Protein AF-A0A3M1N3S5-F1 (afdb_monomer_lite)

Sequence (779 aa):
MLTKTRNRTWIFLIVTFLISVGLMLGHSQGALTQMAYVEKENLFFLAAGRHGVVVARGPTPEQPQFQMVTVFDTPGSAHDVAAVARPEGGYWVYVADGRAGLRVLEFTGGSILREVGVVDRPYWAGRKGAERVAIMDGKAFLAYGDAGIQVVDITNPPQARDLGVQVDLKGGYAYNLYAESNRLFIAAGEPGLLVYNVVNPSDPALLGTHDPPQPVYDLAIVSGESAYLAEGTGGFALVSMSNISSPVEVAARRDIKTVKRVAVASSLQGVWIFAGAQGRGTEVLRFFPGRVRKFEVQSTVPSRYPVDLALSTDSSRLFVLDSSGGLLAYNISKPAHPLSIASYQFTPQGGSLSVWLLALGTSVALALFWVAFFAQFALPVRTVGDRFRAFTYLLSYIFGMHGPAIFIEDGIVRESRAESLRRGPGVILLDTASAAVLKTPGRFTRAVGPGVTFTRANERLAGVVDLHRQTQFIGPSGNASVLWERQPSESEDEYQERQAQRRETSGLTRDGIEVVPNIIAVFKLRTTPEDEARWHTRFGYNPESVWRAVVGEGVNLDEKVDALPEKRRMAWNWLPAYLAVDVWRDCLRRFALSELFERKFPSADDPEKMLTGMEVITTEVAARFRSEEVNVLDEFGFYKRDAEGKPVKRKSEEFRIVQNRGLQVYTIVITNIRLPKLVEEQLFTDWQKTWETQLTNLGGAVERERIQVADEARMNALTEYALWTCDTLFRQLQEGRQPDDPQTLDAMLMDLRAKISEELNLRRRMTNEWRDLEDLLDW

Foldseek 3Di:
DPPPPVVVVVVVVVVVLVVVLVVVVVPDPQFFQEWDADFVQQKIWTFRFQQGIWIWHAADPVRLEIGTQETDGDPATFQEWDWDADPVGFTWIWTQRWQQGIWTWTGPDGHDIGTQAGEGDDVQLPRFGFREWEDDDQWIWTFRFQSFIWIWGRVPVSHIYTPVDGHHLVRFTFLYWYDDDQWIWGQGFQQGIWIWRCPPVRDIHTQAGDGDRAGFNEWDDDPVFWIWTQRAQQGIFIWGCVPVHDIHTPDGDNPQHGFNEWDWDQDPVAIWIFTFHAQFATFIWGFDNPPDTDIDGLDGDDANGFSYWDADPNRQKIWTRHSQQKIWIWGCVPVSDIHTSYMDHDDDPDDDVVNVVVSVVVSVVVVLVVLLVCLCVVFVDDDPVVSVVSSVQSVCVVVVQHAAEWEADQQDTPDDPVRQPHFAKYKYAYALFKKFWKDAVPGTDFIGHHGIDIGGRRIHTLGMDGLDWDKDKAAADDPPQLQVDDDPPDDPVRNVVSVVSQVLQWAAALVGFIKTWIKMWTKGQDADPVQCVVDVGPSGDDGQLNCLQRVVFAFQPVDDPPDDRVVRTRRSSCLLVSVLSVLLNVLRHQEDPVQQPDQDEADQVGRVRGDGSVVLSQVQSFCLQADQKGFDADSNSYFDADPVRHTDIDGRPNNVSQVSSRMHIDGMDIHDIHGHPVVVVVVVVVVVVVVVVVVVVVVVVVVVVVVVVVVVVVVVVVVVLVCQLCVVVVVCVVVVHDDDVVVNNLSSLVSVLVVCVVDPVSCVVCVVVNVVSVVVNVD

Radius of gyration: 58.12 Å; chains: 1; bounding box: 124×94×171 Å

pLDDT: mean 83.36, std 13.29, range [24.39, 97.06]

Secondary structure (DSSP, 8-state):
--STTHHHHHHHHHHHHHHHHHHHHTS------EEEEEGGGTEEEEE-BTT-EEEEEPP-SS--S-EEEEEE--SS-B-EEEEEE-TTSSEEEEEE-BTT-EEEEEEETTTEEEEEEEEPPPGGGTTPPB-EEEEETTEEEEE-TTS-EEEEE-SSGGG-EEEEEEE--TT----EEEEETTEEEEE-BTT-EEEEE-SSTTSPEEEEEE--SS-B-EEEEETTTEEEEE-BTT-EEEEE-SSTTS-EEEEEE-SSTTEEEEEEEEETTEEEEEEEETTTEEEEEEEE-SSS-EEEEEEEE--SSEEEEEE-TTS-EEEEEETTTEEEEEE-SSTTS-EEEEEEE---S---HHHHHHHHHHHHHHHHHHHHHHHHHHS---SHHHHHHHHHHHHHHHTT----EEEEETTEE---TTTTT--S--EEEE-TTEEEEEEETTEEEEEE-SEEEEPPTT-EEEEEEE-SPEEEEES--TT----SSPPTT--HHHHHHHHHHHHHH-EE-TTS-EEEEEEEEEEEE---HHHHHHS--TT---HHHHHHHHHTPEE-SSS-TTS-TTTTEE-TTTHHHHHHHHHHHHHHTTS-TGGGTS--EEPSS-TTSEE-HHHHHHHHHHHHHH-SEEEPB-TTSPBPB-TTSPBPEEE-HHHHHHHHTTEEEEEEEEEEEE--HHHHHHHHHHHHHHHHHHHHHHHHHHHHHHHHHHHHHHHHHHHHHHHHHHHHHHHHHHTTPPPPHHHHHHHHHHHHHHHHHH-HHHHHH-HHHHHHHHHHHH-

Structure (mmCIF, N/CA/C/O backbone):
data_AF-A0A3M1N3S5-F1
#
_entry.id   AF-A0A3M1N3S5-F1
#
loop_
_atom_site.group_PDB
_atom_site.id
_atom_site.type_symbol
_atom_site.label_atom_id
_atom_site.label_alt_id
_atom_site.label_comp_id
_atom_site.label_asym_id
_atom_site.label_entity_id
_atom_site.label_seq_id
_atom_site.pdbx_PDB_ins_code
_atom_site.Cartn_x
_atom_site.Cartn_y
_atom_site.Cartn_z
_atom_site.occupancy
_atom_site.B_iso_or_equiv
_atom_site.auth_seq_id
_atom_site.auth_comp_id
_atom_site.auth_asym_id
_atom_site.auth_atom_id
_atom_site.pdbx_PDB_model_num
ATOM 1 N N . MET A 1 1 ? 4.739 12.326 6.458 1.00 24.39 1 MET A N 1
ATOM 2 C CA . MET A 1 1 ? 6.062 11.810 6.018 1.00 24.39 1 MET A CA 1
ATOM 3 C C . MET A 1 1 ? 6.083 11.207 4.600 1.00 24.39 1 MET A C 1
ATOM 5 O O . MET A 1 1 ? 7.166 11.038 4.061 1.00 24.39 1 MET A O 1
ATOM 9 N N . LEU A 1 2 ? 4.937 10.949 3.949 1.00 27.33 2 LEU A N 1
ATOM 10 C CA . LEU A 1 2 ? 4.850 10.267 2.640 1.00 27.33 2 LEU A CA 1
ATOM 11 C C . LEU A 1 2 ? 4.966 11.163 1.381 1.00 27.33 2 LEU A C 1
ATOM 13 O O . LEU A 1 2 ? 4.961 10.647 0.266 1.00 27.33 2 LEU A O 1
ATOM 17 N N . THR A 1 3 ? 5.082 12.488 1.516 1.00 33.22 3 THR A N 1
ATOM 18 C CA . THR A 1 3 ? 4.973 13.425 0.375 1.00 33.22 3 THR A CA 1
ATOM 19 C C . THR A 1 3 ? 6.308 13.872 -0.233 1.00 33.22 3 THR A C 1
ATOM 21 O O . THR A 1 3 ? 6.352 14.207 -1.414 1.00 33.22 3 THR A O 1
ATOM 24 N N . LYS A 1 4 ? 7.427 13.844 0.510 1.00 34.84 4 LYS A N 1
ATOM 25 C CA . LYS A 1 4 ? 8.719 14.381 0.022 1.00 34.84 4 LYS A CA 1
ATOM 26 C C . LYS A 1 4 ? 9.598 13.371 -0.723 1.00 34.84 4 LYS A C 1
ATOM 28 O O . LYS A 1 4 ? 10.289 13.751 -1.664 1.00 34.84 4 LYS A O 1
ATOM 33 N N . THR A 1 5 ? 9.573 12.096 -0.347 1.00 33.75 5 THR A N 1
ATOM 34 C CA . THR A 1 5 ? 10.432 11.059 -0.950 1.00 33.75 5 THR A CA 1
ATOM 35 C C . THR A 1 5 ? 9.914 10.571 -2.303 1.00 33.75 5 THR A C 1
ATOM 37 O O . THR A 1 5 ? 10.710 10.220 -3.171 1.00 33.75 5 THR A O 1
ATOM 40 N N . ARG A 1 6 ? 8.597 10.634 -2.545 1.00 45.69 6 ARG A N 1
ATOM 41 C CA . ARG A 1 6 ? 7.981 10.063 -3.752 1.00 45.69 6 ARG A CA 1
ATOM 42 C C . ARG A 1 6 ? 8.109 10.946 -5.003 1.00 45.69 6 ARG A C 1
ATOM 44 O O . ARG A 1 6 ? 8.186 10.398 -6.101 1.00 45.69 6 ARG A O 1
ATOM 51 N N . ASN A 1 7 ? 8.235 12.272 -4.854 1.00 44.16 7 ASN A N 1
ATOM 52 C CA . ASN A 1 7 ? 8.451 13.196 -5.983 1.00 44.16 7 ASN A CA 1
ATOM 53 C C . ASN A 1 7 ? 9.742 12.892 -6.759 1.00 44.16 7 ASN A C 1
ATOM 55 O O . ASN A 1 7 ? 9.772 13.057 -7.974 1.00 44.16 7 ASN A O 1
ATOM 59 N N . ARG A 1 8 ? 10.786 12.375 -6.093 1.00 41.88 8 ARG A N 1
ATOM 60 C CA . ARG A 1 8 ? 12.027 11.968 -6.767 1.00 41.88 8 ARG A CA 1
ATOM 61 C C . ARG A 1 8 ? 11.841 10.714 -7.614 1.00 41.88 8 ARG A C 1
ATOM 63 O O . ARG A 1 8 ? 12.302 10.710 -8.742 1.00 41.88 8 ARG A O 1
ATOM 70 N N . THR A 1 9 ? 11.106 9.710 -7.139 1.00 48.12 9 THR A N 1
ATOM 71 C CA . THR A 1 9 ? 10.772 8.501 -7.921 1.00 48.12 9 THR A CA 1
ATOM 72 C C . THR A 1 9 ? 9.905 8.795 -9.143 1.00 48.12 9 THR A C 1
ATOM 74 O O . THR A 1 9 ? 10.096 8.171 -10.178 1.00 48.12 9 THR A O 1
ATOM 77 N N . TRP A 1 10 ? 8.978 9.755 -9.055 1.00 50.94 10 TRP A N 1
ATOM 78 C CA . TRP A 1 10 ? 8.114 10.122 -10.184 1.00 50.94 10 TRP A CA 1
ATOM 79 C C . TRP A 1 10 ? 8.843 10.949 -11.239 1.00 50.94 10 TRP A C 1
ATOM 81 O O . TRP A 1 10 ? 8.700 10.671 -12.426 1.00 50.94 10 TRP A O 1
ATOM 91 N N . ILE A 1 11 ? 9.688 11.898 -10.820 1.00 51.75 11 ILE A N 1
ATOM 92 C CA . ILE A 1 11 ? 10.599 12.595 -11.735 1.00 51.75 11 ILE A CA 1
ATOM 93 C C . ILE A 1 11 ? 11.575 11.589 -12.343 1.00 51.75 11 ILE A C 1
ATOM 95 O O . ILE A 1 11 ? 11.792 11.629 -13.542 1.00 51.75 11 ILE A O 1
ATOM 99 N N . PHE A 1 12 ? 12.090 10.633 -11.565 1.00 46.00 12 PHE A N 1
ATOM 100 C CA . PHE A 1 12 ? 12.961 9.579 -12.077 1.00 46.00 12 PHE A CA 1
ATOM 101 C C . PHE A 1 12 ? 12.237 8.712 -13.111 1.00 46.00 12 PHE A C 1
ATOM 103 O O . PHE A 1 12 ? 12.796 8.493 -14.170 1.00 46.00 12 PHE A O 1
ATOM 110 N N . LEU A 1 13 ? 10.985 8.298 -12.895 1.00 48.09 13 LEU A N 1
ATOM 111 C CA . LEU A 1 13 ? 10.202 7.519 -13.867 1.00 48.09 13 LEU A CA 1
ATOM 112 C C . LEU A 1 13 ? 9.833 8.313 -15.126 1.00 48.09 13 LEU A C 1
ATOM 114 O O . LEU A 1 13 ? 9.927 7.766 -16.218 1.00 48.09 13 LEU A O 1
ATOM 118 N N . ILE A 1 14 ? 9.480 9.597 -15.006 1.00 52.31 14 ILE A N 1
ATOM 119 C CA . ILE A 1 14 ? 9.206 10.474 -16.159 1.00 52.31 14 ILE A CA 1
ATOM 120 C C . ILE A 1 14 ? 10.496 10.782 -16.926 1.00 52.31 14 ILE A C 1
ATOM 122 O O . ILE A 1 14 ? 10.487 10.801 -18.149 1.00 52.31 14 ILE A O 1
ATOM 126 N N . VAL A 1 15 ? 11.623 10.958 -16.234 1.00 48.66 15 VAL A N 1
ATOM 127 C CA . VAL A 1 15 ? 12.947 11.123 -16.847 1.00 48.66 15 VAL A CA 1
ATOM 128 C C . VAL A 1 15 ? 13.404 9.812 -17.480 1.00 48.66 15 VAL A C 1
ATOM 130 O O . VAL A 1 15 ? 13.893 9.838 -18.597 1.00 48.66 15 VAL A O 1
ATOM 133 N N . THR A 1 16 ? 13.153 8.657 -16.861 1.00 48.56 16 THR A N 1
ATOM 134 C CA . THR A 1 16 ? 13.439 7.342 -17.458 1.00 48.56 16 THR A CA 1
ATOM 135 C C . THR A 1 16 ? 12.523 7.088 -18.657 1.00 48.56 16 THR A C 1
ATOM 137 O O . THR A 1 16 ? 12.980 6.502 -19.628 1.00 48.56 16 THR A O 1
ATOM 140 N N . PHE A 1 17 ? 11.280 7.590 -18.654 1.00 50.62 17 PHE A N 1
ATOM 141 C CA . PHE A 1 17 ? 10.337 7.564 -19.781 1.00 50.62 17 PHE A CA 1
ATOM 142 C C . PHE A 1 17 ? 10.760 8.511 -20.911 1.00 50.62 17 PHE A C 1
ATOM 144 O O . PHE A 1 17 ? 10.768 8.105 -22.062 1.00 50.62 17 PHE A O 1
ATOM 151 N N . LEU A 1 18 ? 11.208 9.733 -20.612 1.00 45.28 18 LEU A N 1
ATOM 152 C CA . LEU A 1 18 ? 11.770 10.660 -21.604 1.00 45.28 18 LEU A CA 1
ATOM 153 C C . LEU A 1 18 ? 13.108 10.159 -22.161 1.00 45.28 18 LEU A C 1
ATOM 155 O O . LEU A 1 18 ? 13.380 10.344 -23.341 1.00 45.28 18 LEU A O 1
ATOM 159 N N . ILE A 1 19 ? 13.910 9.467 -21.349 1.00 45.28 19 ILE A N 1
ATOM 160 C CA . ILE A 1 19 ? 15.143 8.796 -21.775 1.00 45.28 19 ILE A CA 1
ATOM 161 C C . ILE A 1 19 ? 14.822 7.560 -22.619 1.00 45.28 19 ILE A C 1
ATOM 163 O O . ILE A 1 19 ? 15.491 7.342 -23.617 1.00 45.28 19 ILE A O 1
ATOM 167 N N . SER A 1 20 ? 13.791 6.776 -22.292 1.00 39.50 20 SER A N 1
ATOM 168 C CA . SER A 1 20 ? 13.410 5.590 -23.078 1.00 39.50 20 SER A CA 1
ATOM 169 C C . SER A 1 20 ? 12.630 5.933 -24.353 1.00 39.50 20 SER A C 1
ATOM 171 O O . SER A 1 20 ? 12.843 5.280 -25.368 1.00 39.50 20 SER A O 1
ATOM 173 N N . VAL A 1 21 ? 11.837 7.010 -24.365 1.00 40.25 21 VAL A N 1
ATOM 174 C CA . VAL A 1 21 ? 11.257 7.613 -25.581 1.00 40.25 21 VAL A CA 1
ATOM 175 C C . VAL A 1 21 ? 12.345 8.309 -26.405 1.00 40.25 21 VAL A C 1
ATOM 177 O O . VAL A 1 21 ? 12.341 8.190 -27.623 1.00 40.25 21 VAL A O 1
ATOM 180 N N . GLY A 1 22 ? 13.336 8.942 -25.771 1.00 34.19 22 GLY A N 1
ATOM 181 C CA . GLY A 1 22 ? 14.534 9.469 -26.436 1.00 34.19 22 GLY A CA 1
ATOM 182 C C . GLY A 1 22 ? 15.450 8.377 -27.006 1.00 34.19 22 GLY A C 1
ATOM 183 O O . GLY A 1 22 ? 16.038 8.573 -28.063 1.00 34.19 22 GLY A O 1
ATOM 184 N N . LEU A 1 23 ? 15.523 7.205 -26.367 1.00 35.62 23 LEU A N 1
ATOM 185 C CA . LEU A 1 23 ? 16.231 6.015 -26.858 1.00 35.62 23 LEU A CA 1
ATOM 186 C C . LEU A 1 23 ? 15.444 5.286 -27.957 1.00 35.62 23 LEU A C 1
ATOM 188 O O . LEU A 1 23 ? 16.060 4.781 -28.889 1.00 35.62 23 LEU A O 1
ATOM 192 N N . MET A 1 24 ? 14.106 5.271 -27.904 1.00 33.19 24 MET A N 1
ATOM 193 C CA . MET A 1 24 ? 13.265 4.718 -28.977 1.00 33.19 24 MET A CA 1
ATOM 194 C C . MET A 1 24 ? 13.193 5.631 -30.206 1.00 33.19 24 MET A C 1
ATOM 196 O O . MET A 1 24 ? 13.214 5.127 -31.324 1.00 33.19 24 MET A O 1
ATOM 200 N N . LEU A 1 25 ? 13.171 6.956 -30.029 1.00 35.38 25 LEU A N 1
ATOM 201 C CA . LEU A 1 25 ? 13.287 7.933 -31.123 1.00 35.38 25 LEU A CA 1
ATOM 202 C C . LEU A 1 25 ? 14.740 8.120 -31.593 1.00 35.38 25 LEU A C 1
ATOM 204 O O . LEU A 1 25 ? 14.974 8.663 -32.668 1.00 35.38 25 LEU A O 1
ATOM 208 N N . GLY A 1 26 ? 15.712 7.656 -30.803 1.00 32.34 26 GLY A N 1
ATOM 209 C CA . GLY A 1 26 ? 17.138 7.632 -31.124 1.00 32.34 26 GLY A CA 1
ATOM 210 C C . GLY A 1 26 ? 17.621 6.325 -31.757 1.00 32.34 26 GLY A C 1
ATOM 211 O O . GLY A 1 26 ? 18.829 6.166 -31.955 1.00 32.34 26 GLY A O 1
ATOM 212 N N . HIS A 1 27 ? 16.733 5.376 -32.079 1.00 34.84 27 HIS A N 1
ATOM 213 C CA . HIS A 1 27 ? 17.152 4.146 -32.743 1.00 34.84 27 HIS A CA 1
ATOM 214 C C . HIS A 1 27 ? 17.439 4.361 -34.232 1.00 34.84 27 HIS A C 1
ATOM 216 O O . HIS A 1 27 ? 16.570 4.309 -35.096 1.00 34.84 27 HIS A O 1
ATOM 222 N N . SER A 1 28 ? 18.741 4.562 -34.443 1.00 38.72 28 SER A N 1
ATOM 223 C CA . SER A 1 28 ? 19.558 4.291 -35.620 1.00 38.72 28 SER A CA 1
ATOM 224 C C . SER A 1 28 ? 19.156 5.012 -36.900 1.00 38.72 28 SER A C 1
ATOM 226 O O . SER A 1 28 ? 18.555 4.437 -37.801 1.00 38.72 28 SER A O 1
ATOM 228 N N . GLN A 1 29 ? 19.691 6.226 -37.044 1.00 43.59 29 GLN A N 1
ATOM 229 C CA . GLN A 1 29 ? 20.446 6.529 -38.263 1.00 43.59 29 GLN A CA 1
ATOM 230 C C . GLN A 1 29 ? 21.325 5.298 -38.558 1.00 43.59 29 GLN A C 1
ATOM 232 O O . GLN A 1 29 ? 22.050 4.868 -37.655 1.00 43.59 29 GLN A O 1
ATOM 237 N N . GLY A 1 30 ? 21.225 4.667 -39.730 1.00 51.38 30 GLY A N 1
ATOM 238 C CA . GLY A 1 30 ? 22.168 3.610 -40.101 1.00 51.38 30 GLY A CA 1
ATOM 239 C C . GLY A 1 30 ? 23.564 4.210 -40.173 1.00 51.38 30 GLY A C 1
ATOM 240 O O . GLY A 1 30 ? 23.927 4.822 -41.172 1.00 51.38 30 GLY A O 1
ATOM 241 N N . ALA A 1 31 ? 24.306 4.125 -39.070 1.00 65.56 31 ALA A N 1
ATOM 242 C CA . ALA A 1 31 ? 25.660 4.635 -39.001 1.00 65.56 31 ALA A CA 1
ATOM 243 C C . ALA A 1 31 ? 26.497 3.818 -39.981 1.00 65.56 31 ALA A C 1
ATOM 245 O O . ALA A 1 31 ? 26.563 2.595 -39.866 1.00 65.56 31 ALA A O 1
ATOM 246 N N . LEU A 1 32 ? 27.096 4.497 -40.954 1.00 78.88 32 LEU A N 1
ATOM 247 C CA . LEU A 1 32 ? 28.039 3.866 -41.860 1.00 78.88 32 LEU A CA 1
ATOM 248 C C . LEU A 1 32 ? 29.236 3.375 -41.046 1.00 78.88 32 LEU A C 1
ATOM 250 O O . LEU A 1 32 ? 29.800 4.136 -40.256 1.00 78.88 32 LEU A O 1
ATOM 254 N N . THR A 1 33 ? 29.587 2.104 -41.201 1.00 82.06 33 THR A N 1
ATOM 255 C CA . THR A 1 33 ? 30.562 1.433 -40.335 1.00 82.06 33 THR A CA 1
ATOM 256 C C . THR A 1 33 ? 31.923 1.248 -40.984 1.00 82.06 33 THR A C 1
ATOM 258 O O . THR A 1 33 ? 32.901 1.189 -40.247 1.00 82.06 33 THR A O 1
ATOM 261 N N . GLN A 1 34 ? 31.984 1.150 -42.316 1.00 88.06 34 GLN A N 1
ATOM 262 C CA . GLN A 1 34 ? 33.213 0.905 -43.077 1.00 88.06 34 GLN A CA 1
ATOM 263 C C . GLN A 1 34 ? 33.009 1.233 -44.566 1.00 88.06 34 GLN A C 1
ATOM 265 O O . GLN A 1 34 ? 31.866 1.223 -45.047 1.00 88.06 34 GLN A O 1
ATOM 270 N N . MET A 1 35 ? 34.090 1.511 -45.301 1.00 90.94 35 MET A N 1
ATOM 271 C CA . MET A 1 35 ? 34.055 1.768 -46.743 1.00 90.94 35 MET A CA 1
ATOM 272 C C . MET A 1 35 ? 35.098 0.974 -47.537 1.00 90.94 35 MET A C 1
ATOM 274 O O . MET A 1 35 ? 36.238 0.813 -47.120 1.00 90.94 35 MET A O 1
ATOM 278 N N . ALA A 1 36 ? 34.730 0.587 -48.757 1.00 90.19 36 ALA A N 1
ATOM 279 C CA . ALA A 1 36 ? 35.656 0.150 -49.794 1.00 90.19 36 ALA A CA 1
ATOM 280 C C . ALA A 1 36 ? 35.599 1.123 -50.978 1.00 90.19 36 ALA A C 1
ATOM 282 O O . ALA A 1 36 ? 34.546 1.321 -51.589 1.00 90.19 36 ALA A O 1
ATOM 283 N N . TYR A 1 37 ? 36.742 1.728 -51.303 1.00 90.00 37 TYR A N 1
ATOM 284 C CA . TYR A 1 37 ? 36.892 2.646 -52.432 1.00 90.00 37 TYR A CA 1
ATOM 285 C C . TYR A 1 37 ? 37.505 1.936 -53.640 1.00 90.00 37 TYR A C 1
ATOM 287 O O . TYR A 1 37 ? 38.488 1.207 -53.513 1.00 90.00 37 TYR A O 1
ATOM 295 N N . VAL A 1 38 ? 36.946 2.184 -54.824 1.00 87.94 38 VAL A N 1
ATOM 296 C CA . VAL A 1 38 ? 37.442 1.656 -56.094 1.00 87.94 38 VAL A CA 1
ATOM 297 C C . VAL A 1 38 ? 37.723 2.790 -57.081 1.00 87.94 38 VAL A C 1
ATOM 299 O O . VAL A 1 38 ? 36.804 3.420 -57.608 1.00 87.94 38 VAL A O 1
ATOM 302 N N . GLU A 1 39 ? 39.008 2.994 -57.384 1.00 82.00 39 GLU A N 1
ATOM 303 C CA . GLU A 1 39 ? 39.514 4.129 -58.171 1.00 82.00 39 GLU A CA 1
ATOM 304 C C . GLU A 1 39 ? 38.984 4.175 -59.607 1.00 82.00 39 GLU A C 1
ATOM 306 O O . GLU A 1 39 ? 38.520 5.218 -60.060 1.00 82.00 39 GLU A O 1
ATOM 311 N N . LYS A 1 40 ? 39.034 3.043 -60.326 1.00 79.62 40 LYS A N 1
ATOM 312 C CA . LYS A 1 40 ? 38.788 2.983 -61.780 1.00 79.62 40 LYS A CA 1
ATOM 313 C C . LYS A 1 40 ? 37.443 3.596 -62.186 1.00 79.62 40 LYS A C 1
ATOM 315 O O . LYS A 1 40 ? 37.330 4.164 -63.264 1.00 79.62 40 LYS A O 1
ATOM 320 N N . GLU A 1 41 ? 36.445 3.479 -61.313 1.00 80.19 41 GLU A N 1
ATOM 321 C CA . GLU A 1 41 ? 35.078 3.969 -61.520 1.00 80.19 41 GLU A CA 1
ATOM 322 C C . GLU A 1 41 ? 34.680 5.073 -60.520 1.00 80.19 41 GLU A C 1
ATOM 324 O O . GLU A 1 41 ? 33.539 5.541 -60.545 1.00 80.19 41 GLU A O 1
ATOM 329 N N . ASN A 1 42 ? 35.597 5.494 -59.638 1.00 86.88 42 ASN A N 1
ATOM 330 C CA . ASN A 1 42 ? 35.335 6.401 -58.516 1.00 86.88 42 ASN A CA 1
ATOM 331 C C . ASN A 1 42 ? 34.113 5.949 -57.685 1.00 86.88 42 ASN A C 1
ATOM 333 O O . ASN A 1 42 ? 33.199 6.734 -57.429 1.00 86.88 42 ASN A O 1
ATOM 337 N N . LEU A 1 43 ? 34.052 4.659 -57.336 1.00 89.38 43 LEU A N 1
ATOM 338 C CA . LEU A 1 43 ? 32.930 4.047 -56.614 1.00 89.38 43 LEU A CA 1
ATOM 339 C C . LEU A 1 43 ? 33.281 3.781 -55.150 1.00 89.38 43 LEU A C 1
ATOM 341 O O . LEU A 1 43 ? 34.393 3.376 -54.824 1.00 89.38 43 LEU A O 1
ATOM 345 N N . PHE A 1 44 ? 32.288 3.959 -54.289 1.00 90.06 44 PHE A N 1
ATOM 346 C CA . PHE A 1 44 ? 32.324 3.695 -52.860 1.00 90.06 44 PHE A CA 1
ATOM 347 C C . PHE A 1 44 ? 31.283 2.637 -52.541 1.00 90.06 44 PHE A C 1
ATOM 349 O O . PHE A 1 44 ? 30.102 2.835 -52.818 1.00 90.06 44 PHE A O 1
ATOM 356 N N . PHE A 1 45 ? 31.717 1.543 -51.934 1.00 91.44 45 PHE A N 1
ATOM 357 C CA . PHE A 1 45 ? 30.846 0.557 -51.310 1.00 91.44 45 PHE A CA 1
ATOM 358 C C . PHE A 1 45 ? 30.884 0.814 -49.809 1.00 91.44 45 PHE A C 1
ATOM 360 O O . PHE A 1 45 ? 31.958 0.830 -49.215 1.00 91.44 45 PHE A O 1
ATOM 367 N N . LEU A 1 46 ? 29.731 1.074 -49.205 1.00 90.69 46 LEU A N 1
ATOM 368 C CA . LEU A 1 46 ? 29.617 1.507 -47.818 1.00 90.69 46 LEU A CA 1
ATOM 369 C C . LEU A 1 46 ? 28.764 0.506 -47.044 1.00 90.69 46 LEU A C 1
ATOM 371 O O . LEU A 1 46 ? 27.633 0.220 -47.440 1.00 90.69 46 LEU A O 1
ATOM 375 N N . ALA A 1 47 ? 29.290 0.003 -45.931 1.00 91.19 47 ALA A N 1
ATOM 376 C CA . ALA A 1 47 ? 28.527 -0.811 -44.994 1.00 91.19 47 ALA A CA 1
ATOM 377 C C . ALA A 1 47 ? 27.663 0.107 -44.113 1.00 91.19 47 ALA A C 1
ATOM 379 O O . ALA A 1 47 ? 28.185 0.992 -43.435 1.00 91.19 47 ALA A O 1
ATOM 380 N N . ALA A 1 48 ? 26.342 -0.075 -44.149 1.00 87.75 48 ALA A N 1
ATOM 381 C CA . ALA A 1 48 ? 25.349 0.814 -43.541 1.00 87.75 48 ALA A CA 1
ATOM 382 C C . ALA A 1 48 ? 24.548 0.150 -42.407 1.00 87.75 48 ALA A C 1
ATOM 384 O O . ALA A 1 48 ? 23.377 0.474 -42.179 1.00 87.75 48 ALA A O 1
ATOM 385 N N . GLY A 1 49 ? 25.158 -0.794 -41.683 1.00 86.50 49 GLY A N 1
ATOM 386 C CA . GLY A 1 49 ? 24.518 -1.494 -40.574 1.00 86.50 49 GLY A CA 1
ATOM 387 C C . GLY A 1 49 ? 23.224 -2.180 -41.014 1.00 86.50 49 GLY A C 1
ATOM 388 O O . GLY A 1 49 ? 23.231 -3.025 -41.902 1.00 86.50 49 GLY A O 1
ATOM 389 N N . ARG A 1 50 ? 22.095 -1.782 -40.414 1.00 83.06 50 ARG A N 1
ATOM 390 C CA . ARG A 1 50 ? 20.759 -2.346 -40.697 1.00 83.06 50 ARG A CA 1
ATOM 391 C C . ARG A 1 50 ? 20.161 -1.959 -42.055 1.00 83.06 50 ARG A C 1
ATOM 393 O O . ARG A 1 50 ? 19.038 -2.355 -42.327 1.00 83.06 50 ARG A O 1
ATOM 400 N N . HIS A 1 51 ? 20.843 -1.132 -42.843 1.00 80.50 51 HIS A N 1
ATOM 401 C CA . HIS A 1 51 ? 20.415 -0.770 -44.200 1.00 80.50 51 HIS A CA 1
ATOM 402 C C . HIS A 1 51 ? 21.257 -1.464 -45.281 1.00 80.50 51 HIS A C 1
ATOM 404 O O . HIS A 1 51 ? 21.218 -1.064 -46.443 1.00 80.50 51 HIS A O 1
ATOM 410 N N . GLY A 1 52 ? 22.053 -2.463 -44.888 1.00 88.50 52 GLY A N 1
ATOM 411 C CA . GLY A 1 52 ? 22.887 -3.254 -45.780 1.00 88.50 52 GLY A CA 1
ATOM 412 C C . GLY A 1 52 ? 24.025 -2.465 -46.416 1.00 88.50 52 GLY A C 1
ATOM 413 O O . GLY A 1 52 ? 24.825 -1.844 -45.716 1.00 88.50 52 GLY A O 1
ATOM 414 N N . VAL A 1 53 ? 24.136 -2.522 -47.741 1.00 90.38 53 VAL A N 1
ATOM 415 C CA . VAL A 1 53 ? 25.227 -1.909 -48.507 1.00 90.38 53 VAL A CA 1
ATOM 416 C C . VAL A 1 53 ? 24.711 -0.753 -49.345 1.00 90.38 53 VAL A C 1
ATOM 418 O O . VAL A 1 53 ? 23.774 -0.899 -50.129 1.00 90.38 53 VAL A O 1
ATOM 421 N N . VAL A 1 54 ? 25.387 0.386 -49.243 1.00 89.56 54 VAL A N 1
ATOM 422 C CA . VAL A 1 54 ? 25.142 1.554 -50.087 1.00 89.56 54 VAL A CA 1
ATOM 423 C C . VAL A 1 54 ? 26.294 1.715 -51.066 1.00 89.56 54 VAL A C 1
ATOM 425 O O . VAL A 1 54 ? 27.455 1.759 -50.667 1.00 89.56 54 VAL A O 1
ATOM 428 N N . VAL A 1 55 ? 25.979 1.828 -52.353 1.00 89.94 55 VAL A N 1
ATOM 429 C CA . VAL A 1 55 ? 26.958 2.147 -53.394 1.00 89.94 55 VAL A CA 1
ATOM 430 C C . VAL A 1 55 ? 26.786 3.603 -53.792 1.00 89.94 55 VAL A C 1
ATOM 432 O O . VAL A 1 55 ? 25.687 4.031 -54.148 1.00 89.94 55 VAL A O 1
ATOM 435 N N . ALA A 1 56 ? 27.873 4.363 -53.769 1.00 88.38 56 ALA A N 1
ATOM 436 C CA . ALA A 1 56 ? 27.897 5.755 -54.192 1.00 88.38 56 ALA A CA 1
ATOM 437 C C . ALA A 1 56 ? 29.032 6.005 -55.186 1.00 88.38 56 ALA A C 1
ATOM 439 O O . ALA A 1 56 ? 30.095 5.399 -55.104 1.00 88.38 56 ALA A O 1
ATOM 440 N N . ARG A 1 57 ? 28.825 6.924 -56.124 1.00 87.75 57 ARG A N 1
ATOM 441 C CA . ARG A 1 57 ? 29.872 7.464 -56.985 1.00 87.75 57 ARG A CA 1
ATOM 442 C C . ARG A 1 57 ? 30.421 8.738 -56.352 1.00 87.75 57 ARG A C 1
ATOM 444 O O . ARG A 1 57 ? 29.658 9.571 -55.857 1.00 87.75 57 ARG A O 1
ATOM 451 N N . GLY A 1 58 ? 31.742 8.858 -56.328 1.00 84.12 58 GLY A N 1
ATOM 452 C CA . GLY A 1 58 ? 32.444 10.012 -55.789 1.00 84.12 58 GLY A CA 1
ATOM 453 C C . GLY A 1 58 ? 32.260 11.276 -56.631 1.00 84.12 58 GLY A C 1
ATOM 454 O O . GLY A 1 58 ? 31.866 11.194 -57.796 1.00 84.12 58 GLY A O 1
ATOM 455 N N . PRO A 1 59 ? 32.598 12.448 -56.068 1.00 80.31 59 PRO A N 1
ATOM 456 C CA . PRO A 1 59 ? 32.519 13.719 -56.777 1.00 80.31 59 PRO A CA 1
ATOM 457 C C . PRO A 1 59 ? 33.506 13.775 -57.958 1.00 80.31 59 PRO A C 1
ATOM 459 O O . PRO A 1 59 ? 34.647 13.307 -57.856 1.00 80.31 59 PRO A O 1
ATOM 462 N N . THR A 1 60 ? 33.086 14.393 -59.062 1.00 78.50 60 THR A N 1
ATOM 463 C CA . THR A 1 60 ? 33.925 14.752 -60.221 1.00 78.50 60 THR A CA 1
ATOM 464 C C . THR A 1 60 ? 34.013 16.278 -60.361 1.00 78.50 60 THR A C 1
ATOM 466 O O . THR A 1 60 ? 33.233 16.992 -59.727 1.00 78.50 60 THR A O 1
ATOM 469 N N . PRO A 1 61 ? 34.943 16.825 -61.171 1.00 73.88 61 PRO A N 1
ATOM 470 C CA . PRO A 1 61 ? 34.995 18.264 -61.432 1.00 73.88 61 PRO A CA 1
ATOM 471 C C . PRO A 1 61 ? 33.684 18.836 -61.992 1.00 73.88 61 PRO A C 1
ATOM 473 O O . PRO A 1 61 ? 33.339 19.967 -61.661 1.00 73.88 61 PRO A O 1
ATOM 476 N N . GLU A 1 62 ? 32.935 18.067 -62.795 1.00 75.31 62 GLU A N 1
ATOM 477 C CA . GLU A 1 62 ? 31.621 18.502 -63.288 1.00 75.31 62 GLU A CA 1
ATOM 478 C C . GLU A 1 62 ? 30.498 18.323 -62.252 1.00 75.31 62 GLU A C 1
ATOM 480 O O . GLU A 1 62 ? 29.490 19.027 -62.308 1.00 75.31 62 GLU A O 1
ATOM 485 N N . GLN A 1 63 ? 30.646 17.385 -61.309 1.00 75.62 63 GLN A N 1
ATOM 486 C CA . GLN A 1 63 ? 29.637 17.037 -60.305 1.00 75.62 63 GLN A CA 1
ATOM 487 C C . GLN A 1 63 ? 30.282 16.933 -58.911 1.00 75.62 63 GLN A C 1
ATOM 489 O O . GLN A 1 63 ? 30.656 15.842 -58.478 1.00 75.62 63 GLN A O 1
ATOM 494 N N . PRO A 1 64 ? 30.393 18.048 -58.163 1.00 71.00 64 PRO A N 1
ATOM 495 C CA . PRO A 1 64 ? 31.139 18.117 -56.902 1.00 71.00 64 PRO A CA 1
ATOM 496 C C . PRO A 1 64 ? 30.384 17.512 -55.700 1.00 71.00 64 PRO A C 1
ATOM 498 O O . PRO A 1 64 ? 30.604 17.903 -54.556 1.00 71.00 64 PRO A O 1
ATOM 501 N N . GLN A 1 65 ? 29.474 16.566 -55.938 1.00 76.50 65 GLN A N 1
ATOM 502 C CA . GLN A 1 65 ? 28.682 15.891 -54.911 1.00 76.50 65 GLN A CA 1
ATOM 503 C C . GLN A 1 65 ? 28.731 14.377 -55.108 1.00 76.50 65 GLN A C 1
ATOM 505 O O . GLN A 1 65 ? 28.812 13.893 -56.236 1.00 76.50 65 GLN A O 1
ATOM 510 N N . PHE A 1 66 ? 28.650 13.634 -54.005 1.00 80.00 66 PHE A N 1
ATOM 511 C CA . PHE A 1 66 ? 28.474 12.187 -54.057 1.00 80.00 66 PHE A CA 1
ATOM 512 C C . PHE A 1 66 ? 27.096 11.840 -54.615 1.00 80.00 66 PHE A C 1
ATOM 514 O O . PHE A 1 66 ? 26.094 12.463 -54.260 1.00 80.00 66 PHE A O 1
ATOM 521 N N . GLN A 1 67 ? 27.046 10.816 -55.459 1.00 82.81 67 GLN A N 1
ATOM 522 C CA . GLN A 1 67 ? 25.807 10.330 -56.051 1.00 82.81 67 GLN A CA 1
ATOM 523 C C . GLN A 1 67 ? 25.531 8.925 -55.573 1.00 82.81 67 GLN A C 1
ATOM 525 O O . GLN A 1 67 ? 26.318 8.016 -55.818 1.00 82.81 67 GLN A O 1
ATOM 530 N N . MET A 1 68 ? 24.400 8.735 -54.907 1.00 83.62 68 MET A N 1
ATOM 531 C CA . MET A 1 68 ? 23.949 7.396 -54.569 1.00 83.62 68 MET A CA 1
ATOM 532 C C . MET A 1 68 ? 23.611 6.646 -55.860 1.00 83.62 68 MET A C 1
ATOM 534 O O . MET A 1 68 ? 22.794 7.102 -56.656 1.00 83.62 68 MET A O 1
ATOM 538 N N . VAL A 1 69 ? 24.273 5.512 -56.061 1.00 85.88 69 VAL A N 1
ATOM 539 C CA . VAL A 1 69 ? 24.115 4.654 -57.235 1.00 85.88 69 VAL A CA 1
ATOM 540 C C . VAL A 1 69 ? 23.032 3.617 -56.975 1.00 85.88 69 VAL A C 1
ATOM 542 O O . VAL A 1 69 ? 22.119 3.460 -57.779 1.00 85.88 69 VAL A O 1
ATOM 545 N N . THR A 1 70 ? 23.137 2.903 -55.853 1.00 86.94 70 THR A N 1
ATOM 546 C CA . THR A 1 70 ? 22.176 1.870 -55.460 1.00 86.94 70 THR A CA 1
ATOM 547 C C . THR A 1 70 ? 22.305 1.540 -53.977 1.00 86.94 70 THR A C 1
ATOM 549 O O . THR A 1 70 ? 23.328 1.834 -53.354 1.00 86.94 70 THR A O 1
ATOM 552 N N . VAL A 1 71 ? 21.267 0.932 -53.414 1.00 87.38 71 VAL A N 1
ATOM 553 C CA . VAL A 1 71 ? 21.236 0.424 -52.040 1.00 87.38 71 VAL A CA 1
ATOM 554 C C . VAL A 1 71 ? 20.731 -1.008 -52.091 1.00 87.38 71 VAL A C 1
ATOM 556 O O . VAL A 1 71 ? 19.765 -1.298 -52.795 1.00 87.38 71 VAL A O 1
ATOM 559 N N . PHE A 1 72 ? 21.379 -1.891 -51.344 1.00 88.12 72 PHE A N 1
ATOM 560 C CA . PHE A 1 72 ? 20.960 -3.274 -51.187 1.00 88.12 72 PHE A CA 1
ATOM 561 C C . PHE A 1 72 ? 20.808 -3.588 -49.705 1.00 88.12 72 PHE A C 1
ATOM 563 O O . PHE A 1 72 ? 21.784 -3.540 -48.958 1.00 88.12 72 PHE A O 1
ATOM 570 N N . ASP A 1 73 ? 19.583 -3.905 -49.299 1.00 90.50 73 ASP A N 1
ATOM 571 C CA . ASP A 1 73 ? 19.280 -4.295 -47.927 1.00 90.50 73 ASP A CA 1
ATOM 572 C C . ASP A 1 73 ? 19.718 -5.745 -47.696 1.00 90.50 73 ASP A C 1
ATOM 574 O O . ASP A 1 73 ? 19.254 -6.661 -48.380 1.00 90.50 73 ASP A O 1
ATOM 578 N N . THR A 1 74 ? 20.651 -5.946 -46.768 1.00 90.00 74 THR A N 1
ATOM 579 C CA . THR A 1 74 ? 21.163 -7.273 -46.416 1.00 90.00 74 THR A CA 1
ATOM 580 C C . THR A 1 74 ? 20.369 -7.834 -45.231 1.00 90.00 74 THR A C 1
ATOM 582 O O . THR A 1 74 ? 19.873 -7.075 -44.401 1.00 90.00 74 THR A O 1
ATOM 585 N N . PRO A 1 75 ? 20.211 -9.165 -45.110 1.00 89.56 75 PRO A N 1
ATOM 586 C CA . PRO A 1 75 ? 19.376 -9.761 -44.060 1.00 89.56 75 PRO A CA 1
ATOM 587 C C . PRO A 1 75 ? 19.906 -9.547 -42.629 1.00 89.56 75 PRO A C 1
ATOM 589 O O . PRO A 1 75 ? 19.167 -9.751 -41.662 1.00 89.56 75 PRO A O 1
ATOM 592 N N . GLY A 1 76 ? 21.187 -9.211 -42.472 1.00 88.56 76 GLY A N 1
ATOM 593 C CA . GLY A 1 76 ? 21.840 -8.952 -41.198 1.00 88.56 76 GLY A CA 1
ATOM 594 C C . GLY A 1 76 ? 22.130 -7.477 -40.927 1.00 88.56 76 GLY A C 1
ATOM 595 O O . GLY A 1 76 ? 21.280 -6.603 -41.054 1.00 88.56 76 GLY A O 1
ATOM 596 N N . SER A 1 77 ? 23.330 -7.225 -40.407 1.00 90.75 77 SER A N 1
ATOM 597 C CA . SER A 1 77 ? 23.846 -5.876 -40.186 1.00 90.75 77 SER A CA 1
ATOM 598 C C . SER A 1 77 ? 25.216 -5.787 -40.839 1.00 90.75 77 SER A C 1
ATOM 600 O O . SER A 1 77 ? 26.169 -6.370 -40.321 1.00 90.75 77 SER A O 1
ATOM 602 N N . ALA A 1 78 ? 25.318 -5.045 -41.937 1.00 92.69 78 ALA A N 1
ATOM 603 C CA . ALA A 1 78 ? 26.563 -4.860 -42.666 1.00 92.69 78 ALA A CA 1
ATOM 604 C C . ALA A 1 78 ? 27.557 -4.064 -41.811 1.00 92.69 78 ALA A C 1
ATOM 606 O O . ALA A 1 78 ? 27.313 -2.900 -41.482 1.00 92.69 78 ALA A O 1
ATOM 607 N N . HIS A 1 79 ? 28.666 -4.700 -41.436 1.00 92.62 79 HIS A N 1
ATOM 608 C CA . HIS A 1 79 ? 29.716 -4.112 -40.605 1.00 92.62 79 HIS A CA 1
ATOM 609 C C . HIS A 1 79 ? 30.975 -3.756 -41.394 1.00 92.62 79 HIS A C 1
ATOM 611 O O . HIS A 1 79 ? 31.611 -2.752 -41.076 1.00 92.62 79 HIS A O 1
ATOM 617 N N . ASP A 1 80 ? 31.301 -4.539 -42.420 1.00 94.06 80 ASP A N 1
ATOM 618 C CA . ASP A 1 80 ? 32.464 -4.340 -43.283 1.00 94.06 80 ASP A CA 1
ATOM 619 C C . ASP A 1 80 ? 32.153 -4.809 -44.709 1.00 94.06 80 ASP A C 1
ATOM 621 O O . ASP A 1 80 ? 31.275 -5.655 -44.921 1.00 94.06 80 ASP A O 1
ATOM 625 N N . VAL A 1 81 ? 32.849 -4.235 -45.684 1.00 94.81 81 VAL A N 1
ATOM 626 C CA . VAL A 1 81 ? 32.671 -4.487 -47.106 1.00 94.81 81 VAL A CA 1
ATOM 627 C C . VAL A 1 81 ? 34.014 -4.480 -47.832 1.00 94.81 81 VAL A C 1
ATOM 629 O O . VAL A 1 81 ? 34.834 -3.590 -47.643 1.00 94.81 81 VAL A O 1
ATOM 632 N N . ALA A 1 82 ? 34.210 -5.444 -48.728 1.00 94.44 82 ALA A N 1
ATOM 633 C CA . ALA A 1 82 ? 35.351 -5.503 -49.635 1.00 94.44 82 ALA A CA 1
ATOM 634 C C . ALA A 1 82 ? 34.873 -5.671 -51.081 1.00 94.44 82 ALA A C 1
ATOM 636 O O . ALA A 1 82 ? 33.933 -6.419 -51.346 1.00 94.44 82 ALA A O 1
ATOM 637 N N . ALA A 1 83 ? 35.527 -4.999 -52.030 1.00 92.94 83 ALA A N 1
ATOM 638 C CA . ALA A 1 83 ? 35.170 -5.051 -53.447 1.00 92.94 83 ALA A CA 1
ATOM 639 C C . ALA A 1 83 ? 36.337 -5.577 -54.297 1.00 92.94 83 ALA A C 1
ATOM 641 O O . ALA A 1 83 ? 37.460 -5.090 -54.190 1.00 92.94 83 ALA A O 1
ATOM 642 N N . VAL A 1 84 ? 36.065 -6.550 -55.170 1.00 91.69 84 VAL A N 1
ATOM 643 C CA . VAL A 1 84 ? 37.050 -7.161 -56.078 1.00 91.69 84 VAL A CA 1
ATOM 644 C C . VAL A 1 84 ? 36.556 -7.076 -57.516 1.00 91.69 84 VAL A C 1
ATOM 646 O O . VAL A 1 84 ? 35.407 -7.402 -57.806 1.00 91.69 84 VAL A O 1
ATOM 649 N N . ALA A 1 85 ? 37.417 -6.636 -58.434 1.00 90.00 85 ALA A N 1
ATOM 650 C CA . ALA A 1 85 ? 37.069 -6.507 -59.847 1.00 90.00 85 ALA A CA 1
ATOM 651 C C . ALA A 1 85 ? 36.744 -7.863 -60.488 1.00 90.00 85 ALA A C 1
ATOM 653 O O . ALA A 1 85 ? 37.404 -8.872 -60.234 1.00 90.00 85 ALA A O 1
ATOM 654 N N . ARG A 1 86 ? 35.736 -7.874 -61.360 1.00 89.31 86 ARG A N 1
ATOM 655 C CA . ARG A 1 86 ? 35.339 -9.056 -62.127 1.00 89.31 86 ARG A CA 1
ATOM 656 C C . ARG A 1 86 ? 36.045 -9.102 -63.484 1.00 89.31 86 ARG A C 1
ATOM 658 O O . ARG A 1 86 ? 36.156 -8.052 -64.119 1.00 89.31 86 ARG A O 1
ATOM 665 N N . PRO A 1 87 ? 36.425 -10.294 -63.988 1.00 82.50 87 PRO A N 1
ATOM 666 C CA . PRO A 1 87 ? 36.989 -10.439 -65.334 1.00 82.50 87 PRO A CA 1
ATOM 667 C C . PRO A 1 87 ? 36.052 -9.933 -66.441 1.00 82.50 87 PRO A C 1
ATOM 669 O O . PRO A 1 87 ? 36.501 -9.341 -67.415 1.00 82.50 87 PRO A O 1
ATOM 672 N N . GLU A 1 88 ? 34.744 -10.128 -66.260 1.00 79.75 88 GLU A N 1
ATOM 673 C CA . GLU A 1 88 ? 33.690 -9.765 -67.220 1.00 79.75 88 GLU A CA 1
ATOM 674 C C . GLU A 1 88 ? 33.203 -8.307 -67.076 1.00 79.75 88 GLU A C 1
ATOM 676 O O . GLU A 1 88 ? 32.316 -7.870 -67.806 1.00 79.75 88 GLU A O 1
ATOM 681 N N . GLY A 1 89 ? 33.780 -7.537 -66.144 1.00 82.19 89 GLY A N 1
ATOM 682 C CA . GLY A 1 89 ? 33.343 -6.184 -65.795 1.00 82.19 89 GLY A CA 1
ATOM 683 C C . GLY A 1 89 ? 32.408 -6.134 -64.578 1.00 82.19 89 GLY A C 1
ATOM 684 O O . GLY A 1 89 ? 31.644 -7.057 -64.302 1.00 82.19 89 GLY A O 1
ATOM 685 N N . GLY A 1 90 ? 32.487 -5.038 -63.816 1.00 88.19 90 GLY A N 1
ATOM 686 C CA . GLY A 1 90 ? 31.814 -4.898 -62.518 1.00 88.19 90 GLY A CA 1
ATOM 687 C C . GLY A 1 90 ? 32.645 -5.423 -61.341 1.00 88.19 90 GLY A C 1
ATOM 688 O O . GLY A 1 90 ? 33.853 -5.637 -61.470 1.00 88.19 90 GLY A O 1
ATOM 689 N N . TYR A 1 91 ? 31.999 -5.617 -60.188 1.00 92.25 91 TYR A N 1
ATOM 690 C CA . TYR A 1 91 ? 32.666 -5.972 -58.928 1.00 92.25 91 TYR A CA 1
ATOM 691 C C . TYR A 1 91 ? 31.928 -7.089 -58.182 1.00 92.25 91 TYR A C 1
ATOM 693 O O . TYR A 1 91 ? 30.698 -7.118 -58.152 1.00 92.25 91 TYR A O 1
ATOM 701 N N . TRP A 1 92 ? 32.685 -7.996 -57.569 1.00 93.81 92 TRP A N 1
ATOM 702 C CA . TRP A 1 92 ? 32.214 -8.834 -56.471 1.00 93.81 92 TRP A CA 1
ATOM 703 C C . TRP A 1 92 ? 32.325 -8.033 -55.179 1.00 93.81 92 TRP A C 1
ATOM 705 O O . TRP A 1 92 ? 33.394 -7.499 -54.886 1.00 93.81 92 TRP A O 1
ATOM 715 N N . VAL A 1 93 ? 31.234 -7.937 -54.428 1.00 94.81 93 VAL A N 1
ATOM 716 C CA . VAL A 1 93 ? 31.156 -7.191 -53.171 1.00 94.81 93 VAL A CA 1
ATOM 717 C C . VAL A 1 93 ? 30.910 -8.185 -52.044 1.00 94.81 93 VAL A C 1
ATOM 719 O O . VAL A 1 93 ? 29.863 -8.823 -51.981 1.00 94.81 93 VAL A O 1
ATOM 722 N N . TYR A 1 94 ? 31.892 -8.331 -51.168 1.00 96.81 94 TYR A N 1
ATOM 723 C CA . TYR A 1 94 ? 31.867 -9.230 -50.022 1.00 96.81 94 TYR A CA 1
ATOM 724 C C . TYR A 1 94 ? 31.499 -8.434 -48.780 1.00 96.81 94 TYR A C 1
ATOM 726 O O . TYR A 1 94 ? 32.158 -7.445 -48.475 1.00 96.81 94 TYR A O 1
ATOM 734 N N . VAL A 1 95 ? 30.459 -8.856 -48.069 1.00 96.94 95 VAL A N 1
ATOM 735 C CA . VAL A 1 95 ? 29.899 -8.122 -46.931 1.00 96.94 95 VAL A CA 1
ATOM 736 C C . VAL A 1 95 ? 29.964 -8.988 -45.683 1.00 96.94 95 VAL A C 1
ATOM 738 O O . VAL A 1 95 ? 29.413 -10.091 -45.659 1.00 96.94 95 VAL A O 1
ATOM 741 N N . ALA A 1 96 ? 30.606 -8.477 -44.636 1.00 96.94 96 ALA A N 1
ATOM 742 C CA . ALA A 1 96 ? 30.498 -9.033 -43.294 1.00 96.94 96 ALA A CA 1
ATOM 743 C C . ALA A 1 96 ? 29.175 -8.552 -42.676 1.00 96.94 96 ALA A C 1
ATOM 745 O O . ALA A 1 96 ? 29.077 -7.423 -42.195 1.00 96.94 96 ALA A O 1
ATOM 746 N N . ASP A 1 97 ? 28.142 -9.392 -42.731 1.00 95.25 97 ASP A N 1
ATOM 747 C CA . ASP A 1 97 ? 26.750 -9.014 -42.453 1.00 95.25 97 ASP A CA 1
ATOM 748 C C . ASP A 1 97 ? 26.282 -9.449 -41.052 1.00 95.25 97 ASP A C 1
ATOM 750 O O . ASP A 1 97 ? 25.181 -9.971 -40.838 1.00 95.25 97 ASP A O 1
ATOM 754 N N . GLY A 1 98 ? 27.150 -9.290 -40.052 1.00 93.88 98 GLY A N 1
ATOM 755 C CA . GLY A 1 98 ? 26.824 -9.578 -38.661 1.00 93.88 98 GLY A CA 1
ATOM 756 C C . GLY A 1 98 ? 26.360 -11.023 -38.473 1.00 93.88 98 GLY A C 1
ATOM 757 O O . GLY A 1 98 ? 27.090 -11.976 -38.740 1.00 93.88 98 GLY A O 1
ATOM 758 N N . ARG A 1 99 ? 25.133 -11.221 -37.980 1.00 91.88 99 ARG A N 1
ATOM 759 C CA . ARG A 1 99 ? 24.604 -12.575 -37.719 1.00 91.88 99 ARG A CA 1
ATOM 760 C C . ARG A 1 99 ? 24.316 -13.386 -38.975 1.00 91.88 99 ARG A C 1
ATOM 762 O O . ARG A 1 99 ? 24.161 -14.598 -38.850 1.00 91.88 99 ARG A O 1
ATOM 769 N N . ALA A 1 100 ? 24.236 -12.736 -40.131 1.00 92.31 100 ALA A N 1
ATOM 770 C CA . ALA A 1 100 ? 23.998 -13.411 -41.391 1.00 92.31 100 ALA A CA 1
ATOM 771 C C . ALA A 1 100 ? 25.257 -14.164 -41.864 1.00 92.31 100 ALA A C 1
ATOM 773 O O . ALA A 1 100 ? 25.128 -15.220 -42.473 1.00 92.31 100 ALA A O 1
ATOM 774 N N . GLY A 1 101 ? 26.464 -13.708 -41.509 1.00 94.25 101 GLY A N 1
ATOM 775 C CA . GLY A 1 101 ? 27.728 -14.275 -41.999 1.00 94.25 101 GLY A CA 1
ATOM 776 C C . GLY A 1 101 ? 28.257 -13.494 -43.203 1.00 94.25 101 GLY A C 1
ATOM 777 O O . GLY A 1 101 ? 28.129 -12.270 -43.235 1.00 94.25 101 GLY A O 1
ATOM 778 N N . LEU A 1 102 ? 28.842 -14.180 -44.187 1.00 97.06 102 LEU A N 1
ATOM 779 C CA . LEU A 1 102 ? 29.286 -13.565 -45.442 1.00 97.06 102 LEU A CA 1
ATOM 780 C C . LEU A 1 102 ? 28.115 -13.441 -46.414 1.00 97.06 102 LEU A C 1
ATOM 782 O O . LEU A 1 102 ? 27.412 -14.424 -46.674 1.00 97.06 102 LEU A O 1
ATOM 786 N N . ARG A 1 103 ? 27.950 -12.265 -47.016 1.00 96.69 103 ARG A N 1
ATOM 787 C CA . ARG A 1 103 ? 27.125 -12.081 -48.216 1.00 96.69 103 ARG A CA 1
ATOM 788 C C . ARG A 1 103 ? 28.009 -11.719 -49.396 1.00 96.69 103 ARG A C 1
ATOM 790 O O . ARG A 1 103 ? 28.888 -10.869 -49.277 1.00 96.69 103 ARG A O 1
ATOM 797 N N . VAL A 1 104 ? 27.793 -12.393 -50.518 1.00 96.69 104 VAL A N 1
ATOM 798 C CA . VAL A 1 104 ? 28.506 -12.164 -51.772 1.00 96.69 104 VAL A CA 1
ATOM 799 C C . VAL A 1 104 ? 27.522 -11.546 -52.744 1.00 96.69 104 VAL A C 1
ATOM 801 O O . VAL A 1 104 ? 26.561 -12.188 -53.172 1.00 96.69 104 VAL A O 1
ATOM 804 N N . LEU A 1 105 ? 27.760 -10.287 -53.082 1.00 95.19 105 LEU A N 1
ATOM 805 C CA . LEU A 1 105 ? 26.933 -9.527 -54.000 1.00 95.19 105 LEU A CA 1
ATOM 806 C C . LEU A 1 105 ? 27.667 -9.324 -55.325 1.00 95.19 105 LEU A C 1
ATOM 808 O O . LEU A 1 105 ? 28.885 -9.160 -55.391 1.00 95.19 105 LEU A O 1
ATOM 812 N N . GLU A 1 106 ? 26.899 -9.304 -56.398 1.00 94.00 106 GLU A N 1
ATOM 813 C CA . GLU A 1 106 ? 27.339 -8.964 -57.735 1.00 94.00 106 GLU A CA 1
ATOM 814 C C . GLU A 1 106 ? 26.913 -7.540 -58.064 1.00 94.00 106 GLU A C 1
ATOM 816 O O . GLU A 1 106 ? 25.719 -7.231 -58.090 1.00 94.00 106 GLU A O 1
ATOM 821 N N . PHE A 1 107 ? 27.889 -6.691 -58.374 1.00 92.31 107 PHE A N 1
ATOM 822 C CA . PHE A 1 107 ? 27.660 -5.360 -58.911 1.00 92.31 107 PHE A CA 1
ATOM 823 C C . PHE A 1 107 ? 27.951 -5.336 -60.416 1.00 92.31 107 PHE A C 1
ATOM 825 O O . PHE A 1 107 ? 29.089 -5.566 -60.837 1.00 92.31 107 PHE A O 1
ATOM 832 N N . THR A 1 108 ? 26.935 -5.040 -61.231 1.00 87.69 108 THR A N 1
ATOM 833 C CA . THR A 1 108 ? 27.037 -4.953 -62.702 1.00 87.69 108 THR A CA 1
ATOM 834 C C . THR A 1 108 ? 26.621 -3.579 -63.217 1.00 87.69 108 THR A C 1
ATOM 836 O O . THR A 1 108 ? 25.622 -3.008 -62.780 1.00 87.69 108 THR A O 1
ATOM 839 N N . GLY A 1 109 ? 27.389 -3.043 -64.174 1.00 65.50 109 GLY A N 1
ATOM 840 C CA . GLY A 1 109 ? 26.922 -1.994 -65.090 1.00 65.50 109 GLY A CA 1
ATOM 841 C C . GLY A 1 109 ? 26.380 -0.701 -64.465 1.00 65.50 109 GLY A C 1
ATOM 842 O O . GLY A 1 109 ? 25.583 -0.023 -65.101 1.00 65.50 109 GLY A O 1
ATOM 843 N N . GLY A 1 110 ? 26.791 -0.344 -63.244 1.00 68.38 110 GLY A N 1
ATOM 844 C CA . GLY A 1 110 ? 26.588 0.998 -62.692 1.00 68.38 110 GLY A CA 1
ATOM 845 C C . GLY A 1 110 ? 25.291 1.256 -61.921 1.00 68.38 110 GLY A C 1
ATOM 846 O O . GLY A 1 110 ? 25.047 2.418 -61.626 1.00 68.38 110 GLY A O 1
ATOM 847 N N . SER A 1 111 ? 24.479 0.247 -61.579 1.00 71.38 111 SER A N 1
ATOM 848 C CA . SER A 1 111 ? 23.346 0.418 -60.630 1.00 71.38 111 SER A CA 1
ATOM 849 C C . SER A 1 111 ? 22.753 -0.875 -60.056 1.00 71.38 111 SER A C 1
ATOM 851 O O . SER A 1 111 ? 22.009 -0.823 -59.076 1.00 71.38 111 SER A O 1
ATOM 853 N N . ILE A 1 112 ? 23.073 -2.043 -60.619 1.00 80.94 112 ILE A N 1
ATOM 854 C CA . ILE A 1 112 ? 22.487 -3.308 -60.169 1.00 80.94 112 ILE A CA 1
ATOM 855 C C . ILE A 1 112 ? 23.418 -3.956 -59.151 1.00 80.94 112 ILE A C 1
ATOM 857 O O . ILE A 1 112 ? 24.557 -4.291 -59.481 1.00 80.94 112 ILE A O 1
ATOM 861 N N . LEU A 1 113 ? 22.902 -4.154 -57.939 1.00 89.19 113 LEU A N 1
ATOM 862 C CA . LEU A 1 113 ? 23.526 -4.929 -56.874 1.00 89.19 113 LEU A CA 1
ATOM 863 C C . LEU A 1 113 ? 22.588 -6.089 -56.518 1.00 89.19 113 LEU A C 1
ATOM 865 O O . LEU A 1 113 ? 21.425 -5.856 -56.190 1.00 89.19 113 LEU A O 1
ATOM 869 N N . ARG A 1 114 ? 23.063 -7.334 -56.631 1.00 91.56 114 ARG A N 1
ATOM 870 C CA . ARG A 1 114 ? 22.275 -8.540 -56.314 1.00 91.56 114 ARG A CA 1
ATOM 871 C C . ARG A 1 114 ? 23.081 -9.534 -55.498 1.00 91.56 114 ARG A C 1
ATOM 873 O O . ARG A 1 114 ? 24.271 -9.681 -55.737 1.00 91.56 114 ARG A O 1
ATOM 880 N N . GLU A 1 115 ? 22.442 -10.255 -54.591 1.00 94.81 115 GLU A N 1
ATOM 881 C CA . GLU A 1 115 ? 23.090 -11.352 -53.873 1.00 94.81 115 GLU A CA 1
ATOM 882 C C . GLU A 1 115 ? 23.227 -12.584 -54.771 1.00 94.81 115 GLU A C 1
ATOM 884 O O . GLU A 1 115 ? 22.273 -12.989 -55.437 1.00 94.81 115 GLU A O 1
ATOM 889 N N . VAL A 1 116 ? 24.430 -13.157 -54.815 1.00 94.69 116 VAL A N 1
ATOM 890 C CA . VAL A 1 116 ? 24.754 -14.340 -55.629 1.00 94.69 116 VAL A CA 1
ATOM 891 C C . VAL A 1 116 ? 25.311 -15.502 -54.818 1.00 94.69 116 VAL A C 1
ATOM 893 O O . VAL A 1 116 ? 25.340 -16.618 -55.323 1.00 94.69 116 VAL A O 1
ATOM 896 N N . GLY A 1 117 ? 25.770 -15.249 -53.592 1.00 93.56 117 GLY A N 1
ATOM 897 C CA . GLY A 1 117 ? 26.406 -16.249 -52.748 1.00 93.56 117 GLY A CA 1
ATOM 898 C C . GLY A 1 117 ? 26.274 -15.897 -51.273 1.00 93.56 117 GLY A C 1
ATOM 899 O O . GLY A 1 117 ? 26.241 -14.727 -50.885 1.00 93.56 117 GLY A O 1
ATOM 900 N N . VAL A 1 118 ? 26.194 -16.935 -50.449 1.00 95.38 118 VAL A N 1
ATOM 901 C CA . VAL A 1 118 ? 25.964 -16.839 -49.009 1.00 95.38 118 VAL A CA 1
ATOM 902 C C . VAL A 1 118 ? 26.853 -17.859 -48.322 1.00 95.38 118 VAL A C 1
ATOM 904 O O . VAL A 1 118 ? 26.847 -19.030 -48.693 1.00 95.38 118 VAL A O 1
ATOM 907 N N . VAL A 1 119 ? 27.584 -17.421 -47.298 1.00 96.06 119 VAL A N 1
ATOM 908 C CA . VAL A 1 119 ? 28.245 -18.334 -46.364 1.00 96.06 119 VAL A CA 1
ATOM 909 C C . VAL A 1 119 ? 27.757 -18.000 -44.972 1.00 96.06 119 VAL A C 1
ATOM 911 O O . VAL A 1 119 ? 28.009 -16.912 -44.448 1.00 96.06 119 VAL A O 1
ATOM 914 N N . ASP A 1 120 ? 27.008 -18.935 -44.399 1.00 92.88 120 ASP A N 1
ATOM 915 C CA . ASP A 1 120 ? 26.474 -18.781 -43.060 1.00 92.88 120 ASP A CA 1
ATOM 916 C C . ASP A 1 120 ? 27.588 -18.742 -42.019 1.00 92.88 120 ASP A C 1
ATOM 918 O O . ASP A 1 120 ? 28.699 -19.260 -42.184 1.00 92.88 120 ASP A O 1
ATOM 922 N N . ARG A 1 121 ? 27.250 -18.116 -40.898 1.00 93.19 121 ARG A N 1
ATOM 923 C CA . ARG A 1 121 ? 28.128 -18.035 -39.745 1.00 93.19 121 ARG A CA 1
ATOM 924 C C . ARG A 1 121 ? 28.484 -19.441 -39.227 1.00 93.19 121 ARG A C 1
ATOM 926 O O . ARG A 1 121 ? 27.579 -20.257 -39.025 1.00 93.19 121 ARG A O 1
ATOM 933 N N . PRO A 1 122 ? 29.755 -19.704 -38.879 1.00 91.31 122 PRO A N 1
ATOM 934 C CA . PRO A 1 122 ? 30.151 -20.996 -38.348 1.00 91.31 122 PRO A CA 1
ATOM 935 C C . PRO A 1 122 ? 29.610 -21.206 -36.927 1.00 91.31 122 PRO A C 1
ATOM 937 O O . PRO A 1 122 ? 29.434 -20.260 -36.149 1.00 91.31 122 PRO A O 1
ATOM 940 N N . TYR A 1 123 ? 29.373 -22.467 -36.553 1.00 89.56 123 TYR A N 1
ATOM 941 C CA . TYR A 1 123 ? 28.796 -22.814 -35.248 1.00 89.56 123 TYR A CA 1
ATOM 942 C C . TYR A 1 123 ? 29.658 -22.314 -34.073 1.00 89.56 123 TYR A C 1
ATOM 944 O O . TYR A 1 123 ? 29.118 -21.842 -33.069 1.00 89.56 123 TYR A O 1
ATOM 952 N N . TRP A 1 124 ? 30.989 -22.353 -34.219 1.00 91.50 124 TRP A N 1
ATOM 953 C CA . TRP A 1 124 ? 31.948 -21.947 -33.188 1.00 91.50 124 TRP A CA 1
ATOM 954 C C . TRP A 1 124 ? 31.915 -20.442 -32.889 1.00 91.50 124 TRP A C 1
ATOM 956 O O . TRP A 1 124 ? 32.288 -20.034 -31.794 1.00 91.50 124 TRP A O 1
ATOM 966 N N . ALA A 1 125 ? 31.372 -19.613 -33.789 1.00 89.31 125 ALA A N 1
ATOM 967 C CA . ALA A 1 125 ? 31.213 -18.175 -33.554 1.00 89.31 125 ALA A CA 1
ATOM 968 C C . ALA A 1 125 ? 30.111 -17.833 -32.522 1.00 89.31 125 ALA A C 1
ATOM 970 O O . ALA A 1 125 ? 29.922 -16.671 -32.156 1.00 89.31 125 ALA A O 1
ATOM 971 N N . GLY A 1 126 ? 29.354 -18.824 -32.028 1.00 89.06 126 GLY A N 1
ATOM 972 C CA . GLY A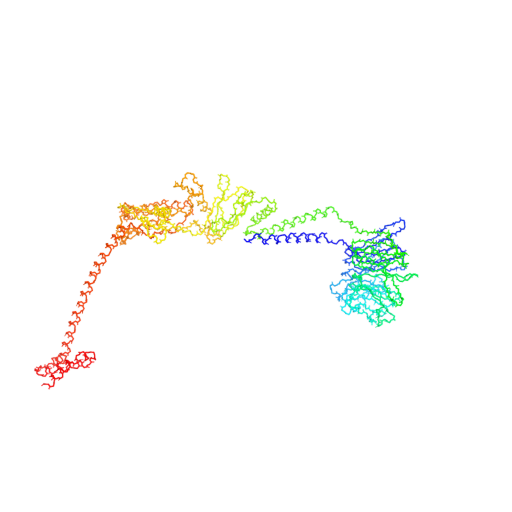 1 126 ? 28.423 -18.655 -30.908 1.00 89.06 126 GLY A CA 1
ATOM 973 C C . GLY A 1 126 ? 27.337 -17.599 -31.153 1.00 89.06 126 GLY A C 1
ATOM 974 O O . GLY A 1 126 ? 26.399 -17.832 -31.911 1.00 89.06 126 GLY A O 1
ATOM 975 N N . ARG A 1 127 ? 27.422 -16.452 -30.464 1.00 88.38 127 ARG A N 1
ATOM 976 C CA . ARG A 1 127 ? 26.496 -15.308 -30.620 1.00 88.38 127 ARG A CA 1
ATOM 977 C C . ARG A 1 127 ? 27.110 -14.114 -31.370 1.00 88.38 127 ARG A C 1
ATOM 979 O O . ARG A 1 127 ? 26.422 -13.101 -31.516 1.00 88.38 127 ARG A O 1
ATOM 986 N N . LYS A 1 128 ? 28.375 -14.207 -31.791 1.00 91.88 128 LYS A N 1
ATOM 987 C CA . LYS A 1 128 ? 29.135 -13.124 -32.434 1.00 91.88 128 LYS A CA 1
ATOM 988 C C . LYS A 1 128 ? 28.794 -13.041 -33.921 1.00 91.88 128 LYS A C 1
ATOM 990 O O . LYS A 1 128 ? 28.523 -14.061 -34.543 1.00 91.88 128 LYS A O 1
ATOM 995 N N . GLY A 1 129 ? 28.727 -11.830 -34.465 1.00 91.81 129 GLY A N 1
ATOM 996 C CA . GLY A 1 129 ? 28.488 -11.604 -35.893 1.00 91.81 129 GLY A CA 1
ATOM 997 C C . GLY A 1 129 ? 29.798 -11.475 -36.667 1.00 91.81 129 GLY A C 1
ATOM 998 O O . GLY A 1 129 ? 30.839 -11.266 -36.055 1.00 91.81 129 GLY A O 1
ATOM 999 N N . ALA A 1 130 ? 29.745 -11.603 -37.991 1.00 94.81 130 ALA A N 1
ATOM 1000 C CA . ALA A 1 130 ? 30.840 -11.228 -38.873 1.00 94.81 130 ALA A CA 1
ATOM 1001 C C . ALA A 1 130 ? 31.029 -9.705 -38.815 1.00 94.81 130 ALA A C 1
ATOM 1003 O O . ALA A 1 130 ? 30.079 -8.958 -39.056 1.00 94.81 130 ALA A O 1
ATOM 1004 N N . GLU A 1 131 ? 32.236 -9.251 -38.484 1.00 94.38 131 GLU A N 1
ATOM 1005 C CA . GLU A 1 131 ? 32.534 -7.830 -38.254 1.00 94.38 131 GLU A CA 1
ATOM 1006 C C . GLU A 1 131 ? 33.568 -7.248 -39.210 1.00 94.38 131 GLU A C 1
ATOM 1008 O O . GLU A 1 131 ? 33.523 -6.045 -39.467 1.00 94.38 131 GLU A O 1
ATOM 1013 N N . ARG A 1 132 ? 34.497 -8.070 -39.713 1.00 95.19 132 ARG A N 1
ATOM 1014 C CA . ARG A 1 132 ? 35.506 -7.671 -40.702 1.00 95.19 132 ARG A CA 1
ATOM 1015 C C . ARG A 1 132 ? 35.653 -8.710 -41.792 1.00 95.19 132 ARG A C 1
ATOM 1017 O O . ARG A 1 132 ? 35.494 -9.903 -41.520 1.00 95.19 132 ARG A O 1
ATOM 1024 N N . VAL A 1 133 ? 35.999 -8.257 -42.991 1.00 96.38 133 VAL A N 1
ATOM 1025 C CA . VAL A 1 133 ? 36.305 -9.108 -44.138 1.00 96.38 133 VAL A CA 1
ATOM 1026 C C . VAL A 1 133 ? 37.569 -8.621 -44.845 1.00 96.38 133 VAL A C 1
ATOM 1028 O O . VAL A 1 133 ? 37.664 -7.474 -45.260 1.00 96.38 133 VAL A O 1
ATOM 1031 N N . ALA A 1 134 ? 38.537 -9.518 -45.028 1.00 95.12 134 ALA A N 1
ATOM 1032 C CA . ALA A 1 134 ? 39.697 -9.284 -45.889 1.00 95.12 134 ALA A CA 1
ATOM 1033 C C . ALA A 1 134 ? 39.726 -10.308 -47.022 1.00 95.12 134 ALA A C 1
ATOM 1035 O O . ALA A 1 134 ? 39.392 -11.475 -46.816 1.00 95.12 134 ALA A O 1
ATOM 1036 N N . ILE A 1 135 ? 40.134 -9.878 -48.215 1.00 94.62 135 ILE A N 1
ATOM 1037 C CA . ILE A 1 135 ? 40.131 -10.705 -49.425 1.00 94.62 135 ILE A CA 1
ATOM 1038 C C . ILE A 1 135 ? 41.550 -10.835 -49.972 1.00 94.62 135 ILE A C 1
ATOM 1040 O O . ILE A 1 135 ? 42.248 -9.835 -50.109 1.00 94.62 135 ILE A O 1
ATOM 1044 N N . MET A 1 136 ? 41.963 -12.053 -50.318 1.00 92.44 136 MET A N 1
ATOM 1045 C CA . MET A 1 136 ? 43.252 -12.317 -50.964 1.00 92.44 136 MET A CA 1
ATOM 1046 C C . MET A 1 136 ? 43.182 -13.616 -51.770 1.00 92.44 136 MET A C 1
ATOM 1048 O O . MET A 1 136 ? 42.762 -14.642 -51.242 1.00 92.44 136 MET A O 1
ATOM 1052 N N . ASP A 1 137 ? 43.609 -13.576 -53.034 1.00 87.69 137 ASP A N 1
ATOM 1053 C CA . ASP A 1 137 ? 43.835 -14.740 -53.909 1.00 87.69 137 ASP A CA 1
ATOM 1054 C C . ASP A 1 137 ? 42.734 -15.819 -53.863 1.00 87.69 137 ASP A C 1
ATOM 1056 O O . ASP A 1 137 ? 42.996 -16.998 -53.625 1.00 87.69 137 ASP A O 1
ATOM 1060 N N . GLY A 1 138 ? 41.474 -15.412 -54.059 1.00 90.38 138 GLY A N 1
ATOM 1061 C CA . GLY A 1 138 ? 40.334 -16.338 -54.061 1.00 90.38 138 GLY A CA 1
ATOM 1062 C C . GLY A 1 138 ? 39.898 -16.817 -52.672 1.00 90.38 138 GLY A C 1
ATOM 1063 O O . GLY A 1 138 ? 39.103 -17.749 -52.576 1.00 90.38 138 GLY A O 1
ATOM 1064 N N . LYS A 1 139 ? 40.364 -16.178 -51.594 1.00 92.25 139 LYS A N 1
ATOM 1065 C CA . LYS A 1 139 ? 39.952 -16.450 -50.210 1.00 92.25 139 LYS A CA 1
ATOM 1066 C C . LYS A 1 139 ? 39.369 -15.201 -49.553 1.00 92.25 139 LYS A C 1
ATOM 1068 O O . LYS A 1 139 ? 39.872 -14.095 -49.759 1.00 92.25 139 LYS A O 1
ATOM 1073 N N . ALA A 1 140 ? 38.347 -15.397 -48.727 1.00 95.06 140 ALA A N 1
ATOM 1074 C CA . ALA A 1 140 ? 37.825 -14.391 -47.813 1.00 95.06 140 ALA A CA 1
ATOM 1075 C C . ALA A 1 140 ? 38.097 -14.804 -46.362 1.00 95.06 140 ALA A C 1
ATOM 1077 O O . ALA A 1 140 ? 37.839 -15.940 -45.967 1.00 95.06 140 ALA A O 1
ATOM 1078 N N . PHE A 1 141 ? 38.610 -13.871 -45.568 1.00 96.12 141 PHE A N 1
ATOM 1079 C CA . PHE A 1 141 ? 38.884 -14.031 -44.145 1.00 96.12 141 PHE A CA 1
ATOM 1080 C C . PHE A 1 141 ? 37.859 -13.222 -43.363 1.00 96.12 141 PHE A C 1
ATOM 1082 O O . PHE A 1 141 ? 37.849 -11.996 -43.464 1.00 96.12 141 PHE A O 1
ATOM 1089 N N . LEU A 1 142 ? 36.987 -13.895 -42.614 1.00 96.56 142 LEU A N 1
ATOM 1090 C CA . LEU A 1 142 ? 35.899 -13.258 -41.874 1.00 96.56 142 LEU A CA 1
ATOM 1091 C C . LEU A 1 142 ? 36.149 -13.305 -40.374 1.00 96.56 142 LEU A C 1
ATOM 1093 O O . LEU A 1 142 ? 36.170 -14.384 -39.786 1.00 96.56 142 LEU A O 1
ATOM 1097 N N . ALA A 1 143 ? 36.279 -12.141 -39.745 1.00 96.44 143 ALA A N 1
ATOM 1098 C CA . ALA A 1 143 ? 36.410 -12.042 -38.296 1.00 96.44 143 ALA A CA 1
ATOM 1099 C C . ALA A 1 143 ? 35.048 -12.084 -37.600 1.00 96.44 143 ALA A C 1
ATOM 1101 O O . ALA A 1 143 ? 34.148 -11.312 -37.938 1.00 96.44 143 ALA A O 1
ATOM 1102 N N . TYR A 1 144 ? 34.942 -12.909 -36.557 1.00 94.94 144 TYR A N 1
ATOM 1103 C CA . TYR A 1 144 ? 33.783 -12.988 -35.664 1.00 94.94 144 TYR A CA 1
ATOM 1104 C C . TYR A 1 144 ? 34.127 -12.467 -34.260 1.00 94.94 144 TYR A C 1
ATOM 1106 O O . TYR A 1 144 ? 33.932 -13.153 -33.254 1.00 94.94 144 TYR A O 1
ATOM 1114 N N . GLY A 1 145 ? 34.684 -11.255 -34.195 1.00 91.06 145 GLY A N 1
ATOM 1115 C CA . GLY A 1 145 ? 35.128 -10.618 -32.954 1.00 91.06 145 GLY A CA 1
ATOM 1116 C C . GLY A 1 145 ? 36.247 -11.394 -32.252 1.00 91.06 145 GLY A C 1
ATOM 1117 O O . GLY A 1 145 ? 37.332 -11.559 -32.803 1.00 91.06 145 GLY A O 1
ATOM 1118 N N . ASP A 1 146 ? 35.972 -11.871 -31.038 1.00 92.25 146 ASP A N 1
ATOM 1119 C CA . ASP A 1 146 ? 36.849 -12.708 -30.201 1.00 92.25 146 ASP A CA 1
ATOM 1120 C C . ASP A 1 146 ? 36.744 -14.212 -30.501 1.00 92.25 146 ASP A C 1
ATOM 1122 O O . ASP A 1 146 ? 37.519 -15.004 -29.972 1.00 92.25 146 ASP A O 1
ATOM 1126 N N . ALA A 1 147 ? 35.795 -14.638 -31.340 1.00 92.25 147 ALA A N 1
ATOM 1127 C CA . ALA A 1 147 ? 35.602 -16.059 -31.614 1.00 92.25 147 ALA A CA 1
ATOM 1128 C C . ALA A 1 147 ? 36.654 -16.642 -32.573 1.00 92.25 147 ALA A C 1
ATOM 1130 O O . ALA A 1 147 ? 36.850 -17.854 -32.593 1.00 92.25 147 ALA A O 1
ATOM 1131 N N . GLY A 1 148 ? 37.311 -15.810 -33.383 1.00 93.75 148 GLY A N 1
ATOM 1132 C CA . GLY A 1 148 ? 38.276 -16.245 -34.395 1.00 93.75 148 GLY A CA 1
ATOM 1133 C C . GLY A 1 148 ? 37.945 -15.751 -35.800 1.00 93.75 148 GLY A C 1
ATOM 1134 O O . GLY A 1 148 ? 37.002 -14.979 -36.005 1.00 93.75 148 GLY A O 1
ATOM 1135 N N . ILE A 1 149 ? 38.732 -16.213 -36.773 1.00 95.69 149 ILE A N 1
ATOM 1136 C CA . ILE A 1 149 ? 38.562 -15.876 -38.194 1.00 95.69 149 ILE A CA 1
ATOM 1137 C C . ILE A 1 149 ? 38.207 -17.133 -38.985 1.00 95.69 149 ILE A C 1
ATOM 1139 O O . ILE A 1 149 ? 38.912 -18.136 -38.906 1.00 95.69 149 ILE A O 1
ATOM 1143 N N . GLN A 1 150 ? 37.130 -17.061 -39.761 1.00 95.31 150 GLN A N 1
ATOM 1144 C CA . GLN A 1 150 ? 36.716 -18.092 -40.710 1.00 95.31 150 GLN A CA 1
ATOM 1145 C C . GLN A 1 150 ? 37.427 -17.881 -42.048 1.00 95.31 150 GLN A C 1
ATOM 1147 O O . GLN A 1 150 ? 37.474 -16.754 -42.548 1.00 95.31 150 GLN A O 1
ATOM 1152 N N . VAL A 1 151 ? 37.944 -18.959 -42.641 1.00 94.88 151 VAL A N 1
ATOM 1153 C CA . VAL A 1 151 ? 38.519 -18.935 -43.995 1.00 94.88 151 VAL A CA 1
ATOM 1154 C C . VAL A 1 151 ? 37.505 -19.494 -44.988 1.00 94.88 151 VAL A C 1
ATOM 1156 O O . VAL A 1 151 ? 37.077 -20.641 -44.883 1.00 94.88 151 VAL A O 1
ATOM 1159 N N . VAL A 1 152 ? 37.136 -18.681 -45.971 1.00 95.00 152 VAL A N 1
ATOM 1160 C CA . VAL A 1 152 ? 36.133 -19.003 -46.986 1.00 95.00 152 VAL A CA 1
ATOM 1161 C C . VAL A 1 152 ? 36.793 -19.045 -48.360 1.00 95.00 152 VAL A C 1
ATOM 1163 O O . VAL A 1 152 ? 37.520 -18.126 -48.736 1.00 95.00 152 VAL A O 1
ATOM 1166 N N . ASP A 1 153 ? 36.520 -20.099 -49.121 1.00 93.69 153 ASP A N 1
ATOM 1167 C CA . ASP A 1 153 ? 36.885 -20.204 -50.533 1.00 93.69 153 ASP A CA 1
ATOM 1168 C C . ASP A 1 153 ? 35.885 -19.403 -51.368 1.00 93.69 153 ASP A C 1
ATOM 1170 O O . ASP A 1 153 ? 34.685 -19.681 -51.353 1.00 93.69 153 ASP A O 1
ATOM 1174 N N . ILE A 1 154 ? 36.390 -18.394 -52.073 1.00 95.06 154 ILE A N 1
ATOM 1175 C CA . ILE A 1 154 ? 35.637 -17.506 -52.966 1.00 95.06 154 ILE A CA 1
ATOM 1176 C C . ILE A 1 154 ? 36.192 -17.560 -54.395 1.00 95.06 154 ILE A C 1
ATOM 1178 O O . ILE A 1 154 ? 35.972 -16.642 -55.183 1.00 95.06 154 ILE A O 1
ATOM 1182 N N . THR A 1 155 ? 36.902 -18.634 -54.758 1.00 93.62 155 THR A N 1
ATOM 1183 C CA . THR A 1 155 ? 37.404 -18.846 -56.128 1.00 93.62 155 THR A CA 1
ATOM 1184 C C . THR A 1 155 ? 36.256 -18.819 -57.143 1.00 93.62 155 THR A C 1
ATOM 1186 O O . THR A 1 155 ? 36.409 -18.307 -58.251 1.00 93.62 155 THR A O 1
ATOM 1189 N N . ASN A 1 156 ? 35.083 -19.316 -56.737 1.00 92.94 156 ASN A N 1
ATOM 1190 C CA . ASN A 1 156 ? 33.816 -19.158 -57.443 1.00 92.94 156 ASN A CA 1
ATOM 1191 C C . ASN A 1 156 ? 32.812 -18.421 -56.531 1.00 92.94 156 ASN A C 1
ATOM 1193 O O . ASN A 1 156 ? 32.162 -19.077 -55.719 1.00 92.94 156 ASN A O 1
ATOM 1197 N N . PRO A 1 157 ? 32.673 -17.084 -56.620 1.00 94.38 157 PRO A N 1
ATOM 1198 C CA . PRO A 1 157 ? 31.929 -16.299 -55.626 1.00 94.38 157 PRO A CA 1
ATOM 1199 C C . PRO A 1 157 ? 30.447 -16.691 -55.440 1.00 94.38 157 PRO A C 1
ATOM 1201 O O . PRO A 1 157 ? 30.006 -16.759 -54.292 1.00 94.38 157 PRO A O 1
ATOM 1204 N N . PRO A 1 158 ? 29.674 -17.037 -56.494 1.00 93.69 158 PRO A N 1
ATOM 1205 C CA . PRO A 1 158 ? 28.326 -17.597 -56.327 1.00 93.69 158 PRO A CA 1
ATOM 1206 C C . PRO A 1 158 ? 28.267 -18.952 -55.598 1.00 93.69 158 PRO A C 1
ATOM 1208 O O . PRO A 1 158 ? 27.218 -19.345 -55.098 1.00 93.69 158 PRO A O 1
ATOM 1211 N N . GLN A 1 159 ? 29.382 -19.683 -55.545 1.00 93.75 159 GLN A N 1
ATOM 1212 C CA . GLN A 1 159 ? 29.534 -20.954 -54.829 1.00 93.75 159 GLN A CA 1
ATOM 1213 C C . GLN A 1 159 ? 30.552 -20.833 -53.688 1.00 93.75 159 GLN A C 1
ATOM 1215 O O . GLN A 1 159 ? 31.267 -21.791 -53.384 1.00 93.75 159 GLN A O 1
ATOM 1220 N N . ALA A 1 160 ? 30.638 -19.648 -53.075 1.00 95.44 160 ALA A N 1
ATOM 1221 C CA . ALA A 1 160 ? 31.495 -19.432 -51.922 1.00 95.44 160 ALA A CA 1
ATOM 1222 C C . ALA A 1 160 ? 31.171 -20.452 -50.822 1.00 95.44 160 ALA A C 1
ATOM 1224 O O . ALA A 1 160 ? 30.003 -20.746 -50.557 1.00 95.44 160 ALA A O 1
ATOM 1225 N N . ARG A 1 161 ? 32.203 -21.006 -50.184 1.00 94.12 161 ARG A N 1
ATOM 1226 C CA . ARG A 1 161 ? 32.037 -22.058 -49.172 1.00 94.12 161 ARG A CA 1
ATOM 1227 C C . ARG A 1 161 ? 33.050 -21.937 -48.050 1.00 94.12 161 ARG A C 1
ATOM 1229 O O . ARG A 1 161 ? 34.207 -21.585 -48.272 1.00 94.12 161 ARG A O 1
ATOM 1236 N N . ASP A 1 162 ? 32.608 -22.271 -46.847 1.00 93.75 162 ASP A N 1
ATOM 1237 C CA . ASP A 1 162 ? 33.488 -22.391 -45.690 1.00 93.75 162 ASP A CA 1
ATOM 1238 C C . ASP A 1 162 ? 34.492 -23.534 -45.905 1.00 93.75 162 ASP A C 1
ATOM 1240 O O . ASP A 1 162 ? 34.107 -24.640 -46.295 1.00 93.75 162 ASP A O 1
ATOM 1244 N N . LEU A 1 163 ? 35.776 -23.276 -45.648 1.00 91.56 163 LEU A N 1
ATOM 1245 C CA . LEU A 1 163 ? 36.813 -24.309 -45.654 1.00 91.56 163 LEU A CA 1
ATOM 1246 C C . LEU A 1 163 ? 36.863 -25.098 -44.338 1.00 91.56 163 LEU A C 1
ATOM 1248 O O . LEU A 1 163 ? 37.602 -26.075 -44.243 1.00 91.56 163 LEU A O 1
ATOM 1252 N N . GLY A 1 164 ? 36.077 -24.701 -43.332 1.00 87.12 164 GLY A N 1
ATOM 1253 C CA . GLY A 1 164 ? 36.023 -25.344 -42.019 1.00 87.12 164 GLY A CA 1
ATOM 1254 C C . GLY A 1 164 ? 37.228 -25.009 -41.143 1.00 87.12 164 GLY A C 1
ATOM 1255 O O . GLY A 1 164 ? 37.530 -25.741 -40.203 1.00 87.12 164 GLY A O 1
ATOM 1256 N N . VAL A 1 165 ? 37.929 -23.917 -41.458 1.00 89.06 165 VAL A N 1
ATOM 1257 C CA . VAL A 1 165 ? 39.189 -23.534 -40.819 1.00 89.06 165 VAL A CA 1
ATOM 1258 C C . VAL A 1 165 ? 38.975 -22.292 -39.973 1.00 89.06 165 VAL A C 1
ATOM 1260 O O . VAL A 1 165 ? 38.443 -21.284 -40.442 1.00 89.06 165 VAL A O 1
ATOM 1263 N N . GLN A 1 166 ? 39.430 -22.375 -38.726 1.00 91.94 166 GLN A N 1
ATOM 1264 C CA . GLN A 1 166 ? 39.383 -21.296 -37.750 1.00 91.94 166 GLN A CA 1
ATOM 1265 C C . GLN A 1 166 ? 40.807 -20.831 -37.434 1.00 91.94 166 GLN A C 1
ATOM 1267 O O . GLN A 1 166 ? 41.627 -21.616 -36.959 1.00 91.94 166 GLN A O 1
ATOM 1272 N N . VAL A 1 167 ? 41.099 -19.550 -37.662 1.00 93.19 167 VAL A N 1
ATOM 1273 C CA . VAL A 1 167 ? 42.347 -18.925 -37.197 1.00 93.19 167 VAL A CA 1
ATOM 1274 C C . VAL A 1 167 ? 42.157 -18.454 -35.755 1.00 93.19 167 VAL A C 1
ATOM 1276 O O . VAL A 1 167 ? 41.243 -17.675 -35.468 1.00 93.19 167 VAL A O 1
ATOM 1279 N N . ASP A 1 168 ? 43.024 -18.929 -34.860 1.00 88.25 168 ASP A N 1
ATOM 1280 C CA . ASP A 1 168 ? 43.076 -18.537 -33.447 1.00 88.25 168 ASP A CA 1
ATOM 1281 C C . ASP A 1 168 ? 43.603 -17.099 -33.282 1.00 88.25 168 ASP A C 1
ATOM 1283 O O . ASP A 1 168 ? 44.567 -16.684 -33.925 1.00 88.25 168 ASP A O 1
ATOM 1287 N N . LEU A 1 169 ? 42.993 -16.337 -32.376 1.00 93.06 169 LEU A N 1
ATOM 1288 C CA . LEU A 1 169 ? 43.361 -14.953 -32.066 1.00 93.06 169 LEU A CA 1
ATOM 1289 C C . LEU A 1 169 ? 44.180 -14.820 -30.778 1.00 93.06 169 LEU A C 1
ATOM 1291 O O . LEU A 1 169 ? 44.358 -13.708 -30.289 1.00 93.06 169 LEU A O 1
ATOM 1295 N N . LYS A 1 170 ? 44.657 -15.930 -30.195 1.00 91.94 170 LYS A N 1
ATOM 1296 C CA . LYS A 1 170 ? 45.412 -15.943 -28.927 1.00 91.94 170 LYS A CA 1
ATOM 1297 C C . LYS A 1 170 ? 44.650 -15.265 -27.783 1.00 91.94 170 LYS A C 1
ATOM 1299 O O . LYS A 1 170 ? 45.234 -14.579 -26.954 1.00 91.94 170 LYS A O 1
ATOM 1304 N N . GLY A 1 171 ? 43.330 -15.464 -27.756 1.00 88.44 171 GLY A N 1
ATOM 1305 C CA . GLY A 1 171 ? 42.423 -14.837 -26.788 1.00 88.44 171 GLY A CA 1
ATOM 1306 C C . GLY A 1 171 ? 42.075 -13.371 -27.082 1.00 88.44 171 GLY A C 1
ATOM 1307 O O . GLY A 1 171 ? 41.396 -12.750 -26.270 1.00 88.44 171 GLY A O 1
ATOM 1308 N N . GLY A 1 172 ? 42.525 -12.820 -28.215 1.00 92.25 172 GLY A N 1
ATOM 1309 C CA . GLY A 1 172 ? 42.255 -11.448 -28.646 1.00 92.25 172 GLY A CA 1
ATOM 1310 C C . GLY A 1 172 ? 40.966 -11.262 -29.450 1.00 92.25 172 GLY A C 1
ATOM 1311 O O . GLY A 1 172 ? 40.218 -12.201 -29.710 1.00 92.25 172 GLY A O 1
ATOM 1312 N N . TYR A 1 173 ? 40.740 -10.020 -29.881 1.00 94.38 173 TYR A N 1
ATOM 1313 C CA . TYR A 1 173 ? 39.588 -9.577 -30.668 1.00 94.38 173 TYR A CA 1
ATOM 1314 C C . TYR A 1 173 ? 40.050 -9.012 -32.012 1.00 94.38 173 TYR A C 1
ATOM 1316 O O . TYR A 1 173 ? 40.824 -8.059 -32.043 1.00 94.38 173 TYR A O 1
ATOM 1324 N N . ALA A 1 174 ? 39.560 -9.544 -33.130 1.00 95.06 174 ALA A N 1
ATOM 1325 C CA . ALA A 1 174 ? 39.958 -9.076 -34.458 1.00 95.06 174 ALA A CA 1
ATOM 1326 C C . ALA A 1 174 ? 39.255 -7.754 -34.828 1.00 95.06 174 ALA A C 1
ATOM 1328 O O . ALA A 1 174 ? 38.142 -7.749 -35.353 1.00 95.06 174 ALA A O 1
ATOM 1329 N N . TYR A 1 175 ? 39.910 -6.622 -34.559 1.00 93.44 175 TYR A N 1
ATOM 1330 C CA . TYR A 1 175 ? 39.393 -5.279 -34.843 1.00 93.44 175 TYR A CA 1
ATOM 1331 C C . TYR A 1 175 ? 39.591 -4.827 -36.293 1.00 93.44 175 TYR A C 1
ATOM 1333 O O . TYR A 1 175 ? 38.768 -4.052 -36.794 1.00 93.44 175 TYR A O 1
ATOM 1341 N N . ASN A 1 176 ? 40.659 -5.287 -36.950 1.00 93.88 176 ASN A N 1
ATOM 1342 C CA . ASN A 1 176 ? 40.862 -5.130 -38.389 1.00 93.88 176 ASN A CA 1
ATOM 1343 C C . ASN A 1 176 ? 41.729 -6.260 -38.971 1.00 93.88 176 ASN A C 1
ATOM 1345 O O . ASN A 1 176 ? 42.505 -6.892 -38.247 1.00 93.88 176 ASN A O 1
ATOM 1349 N N . LEU A 1 177 ? 41.581 -6.500 -40.274 1.00 95.50 177 LEU A N 1
ATOM 1350 C CA . LEU A 1 177 ? 42.259 -7.528 -41.054 1.00 95.50 177 LEU A CA 1
ATOM 1351 C C . LEU A 1 177 ? 42.916 -6.903 -42.288 1.00 95.50 177 LEU A C 1
ATOM 1353 O O . LEU A 1 177 ? 42.288 -6.130 -43.005 1.00 95.50 177 LEU A O 1
ATOM 1357 N N . TYR A 1 178 ? 44.146 -7.306 -42.589 1.00 93.38 178 TYR A N 1
ATOM 1358 C CA . TYR A 1 178 ? 44.802 -7.004 -43.860 1.00 93.38 178 TYR A CA 1
ATOM 1359 C C . TYR A 1 178 ? 45.440 -8.274 -44.412 1.00 93.38 178 TYR A C 1
ATOM 1361 O O . TYR A 1 178 ? 46.144 -8.978 -43.688 1.00 93.38 178 TYR A O 1
ATOM 1369 N N . ALA A 1 179 ? 45.190 -8.586 -45.681 1.00 92.94 179 ALA A N 1
ATOM 1370 C CA . ALA A 1 179 ? 45.690 -9.796 -46.320 1.00 92.94 179 ALA A CA 1
ATOM 1371 C C . ALA A 1 179 ? 46.516 -9.437 -47.560 1.00 92.94 179 ALA A C 1
ATOM 1373 O O . ALA A 1 179 ? 46.027 -8.761 -48.460 1.00 92.94 179 ALA A O 1
ATOM 1374 N N . GLU A 1 180 ? 47.770 -9.882 -47.601 1.00 89.81 180 GLU A N 1
ATOM 1375 C CA . GLU A 1 180 ? 48.700 -9.612 -48.701 1.00 89.81 180 GLU A CA 1
ATOM 1376 C C . GLU A 1 180 ? 49.754 -10.720 -48.792 1.00 89.81 180 GLU A C 1
ATOM 1378 O O . GLU A 1 180 ? 50.284 -11.169 -47.776 1.00 89.81 180 GLU A O 1
ATOM 1383 N N . SER A 1 181 ? 50.113 -11.136 -50.012 1.00 87.12 181 SER A N 1
ATOM 1384 C CA . SER A 1 181 ? 51.257 -12.028 -50.279 1.00 87.12 181 SER A CA 1
ATOM 1385 C C . SER A 1 181 ? 51.288 -13.297 -49.411 1.00 87.12 181 SER A C 1
ATOM 1387 O O . SER A 1 181 ? 52.315 -13.646 -48.823 1.00 87.12 181 SER A O 1
ATOM 1389 N N . ASN A 1 182 ? 50.155 -13.999 -49.322 1.00 89.75 182 ASN A N 1
ATOM 1390 C CA . ASN A 1 182 ? 49.945 -15.184 -48.480 1.00 89.75 182 ASN A CA 1
ATOM 1391 C C . ASN A 1 182 ? 50.058 -14.960 -46.960 1.00 89.75 182 ASN A C 1
ATOM 1393 O O . ASN A 1 182 ? 50.234 -15.923 -46.206 1.00 89.75 182 ASN A O 1
ATOM 1397 N N . ARG A 1 183 ? 49.955 -13.716 -46.490 1.00 92.50 183 ARG A N 1
ATOM 1398 C CA . ARG A 1 183 ? 49.984 -13.367 -45.068 1.00 92.50 183 ARG A CA 1
ATOM 1399 C C . ARG A 1 183 ? 48.688 -12.683 -44.664 1.00 92.50 183 ARG A C 1
ATOM 1401 O O . ARG A 1 183 ? 48.179 -11.835 -45.390 1.00 92.50 183 ARG A O 1
ATOM 1408 N N . LEU A 1 184 ? 48.189 -13.038 -43.485 1.00 94.81 184 LEU A N 1
ATOM 1409 C CA . LEU A 1 184 ? 47.065 -12.379 -42.832 1.00 94.81 184 LEU A CA 1
ATOM 1410 C C . LEU A 1 184 ? 47.580 -11.635 -41.599 1.00 94.81 184 LEU A C 1
ATOM 1412 O O . LEU A 1 184 ? 48.061 -12.254 -40.649 1.00 94.81 184 LEU A O 1
ATOM 1416 N N . PHE A 1 185 ? 47.481 -10.313 -41.634 1.00 95.62 185 PHE A N 1
ATOM 1417 C CA . PHE A 1 185 ? 47.814 -9.409 -40.542 1.00 95.62 185 PHE A CA 1
ATOM 1418 C C . PHE A 1 185 ? 46.532 -9.044 -39.799 1.00 95.62 185 PHE A C 1
ATOM 1420 O O . PHE A 1 185 ? 45.527 -8.683 -40.415 1.00 95.62 185 PHE A O 1
ATOM 1427 N N . ILE A 1 186 ? 46.564 -9.145 -38.475 1.00 96.69 186 ILE A N 1
ATOM 1428 C CA . ILE A 1 186 ? 45.382 -8.989 -37.632 1.00 96.69 186 ILE A CA 1
ATOM 1429 C C . ILE A 1 186 ? 45.692 -7.982 -36.532 1.00 96.69 186 ILE A C 1
ATOM 1431 O O . ILE A 1 186 ? 46.620 -8.184 -35.748 1.00 96.69 186 ILE A O 1
ATOM 1435 N N . ALA A 1 187 ? 44.880 -6.929 -36.449 1.00 96.31 187 ALA A N 1
ATOM 1436 C CA . ALA A 1 187 ? 44.815 -6.058 -35.284 1.00 96.31 187 ALA A CA 1
ATOM 1437 C C . ALA A 1 187 ? 43.953 -6.769 -34.236 1.00 96.31 187 ALA A C 1
ATOM 1439 O O . ALA A 1 187 ? 42.724 -6.733 -34.310 1.00 96.31 187 ALA A O 1
ATOM 1440 N N . ALA A 1 188 ? 44.594 -7.485 -33.315 1.00 96.06 188 ALA A N 1
ATOM 1441 C CA . ALA A 1 188 ? 43.950 -8.430 -32.408 1.00 96.06 188 ALA A CA 1
ATOM 1442 C C . ALA A 1 188 ? 43.547 -7.818 -31.054 1.00 96.06 188 ALA A C 1
ATOM 1444 O O . ALA A 1 188 ? 43.166 -8.546 -30.138 1.00 96.06 188 ALA A O 1
ATOM 1445 N N . GLY A 1 189 ? 43.601 -6.494 -30.892 1.00 94.31 189 GLY A N 1
ATOM 1446 C CA . GLY A 1 189 ? 43.329 -5.862 -29.606 1.00 94.31 189 GLY A CA 1
ATOM 1447 C C . GLY A 1 189 ? 44.484 -6.094 -28.638 1.00 94.31 189 GLY A C 1
ATOM 1448 O O . GLY A 1 189 ? 45.593 -5.650 -28.918 1.00 94.31 189 GLY A O 1
ATOM 1449 N N . GLU A 1 190 ? 44.216 -6.743 -27.502 1.00 93.25 190 GLU A N 1
ATOM 1450 C CA . GLU A 1 190 ? 45.202 -6.950 -26.428 1.00 93.25 190 GLU A CA 1
ATOM 1451 C C . GLU A 1 190 ? 46.449 -7.732 -26.876 1.00 93.25 190 GLU A C 1
ATOM 1453 O O . GLU A 1 190 ? 47.531 -7.232 -26.610 1.00 93.25 190 GLU A O 1
ATOM 1458 N N . PRO A 1 191 ? 46.361 -8.847 -27.634 1.00 93.56 191 PRO A N 1
ATOM 1459 C CA . PRO A 1 191 ? 47.544 -9.509 -28.206 1.00 93.56 191 PRO A CA 1
ATOM 1460 C C . PRO A 1 191 ? 48.313 -8.702 -29.267 1.00 93.56 191 PRO A C 1
ATOM 1462 O O . PRO A 1 191 ? 49.281 -9.208 -29.835 1.00 93.56 191 PRO A O 1
ATOM 1465 N N . GLY A 1 192 ? 47.860 -7.490 -29.599 1.00 94.50 192 GLY A N 1
ATOM 1466 C CA . GLY A 1 192 ? 48.537 -6.596 -30.526 1.00 94.50 192 GLY A CA 1
ATOM 1467 C C . GLY A 1 192 ? 48.371 -6.972 -31.997 1.00 94.50 192 GLY A C 1
ATOM 1468 O O . GLY A 1 192 ? 47.255 -7.099 -32.501 1.00 94.50 192 GLY A O 1
ATOM 1469 N N . LEU A 1 193 ? 49.492 -7.093 -32.708 1.00 95.50 193 LEU A N 1
ATOM 1470 C CA . LEU A 1 193 ? 49.553 -7.526 -34.104 1.00 95.50 193 LEU A CA 1
ATOM 1471 C C . LEU A 1 193 ? 49.860 -9.024 -34.166 1.00 95.50 193 LEU A C 1
ATOM 1473 O O . LEU A 1 193 ? 50.923 -9.458 -33.718 1.00 95.50 193 LEU A O 1
ATOM 1477 N N . LEU A 1 194 ? 48.980 -9.793 -34.807 1.00 96.12 194 LEU A N 1
ATOM 1478 C CA . LEU A 1 194 ? 49.220 -11.198 -35.144 1.00 96.12 194 LEU A CA 1
ATOM 1479 C C . LEU A 1 194 ? 49.434 -11.345 -36.647 1.00 96.12 194 LEU A C 1
ATOM 1481 O O . LEU A 1 194 ? 48.742 -10.706 -37.443 1.00 96.12 194 LEU A O 1
ATOM 1485 N N . VAL A 1 195 ? 50.372 -12.205 -37.038 1.00 95.56 195 VAL A N 1
ATOM 1486 C CA . VAL A 1 195 ? 50.725 -12.407 -38.445 1.00 95.56 195 VAL A CA 1
ATOM 1487 C C . VAL A 1 195 ? 50.723 -13.886 -38.761 1.00 95.56 195 VAL A C 1
ATOM 1489 O O . VAL A 1 195 ? 51.549 -14.636 -38.246 1.00 95.56 195 VAL A O 1
ATOM 1492 N N . TYR A 1 196 ? 49.807 -14.305 -39.623 1.00 95.06 196 TYR A N 1
ATOM 1493 C CA . TYR A 1 196 ? 49.634 -15.699 -40.011 1.00 95.06 196 TYR A CA 1
ATOM 1494 C C . TYR A 1 196 ? 50.073 -15.935 -41.452 1.00 95.06 196 TYR A C 1
ATOM 1496 O O . TYR A 1 196 ? 49.773 -15.148 -42.346 1.00 95.06 196 TYR A O 1
ATOM 1504 N N . ASN A 1 197 ? 50.746 -17.056 -41.681 1.00 93.25 197 ASN A N 1
ATOM 1505 C CA . ASN A 1 197 ? 50.906 -17.662 -42.990 1.00 93.25 197 ASN A CA 1
ATOM 1506 C C . ASN A 1 197 ? 49.600 -18.360 -43.367 1.00 93.25 197 ASN A C 1
ATOM 1508 O O . ASN A 1 197 ? 49.125 -19.221 -42.631 1.00 93.25 197 ASN A O 1
ATOM 1512 N N . VAL A 1 198 ? 49.054 -18.013 -44.528 1.00 91.56 198 VAL A N 1
ATOM 1513 C CA . VAL A 1 198 ? 47.796 -18.556 -45.057 1.00 91.56 198 VAL A CA 1
ATOM 1514 C C . VAL A 1 198 ? 47.974 -19.168 -46.457 1.00 91.56 198 VAL A C 1
ATOM 1516 O O . VAL A 1 198 ? 47.010 -19.280 -47.226 1.00 91.56 198 VAL A O 1
ATOM 1519 N N . VAL A 1 199 ? 49.207 -19.591 -46.794 1.00 89.81 199 VAL A N 1
ATOM 1520 C CA . VAL A 1 199 ? 49.514 -20.370 -48.012 1.00 89.81 199 VAL A CA 1
ATOM 1521 C C . VAL A 1 199 ? 48.643 -21.624 -48.053 1.00 89.81 199 VAL A C 1
ATOM 1523 O O . VAL A 1 199 ? 47.865 -21.792 -48.993 1.00 89.81 199 VAL A O 1
ATOM 1526 N N . ASN A 1 200 ? 48.732 -22.470 -47.018 1.00 84.44 200 ASN A N 1
ATOM 1527 C CA . ASN A 1 200 ? 47.830 -23.602 -46.842 1.00 84.44 200 ASN A CA 1
ATOM 1528 C C . ASN A 1 200 ? 46.581 -23.122 -46.090 1.00 84.44 200 ASN A C 1
ATOM 1530 O O . ASN A 1 200 ? 46.659 -22.883 -44.886 1.00 84.44 200 ASN A O 1
ATOM 1534 N N . PRO A 1 201 ? 45.423 -22.979 -46.758 1.00 79.19 201 PRO A N 1
ATOM 1535 C CA . PRO A 1 201 ? 44.233 -22.469 -46.097 1.00 79.19 201 PRO A CA 1
ATOM 1536 C C . PRO A 1 201 ? 43.683 -23.436 -45.050 1.00 79.19 201 PRO A C 1
ATOM 1538 O O . PRO A 1 201 ? 42.921 -22.987 -44.211 1.00 79.19 201 PRO A O 1
ATOM 1541 N N . SER A 1 202 ? 44.063 -24.721 -45.092 1.00 83.31 202 SER A N 1
ATOM 1542 C CA . SER A 1 202 ? 43.640 -25.732 -44.112 1.00 83.31 202 SER A CA 1
ATOM 1543 C C . SER A 1 202 ? 44.474 -25.718 -42.830 1.00 83.31 202 SER A C 1
ATOM 1545 O O . SER A 1 202 ? 44.069 -26.326 -41.846 1.00 83.31 202 SER A O 1
ATOM 1547 N N . ASP A 1 203 ? 45.630 -25.044 -42.845 1.00 86.56 203 ASP A N 1
ATOM 1548 C CA . ASP A 1 203 ? 46.558 -24.979 -41.712 1.00 86.56 203 ASP A CA 1
ATOM 1549 C C . ASP A 1 203 ? 47.262 -23.606 -41.632 1.00 86.56 203 ASP A C 1
ATOM 1551 O O . ASP A 1 203 ? 48.420 -23.461 -42.041 1.00 86.56 203 ASP A O 1
ATOM 1555 N N . PRO A 1 204 ? 46.557 -22.554 -41.173 1.00 91.81 204 PRO A N 1
ATOM 1556 C CA . PRO A 1 204 ? 47.148 -21.238 -40.964 1.00 91.81 204 PRO A CA 1
ATOM 1557 C C . PRO A 1 204 ? 48.185 -21.260 -39.832 1.00 91.81 204 PRO A C 1
ATOM 1559 O O . PRO A 1 204 ? 47.849 -21.500 -38.672 1.00 91.81 204 PRO A O 1
ATOM 1562 N N . ALA A 1 205 ? 49.442 -20.942 -40.141 1.00 93.00 205 ALA A N 1
ATOM 1563 C CA . ALA A 1 205 ? 50.538 -20.981 -39.170 1.00 93.00 205 ALA A CA 1
ATOM 1564 C C . ALA A 1 205 ? 50.917 -19.576 -38.689 1.00 93.00 205 ALA A C 1
ATOM 1566 O O . ALA A 1 205 ? 51.171 -18.687 -39.501 1.00 93.00 205 ALA A O 1
ATOM 1567 N N . LEU A 1 206 ? 51.001 -19.364 -37.374 1.00 94.56 206 LEU A N 1
ATOM 1568 C CA . LEU A 1 206 ? 51.453 -18.090 -36.810 1.00 94.56 206 LEU A CA 1
ATOM 1569 C C . LEU A 1 206 ? 52.934 -17.864 -37.155 1.00 94.56 206 LEU A C 1
ATOM 1571 O O . LEU A 1 206 ? 53.794 -18.643 -36.751 1.00 94.56 206 LEU A O 1
ATOM 1575 N N . LEU A 1 207 ? 53.228 -16.798 -37.900 1.00 93.44 207 LEU A N 1
ATOM 1576 C CA . LEU A 1 207 ? 54.586 -16.408 -38.285 1.00 93.44 207 LEU A CA 1
ATOM 1577 C C . LEU A 1 207 ? 55.261 -15.547 -37.224 1.00 93.44 207 LEU A C 1
ATOM 1579 O O . LEU A 1 207 ? 56.460 -15.694 -37.012 1.00 93.44 207 LEU A O 1
ATOM 1583 N N . GLY A 1 208 ? 54.510 -14.657 -36.575 1.00 91.75 208 GLY A N 1
ATOM 1584 C CA . GLY A 1 208 ? 55.036 -13.775 -35.543 1.00 91.75 208 GLY A CA 1
ATOM 1585 C C . GLY A 1 208 ? 53.977 -12.873 -34.926 1.00 91.75 208 GLY A C 1
ATOM 1586 O O . GLY A 1 208 ? 52.849 -12.769 -35.420 1.00 91.75 208 GLY A O 1
ATOM 1587 N N . THR A 1 209 ? 54.359 -12.235 -33.823 1.00 93.94 209 THR A N 1
ATOM 1588 C CA . THR A 1 209 ? 53.494 -11.368 -33.022 1.00 93.94 209 THR A CA 1
ATOM 1589 C C . THR A 1 209 ? 54.240 -10.119 -32.585 1.00 93.94 209 THR A C 1
ATOM 1591 O O . THR A 1 209 ? 55.433 -10.179 -32.286 1.00 93.94 209 THR A O 1
ATOM 1594 N N . HIS A 1 210 ? 53.529 -9.005 -32.481 1.00 93.75 210 HIS A N 1
ATOM 1595 C CA . HIS A 1 210 ? 53.997 -7.814 -31.786 1.00 93.75 210 HIS A CA 1
ATOM 1596 C C . HIS A 1 210 ? 52.967 -7.447 -30.726 1.00 93.75 210 HIS A C 1
ATOM 1598 O O . HIS A 1 210 ? 51.836 -7.130 -31.081 1.00 93.75 210 HIS A O 1
ATOM 1604 N N . ASP A 1 211 ? 53.370 -7.506 -29.460 1.00 92.19 211 ASP A N 1
ATOM 1605 C CA . ASP A 1 211 ? 52.516 -7.279 -28.292 1.00 92.19 211 ASP A CA 1
ATOM 1606 C C . ASP A 1 211 ? 52.883 -5.933 -27.636 1.00 92.19 211 ASP A C 1
ATOM 1608 O O . ASP A 1 211 ? 53.798 -5.871 -26.804 1.00 92.19 211 ASP A O 1
ATOM 1612 N N . PRO A 1 212 ? 52.281 -4.814 -28.082 1.00 89.62 212 PRO A N 1
ATOM 1613 C CA . PRO A 1 212 ? 52.496 -3.517 -27.469 1.00 89.62 212 PRO A CA 1
ATOM 1614 C C . PRO A 1 212 ? 51.702 -3.396 -26.155 1.00 89.62 212 PRO A C 1
ATOM 1616 O O . PRO A 1 212 ? 50.652 -4.011 -25.996 1.00 89.62 212 PRO A O 1
ATOM 1619 N N . PRO A 1 213 ? 52.100 -2.508 -25.221 1.00 88.00 213 PRO A N 1
ATOM 1620 C CA . PRO A 1 213 ? 51.412 -2.344 -23.934 1.00 88.00 213 PRO A CA 1
ATOM 1621 C C . PRO A 1 213 ? 49.946 -1.887 -24.012 1.00 88.00 213 PRO A C 1
ATOM 1623 O O . PRO A 1 213 ? 49.298 -1.742 -22.974 1.00 88.00 213 PRO A O 1
ATOM 1626 N N . GLN A 1 214 ? 49.453 -1.517 -25.194 1.00 91.62 214 GLN A N 1
ATOM 1627 C CA . GLN A 1 214 ? 48.118 -0.971 -25.418 1.00 91.62 214 GLN A CA 1
ATOM 1628 C C . GLN A 1 214 ? 47.441 -1.706 -26.583 1.00 91.62 214 GLN A C 1
ATOM 1630 O O . GLN A 1 214 ? 48.120 -2.021 -27.557 1.00 91.62 214 GLN A O 1
ATOM 1635 N N . PRO A 1 215 ? 46.112 -1.929 -26.537 1.00 92.69 215 PRO A N 1
ATOM 1636 C CA . PRO A 1 215 ? 45.427 -2.700 -27.568 1.00 92.69 215 PRO A CA 1
ATOM 1637 C C . PRO A 1 215 ? 45.519 -2.075 -28.963 1.00 92.69 215 PRO A C 1
ATOM 1639 O O . PRO A 1 215 ? 45.317 -0.867 -29.116 1.00 92.69 215 PRO A O 1
ATOM 1642 N N . VAL A 1 216 ? 45.725 -2.908 -29.983 1.00 94.56 216 VAL A N 1
ATOM 1643 C CA . VAL A 1 216 ? 45.756 -2.497 -31.395 1.00 94.56 216 VAL A CA 1
ATOM 1644 C C . VAL A 1 216 ? 44.356 -2.613 -32.006 1.00 94.56 216 VAL A C 1
ATOM 1646 O O . VAL A 1 216 ? 43.790 -3.703 -32.089 1.00 94.56 216 VAL A O 1
ATOM 1649 N N . TYR A 1 217 ? 43.796 -1.485 -32.449 1.00 92.81 217 TYR A N 1
ATOM 1650 C CA . TYR A 1 217 ? 42.439 -1.380 -33.010 1.00 92.81 217 TYR A CA 1
ATOM 1651 C C . TYR A 1 217 ? 42.401 -1.324 -34.537 1.00 92.81 217 TYR A C 1
ATOM 1653 O O . TYR A 1 217 ? 41.352 -1.560 -35.134 1.00 92.81 217 TYR A O 1
ATOM 1661 N N . ASP A 1 218 ? 43.507 -0.935 -35.159 1.00 93.38 218 ASP A N 1
ATOM 1662 C CA . ASP A 1 218 ? 43.620 -0.809 -36.605 1.00 93.38 218 ASP A CA 1
ATOM 1663 C C . ASP A 1 218 ? 45.083 -0.943 -37.034 1.00 93.38 218 ASP A C 1
ATOM 1665 O O . ASP A 1 218 ? 45.993 -0.715 -36.227 1.00 93.38 218 ASP A O 1
ATOM 1669 N N . LEU A 1 219 ? 45.306 -1.317 -38.290 1.00 94.12 219 LEU A N 1
ATOM 1670 C CA . LEU A 1 219 ? 46.626 -1.448 -38.884 1.00 94.12 219 LEU A CA 1
ATOM 1671 C C . LEU A 1 219 ? 46.633 -1.020 -40.353 1.00 94.12 219 LEU A C 1
ATOM 1673 O O . LEU A 1 219 ? 45.652 -1.183 -41.070 1.00 94.12 219 LEU A O 1
ATOM 1677 N N . ALA A 1 220 ? 47.780 -0.529 -40.809 1.00 91.62 220 ALA A N 1
ATOM 1678 C CA . ALA A 1 220 ? 48.077 -0.321 -42.219 1.00 91.62 220 ALA A CA 1
ATOM 1679 C C . ALA A 1 220 ? 49.455 -0.912 -42.533 1.00 91.62 220 ALA A C 1
ATOM 1681 O O . ALA A 1 220 ? 50.439 -0.599 -41.857 1.00 91.62 220 ALA A O 1
ATOM 1682 N N . ILE A 1 221 ? 49.527 -1.770 -43.549 1.00 90.31 221 ILE A N 1
ATOM 1683 C CA . ILE A 1 221 ? 50.766 -2.431 -43.970 1.00 90.31 221 ILE A CA 1
ATOM 1684 C C . ILE A 1 221 ? 51.295 -1.747 -45.229 1.00 90.31 221 ILE A C 1
ATOM 1686 O O . ILE A 1 221 ? 50.549 -1.506 -46.174 1.00 90.31 221 ILE A O 1
ATOM 1690 N N . VAL A 1 222 ? 52.591 -1.439 -45.246 1.00 85.31 222 VAL A N 1
ATOM 1691 C CA . VAL A 1 222 ? 53.281 -0.857 -46.403 1.00 85.31 222 VAL A CA 1
ATOM 1692 C C . VAL A 1 222 ? 54.363 -1.819 -46.874 1.00 85.31 222 VAL A C 1
ATOM 1694 O O . VAL A 1 222 ? 55.281 -2.158 -46.119 1.00 85.31 222 VAL A O 1
ATOM 1697 N N . SER A 1 223 ? 54.245 -2.249 -48.133 1.00 80.81 223 SER A N 1
ATOM 1698 C CA . SER A 1 223 ? 55.190 -3.139 -48.823 1.00 80.81 223 SER A CA 1
ATOM 1699 C C . SER A 1 223 ? 55.480 -4.457 -48.087 1.00 80.81 223 SER A C 1
ATOM 1701 O O . SER A 1 223 ? 56.565 -5.009 -48.231 1.00 80.81 223 SER A O 1
ATOM 1703 N N . GLY A 1 224 ? 54.567 -4.936 -47.235 1.00 79.06 224 GLY A N 1
ATOM 1704 C CA . GLY A 1 224 ? 54.765 -6.130 -46.401 1.00 79.06 224 GLY A CA 1
ATOM 1705 C C . GLY A 1 224 ? 55.877 -6.045 -45.337 1.00 79.06 224 GLY A C 1
ATOM 1706 O O . GLY A 1 224 ? 56.093 -7.021 -44.617 1.00 79.06 224 GLY A O 1
ATOM 1707 N N . GLU A 1 225 ? 56.573 -4.909 -45.215 1.00 85.56 225 GLU A N 1
ATOM 1708 C CA . GLU A 1 225 ? 57.775 -4.737 -44.380 1.00 85.56 225 GLU A CA 1
ATOM 1709 C C . GLU A 1 225 ? 57.606 -3.709 -43.254 1.00 85.56 225 GLU A C 1
ATOM 1711 O O . GLU A 1 225 ? 58.420 -3.660 -42.330 1.00 85.56 225 GLU A O 1
ATOM 1716 N N . SER A 1 226 ? 56.569 -2.876 -43.306 1.00 89.56 226 SER A N 1
ATOM 1717 C CA . SER A 1 226 ? 56.275 -1.871 -42.282 1.00 89.56 226 SER A CA 1
ATOM 1718 C C . SER A 1 226 ? 54.805 -1.928 -41.893 1.00 89.56 226 SER A C 1
ATOM 1720 O O . SER A 1 226 ? 53.938 -1.852 -42.760 1.00 89.56 226 SER A O 1
ATOM 1722 N N . ALA A 1 227 ? 54.529 -2.034 -40.596 1.00 92.19 227 ALA A N 1
ATOM 1723 C CA . ALA A 1 227 ? 53.183 -2.011 -40.041 1.00 92.19 227 ALA A CA 1
ATOM 1724 C C . ALA A 1 227 ? 52.979 -0.739 -39.212 1.00 92.19 227 ALA A C 1
ATOM 1726 O O . ALA A 1 227 ? 53.752 -0.449 -38.301 1.00 92.19 227 ALA A O 1
ATOM 1727 N N . TYR A 1 228 ? 51.933 0.016 -39.523 1.00 92.25 228 TYR A N 1
ATOM 1728 C CA . TYR A 1 228 ? 51.497 1.174 -38.752 1.00 92.25 228 TYR A CA 1
ATOM 1729 C C . TYR A 1 228 ? 50.286 0.763 -37.927 1.00 92.25 228 TYR A C 1
ATOM 1731 O O . TYR A 1 228 ? 49.289 0.339 -38.499 1.00 92.25 228 TYR A O 1
ATOM 1739 N N . LEU A 1 229 ? 50.378 0.855 -36.604 1.00 94.12 229 LEU A N 1
ATOM 1740 C CA . LEU A 1 229 ? 49.396 0.314 -35.666 1.00 94.12 229 LEU A CA 1
ATOM 1741 C C . LEU A 1 229 ? 48.698 1.440 -34.908 1.00 94.12 229 LEU A C 1
ATOM 1743 O O . LEU A 1 229 ? 49.366 2.303 -34.340 1.00 94.12 229 LEU A O 1
ATOM 1747 N N . ALA A 1 230 ? 47.368 1.420 -34.862 1.00 93.25 230 ALA A N 1
ATOM 1748 C CA . ALA A 1 230 ? 46.569 2.311 -34.026 1.00 93.25 230 ALA A CA 1
ATOM 1749 C C . ALA A 1 230 ? 46.341 1.674 -32.647 1.00 93.25 230 ALA A C 1
ATOM 1751 O O . ALA A 1 230 ? 45.542 0.750 -32.505 1.00 93.25 230 ALA A O 1
ATOM 1752 N N . GLU A 1 231 ? 47.011 2.189 -31.619 1.00 92.12 231 GLU A N 1
ATOM 1753 C CA . GLU A 1 231 ? 47.048 1.626 -30.261 1.00 92.12 231 GLU A CA 1
ATOM 1754 C C . GLU A 1 231 ? 46.074 2.319 -29.286 1.00 92.12 231 GLU A C 1
ATOM 1756 O O . GLU A 1 231 ? 46.274 2.343 -28.068 1.00 92.12 231 GLU A O 1
ATOM 1761 N N . GLY A 1 232 ? 45.026 2.973 -29.798 1.00 86.69 232 GLY A N 1
ATOM 1762 C CA . GLY A 1 232 ? 44.003 3.618 -28.979 1.00 86.69 232 GLY A CA 1
ATOM 1763 C C . GLY A 1 232 ? 44.580 4.697 -28.062 1.00 86.69 232 GLY A C 1
ATOM 1764 O O . GLY A 1 232 ? 45.008 5.763 -28.508 1.00 86.69 232 GLY A O 1
ATOM 1765 N N . THR A 1 233 ? 44.560 4.451 -26.751 1.00 86.56 233 THR A N 1
ATOM 1766 C CA . THR A 1 233 ? 45.143 5.335 -25.725 1.00 86.56 233 THR A CA 1
ATOM 1767 C C . THR A 1 233 ? 46.665 5.425 -25.793 1.00 86.56 233 THR A C 1
ATOM 1769 O O . THR A 1 233 ? 47.215 6.424 -25.331 1.00 86.56 233 THR A O 1
ATOM 1772 N N . GLY A 1 234 ? 47.324 4.437 -26.402 1.00 84.25 234 GLY A N 1
ATOM 1773 C CA . GLY A 1 234 ? 48.758 4.428 -26.681 1.00 84.25 234 GLY A CA 1
ATOM 1774 C C . GLY A 1 234 ? 49.178 5.303 -27.859 1.00 84.25 234 GLY A C 1
ATOM 1775 O O . GLY A 1 234 ? 50.373 5.507 -28.035 1.00 84.25 234 GLY A O 1
ATOM 1776 N N . GLY A 1 235 ? 48.232 5.841 -28.634 1.00 88.88 235 GLY A N 1
ATOM 1777 C CA . GLY A 1 235 ? 48.506 6.593 -29.855 1.00 88.88 235 GLY A CA 1
ATOM 1778 C C . GLY A 1 235 ? 48.709 5.679 -31.048 1.00 88.88 235 GLY A C 1
ATOM 1779 O O . GLY A 1 235 ? 47.849 4.845 -31.311 1.00 88.88 235 GLY A O 1
ATOM 1780 N N . PHE A 1 236 ? 49.794 5.848 -31.798 1.00 89.94 236 PHE A N 1
ATOM 1781 C CA . PHE A 1 236 ? 50.112 4.938 -32.899 1.00 89.94 236 PHE A CA 1
ATOM 1782 C C . PHE A 1 236 ? 51.611 4.635 -32.966 1.00 89.94 236 PHE A C 1
ATOM 1784 O O . PHE A 1 236 ? 52.445 5.449 -32.546 1.00 89.94 236 PHE A O 1
ATOM 1791 N N . ALA A 1 237 ? 51.941 3.469 -33.511 1.00 91.19 237 ALA A N 1
ATOM 1792 C CA . ALA A 1 237 ? 53.299 2.955 -33.621 1.00 91.19 237 ALA A CA 1
ATOM 1793 C C . ALA A 1 237 ? 53.627 2.538 -35.059 1.00 91.19 237 ALA A C 1
ATOM 1795 O O . ALA A 1 237 ? 52.753 2.137 -35.822 1.00 91.19 237 ALA A O 1
ATOM 1796 N N . LEU A 1 238 ? 54.901 2.645 -35.429 1.00 92.44 238 LEU A N 1
ATOM 1797 C CA . LEU A 1 238 ? 55.488 2.048 -36.622 1.00 92.44 238 LEU A CA 1
ATOM 1798 C C . LEU A 1 238 ? 56.334 0.861 -36.179 1.00 92.44 238 LEU A C 1
ATOM 1800 O O . LEU A 1 238 ? 57.260 1.017 -35.384 1.00 92.44 238 LEU A O 1
ATOM 1804 N N . VAL A 1 239 ? 56.046 -0.302 -36.739 1.00 92.69 239 VAL A N 1
ATOM 1805 C CA . VAL A 1 239 ? 56.708 -1.572 -36.465 1.00 92.69 239 VAL A CA 1
ATOM 1806 C C . VAL A 1 239 ? 57.374 -2.057 -37.749 1.00 92.69 239 VAL A C 1
ATOM 1808 O O . VAL A 1 239 ? 56.738 -2.152 -38.798 1.00 92.69 239 VAL A O 1
ATOM 1811 N N . SER A 1 240 ? 58.671 -2.353 -37.681 1.00 91.62 240 SER A N 1
ATOM 1812 C CA . SER A 1 240 ? 59.382 -3.026 -38.766 1.00 91.62 240 SER A CA 1
ATOM 1813 C C . SER A 1 240 ? 59.050 -4.511 -38.741 1.00 91.62 240 SER A C 1
ATOM 1815 O O . SER A 1 240 ? 59.198 -5.183 -37.720 1.00 91.62 240 SER A O 1
ATOM 1817 N N . MET A 1 241 ? 58.653 -5.004 -39.907 1.00 91.31 241 MET A N 1
ATOM 1818 C CA . MET A 1 241 ? 58.349 -6.397 -40.211 1.00 91.31 241 MET A CA 1
ATOM 1819 C C . MET A 1 241 ? 59.476 -7.062 -41.017 1.00 91.31 241 MET A C 1
ATOM 1821 O O . MET A 1 241 ? 59.269 -8.126 -41.596 1.00 91.31 241 MET A O 1
ATOM 1825 N N . SER A 1 242 ? 60.676 -6.459 -41.064 1.00 88.94 242 SER A N 1
ATOM 1826 C CA . SER A 1 242 ? 61.819 -6.999 -41.820 1.00 88.94 242 SER A CA 1
ATOM 1827 C C . SER A 1 242 ? 62.228 -8.396 -41.336 1.00 88.94 242 SER A C 1
ATOM 1829 O O . SER A 1 242 ? 62.645 -9.224 -42.139 1.00 88.94 242 SER A O 1
ATOM 1831 N N . ASN A 1 243 ? 62.059 -8.680 -40.038 1.00 89.69 243 ASN A N 1
ATOM 1832 C CA . ASN A 1 243 ? 62.032 -10.042 -39.515 1.00 89.69 243 ASN A CA 1
ATOM 1833 C C . ASN A 1 243 ? 60.626 -10.362 -38.995 1.00 89.69 243 ASN A C 1
ATOM 1835 O O . ASN A 1 243 ? 60.252 -9.956 -37.897 1.00 89.69 243 ASN A O 1
ATOM 1839 N N . ILE A 1 244 ? 59.851 -11.108 -39.783 1.00 89.31 244 ILE A N 1
ATOM 1840 C CA . ILE A 1 244 ? 58.441 -11.371 -39.481 1.00 89.31 244 ILE A CA 1
ATOM 1841 C C . ILE A 1 244 ? 58.223 -12.188 -38.207 1.00 89.31 244 ILE A C 1
ATOM 1843 O O . ILE A 1 244 ? 57.182 -12.039 -37.578 1.00 89.31 244 ILE A O 1
ATOM 1847 N N . SER A 1 245 ? 59.195 -13.014 -37.805 1.00 90.62 245 SER A N 1
ATOM 1848 C CA . SER A 1 245 ? 59.095 -13.806 -36.577 1.00 90.62 245 SER A CA 1
ATOM 1849 C C . SER A 1 245 ? 59.398 -13.003 -35.316 1.00 90.62 245 SER A C 1
ATOM 1851 O O . SER A 1 245 ? 59.195 -13.497 -34.212 1.00 90.62 245 SER A O 1
ATOM 1853 N N . SER A 1 246 ? 59.904 -11.777 -35.468 1.00 89.19 246 SER A N 1
ATOM 1854 C CA . SER A 1 246 ? 60.187 -10.864 -34.364 1.00 89.19 246 SER A CA 1
ATOM 1855 C C . SER A 1 246 ? 60.041 -9.409 -34.826 1.00 89.19 246 SER A C 1
ATOM 1857 O O . SER A 1 246 ? 61.056 -8.722 -34.988 1.00 89.19 246 SER A O 1
ATOM 1859 N N . PRO A 1 247 ? 58.808 -8.922 -35.050 1.00 92.62 247 PRO A N 1
ATOM 1860 C CA . PRO A 1 247 ? 58.578 -7.526 -35.401 1.00 92.62 247 PRO A CA 1
ATOM 1861 C C . PRO A 1 247 ? 59.076 -6.567 -34.313 1.00 92.62 247 PRO A C 1
ATOM 1863 O O . PRO A 1 247 ? 58.923 -6.831 -33.119 1.00 92.62 247 PRO A O 1
ATOM 1866 N N . VAL A 1 248 ? 59.640 -5.427 -34.715 1.00 90.75 248 VAL A N 1
ATOM 1867 C CA . VAL A 1 248 ? 60.266 -4.467 -33.787 1.00 90.75 248 VAL A CA 1
ATOM 1868 C C . VAL A 1 248 ? 59.647 -3.084 -33.933 1.00 90.75 248 VAL A C 1
ATOM 1870 O O . VAL A 1 248 ? 59.591 -2.550 -35.040 1.00 90.75 248 VAL A O 1
ATOM 1873 N N . GLU A 1 249 ? 59.238 -2.470 -32.819 1.00 91.19 249 GLU A N 1
ATOM 1874 C CA . GLU A 1 249 ? 58.804 -1.067 -32.804 1.00 91.19 249 GLU A CA 1
ATOM 1875 C C . GLU A 1 249 ? 59.971 -0.160 -33.244 1.00 91.19 249 GLU A C 1
ATOM 1877 O O . GLU A 1 249 ? 61.042 -0.118 -32.638 1.00 91.19 249 GLU A O 1
ATOM 1882 N N . VAL A 1 250 ? 59.772 0.551 -34.350 1.00 90.00 250 VAL A N 1
ATOM 1883 C CA . VAL A 1 250 ? 60.739 1.458 -34.985 1.00 90.00 250 VAL A CA 1
ATOM 1884 C C . VAL A 1 250 ? 60.616 2.867 -34.426 1.00 90.00 250 VAL A C 1
ATOM 1886 O O . VAL A 1 250 ? 61.632 3.557 -34.300 1.00 90.00 250 VAL A O 1
ATOM 1889 N N . ALA A 1 251 ? 59.380 3.303 -34.180 1.00 88.88 251 ALA A N 1
ATOM 1890 C CA . ALA A 1 251 ? 59.017 4.602 -33.632 1.00 88.88 251 ALA A CA 1
ATOM 1891 C C . ALA A 1 251 ? 57.558 4.569 -33.154 1.00 88.88 251 ALA A C 1
ATOM 1893 O O . ALA A 1 251 ? 56.724 3.935 -33.792 1.00 88.88 251 ALA A O 1
ATOM 1894 N N . ALA A 1 252 ? 57.222 5.336 -32.122 1.00 88.88 252 ALA A N 1
ATOM 1895 C CA . ALA A 1 252 ? 55.840 5.529 -31.693 1.00 88.88 252 ALA A CA 1
ATOM 1896 C C . ALA A 1 252 ? 55.572 6.985 -31.323 1.00 88.88 252 ALA A C 1
ATOM 1898 O O . ALA A 1 252 ? 56.471 7.726 -30.915 1.00 88.88 252 ALA A O 1
ATOM 1899 N N . ARG A 1 253 ? 54.310 7.394 -31.449 1.00 87.62 253 ARG A N 1
ATOM 1900 C CA . ARG A 1 253 ? 53.829 8.707 -31.026 1.00 87.62 253 ARG A CA 1
ATOM 1901 C C . ARG A 1 253 ? 52.717 8.535 -29.996 1.00 87.62 253 ARG A C 1
ATOM 1903 O O . ARG A 1 253 ? 51.597 8.166 -30.333 1.00 87.62 253 ARG A O 1
ATOM 1910 N N . ARG A 1 254 ? 53.045 8.822 -28.734 1.00 87.44 254 ARG A N 1
ATOM 1911 C CA . ARG A 1 254 ? 52.200 8.527 -27.563 1.00 87.44 254 ARG A CA 1
ATOM 1912 C C . ARG A 1 254 ? 51.358 9.722 -27.071 1.00 87.44 254 ARG A C 1
ATOM 1914 O O . ARG A 1 254 ? 50.493 9.555 -26.217 1.00 87.44 254 ARG A O 1
ATOM 1921 N N . ASP A 1 255 ? 51.592 10.939 -27.572 1.00 83.31 255 ASP A N 1
ATOM 1922 C CA . ASP A 1 255 ? 50.867 12.163 -27.169 1.00 83.31 255 ASP A CA 1
ATOM 1923 C C . ASP A 1 255 ? 49.468 12.288 -27.802 1.00 83.31 255 ASP A C 1
ATOM 1925 O O . ASP A 1 255 ? 48.581 12.970 -27.268 1.00 83.31 255 ASP A O 1
ATOM 1929 N N . ILE A 1 256 ? 49.246 11.612 -28.931 1.00 80.19 256 ILE A N 1
ATOM 1930 C CA . ILE A 1 256 ? 47.950 11.537 -29.603 1.00 80.19 256 ILE A CA 1
ATOM 1931 C C . ILE A 1 256 ? 47.105 10.418 -28.986 1.00 80.19 256 ILE A C 1
ATOM 1933 O O . ILE A 1 256 ? 47.102 9.282 -29.429 1.00 80.19 256 ILE A O 1
ATOM 1937 N N . LYS A 1 257 ? 46.374 10.723 -27.916 1.00 78.88 257 LYS A N 1
ATOM 1938 C CA . LYS A 1 257 ? 45.465 9.746 -27.300 1.00 78.88 257 LYS A CA 1
ATOM 1939 C C . LYS A 1 257 ? 44.263 9.495 -28.219 1.00 78.88 257 LYS A C 1
ATOM 1941 O O . LYS A 1 257 ? 43.754 10.441 -28.814 1.00 78.88 257 LYS A O 1
ATOM 1946 N N . THR A 1 258 ? 43.754 8.262 -28.244 1.00 83.38 258 THR A N 1
ATOM 1947 C CA . THR A 1 258 ? 42.519 7.812 -28.930 1.00 83.38 258 THR A CA 1
ATOM 1948 C C . THR A 1 258 ? 42.605 7.587 -30.445 1.00 83.38 258 THR A C 1
ATOM 1950 O O . THR A 1 258 ? 41.588 7.688 -31.134 1.00 83.38 258 THR A O 1
ATOM 1953 N N . VAL A 1 259 ? 43.779 7.232 -30.975 1.00 86.25 259 VAL A N 1
ATOM 1954 C CA . VAL A 1 259 ? 43.889 6.836 -32.389 1.00 86.25 259 VAL A CA 1
ATOM 1955 C C . VAL A 1 259 ? 43.235 5.473 -32.581 1.00 86.25 259 VAL A C 1
ATOM 1957 O O . VAL A 1 259 ? 43.680 4.480 -32.011 1.00 86.25 259 VAL A O 1
ATOM 1960 N N . LYS A 1 260 ? 42.159 5.424 -33.368 1.00 86.69 260 LYS A N 1
ATOM 1961 C CA . LYS A 1 260 ? 41.437 4.176 -33.674 1.00 86.69 260 LYS A CA 1
ATOM 1962 C C . LYS A 1 260 ? 41.489 3.785 -35.142 1.00 86.69 260 LYS A C 1
ATOM 1964 O O . LYS A 1 260 ? 41.078 2.673 -35.459 1.00 86.69 260 LYS A O 1
ATOM 1969 N N . ARG A 1 261 ? 41.936 4.691 -36.014 1.00 88.50 261 ARG A N 1
ATOM 1970 C CA . ARG A 1 261 ? 42.079 4.448 -37.449 1.00 88.50 261 ARG A CA 1
ATOM 1971 C C . ARG A 1 261 ? 43.399 4.972 -37.969 1.00 88.50 261 ARG A C 1
ATOM 1973 O O . ARG A 1 261 ? 43.825 6.054 -37.552 1.00 88.50 261 ARG A O 1
ATOM 1980 N N . VAL A 1 262 ? 44.016 4.229 -38.877 1.00 90.00 262 VAL A N 1
ATOM 1981 C CA . VAL A 1 262 ? 45.260 4.616 -39.533 1.00 90.00 262 VAL A CA 1
ATOM 1982 C C . VAL A 1 262 ? 45.211 4.279 -41.019 1.00 90.00 262 VAL A C 1
ATOM 1984 O O . VAL A 1 262 ? 44.868 3.174 -41.410 1.00 90.00 262 VAL A O 1
ATOM 1987 N N . ALA A 1 263 ? 45.587 5.240 -41.857 1.00 87.69 263 ALA A N 1
ATOM 1988 C CA . ALA A 1 263 ? 45.822 5.018 -43.279 1.00 87.69 263 ALA A CA 1
ATOM 1989 C C . ALA A 1 263 ? 47.185 5.594 -43.662 1.00 87.69 263 ALA A C 1
ATOM 1991 O O . ALA A 1 263 ? 47.641 6.576 -43.070 1.00 87.69 263 ALA A O 1
ATOM 1992 N N . VAL A 1 264 ? 47.858 4.982 -44.635 1.00 86.25 264 VAL A N 1
ATOM 1993 C CA . VAL A 1 264 ? 49.228 5.354 -45.004 1.00 86.25 264 VAL A CA 1
ATOM 1994 C C . VAL A 1 264 ? 49.331 5.536 -46.508 1.00 86.25 264 VAL A C 1
ATOM 1996 O O . VAL A 1 264 ? 48.905 4.682 -47.278 1.00 86.25 264 VAL A O 1
ATOM 1999 N N . ALA A 1 265 ? 49.914 6.661 -46.911 1.00 80.88 265 ALA A N 1
ATOM 2000 C CA . ALA A 1 265 ? 50.153 7.024 -48.295 1.00 80.88 265 ALA A CA 1
ATOM 2001 C C . ALA A 1 265 ? 51.655 7.189 -48.535 1.00 80.88 265 ALA A C 1
ATOM 2003 O O . ALA A 1 265 ? 52.342 7.889 -47.786 1.00 80.88 265 ALA A O 1
ATOM 2004 N N . SER A 1 266 ? 52.167 6.591 -49.605 1.00 73.06 266 SER A N 1
ATOM 2005 C CA . SER A 1 266 ? 53.560 6.768 -50.017 1.00 73.06 266 SER A CA 1
ATOM 2006 C C . SER A 1 266 ? 53.614 7.717 -51.206 1.00 73.06 266 SER A C 1
ATOM 2008 O O . SER A 1 266 ? 52.949 7.489 -52.210 1.00 73.06 266 SER A O 1
ATOM 2010 N N . SER A 1 267 ? 54.412 8.781 -51.117 1.00 69.62 267 SER A N 1
ATOM 2011 C CA . SER A 1 267 ? 54.654 9.690 -52.240 1.00 69.62 267 SER A CA 1
ATOM 2012 C C . SER A 1 267 ? 56.146 9.889 -52.487 1.00 69.62 267 SER A C 1
ATOM 2014 O O . SER A 1 267 ? 56.984 9.542 -51.654 1.00 69.62 267 SER A O 1
ATOM 2016 N N . LEU A 1 268 ? 56.495 10.522 -53.614 1.00 63.19 268 LEU A N 1
ATOM 2017 C CA . LEU A 1 268 ? 57.878 10.924 -53.923 1.00 63.19 268 LEU A CA 1
ATOM 2018 C C . LEU A 1 268 ? 58.507 11.806 -52.825 1.00 63.19 268 LEU A C 1
ATOM 2020 O O . LEU A 1 268 ? 59.725 11.943 -52.758 1.00 63.19 268 LEU A O 1
ATOM 2024 N N . GLN A 1 269 ? 57.687 12.411 -51.960 1.00 63.12 269 GLN A N 1
ATOM 2025 C CA . GLN A 1 269 ? 58.118 13.275 -50.862 1.00 63.12 269 GLN A CA 1
ATOM 2026 C C . GLN A 1 269 ? 58.243 12.533 -49.516 1.00 63.12 269 GLN A C 1
ATOM 2028 O O . GLN A 1 269 ? 58.631 13.146 -48.518 1.00 63.12 269 GLN A O 1
ATOM 2033 N N . GLY A 1 270 ? 57.945 11.233 -49.460 1.00 71.88 270 GLY A N 1
ATOM 2034 C CA . GLY A 1 270 ? 58.047 10.391 -48.266 1.00 71.88 270 GLY A CA 1
ATOM 2035 C C . GLY A 1 270 ? 56.733 9.702 -47.895 1.00 71.88 270 GLY A C 1
ATOM 2036 O O . GLY A 1 270 ? 55.759 9.735 -48.646 1.00 71.88 270 GLY A O 1
ATOM 2037 N N . VAL A 1 271 ? 56.723 9.075 -46.717 1.00 80.38 271 VAL A N 1
ATOM 2038 C CA . VAL A 1 271 ? 55.554 8.361 -46.189 1.00 80.38 271 VAL A CA 1
ATOM 2039 C C . VAL A 1 271 ? 54.709 9.298 -45.327 1.00 80.38 271 VAL A C 1
ATOM 2041 O O . VAL A 1 271 ? 55.207 9.922 -44.381 1.00 80.38 271 VAL A O 1
ATOM 2044 N N . TRP A 1 272 ? 53.429 9.382 -45.672 1.00 83.12 272 TRP A N 1
ATOM 2045 C CA . TRP A 1 272 ? 52.406 10.188 -45.020 1.00 83.12 272 TRP A CA 1
ATOM 2046 C C . TRP A 1 272 ? 51.423 9.284 -44.289 1.00 83.12 272 TRP A C 1
ATOM 2048 O O . TRP A 1 272 ? 50.992 8.267 -44.824 1.00 83.12 272 TRP A O 1
ATOM 2058 N N . ILE A 1 273 ? 51.072 9.653 -43.064 1.00 86.31 273 ILE A N 1
ATOM 2059 C CA . ILE A 1 273 ? 50.231 8.847 -42.179 1.00 86.31 273 ILE A CA 1
ATOM 2060 C C . ILE A 1 273 ? 49.031 9.686 -41.774 1.00 86.31 273 ILE A C 1
ATOM 2062 O O . ILE A 1 273 ? 49.179 10.827 -41.340 1.00 86.31 273 ILE A O 1
ATOM 2066 N N . PHE A 1 274 ? 47.852 9.102 -41.895 1.00 86.19 274 PHE A N 1
ATOM 2067 C CA . PHE A 1 274 ? 46.579 9.703 -41.540 1.00 86.19 274 PHE A CA 1
ATOM 2068 C C . PHE A 1 274 ? 46.067 8.986 -40.301 1.00 86.19 274 PHE A C 1
ATOM 2070 O O . PHE A 1 274 ? 45.686 7.820 -40.374 1.00 86.19 274 PHE A O 1
ATOM 2077 N N . ALA A 1 275 ? 46.109 9.665 -39.157 1.00 85.69 275 ALA A N 1
ATOM 2078 C CA . ALA A 1 275 ? 45.722 9.100 -37.871 1.00 85.69 275 ALA A CA 1
ATOM 2079 C C . ALA A 1 275 ? 44.393 9.708 -37.414 1.00 85.69 275 ALA A C 1
ATOM 2081 O O . ALA A 1 275 ? 44.312 10.895 -37.090 1.00 85.69 275 ALA A O 1
ATOM 2082 N N . GLY A 1 276 ? 43.343 8.888 -37.386 1.00 83.62 276 GLY A N 1
ATOM 2083 C CA . GLY A 1 276 ? 42.021 9.285 -36.918 1.00 83.62 276 GLY A CA 1
ATOM 2084 C C . GLY A 1 276 ? 41.931 9.226 -35.395 1.00 83.62 276 GLY A C 1
ATOM 2085 O O . GLY A 1 276 ? 41.890 8.132 -34.825 1.00 83.62 276 GLY A O 1
ATOM 2086 N N . ALA A 1 277 ? 41.873 10.389 -34.738 1.00 80.50 277 ALA A N 1
ATOM 2087 C CA . ALA A 1 277 ? 41.757 10.507 -33.284 1.00 80.50 277 ALA A CA 1
ATOM 2088 C C . ALA A 1 277 ? 40.406 11.112 -32.869 1.00 80.50 277 ALA A C 1
ATOM 2090 O O . ALA A 1 277 ? 39.934 12.100 -33.443 1.00 80.50 277 ALA A O 1
ATOM 2091 N N . GLN A 1 278 ? 39.771 10.536 -31.843 1.00 74.62 278 GLN A N 1
ATOM 2092 C CA . GLN A 1 278 ? 38.466 11.008 -31.373 1.00 74.62 278 GLN A CA 1
ATOM 2093 C C . GLN A 1 278 ? 38.574 12.440 -30.818 1.00 74.62 278 GLN A C 1
ATOM 2095 O O . GLN A 1 278 ? 39.382 12.724 -29.937 1.00 74.62 278 GLN A O 1
ATOM 2100 N N . GLY A 1 279 ? 37.760 13.362 -31.345 1.00 70.69 279 GLY A N 1
ATOM 2101 C CA . GLY A 1 279 ? 37.717 14.760 -30.898 1.00 70.69 279 GLY A CA 1
ATOM 2102 C C . GLY A 1 279 ? 38.857 15.663 -31.389 1.00 70.69 279 GLY A C 1
ATOM 2103 O O . GLY A 1 279 ? 38.829 16.856 -31.090 1.00 70.69 279 GLY A O 1
ATOM 2104 N N . ARG A 1 280 ? 39.832 15.140 -32.150 1.00 73.38 280 ARG A N 1
ATOM 2105 C CA . ARG A 1 280 ? 40.945 15.923 -32.729 1.00 73.38 280 ARG A CA 1
ATOM 2106 C C . ARG A 1 280 ? 40.951 15.998 -34.254 1.00 73.38 280 ARG A C 1
ATOM 2108 O O . ARG A 1 280 ? 41.693 16.809 -34.794 1.00 73.38 280 ARG A O 1
ATOM 2115 N N . GLY A 1 281 ? 40.128 15.213 -34.947 1.00 81.56 281 GLY A N 1
ATOM 2116 C CA . GLY A 1 281 ? 40.204 15.124 -36.404 1.00 81.56 281 GLY A CA 1
ATOM 2117 C C . GLY A 1 281 ? 41.087 13.988 -36.887 1.00 81.56 281 GLY A C 1
ATOM 2118 O O . GLY A 1 281 ? 41.513 13.123 -36.120 1.00 81.56 281 GLY A O 1
ATOM 2119 N N . THR A 1 282 ? 41.339 13.999 -38.190 1.00 86.38 282 THR A N 1
ATOM 2120 C CA . THR A 1 282 ? 42.324 13.121 -38.816 1.00 86.38 282 THR A CA 1
ATOM 2121 C C . THR A 1 282 ? 43.616 13.917 -38.960 1.00 86.38 282 THR A C 1
ATOM 2123 O O . THR A 1 282 ? 43.691 14.854 -39.756 1.00 86.38 282 THR A O 1
ATOM 2126 N N . GLU A 1 283 ? 44.618 13.605 -38.140 1.00 87.25 283 GLU A N 1
ATOM 2127 C CA . GLU A 1 283 ? 45.925 14.264 -38.202 1.00 87.25 283 GLU A CA 1
ATOM 2128 C C . GLU A 1 283 ? 46.731 13.715 -39.385 1.00 87.25 283 GLU A C 1
ATOM 2130 O O . GLU A 1 283 ? 46.814 12.500 -39.576 1.00 87.25 283 GLU A O 1
ATOM 2135 N N . VAL A 1 284 ? 47.334 14.612 -40.168 1.00 87.56 284 VAL A N 1
ATOM 2136 C CA . VAL A 1 284 ? 48.213 14.279 -41.293 1.00 87.56 284 VAL A CA 1
ATOM 2137 C C . VAL A 1 284 ? 49.654 14.422 -40.834 1.00 87.56 284 VAL A C 1
ATOM 2139 O O . VAL A 1 284 ? 50.128 15.516 -40.507 1.00 87.56 284 VAL A O 1
ATOM 2142 N N . LEU A 1 285 ? 50.357 13.301 -40.801 1.00 86.81 285 LEU A N 1
ATOM 2143 C CA . LEU A 1 285 ? 51.686 13.176 -40.230 1.00 86.81 285 LEU A CA 1
ATOM 2144 C C . LEU A 1 285 ? 52.692 12.808 -41.312 1.00 86.81 285 LEU A C 1
ATOM 2146 O O . LEU A 1 285 ? 52.387 12.048 -42.231 1.00 86.81 285 LEU A O 1
ATOM 2150 N N . ARG A 1 286 ? 53.922 13.294 -41.162 1.00 85.75 286 ARG A N 1
ATOM 2151 C CA . ARG A 1 286 ? 55.062 12.874 -41.981 1.00 85.75 286 ARG A CA 1
ATOM 2152 C C . ARG A 1 286 ? 56.078 12.138 -41.122 1.00 85.75 286 ARG A C 1
ATOM 2154 O O . ARG A 1 286 ? 56.437 12.613 -40.042 1.00 85.75 286 ARG A O 1
ATOM 2161 N N . PHE A 1 287 ? 56.542 10.991 -41.610 1.00 84.81 287 PHE A N 1
ATOM 2162 C CA . PHE A 1 287 ? 57.600 10.226 -40.957 1.00 84.81 287 PHE A CA 1
ATOM 2163 C C . PHE A 1 287 ? 58.981 10.627 -41.482 1.00 84.81 287 PHE A C 1
ATOM 2165 O O . PHE A 1 287 ? 59.213 10.655 -42.692 1.00 84.81 287 PHE A O 1
ATOM 2172 N N . PHE A 1 288 ? 59.914 10.899 -40.567 1.00 81.31 288 PHE A N 1
ATOM 2173 C CA . PHE A 1 288 ? 61.304 11.213 -40.891 1.00 81.31 288 PHE A CA 1
ATOM 2174 C C . PHE A 1 288 ? 62.231 10.078 -40.427 1.00 81.31 288 PHE A C 1
ATOM 2176 O O . PHE A 1 288 ? 62.448 9.935 -39.223 1.00 81.31 288 PHE A O 1
ATOM 2183 N N . PRO A 1 289 ? 62.831 9.297 -41.348 1.00 74.31 289 PRO A N 1
ATOM 2184 C CA . PRO A 1 289 ? 63.658 8.132 -41.010 1.00 74.31 289 PRO A CA 1
ATOM 2185 C C . PRO A 1 289 ? 65.106 8.470 -40.586 1.00 74.31 289 PRO A C 1
ATOM 2187 O O . PRO A 1 289 ? 65.949 7.578 -40.540 1.00 74.31 289 PRO A O 1
ATOM 2190 N N . GLY A 1 290 ? 65.424 9.744 -40.311 1.00 71.50 290 GLY A N 1
ATOM 2191 C CA . GLY A 1 290 ? 66.780 10.209 -39.977 1.00 71.50 290 GLY A CA 1
ATOM 2192 C C . GLY A 1 290 ? 67.302 9.741 -38.605 1.00 71.50 290 GLY A C 1
ATOM 2193 O O . GLY A 1 290 ? 66.692 8.907 -37.943 1.00 71.50 290 GLY A O 1
ATOM 2194 N N . ARG A 1 291 ? 68.430 10.315 -38.141 1.00 64.38 291 ARG A N 1
ATOM 2195 C CA . ARG A 1 291 ? 69.083 9.946 -36.856 1.00 64.38 291 ARG A CA 1
ATOM 2196 C C . ARG A 1 291 ? 68.142 9.967 -35.645 1.00 64.38 291 ARG A C 1
ATOM 2198 O O . ARG A 1 291 ? 68.333 9.184 -34.724 1.00 64.38 291 ARG A O 1
ATOM 2205 N N . VAL A 1 292 ? 67.143 10.849 -35.655 1.00 69.50 292 VAL A N 1
ATOM 2206 C CA . VAL A 1 292 ? 66.028 10.837 -34.704 1.00 69.50 292 VAL A CA 1
ATOM 2207 C C . VAL A 1 292 ? 64.775 10.504 -35.502 1.00 69.50 292 VAL A C 1
ATOM 2209 O O . VAL A 1 292 ? 64.270 11.352 -36.239 1.00 69.50 292 VAL A O 1
ATOM 2212 N N . ARG A 1 293 ? 64.302 9.261 -35.383 1.00 80.56 293 ARG A N 1
ATOM 2213 C CA . ARG A 1 293 ? 63.034 8.831 -35.978 1.00 80.56 293 ARG A CA 1
ATOM 2214 C C . ARG A 1 293 ? 61.903 9.578 -35.280 1.00 80.56 293 ARG A C 1
ATOM 2216 O O . ARG A 1 293 ? 61.725 9.424 -34.074 1.00 80.56 293 ARG A O 1
ATOM 2223 N N . LYS A 1 294 ? 61.167 10.410 -36.016 1.00 80.81 294 LYS A N 1
ATOM 2224 C CA . LYS A 1 294 ? 60.058 11.200 -35.462 1.00 80.81 294 LYS A CA 1
ATOM 2225 C C . LYS A 1 294 ? 58.904 11.345 -36.443 1.00 80.81 294 LYS A C 1
ATOM 2227 O O . LYS A 1 294 ? 59.095 11.304 -37.661 1.00 80.81 294 LYS A O 1
ATOM 2232 N N . PHE A 1 295 ? 57.725 11.564 -35.875 1.00 85.31 295 PHE A N 1
ATOM 2233 C CA . PHE A 1 295 ? 56.521 11.962 -36.591 1.00 85.31 295 PHE A CA 1
ATOM 2234 C C . PHE A 1 295 ? 56.292 13.455 -36.379 1.00 85.31 295 PHE A C 1
ATOM 2236 O O . PHE A 1 295 ? 56.301 13.920 -35.240 1.00 85.31 295 PHE A O 1
ATOM 2243 N N . GLU A 1 296 ? 56.075 14.201 -37.458 1.00 83.56 296 GLU A N 1
ATOM 2244 C CA . GLU A 1 296 ? 55.676 15.607 -37.374 1.00 83.56 296 GLU A CA 1
ATOM 2245 C C . GLU A 1 296 ? 54.265 15.787 -37.914 1.00 83.56 296 GLU A C 1
ATOM 2247 O O . GLU A 1 296 ? 53.950 15.302 -39.004 1.00 83.56 296 GLU A O 1
ATOM 2252 N N . VAL A 1 297 ? 53.439 16.518 -37.162 1.00 85.69 297 VAL A N 1
ATOM 2253 C CA . VAL A 1 297 ? 52.122 16.961 -37.622 1.00 85.69 297 VAL A CA 1
ATOM 2254 C C . VAL A 1 297 ? 52.318 18.042 -38.669 1.00 85.69 297 VAL A C 1
ATOM 2256 O O . VAL A 1 297 ? 52.962 19.054 -38.405 1.00 85.69 297 VAL A O 1
ATOM 2259 N N . GLN A 1 298 ? 51.769 17.817 -39.854 1.00 84.56 298 GLN A N 1
ATOM 2260 C CA . GLN A 1 298 ? 51.850 18.762 -40.964 1.00 84.56 298 GLN A CA 1
ATOM 2261 C C . GLN A 1 298 ? 50.536 19.526 -41.116 1.00 84.56 298 GLN A C 1
ATOM 2263 O O . GLN A 1 298 ? 50.543 20.724 -41.381 1.00 84.56 298 GLN A O 1
ATOM 2268 N N . SER A 1 299 ? 49.407 18.846 -40.918 1.00 83.88 299 SER A N 1
ATOM 2269 C CA . SER A 1 299 ? 48.077 19.448 -40.949 1.00 83.88 299 SER A CA 1
ATOM 2270 C C . SER A 1 299 ? 47.063 18.568 -40.212 1.00 83.88 299 SER A C 1
ATOM 2272 O O . SER A 1 299 ? 47.366 17.438 -39.820 1.00 83.88 299 SER A O 1
ATOM 2274 N N . THR A 1 300 ? 45.845 19.078 -40.035 1.00 84.81 300 THR A N 1
ATOM 2275 C CA . THR A 1 300 ? 44.721 18.311 -39.491 1.00 84.81 300 THR A CA 1
ATOM 2276 C C . THR A 1 300 ? 43.512 18.494 -40.390 1.00 84.81 300 THR A C 1
ATOM 2278 O O . THR A 1 300 ? 43.131 19.616 -40.724 1.00 84.81 300 THR A O 1
ATOM 2281 N N . VAL A 1 301 ? 42.895 17.379 -40.761 1.00 84.69 301 VAL A N 1
ATOM 2282 C CA . VAL A 1 301 ? 41.645 17.345 -41.509 1.00 84.69 301 VAL A CA 1
ATOM 2283 C C . VAL A 1 301 ? 40.475 17.339 -40.514 1.00 84.69 301 VAL A C 1
ATOM 2285 O O . VAL A 1 301 ? 40.442 16.477 -39.627 1.00 84.69 301 VAL A O 1
ATOM 2288 N N . PRO A 1 302 ? 39.512 18.278 -40.621 1.00 79.94 302 PRO A N 1
ATOM 2289 C CA . PRO A 1 302 ? 38.366 18.322 -39.720 1.00 79.94 302 PRO A CA 1
ATOM 2290 C C . PRO A 1 302 ? 37.488 17.073 -39.861 1.00 79.94 302 PRO A C 1
ATOM 2292 O O . PRO A 1 302 ? 36.812 16.889 -40.864 1.00 79.94 302 PRO A O 1
ATOM 2295 N N . SER A 1 303 ? 37.456 16.237 -38.828 1.00 76.75 303 SER A N 1
ATOM 2296 C CA . SER A 1 303 ? 36.521 15.113 -38.701 1.00 76.75 303 SER A CA 1
ATOM 2297 C C . SER A 1 303 ? 36.176 14.937 -37.226 1.00 76.75 303 SER A C 1
ATOM 2299 O O . SER A 1 303 ? 37.057 14.986 -36.370 1.00 76.75 303 SER A O 1
ATOM 2301 N N . ARG A 1 304 ? 34.907 14.768 -36.868 1.00 72.12 304 ARG A N 1
ATOM 2302 C CA . ARG A 1 304 ? 34.509 14.713 -35.455 1.00 72.12 304 ARG A CA 1
ATOM 2303 C C . ARG A 1 304 ? 34.870 13.362 -34.842 1.00 72.12 304 ARG A C 1
ATOM 2305 O O . ARG A 1 304 ? 35.452 13.308 -33.757 1.00 72.12 304 ARG A O 1
ATOM 2312 N N . TYR A 1 305 ? 34.560 12.296 -35.573 1.00 79.31 305 TYR A N 1
ATOM 2313 C CA . TYR A 1 305 ? 34.813 10.911 -35.184 1.00 79.31 305 TYR A CA 1
ATOM 2314 C C . TYR A 1 305 ? 35.046 10.063 -36.442 1.00 79.31 305 TYR A C 1
ATOM 2316 O O . TYR A 1 305 ? 34.085 9.498 -36.971 1.00 79.31 305 TYR A O 1
ATOM 2324 N N . PRO A 1 306 ? 36.291 9.991 -36.945 1.00 81.94 306 PRO A N 1
ATOM 2325 C CA . PRO A 1 306 ? 36.606 9.170 -38.107 1.00 81.94 306 PRO A CA 1
ATOM 2326 C C . PRO A 1 306 ? 36.375 7.689 -37.770 1.00 81.94 306 PRO A C 1
ATOM 2328 O O . PRO A 1 306 ? 36.998 7.139 -36.861 1.00 81.94 306 PRO A O 1
ATOM 2331 N N . VAL A 1 307 ? 35.426 7.080 -38.474 1.00 83.50 307 VAL A N 1
ATOM 2332 C CA . VAL A 1 307 ? 35.046 5.665 -38.393 1.00 83.50 307 VAL A CA 1
ATOM 2333 C C . VAL A 1 307 ? 35.889 4.829 -39.340 1.00 83.50 307 VAL A C 1
ATOM 2335 O O . VAL A 1 307 ? 36.211 3.702 -38.988 1.00 83.50 307 VAL A O 1
ATOM 2338 N N . ASP A 1 308 ? 36.272 5.375 -40.494 1.00 86.50 308 ASP A N 1
ATOM 2339 C CA . ASP A 1 308 ? 37.122 4.697 -41.471 1.00 86.50 308 ASP A CA 1
ATOM 2340 C C . ASP A 1 308 ? 37.858 5.704 -42.372 1.00 86.50 308 ASP A C 1
ATOM 2342 O O . ASP A 1 308 ? 37.412 6.850 -42.523 1.00 86.50 308 ASP A O 1
ATOM 2346 N N . LEU A 1 309 ? 38.987 5.287 -42.950 1.00 87.94 309 LEU A N 1
ATOM 2347 C CA . LEU A 1 309 ? 39.859 6.107 -43.795 1.00 87.94 309 LEU A CA 1
ATOM 2348 C C . LEU A 1 309 ? 40.230 5.347 -45.071 1.00 87.94 309 LEU A C 1
ATOM 2350 O O . LEU A 1 309 ? 40.795 4.261 -45.007 1.00 87.94 309 LEU A O 1
ATOM 2354 N N . ALA A 1 310 ? 39.992 5.958 -46.230 1.00 86.12 310 ALA A N 1
ATOM 2355 C CA . ALA A 1 310 ? 40.383 5.404 -47.521 1.00 86.12 310 ALA A CA 1
ATOM 2356 C C . ALA A 1 310 ? 41.218 6.411 -48.314 1.00 86.12 310 ALA A C 1
ATOM 2358 O O . ALA A 1 310 ? 40.993 7.622 -48.261 1.00 86.12 310 ALA A O 1
ATOM 2359 N N . LEU A 1 311 ? 42.189 5.902 -49.065 1.00 85.50 311 LEU A N 1
ATOM 2360 C CA . LEU A 1 311 ? 43.081 6.694 -49.902 1.00 85.50 311 LEU A CA 1
ATOM 2361 C C . LEU A 1 311 ? 42.895 6.312 -51.368 1.00 85.50 311 LEU A C 1
ATOM 2363 O O . LEU A 1 311 ? 42.604 5.165 -51.701 1.00 85.50 311 LEU A O 1
ATOM 2367 N N . SER A 1 312 ? 43.097 7.293 -52.238 1.00 83.38 312 SER A N 1
ATOM 2368 C CA . SER A 1 312 ? 43.301 7.039 -53.668 1.00 83.38 312 SER A CA 1
ATOM 2369 C C . SER A 1 312 ? 44.656 6.375 -53.915 1.00 83.38 312 SER A C 1
ATOM 2371 O O . SER A 1 312 ? 45.629 6.609 -53.199 1.00 83.38 312 SER A O 1
ATOM 2373 N N . THR A 1 313 ? 44.716 5.553 -54.953 1.00 77.56 313 THR A N 1
ATOM 2374 C CA . THR A 1 313 ? 45.899 4.843 -55.452 1.00 77.56 313 THR A CA 1
ATOM 2375 C C . THR A 1 313 ? 47.055 5.784 -55.784 1.00 77.56 313 THR A C 1
ATOM 2377 O O . THR A 1 313 ? 48.207 5.452 -55.517 1.00 77.56 313 THR A O 1
ATOM 2380 N N . ASP A 1 314 ? 46.765 6.982 -56.295 1.00 76.38 314 ASP A N 1
ATOM 2381 C CA . ASP A 1 314 ? 47.762 8.027 -56.550 1.00 76.38 314 ASP A CA 1
ATOM 2382 C C . ASP A 1 314 ? 48.124 8.846 -55.297 1.00 76.38 314 ASP A C 1
ATOM 2384 O O . ASP A 1 314 ? 48.962 9.748 -55.358 1.00 76.38 314 ASP A O 1
ATOM 2388 N N . SER A 1 315 ? 47.512 8.526 -54.150 1.00 78.31 315 SER A N 1
ATOM 2389 C CA . SER A 1 315 ? 47.687 9.218 -52.873 1.00 78.31 315 SER A CA 1
ATOM 2390 C C . SER A 1 315 ? 47.355 10.719 -52.923 1.00 78.31 315 SER A C 1
ATOM 2392 O O . SER A 1 315 ? 47.835 11.488 -52.088 1.00 78.31 315 SER A O 1
ATOM 2394 N N . SER A 1 316 ? 46.532 11.160 -53.881 1.00 81.69 316 SER A N 1
ATOM 2395 C CA . SER A 1 316 ? 46.156 12.568 -54.075 1.00 81.69 316 SER A CA 1
ATOM 2396 C C . SER A 1 316 ? 44.855 12.962 -53.368 1.00 81.69 316 SER A C 1
ATOM 2398 O O . SER A 1 316 ? 44.573 14.149 -53.188 1.00 81.69 316 SER A O 1
ATOM 2400 N N . ARG A 1 317 ? 44.061 11.980 -52.933 1.00 86.00 317 ARG A N 1
ATOM 2401 C CA . ARG A 1 317 ? 42.762 12.136 -52.258 1.00 86.00 317 ARG A CA 1
ATOM 2402 C C . ARG A 1 317 ? 42.645 11.245 -51.024 1.00 86.00 317 ARG A C 1
ATOM 2404 O O . ARG A 1 317 ? 43.016 10.071 -51.075 1.00 86.00 317 ARG A O 1
ATOM 2411 N N . LEU A 1 318 ? 42.078 11.817 -49.963 1.00 87.25 318 LEU A N 1
ATOM 2412 C CA . LEU A 1 318 ? 41.701 11.160 -48.713 1.00 87.25 318 LEU A CA 1
ATOM 2413 C C . LEU A 1 318 ? 40.182 11.200 -48.565 1.00 87.25 318 LEU A C 1
ATOM 2415 O O . LEU A 1 318 ? 39.569 12.265 -48.673 1.00 87.25 318 LEU A O 1
ATOM 2419 N N . PHE A 1 319 ? 39.597 10.057 -48.241 1.00 88.31 319 PHE A N 1
ATOM 2420 C CA . PHE A 1 319 ? 38.192 9.918 -47.901 1.00 88.31 319 PHE A CA 1
ATOM 2421 C C . PHE A 1 319 ? 38.071 9.541 -46.428 1.00 88.31 319 PHE A C 1
ATOM 2423 O O . PHE A 1 319 ? 38.735 8.620 -45.953 1.00 88.31 319 PHE A O 1
ATOM 2430 N N . VAL A 1 320 ? 37.237 10.280 -45.702 1.00 88.38 320 VAL A N 1
ATOM 2431 C CA . VAL A 1 320 ? 37.012 10.100 -44.268 1.00 88.38 320 VAL A CA 1
ATOM 2432 C C . VAL A 1 320 ? 35.539 9.821 -44.043 1.00 88.38 320 VAL A C 1
ATOM 2434 O O . VAL A 1 320 ? 34.686 10.639 -44.395 1.00 88.38 320 VAL A O 1
ATOM 2437 N N . LEU A 1 321 ? 35.245 8.680 -43.433 1.00 87.62 321 LEU A N 1
ATOM 2438 C CA . LEU A 1 321 ? 33.904 8.343 -42.986 1.00 87.62 321 LEU A CA 1
ATOM 2439 C C . LEU A 1 321 ? 33.734 8.802 -41.538 1.00 87.62 321 LEU A C 1
ATOM 2441 O O . LEU A 1 321 ? 34.521 8.414 -40.681 1.00 87.62 321 LEU A O 1
ATOM 2445 N N . ASP A 1 322 ? 32.735 9.630 -41.247 1.00 82.94 322 ASP A N 1
ATOM 2446 C CA . ASP A 1 322 ? 32.469 10.160 -39.905 1.00 82.94 322 ASP A CA 1
ATOM 2447 C C . ASP A 1 322 ? 31.232 9.491 -39.277 1.00 82.94 322 ASP A C 1
ATOM 2449 O O . ASP A 1 322 ? 30.211 9.294 -39.937 1.00 82.94 322 ASP A O 1
ATOM 2453 N N . SER A 1 323 ? 31.286 9.208 -37.970 1.00 74.31 323 SER A N 1
ATOM 2454 C CA . SER A 1 323 ? 30.178 8.627 -37.185 1.00 74.31 323 SER A CA 1
ATOM 2455 C C . SER A 1 323 ? 28.862 9.414 -37.243 1.00 74.31 323 SER A C 1
ATOM 2457 O O . SER A 1 323 ? 27.803 8.870 -36.943 1.00 74.31 323 SER A O 1
ATOM 2459 N N . SER A 1 324 ? 28.914 10.692 -37.630 1.00 68.00 324 SER A N 1
ATOM 2460 C CA . SER A 1 324 ? 27.734 11.524 -37.891 1.00 68.00 324 SER A CA 1
ATOM 2461 C C . SER A 1 324 ? 26.956 11.126 -39.156 1.00 68.00 324 SER A C 1
ATOM 2463 O O . SER A 1 324 ? 25.969 11.779 -39.482 1.00 68.00 324 SER A O 1
ATOM 2465 N N . GLY A 1 325 ? 27.378 10.066 -39.856 1.00 62.72 325 GLY A N 1
ATOM 2466 C CA . GLY A 1 325 ? 26.758 9.588 -41.094 1.00 62.72 325 GLY A CA 1
ATOM 2467 C C . GLY A 1 325 ? 27.227 10.361 -42.327 1.00 62.72 325 GLY A C 1
ATOM 2468 O O . GLY A 1 325 ? 26.514 10.416 -43.329 1.00 62.72 325 GLY A O 1
ATOM 2469 N N . GLY A 1 326 ? 28.398 11.002 -42.241 1.00 76.69 326 GLY A N 1
ATOM 2470 C CA . GLY A 1 326 ? 28.963 11.828 -43.303 1.00 76.69 326 GLY A CA 1
ATOM 2471 C C . GLY A 1 326 ? 30.163 11.174 -43.989 1.00 76.69 326 GLY A C 1
ATOM 2472 O O . GLY A 1 326 ? 31.067 10.701 -43.306 1.00 76.69 326 GLY A O 1
ATOM 2473 N N . LEU A 1 327 ? 30.205 11.197 -45.323 1.00 84.75 327 LEU A N 1
ATOM 2474 C CA . LEU A 1 327 ? 31.399 10.885 -46.115 1.00 84.75 327 LEU A CA 1
ATOM 2475 C C . LEU A 1 327 ? 32.060 12.196 -46.558 1.00 84.75 327 LEU A C 1
ATOM 2477 O O . LEU A 1 327 ? 31.425 13.038 -47.200 1.00 84.75 327 LEU A O 1
ATOM 2481 N N . LEU A 1 328 ? 33.323 12.386 -46.186 1.00 86.06 328 LEU A N 1
ATOM 2482 C CA . LEU A 1 328 ? 34.103 13.592 -46.456 1.00 86.06 328 LEU A CA 1
ATOM 2483 C C . LEU A 1 328 ? 35.234 13.264 -47.433 1.00 86.06 328 LEU A C 1
ATOM 2485 O O . LEU A 1 328 ? 35.976 12.310 -47.221 1.00 86.06 328 LEU A O 1
ATOM 2489 N N . ALA A 1 329 ? 35.393 14.067 -48.482 1.00 87.19 329 ALA A N 1
ATOM 2490 C CA . ALA A 1 329 ? 36.473 13.941 -49.456 1.00 87.19 329 ALA A CA 1
ATOM 2491 C C . ALA A 1 329 ? 37.425 15.136 -49.364 1.00 87.19 329 ALA A C 1
ATOM 2493 O O . ALA A 1 329 ? 36.988 16.289 -49.406 1.00 87.19 329 ALA A O 1
ATOM 2494 N N . TYR A 1 330 ? 38.727 14.865 -49.314 1.00 85.44 330 TYR A N 1
ATOM 2495 C CA . TYR A 1 330 ? 39.787 15.866 -49.251 1.00 85.44 330 TYR A CA 1
ATOM 2496 C C . TYR A 1 330 ? 40.827 15.636 -50.343 1.00 85.44 330 TYR A C 1
ATOM 2498 O O . TYR A 1 330 ? 41.266 14.513 -50.577 1.00 85.44 330 TYR A O 1
ATOM 2506 N N . ASN A 1 331 ? 41.266 16.716 -50.982 1.00 84.69 331 ASN A N 1
ATOM 2507 C CA . ASN A 1 331 ? 42.436 16.729 -51.843 1.00 84.69 331 ASN A CA 1
ATOM 2508 C C . ASN A 1 331 ? 43.676 16.849 -50.955 1.00 84.69 331 ASN A C 1
ATOM 2510 O O . ASN A 1 331 ? 43.843 17.842 -50.247 1.00 84.69 331 ASN A O 1
ATOM 2514 N N . ILE A 1 332 ? 44.536 15.840 -51.018 1.00 83.19 332 ILE A N 1
ATOM 2515 C CA . ILE A 1 332 ? 45.802 15.729 -50.295 1.00 83.19 332 ILE A CA 1
ATOM 2516 C C . ILE A 1 332 ? 47.007 15.700 -51.245 1.00 83.19 332 ILE A C 1
ATOM 2518 O O . ILE A 1 332 ? 48.097 15.344 -50.820 1.00 83.19 332 ILE A O 1
ATOM 2522 N N . SER A 1 333 ? 46.870 16.148 -52.500 1.00 82.19 333 SER A N 1
ATOM 2523 C CA . SER A 1 333 ? 48.007 16.302 -53.434 1.00 82.19 333 SER A CA 1
ATOM 2524 C C . SER A 1 333 ? 49.141 17.151 -52.837 1.00 82.19 333 SER A C 1
ATOM 2526 O O . SER A 1 333 ? 50.310 16.992 -53.180 1.00 82.19 333 SER A O 1
ATOM 2528 N N . LYS A 1 334 ? 48.787 18.064 -51.921 1.00 82.50 334 LYS A N 1
ATOM 2529 C CA . LYS A 1 334 ? 49.701 18.738 -50.995 1.00 82.50 334 LYS A CA 1
ATOM 2530 C C . LYS A 1 334 ? 49.287 18.369 -49.564 1.00 82.50 334 LYS A C 1
ATOM 2532 O O . LYS A 1 334 ? 48.468 19.082 -48.989 1.00 82.50 334 LYS A O 1
ATOM 2537 N N . PRO A 1 335 ? 49.830 17.298 -48.959 1.00 78.31 335 PRO A N 1
ATOM 2538 C CA . PRO A 1 335 ? 49.344 16.793 -47.667 1.00 78.31 335 PRO A CA 1
ATOM 2539 C C . PRO A 1 335 ? 49.480 17.785 -46.494 1.00 78.31 335 PRO A C 1
ATOM 2541 O O . PRO A 1 335 ? 48.723 17.729 -45.527 1.00 78.31 335 PRO A O 1
ATOM 2544 N N . ALA A 1 336 ? 50.410 18.742 -46.582 1.00 78.06 336 ALA A N 1
ATOM 2545 C CA . ALA A 1 336 ? 50.536 19.838 -45.615 1.00 78.06 336 ALA A CA 1
ATOM 2546 C C . ALA A 1 336 ? 49.404 20.888 -45.719 1.00 78.06 336 ALA A C 1
ATOM 2548 O O . ALA A 1 336 ? 49.207 21.680 -44.802 1.00 78.06 336 ALA A O 1
ATOM 2549 N N . HIS A 1 337 ? 48.640 20.890 -46.816 1.00 80.69 337 HIS A N 1
ATOM 2550 C CA . HIS A 1 337 ? 47.535 21.814 -47.079 1.00 80.69 337 HIS A CA 1
ATOM 2551 C C . HIS A 1 337 ? 46.334 21.067 -47.689 1.00 80.69 337 HIS A C 1
ATOM 2553 O O . HIS A 1 337 ? 46.036 21.249 -48.874 1.00 80.69 337 HIS A O 1
ATOM 2559 N N . PRO A 1 338 ? 45.656 20.205 -46.912 1.00 83.31 338 PRO A N 1
ATOM 2560 C CA . PRO A 1 338 ? 44.506 19.461 -47.400 1.00 83.31 338 PRO A CA 1
ATOM 2561 C C . PRO A 1 338 ? 43.342 20.411 -47.706 1.00 83.31 338 PRO A C 1
ATOM 2563 O O . PRO A 1 338 ? 43.044 21.317 -46.925 1.00 83.31 338 PRO A O 1
ATOM 2566 N N . LEU A 1 339 ? 42.658 20.191 -48.828 1.00 85.38 339 LEU A N 1
ATOM 2567 C CA . LEU A 1 339 ? 41.498 20.988 -49.245 1.00 85.38 339 LEU A CA 1
ATOM 2568 C C . LEU A 1 339 ? 40.246 20.117 -49.294 1.00 85.38 339 LEU A C 1
ATOM 2570 O O . LEU A 1 339 ? 40.255 19.063 -49.922 1.00 85.38 339 LEU A O 1
ATOM 2574 N N . SER A 1 340 ? 39.156 20.552 -48.661 1.00 84.44 340 SER A N 1
ATOM 2575 C CA . SER A 1 340 ? 37.867 19.856 -48.753 1.00 84.44 340 SER A CA 1
ATOM 2576 C C . SER A 1 340 ? 37.336 19.902 -50.188 1.00 84.44 340 SER A C 1
ATOM 2578 O O . SER A 1 340 ? 37.174 20.988 -50.743 1.00 84.44 340 SER A O 1
ATOM 2580 N N . ILE A 1 341 ? 37.047 18.736 -50.766 1.00 82.81 341 ILE A N 1
ATOM 2581 C CA . ILE A 1 341 ? 36.451 18.592 -52.101 1.00 82.81 341 ILE A CA 1
ATOM 2582 C C . ILE A 1 341 ? 34.928 18.563 -51.980 1.00 82.81 341 ILE A C 1
ATOM 2584 O O . ILE A 1 341 ? 34.241 19.331 -52.645 1.00 82.81 341 ILE A O 1
ATOM 2588 N N . ALA A 1 342 ? 34.407 17.670 -51.136 1.00 80.81 342 ALA A N 1
ATOM 2589 C CA . ALA A 1 342 ? 32.977 17.456 -50.965 1.00 80.81 342 ALA A CA 1
ATOM 2590 C C . ALA A 1 342 ? 32.675 16.851 -49.592 1.00 80.81 342 ALA A C 1
ATOM 2592 O O . ALA A 1 342 ? 33.501 16.145 -49.010 1.00 80.81 342 ALA A O 1
ATOM 2593 N N . SER A 1 343 ? 31.462 17.083 -49.108 1.00 78.62 343 SER A N 1
ATOM 2594 C CA . SER A 1 343 ? 30.879 16.363 -47.983 1.00 78.62 343 SER A CA 1
ATOM 2595 C C . SER A 1 343 ? 29.492 15.877 -48.374 1.00 78.62 343 SER A C 1
ATOM 2597 O O . SER A 1 343 ? 28.763 16.549 -49.105 1.00 78.62 343 SER A O 1
ATOM 2599 N N . TYR A 1 344 ? 29.128 14.694 -47.903 1.00 75.00 344 TYR A N 1
ATOM 2600 C CA . TYR A 1 344 ? 27.807 14.130 -48.125 1.00 75.00 344 TYR A CA 1
ATOM 2601 C C . TYR A 1 344 ? 27.271 13.567 -46.821 1.00 75.00 344 TYR A C 1
ATOM 2603 O O . TYR A 1 344 ? 27.962 12.791 -46.168 1.00 75.00 344 TYR A O 1
ATOM 2611 N N . GLN A 1 345 ? 26.054 13.961 -46.447 1.00 71.81 345 GLN A N 1
ATOM 2612 C CA . GLN A 1 345 ? 25.337 13.371 -45.320 1.00 71.81 345 GLN A CA 1
ATOM 2613 C C . GLN A 1 345 ? 24.251 12.436 -45.833 1.00 71.81 345 GLN A C 1
ATOM 2615 O O . GLN A 1 345 ? 23.381 12.844 -46.606 1.00 71.81 345 GLN A O 1
ATOM 2620 N N . PHE A 1 346 ? 24.277 11.195 -45.361 1.00 64.00 346 PHE A N 1
ATOM 2621 C CA . PHE A 1 346 ? 23.223 10.234 -45.641 1.00 64.00 346 PHE A CA 1
ATOM 2622 C C . PHE A 1 346 ? 21.981 10.616 -44.828 1.00 64.00 346 PHE A C 1
ATOM 2624 O O . PHE A 1 346 ? 21.910 10.376 -43.627 1.00 64.00 346 PHE A O 1
ATOM 2631 N N . THR A 1 347 ? 20.999 11.251 -45.474 1.00 54.84 347 THR A N 1
ATOM 2632 C CA . THR A 1 347 ? 19.671 11.472 -44.884 1.00 54.84 347 THR A CA 1
ATOM 2633 C C . THR A 1 347 ? 18.748 10.335 -45.316 1.00 54.84 347 THR A C 1
ATOM 2635 O O . THR A 1 347 ? 18.580 10.121 -46.519 1.00 54.84 347 THR A O 1
ATOM 2638 N N . PRO A 1 348 ? 18.124 9.585 -44.389 1.00 48.31 348 PRO A N 1
ATOM 2639 C CA . PRO A 1 348 ? 17.142 8.585 -44.778 1.00 48.31 348 PRO A CA 1
ATOM 2640 C C . PRO A 1 348 ? 15.915 9.289 -45.372 1.00 48.31 348 PRO A C 1
ATOM 2642 O O . PRO A 1 348 ? 15.176 9.976 -44.662 1.00 48.31 348 PRO A O 1
ATOM 2645 N N . GLN A 1 349 ? 15.663 9.118 -46.670 1.00 43.22 349 GLN A N 1
ATOM 2646 C CA . GLN A 1 349 ? 14.340 9.396 -47.225 1.00 43.22 349 GLN A CA 1
ATOM 2647 C C . GLN A 1 349 ? 13.386 8.301 -46.733 1.00 43.22 349 GLN A C 1
ATOM 2649 O O . GLN A 1 349 ? 13.368 7.204 -47.281 1.00 43.22 349 GLN A O 1
ATOM 2654 N N . GLY A 1 350 ? 12.627 8.563 -45.662 1.00 42.03 350 GLY A N 1
ATOM 2655 C CA . GLY A 1 350 ? 11.697 7.547 -45.150 1.00 42.03 350 GLY A CA 1
ATOM 2656 C C . GLY A 1 350 ? 10.828 7.870 -43.931 1.00 42.03 350 GLY A C 1
ATOM 2657 O O . GLY A 1 350 ? 10.201 6.960 -43.403 1.00 42.03 350 GLY A O 1
ATOM 2658 N N . GLY A 1 351 ? 10.743 9.116 -43.454 1.00 40.44 351 GLY A N 1
ATOM 2659 C CA . GLY A 1 351 ? 9.838 9.470 -42.350 1.00 40.44 351 GLY A CA 1
ATOM 2660 C C . GLY A 1 351 ? 8.591 10.206 -42.833 1.00 40.44 351 GLY A C 1
ATOM 2661 O O . GLY A 1 351 ? 8.566 11.433 -42.782 1.00 40.44 351 GLY A O 1
ATOM 2662 N N . SER A 1 352 ? 7.555 9.508 -43.311 1.00 46.84 352 SER A N 1
ATOM 2663 C CA . SER A 1 352 ? 6.281 10.167 -43.636 1.00 46.84 352 SER A CA 1
ATOM 2664 C C . SER A 1 352 ? 5.621 10.732 -42.367 1.00 46.84 352 SER A C 1
ATOM 2666 O O . SER A 1 352 ? 5.712 10.155 -41.281 1.00 46.84 352 SER A O 1
ATOM 2668 N N . LEU A 1 353 ? 4.901 11.852 -42.500 1.00 49.03 353 LEU A N 1
ATOM 2669 C CA . LEU A 1 353 ? 4.155 12.513 -41.413 1.00 49.03 353 LEU A CA 1
ATOM 2670 C C . LEU A 1 353 ? 3.208 11.553 -40.653 1.00 49.03 353 LEU A C 1
ATOM 2672 O O . LEU A 1 353 ? 2.909 11.755 -39.478 1.00 49.03 353 LEU A O 1
ATOM 2676 N N . SER A 1 354 ? 2.762 10.480 -41.315 1.00 51.16 354 SER A N 1
ATOM 2677 C CA . SER A 1 354 ? 1.923 9.431 -40.733 1.00 51.16 354 SER A CA 1
ATOM 2678 C C . SER A 1 354 ? 2.645 8.587 -39.680 1.00 51.16 354 SER A C 1
ATOM 2680 O O . SER A 1 354 ? 2.013 8.184 -38.707 1.00 51.16 354 SER A O 1
ATOM 2682 N N . VAL A 1 355 ? 3.957 8.363 -39.814 1.00 52.09 355 VAL A N 1
ATOM 2683 C CA . VAL A 1 355 ? 4.758 7.642 -38.809 1.00 52.09 355 VAL A CA 1
ATOM 2684 C C . VAL A 1 355 ? 4.907 8.488 -37.546 1.00 52.09 355 VAL A C 1
ATOM 2686 O O . VAL A 1 355 ? 4.778 7.967 -36.443 1.00 52.09 355 VAL A O 1
ATOM 2689 N N . TRP A 1 356 ? 5.066 9.806 -37.695 1.00 49.91 356 TRP A N 1
ATOM 2690 C CA . TRP A 1 356 ? 5.108 10.738 -36.566 1.00 49.91 356 TRP A CA 1
ATOM 2691 C C . TRP A 1 356 ? 3.772 10.831 -35.824 1.00 49.91 356 TRP A C 1
ATOM 2693 O O . TRP A 1 356 ? 3.756 10.817 -34.595 1.00 49.91 356 TRP A O 1
ATOM 2703 N N . LEU A 1 357 ? 2.647 10.868 -36.544 1.00 52.12 357 LEU A N 1
ATOM 2704 C CA . LEU A 1 357 ? 1.312 10.884 -35.935 1.00 52.12 357 LEU A CA 1
ATOM 2705 C C . LEU A 1 357 ? 0.974 9.559 -35.235 1.00 52.12 357 LEU A C 1
ATOM 2707 O O . LEU A 1 357 ? 0.414 9.578 -34.138 1.00 52.12 357 LEU A O 1
ATOM 2711 N N . LEU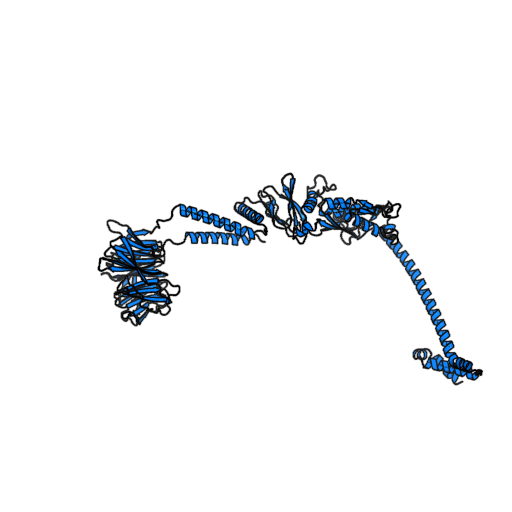 A 1 358 ? 1.361 8.421 -35.822 1.00 55.06 358 LEU A N 1
ATOM 2712 C CA . LEU A 1 358 ? 1.223 7.109 -35.186 1.00 55.06 358 LEU A CA 1
ATOM 2713 C C . LEU A 1 358 ? 2.111 6.994 -33.944 1.00 55.06 358 LEU A C 1
ATOM 2715 O O . LEU A 1 358 ? 1.609 6.590 -32.902 1.00 55.06 358 LEU A O 1
ATOM 2719 N N . ALA A 1 359 ? 3.376 7.421 -34.010 1.00 54.16 359 ALA A N 1
ATOM 2720 C CA . ALA A 1 359 ? 4.300 7.393 -32.875 1.00 54.16 359 ALA A CA 1
ATOM 2721 C C . ALA A 1 359 ? 3.856 8.317 -31.727 1.00 54.16 359 ALA A C 1
ATOM 2723 O O . ALA A 1 359 ? 3.962 7.949 -30.554 1.00 54.16 359 ALA A O 1
ATOM 2724 N N . LEU A 1 360 ? 3.314 9.499 -32.042 1.00 62.03 360 LEU A N 1
ATOM 2725 C CA . LEU A 1 360 ? 2.726 10.401 -31.050 1.00 62.03 360 LEU A CA 1
ATOM 2726 C C . LEU A 1 360 ? 1.481 9.764 -30.416 1.00 62.03 360 LEU A C 1
ATOM 2728 O O . LEU A 1 360 ? 1.356 9.738 -29.192 1.00 62.03 360 LEU A O 1
ATOM 2732 N N . GLY A 1 361 ? 0.596 9.192 -31.237 1.00 67.06 361 GLY A N 1
ATOM 2733 C CA . GLY A 1 361 ? -0.607 8.498 -30.782 1.00 67.06 361 GLY A CA 1
ATOM 2734 C C . GLY A 1 361 ? -0.296 7.310 -29.872 1.00 67.06 361 GLY A C 1
ATOM 2735 O O . GLY A 1 361 ? -0.878 7.197 -28.794 1.00 67.06 361 GLY A O 1
ATOM 2736 N N . THR A 1 362 ? 0.670 6.465 -30.239 1.00 70.12 362 THR A N 1
ATOM 2737 C CA . THR A 1 362 ? 1.101 5.325 -29.416 1.00 70.12 362 THR A CA 1
ATOM 2738 C C . THR A 1 362 ? 1.788 5.776 -28.136 1.00 70.12 362 THR A C 1
ATOM 2740 O O . THR A 1 362 ? 1.570 5.170 -27.092 1.00 70.12 362 THR A O 1
ATOM 2743 N N . SER A 1 363 ? 2.566 6.860 -28.174 1.00 68.44 363 SER A N 1
ATOM 2744 C CA . SER A 1 363 ? 3.230 7.402 -26.982 1.00 68.44 363 SER A CA 1
ATOM 2745 C C . SER A 1 363 ? 2.225 7.986 -25.988 1.00 68.44 363 SER A C 1
ATOM 2747 O O . SER A 1 363 ? 2.334 7.738 -24.789 1.00 68.44 363 SER A O 1
ATOM 2749 N N . VAL A 1 364 ? 1.206 8.704 -26.473 1.00 74.25 364 VAL A N 1
ATOM 2750 C CA . VAL A 1 364 ? 0.111 9.222 -25.637 1.00 74.25 364 VAL A CA 1
ATOM 2751 C C . VAL A 1 364 ? -0.736 8.077 -25.086 1.00 74.25 364 VAL A C 1
ATOM 2753 O O . VAL A 1 364 ? -1.034 8.064 -23.893 1.00 74.25 364 VAL A O 1
ATOM 2756 N N . ALA A 1 365 ? -1.075 7.082 -25.909 1.00 72.56 365 ALA A N 1
ATOM 2757 C CA . ALA A 1 365 ? -1.814 5.903 -25.463 1.00 72.56 365 ALA A CA 1
ATOM 2758 C C . ALA A 1 365 ? -1.042 5.116 -24.394 1.00 72.56 365 ALA A C 1
ATOM 2760 O O . ALA A 1 365 ? -1.621 4.720 -23.384 1.00 72.56 365 ALA A O 1
ATOM 2761 N N . LEU A 1 366 ? 0.272 4.950 -24.565 1.00 75.50 366 LEU A N 1
ATOM 2762 C CA . LEU A 1 366 ? 1.134 4.269 -23.603 1.00 75.50 366 LEU A CA 1
ATOM 2763 C C . LEU A 1 366 ? 1.291 5.081 -22.309 1.00 75.50 366 LEU A C 1
ATOM 2765 O O . LEU A 1 366 ? 1.254 4.509 -21.223 1.00 75.50 366 LEU A O 1
ATOM 2769 N N . ALA A 1 367 ? 1.403 6.409 -22.398 1.00 72.12 367 ALA A N 1
ATOM 2770 C CA . ALA A 1 367 ? 1.421 7.281 -21.227 1.00 72.12 367 ALA A CA 1
ATOM 2771 C C . ALA A 1 367 ? 0.101 7.196 -20.442 1.00 72.12 367 ALA A C 1
ATOM 2773 O O . ALA A 1 367 ? 0.121 6.998 -19.228 1.00 72.12 367 ALA A O 1
ATOM 2774 N N . LEU A 1 368 ? -1.048 7.264 -21.123 1.00 77.00 368 LEU A N 1
ATOM 2775 C CA . LEU A 1 368 ? -2.365 7.090 -20.502 1.00 77.00 368 LEU A CA 1
ATOM 2776 C C . LEU A 1 368 ? -2.528 5.691 -19.898 1.00 77.00 368 LEU A C 1
ATOM 2778 O O . LEU A 1 368 ? -3.058 5.569 -18.794 1.00 77.00 368 LEU A O 1
ATOM 2782 N N . PHE A 1 369 ? -2.022 4.653 -20.569 1.00 79.50 369 PHE A N 1
ATOM 2783 C CA . PHE A 1 369 ? -1.995 3.291 -20.044 1.00 79.50 369 PHE A CA 1
ATOM 2784 C C . PHE A 1 369 ? -1.178 3.201 -18.755 1.00 79.50 369 PHE A C 1
ATOM 2786 O O . PHE A 1 369 ? -1.663 2.650 -17.772 1.00 79.50 369 PHE A O 1
ATOM 2793 N N . TRP A 1 370 ? 0.022 3.784 -18.708 1.00 78.62 370 TRP A N 1
ATOM 2794 C CA . TRP A 1 370 ? 0.842 3.787 -17.496 1.00 78.62 370 TRP A CA 1
ATOM 2795 C C . TRP A 1 370 ? 0.202 4.583 -16.361 1.00 78.62 370 TRP A C 1
ATOM 2797 O O . TRP A 1 370 ? 0.216 4.127 -15.220 1.00 78.62 370 TRP A O 1
ATOM 2807 N N . VAL A 1 371 ? -0.417 5.729 -16.653 1.00 76.88 371 VAL A N 1
ATOM 2808 C CA . VAL A 1 371 ? -1.178 6.502 -15.659 1.00 76.88 371 VAL A CA 1
ATOM 2809 C C . VAL A 1 371 ? -2.345 5.666 -15.114 1.00 76.88 371 VAL A C 1
ATOM 2811 O O . VAL A 1 371 ? -2.535 5.615 -13.900 1.00 76.88 371 VAL A O 1
ATOM 2814 N N . ALA A 1 372 ? -3.078 4.945 -15.968 1.00 76.50 372 ALA A N 1
ATOM 2815 C CA . ALA A 1 372 ? -4.150 4.037 -15.551 1.00 76.50 372 ALA A CA 1
ATOM 2816 C C . ALA A 1 372 ? -3.626 2.841 -14.740 1.00 76.50 372 ALA A C 1
ATOM 2818 O O . ALA A 1 372 ? -4.193 2.497 -13.701 1.00 76.50 372 ALA A O 1
ATOM 2819 N N . PHE A 1 373 ? -2.515 2.244 -15.172 1.00 77.19 373 PHE A N 1
ATOM 2820 C CA . PHE A 1 373 ? -1.873 1.121 -14.502 1.00 77.19 373 PHE A CA 1
ATOM 2821 C C . PHE A 1 373 ? -1.353 1.514 -13.121 1.00 77.19 373 PHE A C 1
ATOM 2823 O O . PHE A 1 373 ? -1.559 0.778 -12.164 1.00 77.19 373 PHE A O 1
ATOM 2830 N N . PHE A 1 374 ? -0.712 2.672 -12.973 1.00 75.12 374 PHE A N 1
ATOM 2831 C CA . PHE A 1 374 ? -0.183 3.099 -11.680 1.00 75.12 374 PHE A CA 1
ATOM 2832 C C . PHE A 1 374 ? -1.236 3.715 -10.756 1.00 75.12 374 PHE A C 1
ATOM 2834 O O . PHE A 1 374 ? -1.078 3.636 -9.535 1.00 75.12 374 PHE A O 1
ATOM 2841 N N . ALA A 1 375 ? -2.336 4.258 -11.290 1.00 75.25 375 ALA A N 1
ATOM 2842 C CA . ALA A 1 375 ? -3.443 4.764 -10.478 1.00 75.25 375 ALA A CA 1
ATOM 2843 C C . ALA A 1 375 ? -4.020 3.692 -9.536 1.00 75.25 375 ALA A C 1
ATOM 2845 O O . ALA A 1 375 ? -4.405 4.015 -8.412 1.00 75.25 375 ALA A O 1
ATOM 2846 N N . GLN A 1 376 ? -4.000 2.415 -9.937 1.00 74.69 376 GLN A N 1
ATOM 2847 C CA . GLN A 1 376 ? -4.479 1.307 -9.099 1.00 74.69 376 GLN A CA 1
ATOM 2848 C C . GLN A 1 376 ? -3.595 1.026 -7.868 1.00 74.69 376 GLN A C 1
ATOM 2850 O O . GLN A 1 376 ? -4.065 0.411 -6.918 1.00 74.69 376 GLN A O 1
ATOM 2855 N N . PHE A 1 377 ? -2.333 1.473 -7.875 1.00 76.12 377 PHE A N 1
ATOM 2856 C CA . PHE A 1 377 ? -1.391 1.315 -6.757 1.00 76.12 377 PHE A CA 1
ATOM 2857 C C . PHE A 1 377 ? -1.254 2.588 -5.912 1.00 76.12 377 PHE A C 1
ATOM 2859 O O . PHE A 1 377 ? -0.621 2.574 -4.857 1.00 76.12 377 PHE A O 1
ATOM 2866 N N . ALA A 1 378 ? -1.794 3.716 -6.379 1.00 70.75 378 ALA A N 1
ATOM 2867 C CA . ALA A 1 378 ? -1.736 4.981 -5.652 1.00 70.75 378 ALA A CA 1
ATOM 2868 C C . ALA A 1 378 ? -2.748 5.035 -4.498 1.00 70.75 378 ALA A C 1
ATOM 2870 O O . ALA A 1 378 ? -2.460 5.635 -3.465 1.00 70.75 378 ALA A O 1
ATOM 2871 N N . LEU A 1 379 ? -3.909 4.403 -4.677 1.00 77.81 379 LEU A N 1
ATOM 2872 C CA . LEU A 1 379 ? -5.008 4.354 -3.718 1.00 77.81 379 LEU A CA 1
ATOM 2873 C C . LEU A 1 379 ? -5.452 2.895 -3.531 1.00 77.81 379 LEU A C 1
ATOM 2875 O O . LEU A 1 379 ? -5.442 2.147 -4.508 1.00 77.81 379 LEU A O 1
ATOM 2879 N N . PRO A 1 380 ? -5.872 2.468 -2.326 1.00 72.25 380 PRO A N 1
ATOM 2880 C CA . PRO A 1 380 ? -6.378 1.115 -2.097 1.00 72.25 380 PRO A CA 1
ATOM 2881 C C . PRO A 1 380 ? -7.793 0.936 -2.688 1.00 72.25 380 PRO A C 1
ATOM 2883 O O . PRO A 1 380 ? -8.787 0.866 -1.969 1.00 72.25 380 PRO A O 1
ATOM 2886 N N . VAL A 1 381 ? -7.894 0.884 -4.020 1.00 79.12 381 VAL A N 1
ATOM 2887 C CA . VAL A 1 381 ? -9.149 0.722 -4.772 1.00 79.12 381 VAL A CA 1
ATOM 2888 C C . VAL A 1 381 ? -9.423 -0.743 -5.117 1.00 79.12 381 VAL A C 1
ATOM 2890 O O . VAL A 1 381 ? -8.575 -1.442 -5.671 1.00 79.12 381 VAL A O 1
ATOM 2893 N N . ARG A 1 382 ? -10.636 -1.217 -4.809 1.00 70.81 382 ARG A N 1
ATOM 2894 C CA . ARG A 1 382 ? -11.019 -2.632 -4.975 1.00 70.81 382 ARG A CA 1
ATOM 2895 C C . ARG A 1 382 ? -11.828 -2.906 -6.244 1.00 70.81 382 ARG A C 1
ATOM 2897 O O . ARG A 1 382 ? -11.669 -3.971 -6.831 1.00 70.81 382 ARG A O 1
ATOM 2904 N N . THR A 1 383 ? -12.655 -1.961 -6.695 1.00 80.25 383 THR A N 1
ATOM 2905 C CA . THR A 1 383 ? -13.539 -2.158 -7.857 1.00 80.25 383 THR A CA 1
ATOM 2906 C C . THR A 1 383 ? -12.966 -1.553 -9.141 1.00 80.25 383 THR A C 1
ATOM 2908 O O . THR A 1 383 ? -12.199 -0.591 -9.101 1.00 80.25 383 THR A O 1
ATOM 2911 N N . VAL A 1 384 ? -13.362 -2.085 -10.305 1.00 79.06 384 VAL A N 1
ATOM 2912 C CA . VAL A 1 384 ? -12.966 -1.541 -11.622 1.00 79.06 384 VAL A CA 1
ATOM 2913 C C . VAL A 1 384 ? -13.427 -0.086 -11.781 1.00 79.06 384 VAL A C 1
ATOM 2915 O O . VAL A 1 384 ? -12.673 0.753 -12.274 1.00 79.06 384 VAL A O 1
ATOM 2918 N N . GLY A 1 385 ? -14.627 0.241 -11.289 1.00 81.38 385 GLY A N 1
ATOM 2919 C CA . GLY A 1 385 ? -15.142 1.611 -11.289 1.00 81.38 385 GLY A CA 1
ATOM 2920 C C . GLY A 1 385 ? -14.295 2.566 -10.442 1.00 81.38 385 GLY A C 1
ATOM 2921 O O . GLY A 1 385 ? -14.027 3.688 -10.869 1.00 81.38 385 GLY A O 1
ATOM 2922 N N . ASP A 1 386 ? -13.815 2.121 -9.280 1.00 78.38 386 ASP A N 1
ATOM 2923 C CA . ASP A 1 386 ? -12.948 2.935 -8.422 1.00 78.38 386 ASP A CA 1
ATOM 2924 C C . ASP A 1 386 ? -11.543 3.098 -9.007 1.00 78.38 386 ASP A C 1
ATOM 2926 O O . ASP A 1 386 ? -10.955 4.169 -8.872 1.00 78.38 386 ASP A O 1
ATOM 2930 N N . ARG A 1 387 ? -11.023 2.091 -9.724 1.00 82.19 387 ARG A N 1
ATOM 2931 C CA . ARG A 1 387 ? -9.764 2.212 -10.483 1.00 82.19 387 ARG A CA 1
ATOM 2932 C C . ARG A 1 387 ? -9.869 3.279 -11.569 1.00 82.19 387 ARG A C 1
ATOM 2934 O O . ARG A 1 387 ? -8.963 4.099 -11.701 1.00 82.19 387 ARG A O 1
ATOM 2941 N N . PHE A 1 388 ? -10.988 3.326 -12.293 1.00 83.75 388 PHE A N 1
ATOM 2942 C CA . PHE A 1 388 ? -11.227 4.379 -13.281 1.00 83.75 388 PHE A CA 1
ATOM 2943 C C . PHE A 1 388 ? -11.339 5.763 -12.624 1.00 83.75 388 PHE A C 1
ATOM 2945 O O . PHE A 1 388 ? -10.752 6.726 -13.112 1.00 83.75 388 PHE A O 1
ATOM 2952 N N . ARG A 1 389 ? -12.009 5.874 -11.469 1.00 83.06 389 ARG A N 1
ATOM 2953 C CA . ARG A 1 389 ? -12.061 7.140 -10.715 1.00 83.06 389 ARG A CA 1
ATOM 2954 C C . ARG A 1 389 ? -10.685 7.571 -10.210 1.00 83.06 389 ARG A C 1
ATOM 2956 O O . ARG A 1 389 ? -10.344 8.740 -10.362 1.00 83.06 389 ARG A O 1
ATOM 2963 N N . ALA A 1 390 ? -9.871 6.643 -9.706 1.00 83.44 390 ALA A N 1
ATOM 2964 C CA . ALA A 1 390 ? -8.486 6.905 -9.316 1.00 83.44 390 ALA A CA 1
ATOM 2965 C C . ALA A 1 390 ? -7.655 7.423 -10.499 1.00 83.44 390 ALA A C 1
ATOM 2967 O O . ALA A 1 390 ? -6.928 8.401 -10.349 1.00 83.44 390 ALA A O 1
ATOM 2968 N N . PHE A 1 391 ? -7.817 6.825 -11.684 1.00 83.38 391 PHE A N 1
ATOM 2969 C CA . PHE A 1 391 ? -7.195 7.294 -12.923 1.00 83.38 391 PHE A CA 1
ATOM 2970 C C . PHE A 1 391 ? -7.627 8.721 -13.281 1.00 83.38 391 PHE A C 1
ATOM 2972 O O . PHE A 1 391 ? -6.774 9.585 -13.478 1.00 83.38 391 PHE A O 1
ATOM 2979 N N . THR A 1 392 ? -8.934 9.006 -13.293 1.00 82.44 392 THR A N 1
ATOM 2980 C CA . THR A 1 392 ? -9.439 10.359 -13.589 1.00 82.44 392 THR A CA 1
ATOM 2981 C C . THR A 1 392 ? -8.993 11.392 -12.555 1.00 82.44 392 THR A C 1
ATOM 2983 O O . THR A 1 392 ? -8.663 12.519 -12.919 1.00 82.44 392 THR A O 1
ATOM 2986 N N . TYR A 1 393 ? -8.914 11.007 -11.277 1.00 82.75 393 TYR A N 1
ATOM 2987 C CA . TYR A 1 393 ? -8.406 11.865 -10.214 1.00 82.75 393 TYR A CA 1
ATOM 2988 C C . TYR A 1 393 ? -6.917 12.163 -10.417 1.00 82.75 393 TYR A C 1
ATOM 2990 O O . TYR A 1 393 ? -6.513 13.321 -10.366 1.00 82.75 393 TYR A O 1
ATOM 2998 N N . LEU A 1 394 ? -6.104 11.151 -10.727 1.00 80.94 394 LEU A N 1
ATOM 2999 C CA . LEU A 1 394 ? -4.667 11.316 -10.948 1.00 80.94 394 LEU A CA 1
ATOM 3000 C C . LEU A 1 394 ? -4.371 12.150 -12.205 1.00 80.94 394 LEU A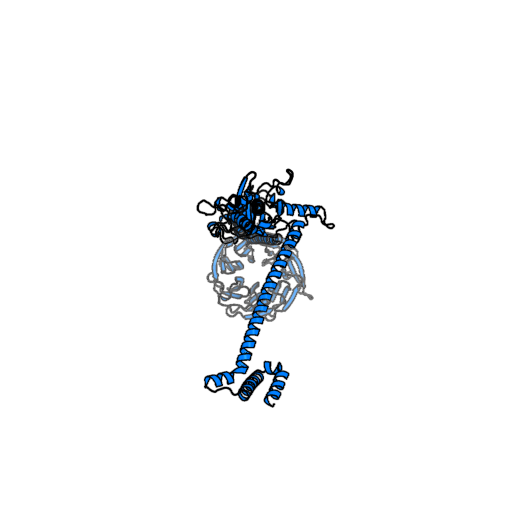 C 1
ATOM 3002 O O . LEU A 1 394 ? -3.484 12.998 -12.177 1.00 80.94 394 LEU A O 1
ATOM 3006 N N . LEU A 1 395 ? -5.175 12.003 -13.263 1.00 81.31 395 LEU A N 1
ATOM 3007 C CA . LEU A 1 395 ? -5.156 12.921 -14.404 1.00 81.31 395 LEU A CA 1
ATOM 3008 C C . LEU A 1 395 ? -5.503 14.353 -13.982 1.00 81.31 395 LEU A C 1
ATOM 3010 O O . LEU A 1 395 ? -4.755 15.277 -14.291 1.00 81.31 395 LEU A O 1
ATOM 3014 N N . SER A 1 396 ? -6.590 14.553 -13.230 1.00 80.44 396 SER A N 1
ATOM 3015 C CA . SER A 1 396 ? -6.963 15.888 -12.742 1.00 80.44 396 SER A CA 1
ATOM 3016 C C . SER A 1 396 ? -5.884 16.507 -11.847 1.00 80.44 396 SER A C 1
ATOM 3018 O O . SER A 1 396 ? -5.686 17.719 -11.878 1.00 80.44 396 SER A O 1
ATOM 3020 N N . TYR A 1 397 ? -5.136 15.680 -11.110 1.00 79.75 397 TYR A N 1
ATOM 3021 C CA . TYR A 1 397 ? -4.006 16.101 -10.288 1.00 79.75 397 TYR A CA 1
ATOM 3022 C C . TYR A 1 397 ? -2.839 16.610 -11.141 1.00 79.75 397 TYR A C 1
ATOM 3024 O O . TYR A 1 397 ? -2.315 17.686 -10.864 1.00 79.75 397 TYR A O 1
ATOM 3032 N N . ILE A 1 398 ? -2.486 15.897 -12.217 1.00 77.62 398 ILE A N 1
ATOM 3033 C CA . ILE A 1 398 ? -1.434 16.305 -13.168 1.00 77.62 398 ILE A CA 1
ATOM 3034 C C . ILE A 1 398 ? -1.761 17.659 -13.817 1.00 77.62 398 ILE A C 1
ATOM 3036 O O . ILE A 1 398 ? -0.870 18.487 -13.988 1.00 77.62 398 ILE A O 1
ATOM 3040 N N . PHE A 1 399 ? -3.035 17.910 -14.131 1.00 78.75 399 PHE A N 1
ATOM 3041 C CA . PHE A 1 399 ? -3.489 19.166 -14.739 1.00 78.75 399 PHE A CA 1
ATOM 3042 C C . PHE A 1 399 ? -3.895 20.253 -13.725 1.00 78.75 399 PHE A C 1
ATOM 3044 O O . PHE A 1 399 ? -4.410 21.294 -14.124 1.00 78.75 399 PHE A O 1
ATOM 3051 N N . GLY A 1 400 ? -3.699 20.033 -12.419 1.00 78.50 400 GLY A N 1
ATOM 3052 C CA . GLY A 1 400 ? -4.015 21.021 -11.378 1.00 78.50 400 GLY A CA 1
ATOM 3053 C C . GLY A 1 400 ? -5.513 21.293 -11.158 1.00 78.50 400 GLY A C 1
ATOM 3054 O O . GLY A 1 400 ? -5.863 22.265 -10.496 1.00 78.50 400 GLY A O 1
ATOM 3055 N N . MET A 1 401 ? -6.401 20.441 -11.675 1.00 81.56 401 MET A N 1
ATOM 3056 C CA . MET A 1 401 ? -7.867 20.554 -11.573 1.00 81.56 401 MET A CA 1
ATOM 3057 C C . MET A 1 401 ? -8.470 19.675 -10.460 1.00 81.56 401 MET A C 1
ATOM 3059 O O . MET A 1 401 ? -9.670 19.391 -10.459 1.00 81.56 401 MET A O 1
ATOM 3063 N N . HIS A 1 402 ? -7.643 19.183 -9.539 1.00 80.50 402 HIS A N 1
ATOM 3064 C CA . HIS A 1 402 ? -8.064 18.241 -8.507 1.00 80.50 402 HIS A CA 1
ATOM 3065 C C . HIS A 1 402 ? -8.683 18.929 -7.280 1.00 80.50 402 HIS A C 1
ATOM 3067 O O . HIS A 1 402 ? -8.337 20.054 -6.912 1.00 80.50 402 HIS A O 1
ATOM 3073 N N . GLY A 1 403 ? -9.593 18.216 -6.620 1.00 80.44 403 GLY A N 1
ATOM 3074 C CA . GLY A 1 403 ? -10.178 18.600 -5.339 1.00 80.44 403 GLY A CA 1
ATOM 3075 C C . GLY A 1 403 ? -9.299 18.260 -4.124 1.00 80.44 403 GLY A C 1
ATOM 3076 O O . GLY A 1 403 ? -8.131 17.893 -4.286 1.00 80.44 403 GLY A O 1
ATOM 3077 N N . PRO A 1 404 ? -9.850 18.388 -2.903 1.00 82.50 404 PRO A N 1
ATOM 3078 C CA . PRO A 1 404 ? -9.147 18.094 -1.648 1.00 82.50 404 PRO A CA 1
ATOM 3079 C C . PRO A 1 404 ? -8.759 16.614 -1.512 1.00 82.50 404 PRO A C 1
ATOM 3081 O O . PRO A 1 404 ? -9.411 15.745 -2.099 1.00 82.50 404 PRO A O 1
ATOM 3084 N N . ALA A 1 405 ? -7.724 16.335 -0.713 1.00 85.25 405 ALA A N 1
ATOM 3085 C CA . ALA A 1 405 ? -7.214 14.994 -0.434 1.00 85.25 405 ALA A CA 1
ATOM 3086 C C . ALA A 1 405 ? -7.257 14.733 1.080 1.00 85.25 405 ALA A C 1
ATOM 3088 O O . ALA A 1 405 ? -6.259 14.843 1.787 1.00 85.25 405 ALA A O 1
ATOM 3089 N N . ILE A 1 406 ? -8.440 14.372 1.573 1.00 86.00 406 ILE A N 1
ATOM 3090 C CA . ILE A 1 406 ? -8.730 14.330 3.006 1.00 86.00 406 ILE A CA 1
ATOM 3091 C C . ILE A 1 406 ? -8.372 12.962 3.574 1.00 86.00 406 ILE A C 1
ATOM 3093 O O . ILE A 1 406 ? -8.794 11.936 3.042 1.00 86.00 406 ILE A O 1
ATOM 3097 N N . PHE A 1 407 ? -7.651 12.942 4.690 1.00 87.56 407 PHE A N 1
ATOM 3098 C CA . PHE A 1 407 ? -7.368 11.719 5.431 1.00 87.56 407 PHE A CA 1
ATOM 3099 C C . PHE A 1 407 ? -8.039 11.755 6.802 1.00 87.56 407 PHE A C 1
ATOM 3101 O O . PHE A 1 407 ? -7.947 12.759 7.515 1.00 87.56 407 PHE A O 1
ATOM 3108 N N . ILE A 1 408 ? -8.752 10.678 7.129 1.00 88.56 408 ILE A N 1
ATOM 3109 C CA . ILE A 1 408 ? -9.532 10.539 8.358 1.00 88.56 408 ILE A CA 1
ATOM 3110 C C . ILE A 1 408 ? -9.063 9.275 9.077 1.00 88.56 408 ILE A C 1
ATOM 3112 O O . ILE A 1 408 ? -9.158 8.175 8.525 1.00 88.56 408 ILE A O 1
ATOM 3116 N N . GLU A 1 409 ? -8.571 9.468 10.296 1.00 86.62 409 GLU A N 1
ATOM 3117 C CA . GLU A 1 409 ? -8.106 8.413 11.199 1.00 86.62 409 GLU A CA 1
ATOM 3118 C C . GLU A 1 409 ? -8.883 8.502 12.507 1.00 86.62 409 GLU A C 1
ATOM 3120 O O . GLU A 1 409 ? -8.977 9.591 13.075 1.00 86.62 409 GLU A O 1
ATOM 3125 N N . ASP A 1 410 ? -9.432 7.384 12.974 1.00 85.50 410 ASP A N 1
ATOM 3126 C CA . ASP A 1 410 ? -10.201 7.278 14.220 1.00 85.50 410 ASP A CA 1
ATOM 3127 C C . ASP A 1 410 ? -11.306 8.349 14.346 1.00 85.50 410 ASP A C 1
ATOM 3129 O O . ASP A 1 410 ? -11.517 8.956 15.394 1.00 85.50 410 ASP A O 1
ATOM 3133 N N . GLY A 1 411 ? -11.988 8.654 13.237 1.00 82.56 411 GLY A N 1
ATOM 3134 C CA . GLY A 1 411 ? -13.014 9.698 13.180 1.00 82.56 411 GLY A CA 1
ATOM 3135 C C . GLY A 1 411 ? -12.480 11.136 13.257 1.00 82.56 411 GLY A C 1
ATOM 3136 O O . GLY A 1 411 ? -13.276 12.067 13.353 1.00 82.56 411 GLY A O 1
ATOM 3137 N N . ILE A 1 412 ? -11.164 11.353 13.176 1.00 85.19 412 ILE A N 1
ATOM 3138 C CA . ILE A 1 412 ? -10.514 12.668 13.234 1.00 85.19 412 ILE A CA 1
ATOM 3139 C C . ILE A 1 412 ? -9.935 13.031 11.864 1.00 85.19 412 ILE A C 1
ATOM 3141 O O . ILE A 1 412 ? -9.209 12.265 11.231 1.00 85.19 412 ILE A O 1
ATOM 3145 N N . VAL A 1 413 ? -10.222 14.248 11.404 1.00 86.06 413 VAL A N 1
ATOM 3146 C CA . VAL A 1 413 ? -9.677 14.788 10.150 1.00 86.06 413 VAL A CA 1
ATOM 3147 C C . VAL A 1 413 ? -8.229 15.246 10.369 1.00 86.06 413 VAL A C 1
ATOM 3149 O O . VAL A 1 413 ? -7.977 16.125 11.190 1.00 86.06 413 VAL A O 1
ATOM 3152 N N . ARG A 1 414 ? -7.269 14.689 9.620 1.00 81.88 414 ARG A N 1
ATOM 3153 C CA . ARG A 1 414 ? -5.820 14.971 9.757 1.00 81.88 414 ARG A CA 1
ATOM 3154 C C . ARG A 1 414 ? -5.279 16.079 8.829 1.00 81.88 414 ARG A C 1
ATOM 3156 O O . ARG A 1 414 ? -4.072 16.305 8.792 1.00 81.88 414 ARG A O 1
ATOM 3163 N N . GLU A 1 415 ? -6.129 16.752 8.055 1.00 68.69 415 GLU A N 1
ATOM 3164 C CA . GLU A 1 415 ? -5.721 17.642 6.948 1.00 68.69 415 GLU A CA 1
ATOM 3165 C C . GLU A 1 415 ? -5.481 19.117 7.361 1.00 68.69 415 GLU A C 1
ATOM 3167 O O . GLU A 1 415 ? -5.996 19.604 8.369 1.00 68.69 415 GLU A O 1
ATOM 3172 N N . SER A 1 416 ? -4.730 19.867 6.540 1.00 56.16 416 SER A N 1
ATOM 3173 C CA . SER A 1 416 ? -4.556 21.322 6.681 1.00 56.16 416 SER A CA 1
ATOM 3174 C C . SER A 1 416 ? -5.716 22.096 6.026 1.00 56.16 416 SER A C 1
ATOM 3176 O O . SER A 1 416 ? -6.118 21.789 4.903 1.00 56.16 416 SER A O 1
ATOM 3178 N N . ARG A 1 417 ? -6.238 23.151 6.681 1.00 56.56 417 ARG A N 1
ATOM 3179 C CA . ARG A 1 417 ? -7.375 23.979 6.193 1.00 56.56 417 ARG A CA 1
ATOM 3180 C C . ARG A 1 417 ? -7.248 24.446 4.729 1.00 56.56 417 ARG A C 1
ATOM 3182 O O . ARG A 1 417 ? -8.270 24.655 4.079 1.00 56.56 417 ARG A O 1
ATOM 3189 N N . ALA A 1 418 ? -6.030 24.592 4.201 1.00 56.88 418 ALA A N 1
ATOM 3190 C CA . ALA A 1 418 ? -5.770 25.064 2.841 1.00 56.88 418 ALA A CA 1
ATOM 3191 C C . ALA A 1 418 ? -6.163 24.063 1.734 1.00 56.88 418 ALA A C 1
ATOM 3193 O O . ALA A 1 418 ? -6.557 24.489 0.648 1.00 56.88 418 ALA A O 1
ATOM 3194 N N . GLU A 1 419 ? -6.095 22.750 1.982 1.00 64.44 419 GLU A N 1
ATOM 3195 C CA . GLU A 1 419 ? -6.484 21.740 0.983 1.00 64.44 419 GLU A CA 1
ATOM 3196 C C . GLU A 1 419 ? -8.007 21.598 0.881 1.00 64.44 419 GLU A C 1
ATOM 3198 O O . GLU A 1 419 ? -8.533 21.527 -0.231 1.00 64.44 419 GLU A O 1
ATOM 3203 N N . SER A 1 420 ? -8.727 21.737 2.001 1.00 62.25 420 SER A N 1
ATOM 3204 C CA . SER A 1 420 ? -10.201 21.687 2.069 1.00 62.25 420 SER A CA 1
ATOM 3205 C C . SER A 1 420 ? -10.932 22.752 1.226 1.00 62.25 420 SER A C 1
ATOM 3207 O O . SER A 1 420 ? -12.124 22.619 0.933 1.00 62.25 420 SER A O 1
ATOM 3209 N N . LEU A 1 421 ? -10.225 23.816 0.820 1.00 65.88 421 LEU A N 1
ATOM 3210 C CA . LEU A 1 421 ? -10.757 24.929 0.026 1.00 65.88 421 LEU A CA 1
ATOM 3211 C C . LEU A 1 421 ? -10.633 24.721 -1.492 1.00 65.88 421 LEU A C 1
ATOM 3213 O O . LEU A 1 421 ? -11.224 25.495 -2.255 1.00 65.88 421 LEU A O 1
ATOM 3217 N N . ARG A 1 422 ? -9.896 23.697 -1.948 1.00 72.56 422 ARG A N 1
ATOM 3218 C CA . ARG A 1 422 ? -9.722 23.416 -3.380 1.00 72.56 422 ARG A CA 1
ATOM 3219 C C . ARG A 1 422 ? -11.051 23.029 -4.029 1.00 72.56 422 ARG A C 1
ATOM 3221 O O . ARG A 1 422 ? -11.888 22.351 -3.434 1.00 72.56 422 ARG A O 1
ATOM 3228 N N . ARG A 1 423 ? -11.257 23.501 -5.260 1.00 68.81 423 ARG A N 1
ATOM 3229 C CA . ARG A 1 423 ? -12.467 23.244 -6.052 1.00 68.81 423 ARG A CA 1
ATOM 3230 C C . ARG A 1 423 ? -12.155 22.173 -7.091 1.00 68.81 423 ARG A C 1
ATOM 3232 O O . ARG A 1 423 ? -11.231 22.353 -7.873 1.00 68.81 423 ARG A O 1
ATOM 3239 N N . GLY A 1 424 ? -12.920 21.085 -7.096 1.00 78.31 424 GLY A N 1
ATOM 3240 C CA . GLY A 1 424 ? -12.699 19.953 -7.995 1.00 78.31 424 GLY A CA 1
ATOM 3241 C C . GLY A 1 424 ? -13.060 18.616 -7.344 1.00 78.31 424 GLY A C 1
ATOM 3242 O O . GLY A 1 424 ? -13.352 18.576 -6.147 1.00 78.31 424 GLY A O 1
ATOM 3243 N N . PRO A 1 425 ? -13.108 17.520 -8.120 1.00 82.44 425 PRO A N 1
ATOM 3244 C CA . PRO A 1 425 ? -13.328 16.182 -7.580 1.00 82.44 425 PRO A CA 1
ATOM 3245 C C . PRO A 1 425 ? -12.161 15.798 -6.666 1.00 82.44 425 PRO A C 1
ATOM 3247 O O . PRO A 1 425 ? -11.007 15.825 -7.087 1.00 82.44 425 PRO A O 1
ATOM 3250 N N . GLY A 1 426 ? -12.462 15.501 -5.407 1.00 86.19 426 GLY A N 1
ATOM 3251 C CA . GLY A 1 426 ? -11.487 15.173 -4.370 1.00 86.19 426 GLY A CA 1
ATOM 3252 C C . GLY A 1 426 ? -11.435 13.681 -4.057 1.00 86.19 426 GLY A C 1
ATOM 3253 O O . GLY A 1 426 ? -12.230 12.878 -4.560 1.00 86.19 426 GLY A O 1
ATOM 3254 N N . VAL A 1 427 ? -10.515 13.317 -3.172 1.00 88.88 427 VAL A N 1
ATOM 3255 C CA . VAL A 1 427 ? -10.408 11.977 -2.596 1.00 88.88 427 VAL A CA 1
ATOM 3256 C C . VAL A 1 427 ? -10.433 12.071 -1.074 1.00 88.88 427 VAL A C 1
ATOM 3258 O O . VAL A 1 427 ? -9.825 12.955 -0.482 1.00 88.88 427 VAL A O 1
ATOM 3261 N N . ILE A 1 428 ? -11.162 11.161 -0.441 1.00 89.12 428 ILE A N 1
ATOM 3262 C CA . ILE A 1 428 ? -11.216 10.990 1.006 1.00 89.12 428 ILE A CA 1
ATOM 3263 C C . ILE A 1 428 ? -10.752 9.569 1.295 1.00 89.12 428 ILE A C 1
ATOM 3265 O O . ILE A 1 428 ? -11.324 8.608 0.776 1.00 89.12 428 ILE A O 1
ATOM 3269 N N . LEU A 1 429 ? -9.709 9.444 2.103 1.00 88.94 429 LEU A N 1
ATOM 3270 C CA . LEU A 1 429 ? -9.212 8.176 2.604 1.00 88.94 429 LEU A CA 1
ATOM 3271 C C . LEU A 1 429 ? -9.633 8.049 4.070 1.00 88.94 429 LEU A C 1
ATOM 3273 O O . LEU A 1 429 ? -9.206 8.828 4.918 1.00 88.94 429 LEU A O 1
ATOM 3277 N N . LEU A 1 430 ? -10.503 7.081 4.331 1.00 90.38 430 LEU A N 1
ATOM 3278 C CA . LEU A 1 430 ? -10.984 6.716 5.657 1.00 90.38 430 LEU A CA 1
ATOM 3279 C C . LEU A 1 430 ? -10.260 5.441 6.083 1.00 90.38 430 LEU A C 1
ATOM 3281 O O . LEU A 1 430 ? -10.187 4.482 5.305 1.00 90.38 430 LEU A O 1
ATOM 3285 N N . ASP A 1 431 ? -9.725 5.419 7.298 1.00 89.06 431 ASP A N 1
ATOM 3286 C CA . ASP A 1 431 ? -9.208 4.186 7.885 1.00 89.06 431 ASP A CA 1
ATOM 3287 C C . ASP A 1 431 ? -10.324 3.140 8.104 1.00 89.06 431 ASP A C 1
ATOM 3289 O O . ASP A 1 431 ? -11.493 3.337 7.765 1.00 89.06 431 ASP A O 1
ATOM 3293 N N . THR A 1 432 ? -9.971 1.984 8.667 1.00 88.44 432 THR A N 1
ATOM 3294 C CA . THR A 1 432 ? -10.939 0.902 8.900 1.00 88.44 432 THR A CA 1
ATOM 3295 C C . THR A 1 432 ? -12.028 1.239 9.919 1.00 88.44 432 THR A C 1
ATOM 3297 O O . THR A 1 432 ? -13.045 0.543 9.942 1.00 88.44 432 THR A O 1
ATOM 3300 N N . ALA A 1 433 ? -11.807 2.249 10.760 1.00 89.31 433 ALA A N 1
ATOM 3301 C CA . ALA A 1 433 ? -12.655 2.619 11.884 1.00 89.31 433 ALA A CA 1
ATOM 3302 C C . ALA A 1 433 ? -13.384 3.954 11.678 1.00 89.31 433 ALA A C 1
ATOM 3304 O O . ALA A 1 433 ? -14.100 4.395 12.565 1.00 89.31 433 ALA A O 1
ATOM 3305 N N . SER A 1 434 ? -13.264 4.582 10.511 1.00 92.25 434 SER A N 1
ATOM 3306 C CA . SER A 1 434 ? -13.850 5.893 10.251 1.00 92.25 434 SER A CA 1
ATOM 3307 C C . SER A 1 434 ? -14.969 5.822 9.225 1.00 92.25 434 SER A C 1
ATOM 3309 O O . SER A 1 434 ? -14.905 5.104 8.224 1.00 92.25 434 SER A O 1
ATOM 3311 N N . ALA A 1 435 ? -15.987 6.647 9.434 1.00 92.44 435 ALA A N 1
ATOM 3312 C CA . ALA A 1 435 ? -17.006 6.931 8.438 1.00 92.44 435 ALA A CA 1
ATOM 3313 C C . ALA A 1 435 ? -17.312 8.431 8.406 1.00 92.44 435 ALA A C 1
ATOM 3315 O O . ALA A 1 435 ? -16.962 9.191 9.309 1.00 92.44 435 ALA A O 1
ATOM 3316 N N . ALA A 1 436 ? -17.953 8.881 7.334 1.00 91.88 436 ALA A N 1
ATOM 3317 C CA . ALA A 1 436 ? -18.266 10.289 7.157 1.00 91.88 436 ALA A CA 1
ATOM 3318 C C . ALA A 1 436 ? -19.582 10.496 6.417 1.00 91.88 436 ALA A C 1
ATOM 3320 O O . ALA A 1 436 ? -20.069 9.620 5.704 1.00 91.88 436 ALA A O 1
ATOM 3321 N N . VAL A 1 437 ? -20.131 11.699 6.539 1.00 92.00 437 VAL A N 1
ATOM 3322 C CA . VAL A 1 437 ? -21.236 12.165 5.702 1.00 92.00 437 VAL A CA 1
ATOM 3323 C C . VAL A 1 437 ? -20.745 13.309 4.839 1.00 92.00 437 VAL A C 1
ATOM 3325 O O . VAL A 1 437 ? -19.999 14.178 5.289 1.00 92.00 437 VAL A O 1
ATOM 3328 N N . LEU A 1 438 ? -21.161 13.302 3.579 1.00 91.00 438 LEU A N 1
ATOM 3329 C CA . LEU A 1 438 ? -20.838 14.333 2.608 1.00 91.00 438 LEU A CA 1
ATOM 3330 C C . LEU A 1 438 ? -22.029 15.273 2.395 1.00 91.00 438 LEU A C 1
ATOM 3332 O O . LEU A 1 438 ? -23.187 14.913 2.622 1.00 91.00 438 LEU A O 1
ATOM 3336 N N . LYS A 1 439 ? -21.744 16.500 1.961 1.00 88.31 439 LYS A N 1
ATOM 3337 C CA . LYS A 1 439 ? -22.741 17.523 1.636 1.00 88.31 439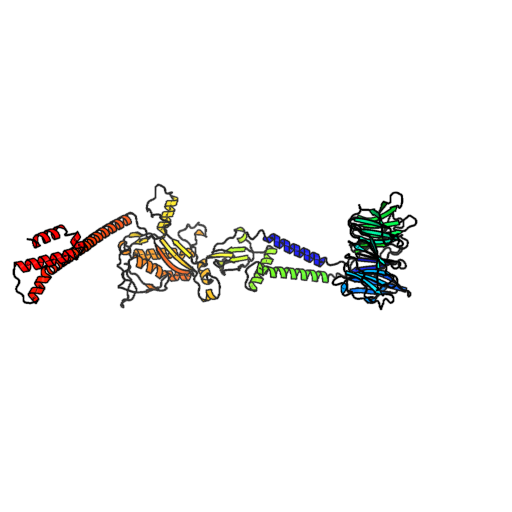 LYS A CA 1
ATOM 3338 C C . LYS A 1 439 ? -22.350 18.333 0.410 1.00 88.31 439 LYS A C 1
ATOM 3340 O O . LYS A 1 439 ? -21.178 18.540 0.114 1.00 88.31 439 LYS A O 1
ATOM 3345 N N . THR A 1 440 ? -23.361 18.863 -0.255 1.00 86.19 440 THR A N 1
ATOM 3346 C CA . THR A 1 440 ? -23.256 19.966 -1.220 1.00 86.19 440 THR A CA 1
ATOM 3347 C C . THR A 1 440 ? -23.781 21.248 -0.570 1.00 86.19 440 THR A C 1
ATOM 3349 O O . THR A 1 440 ? -24.429 21.163 0.479 1.00 86.19 440 THR A O 1
ATOM 3352 N N . PRO A 1 441 ? -23.541 22.441 -1.143 1.00 80.31 441 PRO A N 1
ATOM 3353 C CA . PRO A 1 441 ? -24.182 23.661 -0.657 1.00 80.31 441 PRO A CA 1
ATOM 3354 C C . PRO A 1 441 ? -25.707 23.467 -0.566 1.00 80.31 441 PRO A C 1
ATOM 3356 O O . PRO A 1 441 ? -26.356 23.199 -1.572 1.00 80.31 441 PRO A O 1
ATOM 3359 N N . GLY A 1 442 ? -26.258 23.523 0.650 1.00 76.19 442 GLY A N 1
ATOM 3360 C CA . GLY A 1 442 ? -27.699 23.421 0.913 1.00 76.19 442 GLY A CA 1
ATOM 3361 C C . GLY A 1 442 ? -28.280 22.023 1.174 1.00 76.19 442 GLY A C 1
ATOM 3362 O O . GLY A 1 442 ? -29.441 21.949 1.560 1.00 76.19 442 GLY A O 1
ATOM 3363 N N . ARG A 1 443 ? -27.533 20.915 1.016 1.00 87.50 443 ARG A N 1
ATOM 3364 C CA . ARG A 1 443 ? -28.043 19.563 1.356 1.00 87.50 443 ARG A CA 1
ATOM 3365 C C . ARG A 1 443 ? -26.951 18.530 1.633 1.00 87.50 443 ARG A C 1
ATOM 3367 O O . ARG A 1 443 ? -25.907 18.538 0.976 1.00 87.50 443 ARG A O 1
ATOM 3374 N N . PHE A 1 444 ? -27.230 17.597 2.542 1.00 87.69 444 PHE A N 1
ATOM 3375 C CA . PHE A 1 444 ? -26.448 16.367 2.709 1.00 87.69 444 PHE A CA 1
ATOM 3376 C C . PHE A 1 444 ? -26.618 15.461 1.476 1.00 87.69 444 PHE A C 1
ATOM 3378 O O . PHE A 1 444 ? -27.673 15.474 0.842 1.00 87.69 444 PHE A O 1
ATOM 3385 N N . THR A 1 445 ? -25.582 14.710 1.097 1.00 88.38 445 THR A N 1
ATOM 3386 C CA . THR A 1 445 ? -25.581 13.884 -0.124 1.00 88.38 445 THR A CA 1
ATOM 3387 C C . THR A 1 445 ? -25.615 12.395 0.172 1.00 88.38 445 THR A C 1
ATOM 3389 O O . THR A 1 445 ? -26.538 11.713 -0.261 1.00 88.38 445 THR A O 1
ATOM 3392 N N . ARG A 1 446 ? -24.598 11.873 0.864 1.00 91.75 446 ARG A N 1
ATOM 3393 C CA . ARG A 1 446 ? -24.489 10.451 1.215 1.00 91.75 446 ARG A CA 1
ATOM 3394 C C . ARG A 1 446 ? -23.560 10.217 2.402 1.00 91.75 446 ARG A C 1
ATOM 3396 O O . ARG A 1 446 ? -22.634 10.998 2.620 1.00 91.75 446 ARG A O 1
ATOM 3403 N N . ALA A 1 447 ? -23.773 9.107 3.102 1.00 91.94 447 ALA A N 1
ATOM 3404 C CA . ALA A 1 447 ? -22.792 8.536 4.017 1.00 91.94 447 ALA A CA 1
ATOM 3405 C C . ALA A 1 447 ? -21.748 7.716 3.244 1.00 91.94 447 ALA A C 1
ATOM 3407 O O . ALA A 1 447 ? -22.049 7.108 2.213 1.00 91.94 447 ALA A O 1
ATOM 3408 N N . VAL A 1 448 ? -20.515 7.720 3.737 1.00 91.50 448 VAL A N 1
ATOM 3409 C CA . VAL A 1 448 ? -19.368 7.013 3.164 1.00 91.50 448 VAL A CA 1
ATOM 3410 C C . VAL A 1 448 ? -18.623 6.280 4.274 1.00 91.50 448 VAL A C 1
ATOM 3412 O O . VAL A 1 448 ? -18.512 6.786 5.390 1.00 91.50 448 VAL A O 1
ATOM 3415 N N . GLY A 1 449 ? -18.198 5.054 3.983 1.00 88.88 449 GLY A N 1
ATOM 3416 C CA . GLY A 1 449 ? -17.578 4.154 4.953 1.00 88.88 449 GLY A CA 1
ATOM 3417 C C . GLY A 1 449 ? -16.071 3.998 4.753 1.00 88.88 449 GLY A C 1
ATOM 3418 O O . GLY A 1 449 ? -15.501 4.652 3.876 1.00 88.88 449 GLY A O 1
ATOM 3419 N N . PRO A 1 450 ? -15.447 3.102 5.533 1.00 89.38 450 PRO A N 1
ATOM 3420 C CA . PRO A 1 450 ? -14.016 2.823 5.488 1.00 89.38 450 PRO A CA 1
ATOM 3421 C C . PRO A 1 450 ? -13.452 2.579 4.083 1.00 89.38 450 PRO A C 1
ATOM 3423 O O . PRO A 1 450 ? -14.068 1.897 3.258 1.00 89.38 450 PRO A O 1
ATOM 3426 N N . GLY A 1 451 ? -12.237 3.068 3.831 1.00 86.38 451 GLY A N 1
ATOM 3427 C CA . GLY A 1 451 ? -11.532 2.938 2.557 1.00 86.38 451 GLY A CA 1
ATOM 3428 C C . GLY A 1 451 ? -11.501 4.229 1.736 1.00 86.38 451 GLY A C 1
ATOM 3429 O O . GLY A 1 451 ? -11.464 5.336 2.268 1.00 86.38 451 GLY A O 1
ATOM 3430 N N . VAL A 1 452 ? -11.453 4.090 0.409 1.00 87.88 452 VAL A N 1
ATOM 3431 C CA . VAL A 1 452 ? -11.301 5.229 -0.511 1.00 87.88 452 VAL A CA 1
ATOM 3432 C C . VAL A 1 452 ? -12.658 5.682 -1.021 1.00 87.88 452 VAL A C 1
ATOM 3434 O O . VAL A 1 452 ? -13.405 4.907 -1.615 1.00 87.88 452 VAL A O 1
ATOM 3437 N N . THR A 1 453 ? -12.943 6.969 -0.866 1.00 88.62 453 THR A N 1
ATOM 3438 C CA . THR A 1 453 ? -14.133 7.621 -1.401 1.00 88.62 453 THR A CA 1
ATOM 3439 C C . THR A 1 453 ? -13.740 8.793 -2.286 1.00 88.62 453 THR A C 1
ATOM 3441 O O . THR A 1 453 ? -12.978 9.663 -1.886 1.00 88.62 453 THR A O 1
ATOM 3444 N N . PHE A 1 454 ? -14.327 8.867 -3.478 1.00 88.81 454 PHE A N 1
ATOM 3445 C CA . PHE A 1 454 ? -14.180 10.020 -4.368 1.00 88.81 454 PHE A CA 1
ATOM 3446 C C . PHE A 1 454 ? -15.337 11.002 -4.172 1.00 88.81 454 PHE A C 1
ATOM 3448 O O . PHE A 1 454 ? -16.504 10.586 -4.143 1.00 88.81 454 PHE A O 1
ATOM 3455 N N . THR A 1 455 ? -15.030 12.293 -4.053 1.00 87.81 455 THR A N 1
ATOM 3456 C CA . THR A 1 455 ? -16.030 13.366 -3.961 1.00 87.81 455 THR A CA 1
ATOM 3457 C C . THR A 1 455 ? -16.302 13.969 -5.334 1.00 87.81 455 THR A C 1
ATOM 3459 O O . THR A 1 455 ? -15.436 14.021 -6.209 1.00 87.81 455 THR A O 1
ATOM 3462 N N . ARG A 1 456 ? -17.534 14.439 -5.547 1.00 87.00 456 ARG A N 1
ATOM 3463 C CA . ARG A 1 456 ? -17.865 15.273 -6.714 1.00 87.00 456 ARG A CA 1
ATOM 3464 C C . ARG A 1 456 ? -17.305 16.687 -6.533 1.00 87.00 456 ARG A C 1
ATOM 3466 O O . ARG A 1 456 ? -17.037 17.104 -5.414 1.00 87.00 456 ARG A O 1
ATOM 3473 N N . ALA A 1 457 ? -17.225 17.458 -7.618 1.00 79.75 457 ALA A N 1
ATOM 3474 C CA . ALA A 1 457 ? -16.588 18.782 -7.625 1.00 79.75 457 ALA A CA 1
ATOM 3475 C C . ALA A 1 457 ? -17.091 19.783 -6.560 1.00 79.75 457 ALA A C 1
ATOM 3477 O O . ALA A 1 457 ? -16.321 20.624 -6.101 1.00 79.75 457 ALA A O 1
ATOM 3478 N N . ASN A 1 458 ? -18.359 19.673 -6.146 1.00 82.50 458 ASN A N 1
ATOM 3479 C CA . ASN A 1 458 ? -18.988 20.535 -5.135 1.00 82.50 458 ASN A CA 1
ATOM 3480 C C . ASN A 1 458 ? -19.350 19.791 -3.837 1.00 82.50 458 ASN A C 1
ATOM 3482 O O . ASN A 1 458 ? -20.095 20.315 -3.009 1.00 82.50 458 ASN A O 1
ATOM 3486 N N . GLU A 1 459 ? -18.884 18.555 -3.674 1.00 85.69 459 GLU A N 1
ATOM 3487 C CA . GLU A 1 459 ? -19.176 17.715 -2.517 1.00 85.69 459 GLU A CA 1
ATOM 3488 C C . GLU A 1 459 ? -18.054 17.861 -1.479 1.00 85.69 459 GLU A C 1
ATOM 3490 O O . GLU A 1 459 ? -16.872 17.734 -1.793 1.00 85.69 459 GLU A O 1
ATOM 3495 N N . ARG A 1 460 ? -18.430 18.170 -0.238 1.00 85.19 460 ARG A N 1
ATOM 3496 C CA . ARG A 1 460 ? -17.531 18.439 0.890 1.00 85.19 460 ARG A CA 1
ATOM 3497 C C . ARG A 1 460 ? -17.902 17.579 2.088 1.00 85.19 460 ARG A C 1
ATOM 3499 O O . ARG A 1 460 ? -19.019 17.075 2.173 1.00 85.19 460 ARG A O 1
ATOM 3506 N N . LEU A 1 461 ? -16.981 17.466 3.036 1.00 86.50 461 LEU A N 1
ATOM 3507 C CA . LEU A 1 461 ? -17.221 16.796 4.307 1.00 86.50 461 LEU A CA 1
ATOM 3508 C C . LEU A 1 461 ? -18.289 17.553 5.118 1.00 86.50 461 LEU A C 1
ATOM 3510 O O . LEU A 1 461 ? -18.226 18.776 5.270 1.00 86.50 461 LEU A O 1
ATOM 3514 N N . ALA A 1 462 ? -19.308 16.837 5.585 1.00 85.00 462 ALA A N 1
ATOM 3515 C CA . ALA A 1 462 ? -20.374 17.370 6.427 1.00 85.00 462 ALA A CA 1
ATOM 3516 C C . ALA A 1 462 ? -20.095 17.128 7.912 1.00 85.00 462 ALA A C 1
ATOM 3518 O O . ALA A 1 462 ? -20.283 18.049 8.701 1.00 85.00 462 ALA A O 1
ATOM 3519 N N . GLY A 1 463 ? -19.628 15.923 8.240 1.00 85.56 463 GLY A N 1
ATOM 3520 C CA . GLY A 1 463 ? -19.228 15.479 9.571 1.00 85.56 463 GLY A CA 1
ATOM 3521 C C . GLY A 1 463 ? -18.592 14.091 9.495 1.00 85.56 463 GLY A C 1
ATOM 3522 O O . GLY A 1 463 ? -18.694 13.409 8.466 1.00 85.56 463 GLY A O 1
ATOM 3523 N N . VAL A 1 464 ? -17.909 13.705 10.565 1.00 90.00 464 VAL A N 1
ATOM 3524 C CA . VAL A 1 464 ? -17.138 12.461 10.685 1.00 90.00 464 VAL A CA 1
ATOM 3525 C C . VAL A 1 464 ? -17.570 11.702 11.925 1.00 90.00 464 VAL A C 1
ATOM 3527 O O . VAL A 1 464 ? -17.992 12.299 12.914 1.00 90.00 464 VAL A O 1
ATOM 3530 N N . VAL A 1 465 ? -17.484 10.380 11.853 1.00 90.38 465 VAL A N 1
ATOM 3531 C CA . VAL A 1 465 ? -17.821 9.494 12.961 1.00 90.38 465 VAL A CA 1
ATOM 3532 C C . VAL A 1 465 ? -16.749 8.430 13.128 1.00 90.38 465 VAL A C 1
ATOM 3534 O O . VAL A 1 465 ? -16.204 7.912 12.148 1.00 90.38 465 VAL A O 1
ATOM 3537 N N . ASP A 1 466 ? -16.492 8.099 14.384 1.00 92.19 466 ASP A N 1
ATOM 3538 C CA . ASP A 1 466 ? -15.686 6.960 14.788 1.00 92.19 466 ASP A CA 1
ATOM 3539 C C . ASP A 1 466 ? -16.592 5.725 14.960 1.00 92.19 466 ASP A C 1
ATOM 3541 O O . ASP A 1 466 ? -17.616 5.764 15.649 1.00 92.19 466 ASP A O 1
ATOM 3545 N N . LEU A 1 467 ? -16.237 4.632 14.286 1.00 91.50 467 LEU A N 1
ATOM 3546 C CA . LEU A 1 467 ? -16.935 3.346 14.305 1.00 91.50 467 LEU A CA 1
ATOM 3547 C C . LEU A 1 467 ? -16.522 2.480 15.502 1.00 91.50 467 LEU A C 1
ATOM 3549 O O . LEU A 1 467 ? -17.154 1.444 15.751 1.00 91.50 467 LEU A O 1
ATOM 3553 N N . HIS A 1 468 ? -15.486 2.866 16.255 1.00 91.75 468 HIS A N 1
ATOM 3554 C CA . HIS A 1 468 ? -15.175 2.217 17.520 1.00 91.75 468 HIS A CA 1
ATOM 3555 C C . HIS A 1 468 ? -16.357 2.312 18.483 1.00 91.75 468 HIS A C 1
ATOM 3557 O O . HIS A 1 468 ? -17.195 3.215 18.437 1.00 91.75 468 HIS A O 1
ATOM 3563 N N . ARG A 1 469 ? -16.395 1.361 19.415 1.00 92.44 469 ARG A N 1
ATOM 3564 C CA . ARG A 1 469 ? -17.234 1.491 20.600 1.00 92.44 469 ARG A CA 1
ATOM 3565 C C . ARG A 1 469 ? -16.767 2.718 21.379 1.00 92.44 469 ARG A C 1
ATOM 3567 O O . ARG A 1 469 ? -15.616 2.776 21.799 1.00 92.44 469 ARG A O 1
ATOM 3574 N N . GLN A 1 470 ? -17.680 3.658 21.549 1.00 92.88 470 GLN A N 1
ATOM 3575 C CA . GLN A 1 470 ? -17.463 4.915 22.233 1.00 92.88 470 GLN A CA 1
ATOM 3576 C C . GLN A 1 470 ? -17.776 4.745 23.716 1.00 92.88 470 GLN A C 1
ATOM 3578 O O . GLN A 1 470 ? -18.735 4.062 24.092 1.00 92.88 470 GLN A O 1
ATOM 3583 N N . THR A 1 471 ? -16.978 5.409 24.541 1.00 94.56 471 THR A N 1
ATOM 3584 C CA . THR A 1 471 ? -17.218 5.548 25.973 1.00 94.56 471 THR A CA 1
ATOM 3585 C C . THR A 1 471 ? -17.226 7.033 26.271 1.00 94.56 471 THR A C 1
ATOM 3587 O O . THR A 1 471 ? -16.206 7.691 26.087 1.00 94.56 471 THR A O 1
ATOM 3590 N N . GLN A 1 472 ? -18.367 7.553 26.710 1.00 93.00 472 GLN A N 1
ATOM 3591 C CA . GLN A 1 472 ? -18.460 8.929 27.183 1.00 93.00 472 GLN A CA 1
ATOM 3592 C C . GLN A 1 472 ? -18.589 8.956 28.691 1.00 93.00 472 GLN A C 1
ATOM 3594 O O . GLN A 1 472 ? -19.354 8.186 29.273 1.00 93.00 472 GLN A O 1
ATOM 3599 N N . PHE A 1 473 ? -17.822 9.852 29.293 1.00 91.12 473 PHE A N 1
ATOM 3600 C CA . PHE A 1 473 ? -17.817 10.117 30.718 1.00 91.12 473 PHE A CA 1
ATOM 3601 C C . PHE A 1 473 ? -18.383 11.516 30.938 1.00 91.12 473 PHE A C 1
ATOM 3603 O O . PHE A 1 473 ? -17.897 12.473 30.338 1.00 91.12 473 PHE A O 1
ATOM 3610 N N . ILE A 1 474 ? -19.393 11.622 31.797 1.00 89.31 474 ILE A N 1
ATOM 3611 C CA . ILE A 1 474 ? -19.956 12.896 32.235 1.00 89.31 474 ILE A CA 1
ATOM 3612 C C . ILE A 1 474 ? -20.006 12.936 33.762 1.00 89.31 474 ILE A C 1
ATOM 3614 O O . ILE A 1 474 ? -20.302 11.928 34.416 1.00 89.31 474 ILE A O 1
ATOM 3618 N N . GLY A 1 475 ? -19.696 14.102 34.322 1.00 86.12 475 GLY A N 1
ATOM 3619 C CA . GLY A 1 475 ? -19.623 14.335 35.760 1.00 86.12 475 GLY A CA 1
ATOM 3620 C C . GLY A 1 475 ? -18.213 14.663 36.263 1.00 86.12 475 GLY A C 1
ATOM 3621 O O . GLY A 1 475 ? -17.279 14.834 35.477 1.00 86.12 475 GLY A O 1
ATOM 3622 N N . PRO A 1 476 ? -18.040 14.776 37.589 1.00 84.69 476 PRO A N 1
ATOM 3623 C CA . PRO A 1 476 ? -16.798 15.264 38.185 1.00 84.69 476 PRO A CA 1
ATOM 3624 C C . PRO A 1 476 ? -15.608 14.312 37.983 1.00 84.69 476 PRO A C 1
ATOM 3626 O O . PRO A 1 476 ? -15.655 13.129 38.354 1.00 84.69 476 PRO A O 1
ATOM 3629 N N . SER A 1 477 ? -14.509 14.844 37.439 1.00 72.88 477 SER A N 1
ATOM 3630 C CA . SER A 1 477 ? -13.276 14.088 37.171 1.00 72.88 477 SER A CA 1
ATOM 3631 C C . SER A 1 477 ? -12.359 13.945 38.406 1.00 72.88 477 SER A C 1
ATOM 3633 O O . SER A 1 477 ? -12.282 14.828 39.256 1.00 72.88 477 SER A O 1
ATOM 3635 N N . GLY A 1 478 ? -11.647 12.812 38.510 1.00 64.25 478 GLY A N 1
ATOM 3636 C CA . GLY A 1 478 ? -10.613 12.560 39.529 1.00 64.25 478 GLY A CA 1
ATOM 3637 C C . GLY A 1 478 ? -11.097 12.243 40.956 1.00 64.25 478 GLY A C 1
ATOM 3638 O O . GLY A 1 478 ? -12.287 12.070 41.220 1.00 64.25 478 GLY A O 1
ATOM 3639 N N . ASN A 1 479 ? -10.127 12.184 41.881 1.00 53.19 479 ASN A N 1
ATOM 3640 C CA . ASN A 1 479 ? -10.321 12.074 43.338 1.00 53.19 479 ASN A CA 1
ATOM 3641 C C . ASN A 1 479 ? -10.725 13.415 43.972 1.00 53.19 479 ASN A C 1
ATOM 3643 O O . ASN A 1 479 ? -10.603 13.587 45.183 1.00 53.19 479 ASN A O 1
ATOM 3647 N N . ALA A 1 480 ? -11.158 14.376 43.148 1.00 51.97 480 ALA A N 1
ATOM 3648 C CA . ALA A 1 480 ? -11.773 15.596 43.619 1.00 51.97 480 ALA A CA 1
ATOM 3649 C C . ALA A 1 480 ? -13.000 15.181 44.435 1.00 51.97 480 ALA A C 1
ATOM 3651 O O . ALA A 1 480 ? -14.064 14.862 43.894 1.00 51.97 480 ALA A O 1
ATOM 3652 N N . SER A 1 481 ? -12.836 15.141 45.757 1.00 53.06 481 SER A N 1
ATOM 3653 C CA . SER A 1 481 ? -13.946 15.371 46.659 1.00 53.06 481 SER A CA 1
ATOM 3654 C C . SER A 1 481 ? -14.622 16.619 46.112 1.00 53.06 481 SER A C 1
ATOM 3656 O O . SER A 1 481 ? -13.971 17.640 45.879 1.00 53.06 481 SER A O 1
ATOM 3658 N N . VAL A 1 482 ? -15.897 16.508 45.745 1.00 54.56 482 VAL A N 1
ATOM 3659 C CA . VAL A 1 482 ? -16.654 17.654 45.249 1.00 54.56 482 VAL A CA 1
ATOM 3660 C C . VAL A 1 482 ? -16.834 18.548 46.462 1.00 54.56 482 VAL A C 1
ATOM 3662 O O . VAL A 1 482 ? -17.813 18.456 47.179 1.00 54.56 482 VAL A O 1
ATOM 3665 N N . LEU A 1 483 ? -15.826 19.350 46.782 1.00 61.03 483 LEU A N 1
ATOM 3666 C CA . LEU A 1 483 ? -15.904 20.304 47.866 1.00 61.03 483 LEU A CA 1
ATOM 3667 C C . LEU A 1 483 ? -16.910 21.337 47.380 1.00 61.03 483 LEU A C 1
ATOM 3669 O O . LEU A 1 483 ? -16.619 22.101 46.468 1.00 61.03 483 LEU A O 1
ATOM 3673 N N . TRP A 1 484 ? -18.132 21.324 47.908 1.00 69.69 484 TRP A N 1
ATOM 3674 C CA . TRP A 1 484 ? -19.148 22.327 47.562 1.00 69.69 484 TRP A CA 1
ATOM 3675 C C . TRP A 1 484 ? -18.587 23.754 47.655 1.00 69.69 484 TRP A C 1
ATOM 3677 O O . TRP A 1 484 ? -18.973 24.621 46.876 1.00 69.69 484 TRP A O 1
ATOM 3687 N N . GLU A 1 485 ? -17.608 23.94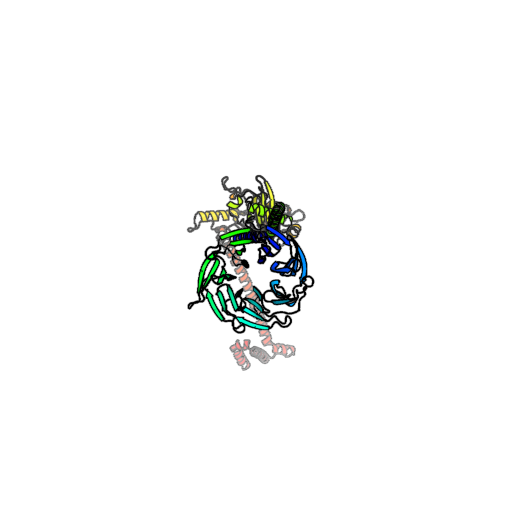1 48.539 1.00 73.19 485 GLU A N 1
ATOM 3688 C CA . GLU A 1 485 ? -16.862 25.164 48.786 1.00 73.19 485 GLU A CA 1
ATOM 3689 C C . GLU A 1 485 ? -15.574 25.269 47.949 1.00 73.19 485 GLU A C 1
ATOM 3691 O O . GLU A 1 485 ? -14.959 24.276 47.542 1.00 73.19 485 GLU A O 1
ATOM 3696 N N . ARG A 1 486 ? -15.150 26.508 47.697 1.00 77.25 486 ARG A N 1
ATOM 3697 C CA . ARG A 1 486 ? -13.885 26.824 47.028 1.00 77.25 486 ARG A CA 1
ATOM 3698 C C . ARG A 1 486 ? -12.706 26.604 47.976 1.00 77.25 486 ARG A C 1
ATOM 3700 O O . ARG A 1 486 ? -12.758 27.038 49.125 1.00 77.25 486 ARG A O 1
ATOM 3707 N N . GLN A 1 487 ? -11.630 25.980 47.497 1.00 72.75 487 GLN A N 1
ATOM 3708 C CA . GLN A 1 487 ? -10.414 25.816 48.302 1.00 72.75 487 GLN A CA 1
ATOM 3709 C C . GLN A 1 487 ? -9.560 27.095 48.310 1.00 72.75 487 GLN A C 1
ATOM 3711 O O . GLN A 1 487 ? -9.496 27.787 47.294 1.00 72.75 487 GLN A O 1
ATOM 3716 N N . PRO A 1 488 ? -8.833 27.396 49.405 1.00 75.56 488 PRO A N 1
ATOM 3717 C CA . PRO A 1 488 ? -7.967 28.578 49.474 1.00 75.56 488 PRO A CA 1
ATOM 3718 C C . PRO A 1 488 ? -6.884 28.631 48.383 1.00 75.56 488 PRO A C 1
ATOM 3720 O O . PRO A 1 488 ? -6.436 29.712 48.015 1.00 75.56 488 PRO A O 1
ATOM 3723 N N . SER A 1 489 ? -6.461 27.470 47.874 1.00 79.75 489 SER A N 1
ATOM 3724 C CA . SER A 1 489 ? -5.434 27.322 46.837 1.00 79.75 489 SER A CA 1
ATOM 3725 C C . SER A 1 489 ? -5.983 27.244 45.405 1.00 79.75 489 SER A C 1
ATOM 3727 O O . SER A 1 489 ? -5.192 27.109 44.478 1.00 79.75 489 SER A O 1
ATOM 3729 N N . GLU A 1 490 ? -7.306 27.268 45.216 1.00 80.75 490 GLU A N 1
ATOM 3730 C CA . GLU A 1 490 ? -7.978 27.065 43.923 1.00 80.75 490 GLU A CA 1
ATOM 3731 C C . GLU A 1 490 ? -8.278 28.412 43.242 1.00 80.75 490 GLU A C 1
ATOM 3733 O O . GLU A 1 490 ? -8.805 29.354 43.859 1.00 80.75 490 GLU A O 1
ATOM 3738 N N . SER A 1 491 ? -7.954 28.521 41.952 1.00 85.62 491 SER A N 1
ATOM 3739 C CA . SER A 1 491 ? -8.291 29.708 41.160 1.00 85.62 491 SER A CA 1
ATOM 3740 C C . SER A 1 491 ? -9.807 29.832 40.940 1.00 85.62 491 SER A C 1
ATOM 3742 O O . SER A 1 491 ? -10.561 28.876 41.112 1.00 85.62 491 SER A O 1
ATOM 3744 N N . GLU A 1 492 ? -10.287 31.032 40.598 1.00 85.00 492 GLU A N 1
ATOM 3745 C CA . GLU A 1 492 ? -11.722 31.231 40.330 1.00 85.00 492 GLU A CA 1
ATOM 3746 C C . GLU A 1 492 ? -12.174 30.417 39.113 1.00 85.00 492 GLU A C 1
ATOM 3748 O O . GLU A 1 492 ? -13.237 29.806 39.147 1.00 85.00 492 GLU A O 1
ATOM 3753 N N . ASP A 1 493 ? -11.345 30.353 38.071 1.00 83.38 493 ASP A N 1
ATOM 3754 C CA . ASP A 1 493 ? -11.665 29.622 36.846 1.00 83.38 493 ASP A CA 1
ATOM 3755 C C . ASP A 1 493 ? -11.745 28.105 37.100 1.00 83.38 493 ASP A C 1
ATOM 3757 O O . ASP A 1 493 ? -12.726 27.472 36.709 1.00 83.38 493 ASP A O 1
ATOM 3761 N N . GLU A 1 494 ? -10.792 27.531 37.848 1.00 82.06 494 GLU A N 1
ATOM 3762 C CA . GLU A 1 494 ? -10.826 26.114 38.260 1.00 82.06 494 GLU A CA 1
ATOM 3763 C C . GLU A 1 494 ? -12.065 25.795 39.110 1.00 82.06 494 GLU A C 1
ATOM 3765 O O . GLU A 1 494 ? -12.733 24.778 38.894 1.00 82.06 494 GLU A O 1
ATOM 3770 N N . TYR A 1 495 ? -12.425 26.693 40.035 1.00 82.75 495 TYR A N 1
ATOM 3771 C CA . TYR A 1 495 ? -13.638 26.561 40.836 1.00 82.75 495 TYR A CA 1
ATOM 3772 C C . TYR A 1 495 ? -14.895 26.549 39.955 1.00 82.75 495 TYR A C 1
ATOM 3774 O O . TYR A 1 495 ? -15.762 25.686 40.124 1.00 82.75 495 TYR A O 1
ATOM 3782 N N . GLN A 1 496 ? -15.007 27.469 38.994 1.00 83.81 496 GLN A N 1
ATOM 3783 C CA . GLN A 1 496 ? -16.169 27.548 38.106 1.00 83.81 496 GLN A CA 1
ATOM 3784 C C . GLN A 1 496 ? -16.285 26.332 37.180 1.00 83.81 496 GLN A C 1
ATOM 3786 O O . GLN A 1 496 ? -17.395 25.821 37.005 1.00 83.81 496 GLN A O 1
ATOM 3791 N N . GLU A 1 497 ? -15.175 25.824 36.640 1.00 82.12 497 GLU A N 1
ATOM 3792 C CA . GLU A 1 497 ? -15.154 24.591 35.841 1.00 82.12 497 GLU A CA 1
ATOM 3793 C C . GLU A 1 497 ? -15.605 23.379 36.665 1.00 82.12 497 GLU A C 1
ATOM 3795 O O . GLU A 1 497 ? -16.454 22.598 36.226 1.00 82.12 497 GLU A O 1
ATOM 3800 N N . ARG A 1 498 ? -15.127 23.253 37.905 1.00 83.69 498 ARG A N 1
ATOM 3801 C CA . ARG A 1 498 ? -15.540 22.179 38.814 1.00 83.69 498 ARG A CA 1
ATOM 3802 C C . ARG A 1 498 ? -17.019 22.271 39.191 1.00 83.69 498 ARG A C 1
ATOM 3804 O O . ARG A 1 498 ? -17.714 21.253 39.215 1.00 83.69 498 ARG A O 1
ATOM 3811 N N . GLN A 1 499 ? -17.528 23.473 39.464 1.00 84.50 499 GLN A N 1
ATOM 3812 C CA . GLN A 1 499 ? -18.958 23.681 39.717 1.00 84.50 499 GLN A CA 1
ATOM 3813 C C . GLN A 1 499 ? -19.804 23.416 38.465 1.00 84.50 499 GLN A C 1
ATOM 3815 O O . GLN A 1 499 ? -20.931 22.938 38.590 1.00 84.50 499 GLN A O 1
ATOM 3820 N N . ALA A 1 500 ? -19.283 23.678 37.263 1.00 83.31 500 ALA A N 1
ATOM 3821 C CA . ALA A 1 500 ? -19.943 23.298 36.018 1.00 83.31 500 ALA A CA 1
ATOM 3822 C C . ALA A 1 500 ? -20.046 21.768 35.890 1.00 83.31 500 ALA A C 1
ATOM 3824 O O . ALA A 1 500 ? -21.160 21.269 35.752 1.00 83.31 500 ALA A O 1
ATOM 3825 N N . GLN A 1 501 ? -18.947 21.027 36.084 1.00 83.75 501 GLN A N 1
ATOM 3826 C CA . GLN A 1 501 ? -18.944 19.552 36.073 1.00 83.75 501 GLN A CA 1
ATOM 3827 C C . GLN A 1 501 ? -19.873 18.939 37.132 1.00 83.75 501 GLN A C 1
ATOM 3829 O O . GLN A 1 501 ? -20.528 17.930 36.883 1.00 83.75 501 GLN A O 1
ATOM 3834 N N . ARG A 1 502 ? -19.971 19.549 38.323 1.00 86.50 502 ARG A N 1
ATOM 3835 C CA . ARG A 1 502 ? -20.951 19.151 39.349 1.00 86.50 502 ARG A CA 1
ATOM 3836 C C . ARG A 1 502 ? -22.382 19.312 38.835 1.00 86.50 502 ARG A C 1
ATOM 3838 O O . ARG A 1 502 ? -23.183 18.387 38.949 1.00 86.50 502 ARG A O 1
ATOM 3845 N N . ARG A 1 503 ? -22.715 20.487 38.288 1.00 87.06 503 ARG A N 1
ATOM 3846 C CA . ARG A 1 503 ? -24.067 20.795 37.791 1.00 87.06 503 ARG A CA 1
ATOM 3847 C C . ARG A 1 503 ? -24.474 19.911 36.613 1.00 87.06 503 ARG A C 1
ATOM 3849 O O . ARG A 1 503 ? -25.666 19.668 36.448 1.00 87.06 503 ARG A O 1
ATOM 3856 N N . GLU A 1 504 ? -23.518 19.404 35.836 1.00 87.69 504 GLU A N 1
ATOM 3857 C CA . GLU A 1 504 ? -23.795 18.510 34.708 1.00 87.69 504 GLU A CA 1
ATOM 3858 C C . GLU A 1 504 ? -24.560 17.256 35.126 1.00 87.69 504 GLU A C 1
ATOM 3860 O O . GLU A 1 504 ? -25.564 16.957 34.490 1.00 87.69 504 GLU A O 1
ATOM 3865 N N . THR A 1 505 ? -24.151 16.558 36.192 1.00 91.75 505 THR A N 1
ATOM 3866 C CA . THR A 1 505 ? -24.777 15.287 36.619 1.00 91.75 505 THR A CA 1
ATOM 3867 C C . THR A 1 505 ? -25.585 15.379 37.909 1.00 91.75 505 THR A C 1
ATOM 3869 O O . THR A 1 505 ? -26.299 14.432 38.245 1.00 91.75 505 THR A O 1
ATOM 3872 N N . SER A 1 506 ? -25.510 16.510 38.617 1.00 91.81 506 SER A N 1
ATOM 3873 C CA . SER A 1 506 ? -26.274 16.758 39.840 1.00 91.81 506 SER A CA 1
ATOM 3874 C C . SER A 1 506 ? -27.773 16.508 39.641 1.00 91.81 506 SER A C 1
ATOM 3876 O O . SER A 1 506 ? -28.379 16.937 38.647 1.00 91.81 506 SER A O 1
ATOM 3878 N N . GLY A 1 507 ? -28.362 15.794 40.598 1.00 93.50 507 GLY A N 1
ATOM 3879 C CA . GLY A 1 507 ? -29.796 15.580 40.732 1.00 93.50 507 GLY A CA 1
ATOM 3880 C C . GLY A 1 507 ? -30.223 15.673 42.195 1.00 93.50 507 GLY A C 1
ATOM 3881 O O . GLY A 1 507 ? -29.396 15.565 43.097 1.00 93.50 507 GLY A O 1
ATOM 3882 N N . LEU A 1 508 ? -31.519 15.875 42.425 1.00 95.25 508 LEU A N 1
ATOM 3883 C CA . LEU A 1 508 ? -32.105 15.951 43.763 1.00 95.25 508 LEU A CA 1
ATOM 3884 C C . LEU A 1 508 ? -32.942 14.700 44.043 1.00 95.25 508 LEU A C 1
ATOM 3886 O O . LEU A 1 508 ? -33.713 14.262 43.184 1.00 95.25 508 LEU A O 1
ATOM 3890 N N . THR A 1 509 ? -32.802 14.148 45.244 1.00 96.00 509 THR A N 1
ATOM 3891 C CA . THR A 1 509 ? -33.708 13.134 45.796 1.00 96.00 509 THR A CA 1
ATOM 3892 C C . THR A 1 509 ? -35.077 13.737 46.116 1.00 96.00 509 THR A C 1
ATOM 3894 O O . THR A 1 509 ? -35.266 14.957 46.110 1.00 96.00 509 THR A O 1
ATOM 3897 N N . ARG A 1 510 ? -36.054 12.882 46.434 1.00 95.44 510 ARG A N 1
ATOM 3898 C CA . ARG A 1 510 ? -37.418 13.286 46.818 1.00 95.44 510 ARG A CA 1
ATOM 3899 C C . ARG A 1 510 ? -37.445 14.216 48.039 1.00 95.44 510 ARG A C 1
ATOM 3901 O O . ARG A 1 510 ? -38.308 15.080 48.129 1.00 95.44 510 ARG A O 1
ATOM 3908 N N . ASP A 1 511 ? -36.504 14.041 48.961 1.00 93.44 511 ASP A N 1
ATOM 3909 C CA . ASP A 1 511 ? -36.290 14.853 50.166 1.00 93.44 511 ASP A CA 1
ATOM 3910 C C . ASP A 1 511 ? -35.369 16.070 49.939 1.00 93.44 511 ASP A C 1
ATOM 3912 O O . ASP A 1 511 ? -35.020 16.769 50.887 1.00 93.44 511 ASP A O 1
ATOM 3916 N N . GLY A 1 512 ? -35.014 16.373 48.685 1.00 92.38 512 GLY A N 1
ATOM 3917 C CA . GLY A 1 512 ? -34.285 17.589 48.316 1.00 92.38 512 GLY A CA 1
ATOM 3918 C C . GLY A 1 512 ? -32.778 17.534 48.572 1.00 92.38 512 GLY A C 1
ATOM 3919 O O . GLY A 1 512 ? -32.133 18.581 48.599 1.00 92.38 512 GLY A O 1
ATOM 3920 N N . ILE A 1 513 ? -32.207 16.340 48.746 1.00 92.19 513 ILE A N 1
ATOM 3921 C CA . ILE A 1 513 ? -30.770 16.152 48.944 1.00 92.19 513 ILE A CA 1
ATOM 3922 C C . ILE A 1 513 ? -30.093 15.975 47.586 1.00 92.19 513 ILE A C 1
ATOM 3924 O O . ILE A 1 513 ? -30.538 15.214 46.727 1.00 92.19 513 ILE A O 1
ATOM 3928 N N . GLU A 1 514 ? -29.006 16.710 47.378 1.00 92.25 514 GLU A N 1
ATOM 3929 C CA . GLU A 1 514 ? -28.233 16.630 46.146 1.00 92.25 514 GLU A CA 1
ATOM 3930 C C . GLU A 1 514 ? -27.394 15.352 46.086 1.00 92.25 514 GLU A C 1
ATOM 3932 O O . GLU A 1 514 ? -26.703 14.998 47.038 1.00 92.25 514 GLU A O 1
ATOM 3937 N N . VAL A 1 515 ? -27.413 14.697 44.928 1.00 92.69 515 VAL A N 1
ATOM 3938 C CA . VAL A 1 515 ? -26.616 13.509 44.632 1.00 92.69 515 VAL A CA 1
ATOM 3939 C C . VAL A 1 515 ? -25.917 13.708 43.295 1.00 92.69 515 VAL A C 1
ATOM 3941 O O . VAL A 1 515 ? -26.557 13.962 42.270 1.00 92.69 515 VAL A O 1
ATOM 3944 N N . VAL A 1 516 ? -24.591 13.582 43.300 1.00 92.56 516 VAL A N 1
ATOM 3945 C CA . VAL A 1 516 ? -23.749 13.850 42.128 1.00 92.56 516 VAL A CA 1
ATOM 3946 C C . VAL A 1 516 ? -22.993 12.578 41.739 1.00 92.56 516 VAL A C 1
ATOM 3948 O O . VAL A 1 516 ? -21.999 12.238 42.387 1.00 92.56 516 VAL A O 1
ATOM 3951 N N . PRO A 1 517 ? -23.440 11.846 40.704 1.00 92.69 517 PRO A N 1
ATOM 3952 C CA . PRO A 1 517 ? -22.738 10.666 40.221 1.00 92.69 517 PRO A CA 1
ATOM 3953 C C . PRO A 1 517 ? -21.747 10.986 39.097 1.00 92.69 517 PRO A C 1
ATOM 3955 O O . PRO A 1 517 ? -21.820 12.024 38.433 1.00 92.69 517 PRO A O 1
ATOM 3958 N N . ASN A 1 518 ? -20.888 10.014 38.811 1.00 91.75 518 ASN A N 1
ATOM 3959 C CA . ASN A 1 518 ? -20.262 9.857 37.506 1.00 91.75 518 ASN A CA 1
ATOM 3960 C C . ASN A 1 518 ? -21.143 8.951 36.644 1.00 91.75 518 ASN A C 1
ATOM 3962 O O . ASN A 1 518 ? -21.527 7.864 37.080 1.00 91.75 518 ASN A O 1
ATOM 3966 N N . ILE A 1 519 ? -21.434 9.375 35.416 1.00 93.62 519 ILE A N 1
ATOM 3967 C CA . ILE A 1 519 ? -22.223 8.587 34.467 1.00 93.62 519 ILE A CA 1
ATOM 3968 C C . ILE A 1 519 ? -21.344 8.244 33.268 1.00 93.62 519 ILE A C 1
ATOM 3970 O O . ILE A 1 519 ? -20.736 9.109 32.638 1.00 93.62 519 ILE A O 1
ATOM 3974 N N . ILE A 1 520 ? -21.274 6.951 32.964 1.00 94.88 520 ILE A N 1
ATOM 3975 C CA . ILE A 1 520 ? -20.498 6.409 31.853 1.00 94.88 520 ILE A CA 1
ATOM 3976 C C . ILE A 1 520 ? -21.460 5.756 30.872 1.00 94.88 520 ILE A C 1
ATOM 3978 O O . ILE A 1 520 ? -22.103 4.759 31.199 1.00 94.88 520 ILE A O 1
ATOM 3982 N N . ALA A 1 521 ? -21.531 6.289 29.656 1.00 95.38 521 ALA A N 1
ATOM 3983 C CA . ALA A 1 521 ? -22.314 5.711 28.573 1.00 95.38 521 ALA A CA 1
ATOM 3984 C C . ALA A 1 521 ? -21.390 4.972 27.601 1.00 95.38 521 ALA A C 1
ATOM 3986 O O . ALA A 1 521 ? -20.505 5.575 26.992 1.00 95.38 521 ALA A O 1
ATOM 3987 N N . VAL A 1 522 ? -21.618 3.668 27.425 1.00 96.06 522 VAL A N 1
ATOM 3988 C CA . VAL A 1 522 ? -20.890 2.837 26.458 1.00 96.06 522 VAL A CA 1
ATOM 3989 C C . VAL A 1 522 ? -21.825 2.475 25.315 1.00 96.06 522 VAL A C 1
ATOM 3991 O O . VAL A 1 522 ? -22.837 1.797 25.511 1.00 96.06 522 VAL A O 1
ATOM 3994 N N . PHE A 1 523 ? -21.489 2.901 24.104 1.00 95.00 523 PHE A N 1
ATOM 3995 C CA . PHE A 1 523 ? -22.355 2.755 22.936 1.00 95.00 523 PHE A CA 1
ATOM 3996 C C . PHE A 1 523 ? -21.546 2.647 21.644 1.00 95.00 523 PHE A C 1
ATOM 3998 O O . PHE A 1 523 ? -20.323 2.770 21.624 1.00 95.00 523 PHE A O 1
ATOM 4005 N N . LYS A 1 524 ? -22.229 2.360 20.542 1.00 93.69 524 LYS A N 1
ATOM 4006 C CA . LYS A 1 524 ? -21.654 2.315 19.196 1.00 93.69 524 LYS A CA 1
ATOM 4007 C C . LYS A 1 524 ? -22.728 2.700 18.184 1.00 93.69 524 LYS A C 1
ATOM 4009 O O . LYS A 1 524 ? -23.919 2.649 18.486 1.00 93.69 524 LYS A O 1
ATOM 4014 N N . LEU A 1 525 ? -22.320 3.056 16.973 1.00 92.44 525 LEU A N 1
ATOM 4015 C CA . LEU A 1 525 ? -23.229 3.105 15.831 1.00 92.44 525 LEU A CA 1
ATOM 4016 C C . LEU A 1 525 ? -23.844 1.722 15.585 1.00 92.44 525 LEU A C 1
ATOM 4018 O O . LEU A 1 525 ? -23.146 0.706 15.604 1.00 92.44 525 LEU A O 1
ATOM 4022 N N . ARG A 1 526 ? -25.158 1.691 15.363 1.00 90.62 526 ARG A N 1
ATOM 4023 C CA . ARG A 1 526 ? -25.915 0.458 15.146 1.00 90.62 526 ARG A CA 1
ATOM 4024 C C . ARG A 1 526 ? -25.509 -0.181 13.820 1.00 90.62 526 ARG A C 1
ATOM 4026 O O . ARG A 1 526 ? -25.558 0.477 12.781 1.00 90.62 526 ARG A O 1
ATOM 4033 N N . THR A 1 527 ? -25.180 -1.465 13.856 1.00 88.06 527 THR A N 1
ATOM 4034 C CA . THR A 1 527 ? -24.929 -2.306 12.678 1.00 88.06 527 THR A CA 1
ATOM 4035 C C . THR A 1 527 ? -25.939 -3.448 12.631 1.00 88.06 527 THR A C 1
ATOM 4037 O O . THR A 1 527 ? -26.477 -3.853 13.663 1.00 88.06 527 THR A O 1
ATOM 4040 N N . THR A 1 528 ? -26.263 -3.934 11.431 1.00 83.44 528 THR A N 1
ATOM 4041 C CA . THR A 1 528 ? -27.051 -5.163 11.252 1.00 83.44 528 THR A CA 1
ATOM 4042 C C . THR A 1 528 ? -26.139 -6.316 10.819 1.00 83.44 528 THR A C 1
ATOM 4044 O O . THR A 1 528 ? -25.079 -6.058 10.244 1.00 83.44 528 THR A O 1
ATOM 4047 N N . PRO A 1 529 ? -26.527 -7.587 11.037 1.00 79.56 529 PRO A N 1
ATOM 4048 C CA . PRO A 1 529 ? -25.751 -8.729 10.546 1.00 79.56 529 PRO A CA 1
ATOM 4049 C C . PRO A 1 529 ? -25.533 -8.700 9.023 1.00 79.56 529 PRO A C 1
ATOM 4051 O O . PRO A 1 529 ? -24.471 -9.081 8.537 1.00 79.56 529 PRO A O 1
ATOM 4054 N N . GLU A 1 530 ? -26.512 -8.195 8.265 1.00 78.19 530 GLU A N 1
ATOM 4055 C CA . GLU A 1 530 ? -26.400 -8.005 6.813 1.00 78.19 530 GLU A CA 1
ATOM 4056 C C . GLU A 1 530 ? -25.349 -6.948 6.449 1.00 78.19 530 GLU A C 1
ATOM 4058 O O . GLU A 1 530 ? -24.580 -7.136 5.504 1.00 78.19 530 GLU A O 1
ATOM 4063 N N . ASP A 1 531 ? -25.269 -5.855 7.214 1.00 78.19 531 ASP A N 1
ATOM 4064 C CA . ASP A 1 531 ? -24.245 -4.825 7.027 1.00 78.19 531 ASP A CA 1
ATOM 4065 C C . ASP A 1 531 ? -22.841 -5.363 7.315 1.00 78.19 531 ASP A C 1
ATOM 4067 O O . ASP A 1 531 ? -21.908 -5.064 6.574 1.00 78.19 531 ASP A O 1
ATOM 4071 N N . GLU A 1 532 ? -22.682 -6.173 8.362 1.00 74.06 532 GLU A N 1
ATOM 4072 C CA . GLU A 1 532 ? -21.398 -6.790 8.723 1.00 74.06 532 GLU A CA 1
ATOM 4073 C C . GLU A 1 532 ? -20.943 -7.823 7.682 1.00 74.06 532 GLU A C 1
ATOM 4075 O O . GLU A 1 532 ? -19.751 -7.929 7.384 1.00 74.06 532 GLU A O 1
ATOM 4080 N N . ALA A 1 533 ? -21.888 -8.535 7.060 1.00 71.00 533 ALA A N 1
ATOM 4081 C CA . ALA A 1 533 ? -21.607 -9.424 5.937 1.00 71.00 533 ALA A CA 1
ATOM 4082 C C . ALA A 1 533 ? -21.244 -8.652 4.656 1.00 71.00 533 ALA A C 1
ATOM 4084 O O . ALA A 1 533 ? -20.343 -9.058 3.921 1.00 71.00 533 ALA A O 1
ATOM 4085 N N . ARG A 1 534 ? -21.930 -7.536 4.379 1.00 74.88 534 ARG A N 1
ATOM 4086 C CA . ARG A 1 534 ? -21.731 -6.711 3.177 1.00 74.88 534 ARG A CA 1
ATOM 4087 C C . ARG A 1 534 ? -20.447 -5.890 3.232 1.00 74.88 534 ARG A C 1
ATOM 4089 O O . ARG A 1 534 ? -19.776 -5.702 2.216 1.00 74.88 534 ARG A O 1
ATOM 4096 N N . TRP A 1 535 ? -20.125 -5.369 4.407 1.00 67.44 535 TRP A N 1
ATOM 4097 C CA . TRP A 1 535 ? -18.991 -4.498 4.647 1.00 67.44 535 TRP A CA 1
ATOM 4098 C C . TRP A 1 535 ? -18.025 -5.232 5.567 1.00 67.44 535 TRP A C 1
ATOM 4100 O O . TRP A 1 535 ? -18.156 -5.178 6.783 1.00 67.44 535 TRP A O 1
ATOM 4110 N N . HIS A 1 536 ? -17.038 -5.913 4.974 1.00 66.81 536 HIS A N 1
ATOM 4111 C CA . HIS A 1 536 ? -15.976 -6.637 5.685 1.00 66.81 536 HIS A CA 1
ATOM 4112 C C . HIS A 1 536 ? -15.016 -5.689 6.431 1.00 66.81 536 HIS A C 1
ATOM 4114 O O . HIS A 1 536 ? -13.820 -5.616 6.131 1.00 66.81 536 HIS A O 1
ATOM 4120 N N . THR A 1 537 ? -15.535 -4.909 7.373 1.00 73.12 537 THR A N 1
ATOM 4121 C CA . THR A 1 537 ? -14.780 -4.016 8.244 1.00 73.12 537 THR A CA 1
ATOM 4122 C C . THR A 1 537 ? -14.813 -4.596 9.650 1.00 73.12 537 THR A C 1
ATOM 4124 O O . THR A 1 537 ? -15.853 -5.023 10.144 1.00 73.12 537 THR A O 1
ATOM 4127 N N . ARG A 1 538 ? -13.662 -4.604 10.330 1.00 81.56 538 ARG A N 1
ATOM 4128 C CA . ARG A 1 538 ? -13.552 -5.122 11.705 1.00 81.56 538 ARG A CA 1
ATOM 4129 C C . ARG A 1 538 ? -14.514 -4.427 12.678 1.00 81.56 538 ARG A C 1
ATOM 4131 O O . ARG A 1 538 ? -14.917 -5.017 13.674 1.00 81.56 538 ARG A O 1
ATOM 4138 N N . PHE A 1 539 ? -14.849 -3.172 12.396 1.00 83.81 539 PHE A N 1
ATOM 4139 C CA . PHE A 1 539 ? -15.670 -2.327 13.254 1.00 83.81 539 PHE A CA 1
ATOM 4140 C C . PHE A 1 539 ? -17.140 -2.277 12.825 1.00 83.81 539 PHE A C 1
ATOM 4142 O O . PHE A 1 539 ? -17.946 -1.718 13.561 1.00 83.81 539 PHE A O 1
ATOM 4149 N N . GLY A 1 540 ? -17.521 -2.904 11.708 1.00 84.94 540 GLY A N 1
ATOM 4150 C CA . GLY A 1 540 ? -18.868 -2.823 11.138 1.00 84.94 540 GLY A CA 1
ATOM 4151 C C . GLY A 1 540 ? -19.197 -1.428 10.589 1.00 84.94 540 GLY A C 1
ATOM 4152 O O . GLY A 1 540 ? -18.676 -0.413 11.048 1.00 84.94 540 GLY A O 1
ATOM 4153 N N . TYR A 1 541 ? -20.048 -1.357 9.568 1.00 90.31 541 TYR A N 1
ATOM 4154 C CA . TYR A 1 541 ? -20.447 -0.089 8.953 1.00 90.31 541 TYR A CA 1
ATOM 4155 C C . TYR A 1 541 ? -21.890 -0.156 8.464 1.00 90.31 541 TYR A C 1
ATOM 4157 O O . TYR A 1 541 ? -22.214 -0.986 7.623 1.00 90.31 541 TYR A O 1
ATOM 4165 N N . ASN A 1 542 ? -22.735 0.759 8.944 1.00 91.88 542 ASN A N 1
ATOM 4166 C CA . ASN A 1 542 ? -24.086 0.961 8.430 1.00 91.88 542 ASN A CA 1
ATOM 4167 C C . ASN A 1 542 ? -24.230 2.422 7.950 1.00 91.88 542 ASN A C 1
ATOM 4169 O O . ASN A 1 542 ? -24.123 3.343 8.768 1.00 91.88 542 ASN A O 1
ATOM 4173 N N . PRO A 1 543 ? -24.479 2.662 6.649 1.00 90.94 543 PRO A N 1
ATOM 4174 C CA . PRO A 1 543 ? -24.558 4.011 6.091 1.00 90.94 543 PRO A CA 1
ATOM 4175 C C . PRO A 1 543 ? -25.713 4.840 6.668 1.00 90.94 543 PRO A C 1
ATOM 4177 O O . PRO A 1 543 ? -25.562 6.046 6.845 1.00 90.94 543 PRO A O 1
ATOM 4180 N N . GLU A 1 544 ? -26.843 4.211 6.982 1.00 91.31 544 GLU A N 1
ATOM 4181 C CA . GLU A 1 544 ? -28.026 4.871 7.537 1.00 91.31 544 GLU A CA 1
ATOM 4182 C C . GLU A 1 544 ? -27.782 5.308 8.988 1.00 91.31 544 GLU A C 1
ATOM 4184 O O . GLU A 1 544 ? -28.135 6.423 9.370 1.00 91.31 544 GLU A O 1
ATOM 4189 N N . SER A 1 545 ? -27.106 4.478 9.787 1.00 91.56 545 SER A N 1
ATOM 4190 C CA . SER A 1 545 ? -26.713 4.833 11.156 1.00 91.56 545 SER A CA 1
ATOM 4191 C C . SER A 1 545 ? -25.741 6.012 11.179 1.00 91.56 545 SER A C 1
ATOM 4193 O O . SER A 1 545 ? -25.939 6.965 11.930 1.00 91.56 545 SER A O 1
ATOM 4195 N N . VAL A 1 546 ? -24.725 5.989 10.309 1.00 91.31 546 VAL A N 1
ATOM 4196 C CA . VAL A 1 546 ? -23.760 7.093 10.153 1.00 91.31 546 VAL A CA 1
ATOM 4197 C C . VAL A 1 546 ? -24.462 8.375 9.707 1.00 91.31 546 VAL A C 1
ATOM 4199 O O . VAL A 1 546 ? -24.198 9.452 10.241 1.00 91.31 546 VAL A O 1
ATOM 4202 N N . TRP A 1 547 ? -25.382 8.261 8.747 1.00 91.31 547 TRP A N 1
ATOM 4203 C CA . TRP A 1 547 ? -26.190 9.382 8.288 1.00 91.31 547 TRP A CA 1
ATOM 4204 C C . TRP A 1 547 ? -26.997 10.003 9.428 1.00 91.31 547 TRP A C 1
ATOM 4206 O O . TRP A 1 547 ? -26.911 11.209 9.653 1.00 91.31 547 TRP A O 1
ATOM 4216 N N . ARG A 1 548 ? -27.743 9.186 10.177 1.00 90.69 548 ARG A N 1
ATOM 4217 C CA . ARG A 1 548 ? -28.582 9.638 11.295 1.00 90.69 548 ARG A CA 1
ATOM 4218 C C . ARG A 1 548 ? -27.778 10.255 12.431 1.00 90.69 548 ARG A C 1
ATOM 4220 O O . ARG A 1 548 ? -28.265 11.208 13.031 1.00 90.69 548 ARG A O 1
ATOM 4227 N N . ALA A 1 549 ? -26.570 9.765 12.694 1.00 87.94 549 ALA A N 1
ATOM 4228 C CA . ALA A 1 549 ? -25.694 10.334 13.709 1.00 87.94 549 ALA A CA 1
ATOM 4229 C C . ALA A 1 549 ? -25.241 11.752 13.329 1.00 87.94 549 ALA A C 1
ATOM 4231 O O . ALA A 1 549 ? -25.441 12.679 14.106 1.00 87.94 549 ALA A O 1
ATOM 4232 N N . VAL A 1 550 ? -24.720 11.951 12.111 1.00 87.31 550 VAL A N 1
ATOM 4233 C CA . VAL A 1 550 ? -24.189 13.260 11.677 1.00 87.31 550 VAL A CA 1
ATOM 4234 C C . VAL A 1 550 ? -25.294 14.263 11.344 1.00 87.31 550 VAL A C 1
ATOM 4236 O O . VAL A 1 550 ? -25.224 15.428 11.723 1.00 87.31 550 VAL A O 1
ATOM 4239 N N . VAL A 1 551 ? -26.331 13.843 10.615 1.00 85.38 551 VAL A N 1
ATOM 4240 C CA . VAL A 1 551 ? -27.468 14.724 10.283 1.00 85.38 551 VAL A CA 1
ATOM 4241 C C . VAL A 1 551 ? -28.299 15.018 11.531 1.00 85.38 551 VAL A C 1
ATOM 4243 O O . VAL A 1 551 ? -28.938 16.063 11.627 1.00 85.38 551 VAL A O 1
ATOM 4246 N N . GLY A 1 552 ? -28.268 14.099 12.495 1.00 75.00 552 GLY A N 1
ATOM 4247 C CA . GLY A 1 552 ? -28.931 14.221 13.775 1.00 75.00 552 GLY A CA 1
ATOM 4248 C C . GLY A 1 552 ? -28.150 14.974 14.852 1.00 75.00 552 GLY A C 1
ATOM 4249 O O . GLY A 1 552 ? -28.562 14.942 16.006 1.00 75.00 552 GLY A O 1
ATOM 4250 N N . GLU A 1 553 ? -27.053 15.656 14.547 1.00 75.19 553 GLU A N 1
ATOM 4251 C CA . GLU A 1 553 ? -26.421 16.527 15.544 1.00 75.19 553 GLU A CA 1
ATOM 4252 C C . GLU A 1 553 ? -27.415 17.614 15.998 1.00 75.19 553 GLU A C 1
ATOM 4254 O O . GLU A 1 553 ? -28.017 18.321 15.185 1.00 75.19 553 GLU A O 1
ATOM 4259 N N . GLY A 1 554 ? -27.657 17.689 17.310 1.00 60.94 554 GLY A N 1
ATOM 4260 C CA . GLY A 1 554 ? -28.585 18.649 17.913 1.00 60.94 554 GLY A CA 1
ATOM 4261 C C . GLY A 1 554 ? -27.971 20.044 18.024 1.00 60.94 554 GLY A C 1
ATOM 4262 O O . GLY A 1 554 ? -26.759 20.201 17.905 1.00 60.94 554 GLY A O 1
ATOM 4263 N N . VAL A 1 555 ? -28.793 21.062 18.286 1.00 58.00 555 VAL A N 1
ATOM 4264 C CA . VAL A 1 555 ? -28.301 22.402 18.644 1.00 58.00 555 VAL A CA 1
ATOM 4265 C C . VAL A 1 555 ? -28.166 22.473 20.165 1.00 58.00 555 VAL A C 1
ATOM 4267 O O . VAL A 1 555 ? -29.141 22.233 20.870 1.00 58.00 555 VAL A O 1
ATOM 4270 N N . ASN A 1 556 ? -26.970 22.782 20.661 1.00 57.12 556 ASN A N 1
ATOM 4271 C CA . ASN A 1 556 ? -26.715 23.085 22.063 1.00 57.12 556 ASN A CA 1
ATOM 4272 C C . ASN A 1 556 ? -27.363 24.437 22.403 1.00 57.12 556 ASN A C 1
ATOM 4274 O O . ASN A 1 556 ? -26.969 25.474 21.862 1.00 57.12 556 ASN A O 1
ATOM 4278 N N . LEU A 1 557 ? -28.398 24.412 23.245 1.00 54.09 557 LEU A N 1
ATOM 4279 C CA . LEU A 1 557 ? -29.183 25.594 23.616 1.00 54.09 557 LEU A CA 1
ATOM 4280 C C . LEU A 1 557 ? -28.556 26.389 24.767 1.00 54.09 557 LEU A C 1
ATOM 4282 O O . LEU A 1 557 ? -28.875 27.567 24.914 1.00 54.09 557 LEU A O 1
ATOM 4286 N N . ASP A 1 558 ? -27.638 25.780 25.522 1.00 52.22 558 ASP A N 1
ATOM 4287 C CA . ASP A 1 558 ? -26.976 26.409 26.672 1.00 52.22 558 ASP A CA 1
ATOM 4288 C C . ASP A 1 558 ? -25.873 27.392 26.253 1.00 52.22 558 ASP A C 1
ATOM 4290 O O . ASP A 1 558 ? -25.339 28.145 27.069 1.00 52.22 558 ASP A O 1
ATOM 4294 N N . GLU A 1 559 ? -25.535 27.424 24.962 1.00 56.78 559 GLU A N 1
ATOM 4295 C CA . GLU A 1 559 ? -24.471 28.263 24.436 1.00 56.78 559 GLU A CA 1
ATOM 4296 C C . GLU A 1 559 ? -24.998 29.536 23.761 1.00 56.78 559 GLU A C 1
ATOM 4298 O O . GLU A 1 559 ? -25.990 29.527 23.018 1.00 56.78 559 GLU A O 1
ATOM 4303 N N . LYS A 1 560 ? -24.312 30.660 24.028 1.00 55.34 560 LYS A N 1
ATOM 4304 C CA . LYS A 1 560 ? -24.708 32.002 23.569 1.00 55.34 560 LYS A CA 1
ATOM 4305 C C . LYS A 1 560 ? -25.005 32.021 22.068 1.00 55.34 560 LYS A C 1
ATOM 4307 O O . LYS A 1 560 ? -24.352 31.336 21.282 1.00 55.34 560 LYS A O 1
ATOM 4312 N N . VAL A 1 561 ? -25.961 32.864 21.665 1.00 52.12 561 VAL A N 1
ATOM 4313 C CA . VAL A 1 561 ? -26.405 32.982 20.264 1.00 52.12 561 VAL A CA 1
ATOM 4314 C C . VAL A 1 561 ? -25.258 33.277 19.296 1.00 52.12 561 VAL A C 1
ATOM 4316 O O . VAL A 1 561 ? -25.261 32.754 18.181 1.00 52.12 561 VAL A O 1
ATOM 4319 N N . ASP A 1 562 ? -24.247 33.999 19.775 1.00 47.09 562 ASP A N 1
ATOM 4320 C CA . ASP A 1 562 ? -23.081 34.438 19.004 1.00 47.09 562 ASP A CA 1
ATOM 4321 C C . ASP A 1 562 ? -21.884 33.468 19.064 1.00 47.09 562 ASP A C 1
ATOM 4323 O O . ASP A 1 562 ? -20.813 33.764 18.529 1.00 47.09 562 ASP A O 1
ATOM 4327 N N . ALA A 1 563 ? -22.020 32.312 19.723 1.00 45.69 563 ALA A N 1
ATOM 4328 C CA . ALA A 1 563 ? -20.968 31.301 19.743 1.00 45.69 563 ALA A CA 1
ATOM 4329 C C . ALA A 1 563 ? -20.767 30.681 18.349 1.00 45.69 563 ALA A C 1
ATOM 4331 O O . ALA A 1 563 ? -21.705 30.547 17.558 1.00 45.69 563 ALA A O 1
ATOM 4332 N N . LEU A 1 564 ? -19.525 30.279 18.047 1.00 43.91 564 LEU A N 1
ATOM 4333 C CA . LEU A 1 564 ? -19.190 29.616 16.784 1.00 43.91 564 LEU A CA 1
ATOM 4334 C C . LEU A 1 564 ? -20.145 28.426 16.534 1.00 43.91 564 LEU A C 1
ATOM 4336 O O . LEU A 1 564 ? -20.390 27.651 17.461 1.00 43.91 564 LEU A O 1
ATOM 4340 N N . PRO A 1 565 ? -20.637 28.217 15.295 1.00 48.56 565 PRO A N 1
ATOM 4341 C CA . PRO A 1 565 ? -21.603 27.159 14.975 1.00 48.56 565 PRO A CA 1
ATOM 4342 C C . PRO A 1 565 ? -21.168 25.743 15.374 1.00 48.56 565 PRO A C 1
ATOM 4344 O O . PRO A 1 565 ? -22.015 24.872 15.531 1.00 48.56 565 PRO A O 1
ATOM 4347 N N . GLU A 1 566 ? -19.858 25.515 15.500 1.00 48.84 566 GLU A N 1
ATOM 4348 C CA . GLU A 1 566 ? -19.258 24.248 15.933 1.00 48.84 566 GLU A CA 1
ATOM 4349 C C . GLU A 1 566 ? -19.456 23.981 17.430 1.00 48.84 566 GLU A C 1
ATOM 4351 O O . GLU A 1 566 ? -19.619 22.829 17.810 1.00 48.84 566 GLU A O 1
ATOM 4356 N N . LYS A 1 567 ? -19.502 25.023 18.270 1.00 47.53 567 LYS A N 1
ATOM 4357 C CA . LYS A 1 567 ? -19.759 24.868 19.709 1.00 47.53 567 LYS A CA 1
ATOM 4358 C C . LYS A 1 567 ? -21.251 24.683 20.005 1.00 47.53 567 LYS A C 1
ATOM 4360 O O . LYS A 1 567 ? -21.661 23.841 20.795 1.00 47.53 567 LYS A O 1
ATOM 4365 N N . ARG A 1 568 ? -22.084 25.344 19.197 1.00 55.41 568 ARG A N 1
ATOM 4366 C CA . ARG A 1 568 ? -23.545 25.225 19.225 1.00 55.41 568 ARG A CA 1
ATOM 4367 C C . ARG A 1 568 ? -24.103 23.879 18.756 1.00 55.41 568 ARG A C 1
ATOM 4369 O O . ARG A 1 568 ? -25.321 23.748 18.699 1.00 55.41 568 ARG A O 1
ATOM 4376 N N . ARG A 1 569 ? -23.286 22.895 18.375 1.00 64.00 569 ARG A N 1
ATOM 4377 C CA . ARG A 1 569 ? -23.755 21.564 17.961 1.00 64.00 569 ARG A CA 1
ATOM 4378 C C . ARG A 1 569 ? -23.408 20.536 19.023 1.00 64.00 569 ARG A C 1
ATOM 4380 O O . ARG A 1 569 ? -22.242 20.363 19.357 1.00 64.00 569 ARG A O 1
ATOM 4387 N N . MET A 1 570 ? -24.413 19.813 19.509 1.00 71.44 570 MET A N 1
ATOM 4388 C CA . MET A 1 570 ? -24.170 18.626 20.321 1.00 71.44 570 MET A CA 1
ATOM 4389 C C . MET A 1 570 ? -23.695 17.515 19.390 1.00 71.44 570 MET A C 1
ATOM 4391 O O . MET A 1 570 ? -24.480 16.984 18.595 1.00 71.44 570 MET A O 1
ATOM 4395 N N . ALA A 1 571 ? -22.407 17.189 19.480 1.00 78.69 571 ALA A N 1
ATOM 4396 C CA . ALA A 1 571 ? -21.842 16.077 18.738 1.00 78.69 571 ALA A CA 1
ATOM 4397 C C . ALA A 1 571 ? -22.582 14.781 19.103 1.00 78.69 571 ALA A C 1
ATOM 4399 O O . ALA A 1 571 ? -22.936 14.534 20.259 1.00 78.69 571 ALA A O 1
ATOM 4400 N N . TRP A 1 572 ? -22.834 13.957 18.089 1.00 84.19 572 TRP A N 1
ATOM 4401 C CA . TRP A 1 572 ? -23.655 12.747 18.181 1.00 84.19 572 TRP A CA 1
ATOM 4402 C C . TRP A 1 572 ? -23.209 11.775 19.283 1.00 84.19 572 TRP A C 1
ATOM 4404 O O . TRP A 1 572 ? -24.028 11.035 19.827 1.00 84.19 572 TRP A O 1
ATOM 4414 N N . ASN A 1 573 ? -21.916 11.779 19.613 1.00 87.50 573 ASN A N 1
ATOM 4415 C CA . ASN A 1 573 ? -21.316 10.913 20.616 1.00 87.50 573 ASN A CA 1
ATOM 4416 C C . ASN A 1 573 ? -21.689 11.318 22.053 1.00 87.50 573 ASN A C 1
ATOM 4418 O O . ASN A 1 573 ? -21.746 10.453 22.915 1.00 87.50 573 ASN A O 1
ATOM 4422 N N . TRP A 1 574 ? -22.020 12.577 22.332 1.00 88.12 574 TRP A N 1
ATOM 4423 C CA . TRP A 1 574 ? -22.391 13.004 23.687 1.00 88.12 574 TRP A CA 1
ATOM 4424 C C . TRP A 1 574 ? -23.855 12.737 24.051 1.00 88.12 574 TRP A C 1
ATOM 4426 O O . TRP A 1 574 ? -24.199 12.677 25.231 1.00 88.12 574 TRP A O 1
ATOM 4436 N N . LEU A 1 575 ? -24.720 12.530 23.053 1.00 89.62 575 LEU A N 1
ATOM 4437 C CA . LEU A 1 575 ? -26.162 12.389 23.259 1.00 89.62 575 LEU A CA 1
ATOM 4438 C C . LEU A 1 575 ? -26.547 11.294 24.278 1.00 89.62 575 LEU A C 1
ATOM 4440 O O . LEU A 1 575 ? -27.365 11.590 25.150 1.00 89.62 575 LEU A O 1
ATOM 4444 N N . PRO A 1 576 ? -26.003 10.058 24.228 1.00 93.50 576 PRO A N 1
ATOM 4445 C CA . PRO A 1 576 ? -26.380 9.025 25.193 1.00 93.50 576 PRO A CA 1
ATOM 4446 C C . PRO A 1 576 ? -26.036 9.387 26.640 1.00 93.50 576 PRO A C 1
ATOM 4448 O O . PRO A 1 576 ? -26.792 9.034 27.538 1.00 93.50 576 PRO A O 1
ATOM 4451 N N . ALA A 1 577 ? -24.925 10.097 26.867 1.00 91.94 577 ALA A N 1
ATOM 4452 C CA . ALA A 1 577 ? -24.506 10.509 28.203 1.00 91.94 577 ALA A CA 1
ATOM 4453 C C . ALA A 1 577 ? -25.438 11.589 28.771 1.00 91.94 577 ALA A C 1
ATOM 4455 O O . ALA A 1 577 ? -25.930 11.430 29.882 1.00 91.94 577 ALA A O 1
ATOM 4456 N N . TYR A 1 578 ? -25.756 12.630 27.994 1.00 90.81 578 TYR A N 1
ATOM 4457 C CA . TYR A 1 578 ? -26.693 13.673 28.431 1.00 90.81 578 TYR A CA 1
ATOM 4458 C C . TYR A 1 578 ? -28.100 13.128 28.677 1.00 90.81 578 TYR A C 1
ATOM 4460 O O . TYR A 1 578 ? -28.694 13.398 29.716 1.00 90.81 578 TYR A O 1
ATOM 4468 N N . LEU A 1 579 ? -28.606 12.282 27.777 1.00 92.62 579 LEU A N 1
ATOM 4469 C CA . LEU A 1 579 ? -29.910 11.654 27.975 1.00 92.62 579 LEU A CA 1
ATOM 4470 C C . LEU A 1 579 ? -29.913 10.761 29.227 1.00 92.62 579 LEU A C 1
ATOM 4472 O O . LEU A 1 579 ? -30.917 10.687 29.930 1.00 92.62 579 LEU A O 1
ATOM 4476 N N . ALA A 1 580 ? -28.793 10.097 29.536 1.00 95.38 580 ALA A N 1
ATOM 4477 C CA . ALA A 1 580 ? -28.664 9.287 30.744 1.00 95.38 580 ALA A CA 1
ATOM 4478 C C . ALA A 1 580 ? -28.709 10.136 32.022 1.00 95.38 580 ALA A C 1
ATOM 4480 O O . ALA A 1 580 ? -29.272 9.679 33.015 1.00 95.38 580 ALA A O 1
ATOM 4481 N N . VAL A 1 581 ? -28.180 11.365 31.998 1.00 94.38 581 VAL A N 1
ATOM 4482 C CA . VAL A 1 581 ? -28.331 12.326 33.102 1.00 94.38 581 VAL A CA 1
ATOM 4483 C C . VAL A 1 581 ? -29.803 12.664 33.332 1.00 94.38 581 VAL A C 1
ATOM 4485 O O . VAL A 1 581 ? -30.257 12.676 34.475 1.00 94.38 581 VAL A O 1
ATOM 4488 N N . ASP A 1 582 ? -30.564 12.918 32.269 1.00 93.56 582 ASP A N 1
ATOM 4489 C CA . ASP A 1 582 ? -31.982 13.267 32.399 1.00 93.56 582 ASP A CA 1
ATOM 4490 C C . ASP A 1 582 ? -32.798 12.104 32.972 1.00 93.56 582 ASP A C 1
ATOM 4492 O O . ASP A 1 582 ? -33.624 12.300 33.867 1.00 93.56 582 ASP A O 1
ATOM 4496 N N . VAL A 1 583 ? -32.516 10.874 32.531 1.00 95.19 583 VAL A N 1
ATOM 4497 C CA . VAL A 1 583 ? -33.134 9.669 33.104 1.00 95.19 583 VAL A CA 1
ATOM 4498 C C . VAL A 1 583 ? -32.695 9.456 34.550 1.00 95.19 583 VAL A C 1
ATOM 4500 O O . VAL A 1 583 ? -33.532 9.136 35.392 1.00 95.19 583 VAL A O 1
ATOM 4503 N N . TRP A 1 584 ? -31.415 9.672 34.867 1.00 95.12 584 TRP A N 1
ATOM 4504 C CA . TRP A 1 584 ? -30.909 9.633 36.240 1.00 95.12 584 TRP A CA 1
ATOM 4505 C C . TRP A 1 584 ? -31.690 10.594 37.138 1.00 95.12 584 TRP A C 1
ATOM 4507 O O . TRP A 1 584 ? -32.190 10.172 38.177 1.00 95.12 584 TRP A O 1
ATOM 4517 N N . ARG A 1 585 ? -31.878 11.850 36.716 1.00 95.75 585 ARG A N 1
ATOM 4518 C CA . ARG A 1 585 ? -32.657 12.856 37.455 1.00 95.75 585 ARG A CA 1
ATOM 4519 C C . ARG A 1 585 ? -34.126 12.454 37.609 1.00 95.75 585 ARG A C 1
ATOM 4521 O O . ARG A 1 585 ? -34.685 12.602 38.695 1.00 95.75 585 ARG A O 1
ATOM 4528 N N . ASP A 1 586 ? -34.750 11.921 36.555 1.00 94.31 586 ASP A N 1
ATOM 4529 C CA . ASP A 1 586 ? -36.139 11.431 36.588 1.00 94.31 586 ASP A CA 1
ATOM 4530 C C . ASP A 1 586 ? -36.338 10.234 37.531 1.00 94.31 586 ASP A C 1
ATOM 4532 O O . ASP A 1 586 ? -37.398 10.096 38.151 1.00 94.31 586 ASP A O 1
ATOM 4536 N N . CYS A 1 587 ? -35.342 9.358 37.631 1.00 94.94 587 CYS A N 1
ATOM 4537 C CA . CYS A 1 587 ? -35.364 8.222 38.540 1.00 94.94 587 CYS A CA 1
ATOM 4538 C C . CYS A 1 587 ? -35.059 8.660 39.979 1.00 94.94 587 CYS A C 1
ATOM 4540 O O . CYS A 1 587 ? -35.827 8.328 40.878 1.00 94.94 587 CYS A O 1
ATOM 4542 N N . LEU A 1 588 ? -34.005 9.453 40.195 1.00 96.50 588 LEU A N 1
ATOM 4543 C CA . LEU A 1 588 ? -33.539 9.892 41.515 1.00 96.50 588 LEU A CA 1
ATOM 4544 C C . LEU A 1 588 ? -34.617 10.642 42.306 1.00 96.50 588 LEU A C 1
ATOM 4546 O O . LEU A 1 588 ? -34.799 10.373 43.491 1.00 96.50 588 LEU A O 1
ATOM 4550 N N . ARG A 1 589 ? -35.394 11.515 41.650 1.00 96.38 589 ARG A N 1
ATOM 4551 C CA . ARG A 1 589 ? -36.462 12.307 42.295 1.00 96.38 589 ARG A CA 1
ATOM 4552 C C . ARG A 1 589 ? -37.571 11.479 42.961 1.00 96.38 589 ARG A C 1
ATOM 4554 O O . ARG A 1 589 ? -38.408 12.043 43.659 1.00 96.38 589 ARG A O 1
ATOM 4561 N N . ARG A 1 590 ? -37.620 10.164 42.717 1.00 95.81 590 ARG A N 1
ATOM 4562 C CA . ARG A 1 590 ? -38.623 9.237 43.271 1.00 95.81 590 ARG A CA 1
ATOM 4563 C C . ARG A 1 590 ? -38.201 8.624 44.604 1.00 95.81 590 ARG A C 1
ATOM 4565 O O . ARG A 1 590 ? -39.057 8.112 45.318 1.00 95.81 590 ARG A O 1
ATOM 4572 N N . PHE A 1 591 ? -36.916 8.691 44.950 1.00 96.44 591 PHE A N 1
ATOM 4573 C CA . PHE A 1 591 ? -36.338 8.058 46.137 1.00 96.44 591 PHE A CA 1
ATOM 4574 C C . PHE A 1 591 ? -35.899 9.115 47.149 1.00 96.44 591 PHE A C 1
ATOM 4576 O O . PHE A 1 591 ? -35.378 10.158 46.755 1.00 96.44 591 PHE A O 1
ATOM 4583 N N . ALA A 1 592 ? -36.094 8.857 48.443 1.00 94.50 592 ALA A N 1
ATOM 4584 C CA . ALA A 1 592 ? -35.390 9.599 49.492 1.00 94.50 592 ALA A CA 1
ATOM 4585 C C . ALA A 1 592 ? -33.931 9.121 49.605 1.00 94.50 592 ALA A C 1
ATOM 4587 O O . ALA A 1 592 ? -33.610 8.015 49.164 1.00 94.50 592 ALA A O 1
ATOM 4588 N N . LEU A 1 593 ? -33.046 9.913 50.219 1.00 92.44 593 LEU A N 1
ATOM 4589 C CA . LEU A 1 593 ? -31.628 9.548 50.324 1.00 92.44 593 LEU A CA 1
ATOM 4590 C C . LEU A 1 593 ? -31.402 8.209 51.046 1.00 92.44 593 LEU A C 1
ATOM 4592 O O . LEU A 1 593 ? -30.609 7.398 50.576 1.00 92.44 593 LEU A O 1
ATOM 4596 N N . SER A 1 594 ? -32.090 7.956 52.163 1.00 89.06 594 SER A N 1
ATOM 4597 C CA . SER A 1 594 ? -31.927 6.700 52.915 1.00 89.06 594 SER A CA 1
ATOM 4598 C C . SER A 1 594 ? -32.357 5.480 52.090 1.00 89.06 594 SER A C 1
ATOM 4600 O O . SER A 1 594 ? -31.682 4.449 52.070 1.00 89.06 594 SER A O 1
ATOM 4602 N N . GLU A 1 595 ? -33.423 5.635 51.301 1.00 93.12 595 GLU A N 1
ATOM 4603 C CA . GLU A 1 595 ? -33.976 4.594 50.431 1.00 93.12 595 GLU A CA 1
ATOM 4604 C C . GLU A 1 595 ? -33.015 4.191 49.299 1.00 93.12 595 GLU A C 1
ATOM 4606 O O . GLU A 1 595 ? -33.122 3.088 48.762 1.00 93.12 595 GLU A O 1
ATOM 4611 N N . LEU A 1 596 ? -32.039 5.036 48.947 1.00 92.31 596 LEU A N 1
ATOM 4612 C CA . LEU A 1 596 ? -31.023 4.694 47.948 1.00 92.31 596 LEU A CA 1
ATOM 4613 C C . LEU A 1 596 ? -30.151 3.508 48.373 1.00 92.31 596 LEU A C 1
ATOM 4615 O O . LEU A 1 596 ? -29.687 2.766 47.504 1.00 92.31 596 LEU A O 1
ATOM 4619 N N . PHE A 1 597 ? -29.954 3.311 49.679 1.00 89.00 597 PHE A N 1
ATOM 4620 C CA . PHE A 1 597 ? -29.038 2.309 50.234 1.00 89.00 597 PHE A CA 1
ATOM 4621 C C . PHE A 1 597 ? -29.754 1.178 50.991 1.00 89.00 597 PHE A C 1
ATOM 4623 O O . PHE A 1 597 ? -29.164 0.123 51.221 1.00 89.00 597 PHE A O 1
ATOM 4630 N N . GLU A 1 598 ? -31.029 1.357 51.336 1.00 88.69 598 GLU A N 1
ATOM 4631 C CA . GLU A 1 598 ? -31.849 0.353 52.018 1.00 88.69 598 GLU A CA 1
ATOM 4632 C C . GLU A 1 598 ? -32.452 -0.672 51.046 1.00 88.69 598 GLU A C 1
ATOM 4634 O O . GLU A 1 598 ? -33.048 -0.310 50.033 1.00 88.69 598 GLU A O 1
ATOM 4639 N N . ARG A 1 599 ? -32.376 -1.968 51.379 1.00 91.44 599 ARG A N 1
ATOM 4640 C CA . ARG A 1 599 ? -33.038 -3.040 50.613 1.00 91.44 599 ARG A CA 1
ATOM 4641 C C . ARG A 1 599 ? -34.533 -3.090 50.925 1.00 91.44 599 ARG A C 1
ATOM 4643 O O . ARG A 1 599 ? -34.966 -3.855 51.784 1.00 91.44 599 ARG A O 1
ATOM 4650 N N . LYS A 1 600 ? -35.306 -2.259 50.229 1.00 91.81 600 LYS A N 1
ATOM 4651 C CA . LYS A 1 600 ? -36.745 -2.054 50.463 1.00 91.81 600 LYS A CA 1
ATOM 4652 C C . LYS A 1 600 ? -37.617 -2.354 49.240 1.00 91.81 600 LYS A C 1
ATOM 4654 O O . LYS A 1 600 ? -38.817 -2.572 49.386 1.00 91.81 600 LYS A O 1
ATOM 4659 N N . PHE A 1 601 ? -37.042 -2.355 48.039 1.00 93.31 601 PHE A N 1
ATOM 4660 C CA . PHE A 1 601 ? -37.811 -2.372 46.796 1.00 93.31 601 PHE A CA 1
ATOM 4661 C C . PHE A 1 601 ? -37.834 -3.773 46.179 1.00 93.31 601 PHE A C 1
ATOM 4663 O O . PHE A 1 601 ? -36.773 -4.281 45.831 1.00 93.31 601 PHE A O 1
ATOM 4670 N N . PRO A 1 602 ? -38.996 -4.414 45.986 1.00 92.19 602 PRO A N 1
ATOM 4671 C CA . PRO A 1 602 ? -39.051 -5.719 45.335 1.00 92.19 602 PRO A CA 1
ATOM 4672 C C . PRO A 1 602 ? -38.612 -5.608 43.870 1.00 92.19 602 PRO A C 1
ATOM 4674 O O . PRO A 1 602 ? -38.981 -4.657 43.174 1.00 92.19 602 PRO A O 1
ATOM 4677 N N . SER A 1 603 ? -37.854 -6.588 43.378 1.00 91.56 603 SER A N 1
ATOM 4678 C CA . SER A 1 603 ? -37.493 -6.661 41.960 1.00 91.56 603 SER A CA 1
ATOM 4679 C C . SER A 1 603 ? -38.740 -6.803 41.077 1.00 91.56 603 SER A C 1
ATOM 4681 O O . SER A 1 603 ? -39.777 -7.332 41.492 1.00 91.56 603 SER A O 1
ATOM 4683 N N . ALA A 1 604 ? -38.653 -6.331 39.830 1.00 87.38 604 ALA A N 1
ATOM 4684 C CA . ALA A 1 604 ? -39.750 -6.437 38.871 1.00 87.38 604 ALA A CA 1
ATOM 4685 C C . ALA A 1 604 ? -40.102 -7.910 38.584 1.00 87.38 604 ALA A C 1
ATOM 4687 O O . ALA A 1 604 ? -41.279 -8.281 38.635 1.00 87.38 604 ALA A O 1
ATOM 4688 N N . ASP A 1 605 ? -39.075 -8.734 38.356 1.00 86.81 605 ASP A N 1
ATOM 4689 C CA . ASP A 1 605 ? -39.213 -10.144 37.970 1.00 86.81 605 ASP A CA 1
ATOM 4690 C C . ASP A 1 605 ? -39.394 -11.087 39.170 1.00 86.81 605 ASP A C 1
ATOM 4692 O O . ASP A 1 605 ? -40.092 -12.091 39.057 1.00 86.81 605 ASP A O 1
ATOM 4696 N N . ASP A 1 606 ? -38.790 -10.754 40.315 1.00 88.19 606 ASP A N 1
ATOM 4697 C CA . ASP A 1 606 ? -38.780 -11.587 41.524 1.00 88.19 606 ASP A CA 1
ATOM 4698 C C . ASP A 1 606 ? -39.109 -10.748 42.775 1.00 88.19 606 ASP A C 1
ATOM 4700 O O . ASP A 1 606 ? -38.236 -10.049 43.300 1.00 88.19 606 ASP A O 1
ATOM 4704 N N . PRO A 1 607 ? -40.359 -10.793 43.270 1.00 85.25 607 PRO A N 1
ATOM 4705 C CA . PRO A 1 607 ? -40.773 -10.021 44.437 1.00 85.25 607 PRO A CA 1
ATOM 4706 C C . PRO A 1 607 ? -40.051 -10.379 45.744 1.00 85.25 607 PRO A C 1
ATOM 4708 O O . PRO A 1 607 ? -40.034 -9.546 46.650 1.00 85.25 607 PRO A O 1
ATOM 4711 N N . GLU A 1 608 ? -39.466 -11.576 45.869 1.00 89.19 608 GLU A N 1
ATOM 4712 C CA . GLU A 1 608 ? -38.724 -11.980 47.076 1.00 89.19 608 GLU A CA 1
ATOM 4713 C C . GLU A 1 608 ? -37.346 -11.311 47.140 1.00 89.19 608 GLU A C 1
ATOM 4715 O O . GLU A 1 608 ? -36.790 -11.075 48.218 1.00 89.19 608 GLU A O 1
ATOM 4720 N N . LYS A 1 609 ? -36.802 -10.934 45.981 1.00 92.75 609 LYS A N 1
ATOM 4721 C CA . LYS A 1 609 ? -35.536 -10.219 45.885 1.00 92.75 609 LYS A CA 1
ATOM 4722 C C . LYS A 1 609 ? -35.733 -8.727 46.159 1.00 92.75 609 LYS A C 1
ATOM 4724 O O . LYS A 1 609 ? -36.145 -7.968 45.280 1.00 92.75 609 LYS A O 1
ATOM 4729 N N . MET A 1 610 ? -35.346 -8.299 47.359 1.00 93.56 610 MET A N 1
ATOM 4730 C CA . MET A 1 610 ? -35.328 -6.886 47.755 1.00 93.56 610 MET A CA 1
ATOM 4731 C C . MET A 1 610 ? -34.063 -6.172 47.263 1.00 93.56 610 MET A C 1
ATOM 4733 O O . MET A 1 610 ? -32.940 -6.579 47.568 1.00 93.56 610 MET A O 1
ATOM 4737 N N . LEU A 1 611 ? -34.273 -5.086 46.528 1.00 94.00 611 LEU A N 1
ATOM 4738 C CA . LEU A 1 611 ? -33.283 -4.208 45.920 1.00 94.00 611 LEU A CA 1
ATOM 4739 C C . LEU A 1 611 ? -33.161 -2.894 46.697 1.00 94.00 611 LEU A C 1
ATOM 4741 O O . LEU A 1 611 ? -34.104 -2.451 47.366 1.00 94.00 611 LEU A O 1
ATOM 4745 N N . THR A 1 612 ? -32.005 -2.248 46.573 1.00 95.50 612 THR A N 1
ATOM 4746 C CA . THR A 1 612 ? -31.823 -0.855 47.000 1.00 95.50 612 THR A CA 1
ATOM 4747 C C . THR A 1 612 ? -32.374 0.127 45.970 1.00 95.50 612 THR A C 1
ATOM 4749 O O . THR A 1 612 ? -32.498 -0.204 44.786 1.00 95.50 612 THR A O 1
ATOM 4752 N N . GLY A 1 613 ? -32.672 1.364 46.380 1.00 94.56 613 GLY A N 1
ATOM 4753 C CA . GLY A 1 613 ? -33.067 2.411 45.435 1.00 94.56 613 GLY A CA 1
ATOM 4754 C C . GLY A 1 613 ? -32.021 2.620 44.331 1.00 94.56 613 GLY A C 1
ATOM 4755 O O . GLY A 1 613 ? -32.380 2.761 43.164 1.00 94.56 613 GLY A O 1
ATOM 4756 N N . MET A 1 614 ? -30.724 2.523 44.649 1.00 95.12 614 MET A N 1
ATOM 4757 C CA . MET A 1 614 ? -29.657 2.590 43.640 1.00 95.12 614 MET A CA 1
ATOM 4758 C C . MET A 1 614 ? -29.688 1.438 42.633 1.00 95.12 614 MET A C 1
ATOM 4760 O O . MET A 1 614 ? -29.449 1.660 41.443 1.00 95.12 614 MET A O 1
ATOM 4764 N N . GLU A 1 615 ? -29.982 0.214 43.068 1.00 94.75 615 GLU A N 1
ATOM 4765 C CA . GLU A 1 615 ? -30.124 -0.936 42.166 1.00 94.75 615 GLU A CA 1
ATOM 4766 C C . GLU A 1 615 ? -31.326 -0.761 41.229 1.00 94.75 615 GLU A C 1
ATOM 4768 O O . GLU A 1 615 ? -31.220 -1.049 40.034 1.00 94.75 615 GLU A O 1
ATOM 4773 N N . VAL A 1 616 ? -32.442 -0.215 41.727 1.00 95.25 616 VAL A N 1
ATOM 4774 C CA . VAL A 1 616 ? -33.608 0.119 40.893 1.00 95.25 616 VAL A CA 1
ATOM 4775 C C . VAL A 1 616 ? -33.247 1.199 39.873 1.00 95.25 616 VAL A C 1
ATOM 4777 O O . VAL A 1 616 ? -33.463 1.005 38.678 1.00 95.25 616 VAL A O 1
ATOM 4780 N N . ILE A 1 617 ? -32.640 2.309 40.307 1.00 95.19 617 ILE A N 1
ATOM 4781 C CA . ILE A 1 617 ? -32.258 3.410 39.410 1.00 95.19 617 ILE A CA 1
ATOM 4782 C C . ILE A 1 617 ? -31.292 2.923 38.324 1.00 95.19 617 ILE A C 1
ATOM 4784 O O . ILE A 1 617 ? -31.506 3.201 37.148 1.00 95.19 617 ILE A O 1
ATOM 4788 N N . THR A 1 618 ? -30.242 2.186 38.687 1.00 94.38 618 THR A N 1
ATOM 4789 C CA . THR A 1 618 ? -29.252 1.694 37.712 1.00 94.38 618 THR A CA 1
ATOM 4790 C C . THR A 1 618 ? -29.858 0.708 36.715 1.00 94.38 618 THR A C 1
ATOM 4792 O O . THR A 1 618 ? -29.561 0.795 35.520 1.00 94.38 618 THR A O 1
ATOM 4795 N N . THR A 1 619 ? -30.747 -0.178 37.172 1.00 92.94 619 THR A N 1
ATOM 4796 C CA . THR A 1 619 ? -31.478 -1.114 36.306 1.00 92.94 619 THR A CA 1
ATOM 4797 C C . THR A 1 619 ? -32.371 -0.367 35.321 1.00 92.94 619 THR A C 1
ATOM 4799 O O . THR A 1 619 ? -32.324 -0.634 34.120 1.00 92.94 619 THR A O 1
ATOM 4802 N N . GLU A 1 620 ? -33.128 0.618 35.797 1.00 92.69 620 GLU A N 1
ATOM 4803 C CA . GLU A 1 620 ? -34.073 1.370 34.972 1.00 92.69 620 GLU A CA 1
ATOM 4804 C C . GLU A 1 620 ? -33.379 2.312 33.990 1.00 92.69 620 GLU A C 1
ATOM 4806 O O . GLU A 1 620 ? -33.743 2.354 32.812 1.00 92.69 620 GLU A O 1
ATOM 4811 N N . VAL A 1 621 ? -32.326 3.009 34.426 1.00 94.69 621 VAL A N 1
ATOM 4812 C CA . VAL A 1 621 ? -31.493 3.827 33.538 1.00 94.69 621 VAL A CA 1
ATOM 4813 C C . VAL A 1 621 ? -30.908 2.954 32.429 1.00 94.69 621 VAL A C 1
ATOM 4815 O O . VAL A 1 621 ? -30.975 3.334 31.268 1.00 94.69 621 VAL A O 1
ATOM 4818 N N . ALA A 1 622 ? -30.393 1.760 32.729 1.00 92.88 622 ALA A N 1
ATOM 4819 C CA . ALA A 1 622 ? -29.877 0.869 31.691 1.00 92.88 622 ALA A CA 1
ATOM 4820 C C . ALA A 1 622 ? -30.988 0.315 30.774 1.00 92.88 622 ALA A C 1
ATOM 4822 O O . ALA A 1 622 ? -30.802 0.246 29.554 1.00 92.88 622 ALA A O 1
ATOM 4823 N N . ALA A 1 623 ? -32.145 -0.059 31.329 1.00 92.75 623 ALA A N 1
ATOM 4824 C CA . ALA A 1 623 ? -33.260 -0.641 30.583 1.00 92.75 623 ALA A CA 1
ATOM 4825 C C . ALA A 1 623 ? -33.842 0.334 29.547 1.00 92.75 623 ALA A C 1
ATOM 4827 O O . ALA A 1 623 ? -34.056 -0.065 28.399 1.00 92.75 623 ALA A O 1
ATOM 4828 N N . ARG A 1 624 ? -33.993 1.622 29.897 1.00 95.06 624 ARG A N 1
ATOM 4829 C CA . ARG A 1 624 ? -34.497 2.675 28.988 1.00 95.06 624 ARG A CA 1
ATOM 4830 C C . ARG A 1 624 ? -33.638 2.906 27.749 1.00 95.06 624 ARG A C 1
ATOM 4832 O O . ARG A 1 624 ? -34.101 3.497 26.788 1.00 95.06 624 ARG A O 1
ATOM 4839 N N . PHE A 1 625 ? -32.404 2.422 27.716 1.00 95.31 625 PHE A N 1
ATOM 4840 C CA . PHE A 1 625 ? -31.537 2.573 26.544 1.00 95.31 625 PHE A CA 1
ATOM 4841 C C . PHE A 1 625 ? -31.350 1.274 25.762 1.00 95.31 625 PHE A C 1
ATOM 4843 O O . PHE A 1 625 ? -30.808 1.301 24.654 1.00 95.31 625 PHE A O 1
ATOM 4850 N N . ARG A 1 626 ? -31.797 0.139 26.313 1.00 93.94 626 ARG A N 1
ATOM 4851 C CA . ARG A 1 626 ? -31.564 -1.199 25.751 1.00 93.94 626 ARG A CA 1
ATOM 4852 C C . ARG A 1 626 ? -32.831 -1.890 25.260 1.00 93.94 626 ARG A C 1
ATOM 4854 O O . ARG A 1 626 ? -32.722 -2.737 24.375 1.00 93.94 626 ARG A O 1
ATOM 4861 N N . SER A 1 627 ? -33.992 -1.518 25.790 1.00 92.62 627 SER A N 1
ATOM 4862 C CA . SER A 1 627 ? -35.266 -2.180 25.511 1.00 92.62 627 SER A CA 1
ATOM 4863 C C . SER A 1 627 ? -36.304 -1.193 24.981 1.00 92.62 627 SER A C 1
ATOM 4865 O O . SER A 1 627 ? -36.399 -0.066 25.460 1.00 92.62 627 SER A O 1
ATOM 4867 N N . GLU A 1 628 ? -37.116 -1.630 24.011 1.00 93.19 628 GLU A N 1
ATOM 4868 C CA . GLU A 1 628 ? -38.243 -0.826 23.512 1.00 93.19 628 GLU A CA 1
ATOM 4869 C C . GLU A 1 628 ? -39.323 -0.649 24.582 1.00 93.19 628 GLU A C 1
ATOM 4871 O O . GLU A 1 628 ? -39.938 0.411 24.655 1.00 93.19 628 GLU A O 1
ATOM 4876 N N . GLU A 1 629 ? -39.517 -1.653 25.438 1.00 94.06 629 GLU A N 1
ATOM 4877 C CA . GLU A 1 629 ? -40.456 -1.616 26.554 1.00 94.06 629 GLU A CA 1
ATOM 4878 C C . GLU A 1 629 ? -39.719 -1.678 27.892 1.00 94.06 629 GLU A C 1
ATOM 4880 O O . GLU A 1 629 ? -38.836 -2.514 28.092 1.00 94.06 629 GLU A O 1
ATOM 4885 N N . VAL A 1 630 ? -40.114 -0.805 28.814 1.00 93.62 630 VAL A N 1
ATOM 4886 C CA . VAL A 1 630 ? -39.535 -0.673 30.155 1.00 93.62 630 VAL A CA 1
ATOM 4887 C C . VAL A 1 630 ? -40.616 -0.672 31.216 1.00 93.62 630 VAL A C 1
ATOM 4889 O O . VAL A 1 630 ? -41.755 -0.274 30.952 1.00 93.62 630 VAL A O 1
ATOM 4892 N N . ASN A 1 631 ? -40.255 -1.105 32.419 1.00 93.44 631 ASN A N 1
ATOM 4893 C CA . ASN A 1 631 ? -41.171 -1.119 33.546 1.00 93.44 631 ASN A CA 1
ATOM 4894 C C . ASN A 1 631 ? -41.516 0.316 33.974 1.00 93.44 631 ASN A C 1
ATOM 4896 O O . ASN A 1 631 ? -40.746 1.262 33.792 1.00 93.44 631 ASN A O 1
ATOM 4900 N N . VAL A 1 632 ? -42.713 0.499 34.521 1.00 92.88 632 VAL A N 1
ATOM 4901 C CA . VAL A 1 632 ? -43.172 1.799 35.011 1.00 92.88 632 VAL A CA 1
ATOM 4902 C C . VAL A 1 632 ? -42.974 1.866 36.517 1.00 92.88 632 VAL A C 1
ATOM 4904 O O . VAL A 1 632 ? -43.568 1.088 37.258 1.00 92.88 632 VAL A O 1
ATOM 4907 N N . LEU A 1 633 ? -42.188 2.842 36.967 1.00 93.25 633 LEU A N 1
ATOM 4908 C CA . LEU A 1 633 ? -42.106 3.195 38.380 1.00 93.25 633 LEU A CA 1
ATOM 4909 C C . LEU A 1 633 ? -43.256 4.132 38.776 1.00 93.25 633 LEU A C 1
ATOM 4911 O O . LEU A 1 633 ? -43.676 4.997 37.992 1.00 93.25 633 LEU A O 1
ATOM 4915 N N . ASP A 1 634 ? -43.743 4.001 40.003 1.00 92.81 634 ASP A N 1
ATOM 4916 C CA . ASP A 1 634 ? -44.596 4.995 40.652 1.00 92.81 634 ASP A CA 1
ATOM 4917 C C . ASP A 1 634 ? -43.785 6.182 41.211 1.00 92.81 634 ASP A C 1
ATOM 4919 O O . ASP A 1 634 ? -42.577 6.303 40.981 1.00 92.81 634 ASP A O 1
ATOM 4923 N N . GLU A 1 635 ? -44.460 7.110 41.888 1.00 90.94 635 GLU A N 1
ATOM 4924 C CA . GLU A 1 635 ? -43.839 8.315 42.460 1.00 90.94 635 GLU A CA 1
ATOM 4925 C C . GLU A 1 635 ? -42.866 8.009 43.611 1.00 90.94 635 GLU A C 1
ATOM 4927 O O . GLU A 1 635 ? -42.041 8.855 43.952 1.00 90.94 635 GLU A O 1
ATOM 4932 N N . PHE A 1 636 ? -42.919 6.794 44.163 1.00 92.50 636 PHE A N 1
ATOM 4933 C CA . PHE A 1 636 ? -42.116 6.342 45.297 1.00 92.50 636 PHE A CA 1
ATOM 4934 C C . PHE A 1 636 ? -41.044 5.315 44.904 1.00 92.50 636 PHE A C 1
ATOM 4936 O O . PHE A 1 636 ? -40.370 4.779 45.778 1.00 92.50 636 PHE A O 1
ATOM 4943 N N . GLY A 1 637 ? -40.866 5.050 43.605 1.00 90.25 637 GLY A N 1
ATOM 4944 C CA . GLY A 1 637 ? -39.824 4.160 43.093 1.00 90.25 637 GLY A CA 1
ATOM 4945 C C . GLY A 1 637 ? -40.194 2.674 43.074 1.00 90.25 637 GLY A C 1
ATOM 4946 O O . GLY A 1 637 ? -39.331 1.851 42.776 1.00 90.25 637 GLY A O 1
ATOM 4947 N N . PHE A 1 638 ? -41.453 2.310 43.338 1.00 93.06 638 PHE A N 1
ATOM 4948 C CA . PHE A 1 638 ? -41.931 0.932 43.212 1.00 93.06 638 PHE A CA 1
ATOM 4949 C C . PHE A 1 638 ? -42.392 0.634 41.785 1.00 93.06 638 PHE A C 1
ATOM 4951 O O . PHE A 1 638 ? -42.969 1.481 41.098 1.00 93.06 638 PHE A O 1
ATOM 4958 N N . TYR A 1 639 ? -42.179 -0.604 41.340 1.00 93.00 639 TYR A N 1
ATOM 4959 C CA . TYR A 1 639 ? -42.724 -1.080 40.073 1.00 93.00 639 TYR A CA 1
ATOM 4960 C C . TYR A 1 639 ? -44.249 -1.150 40.140 1.00 93.00 639 TYR A C 1
ATOM 4962 O O . TYR A 1 639 ? -44.808 -1.899 40.945 1.00 93.00 639 TYR A O 1
ATOM 4970 N N . LYS A 1 640 ? -44.932 -0.410 39.261 1.00 92.88 640 LYS A N 1
ATOM 4971 C CA . LYS A 1 640 ? -46.383 -0.522 39.103 1.00 92.88 640 LYS A CA 1
ATOM 4972 C C . LYS A 1 640 ? -46.725 -1.918 38.606 1.00 92.88 640 LYS A C 1
ATOM 4974 O O . LYS A 1 640 ? -46.120 -2.393 37.645 1.00 92.88 640 LYS A O 1
ATOM 4979 N N . ARG A 1 641 ? -47.717 -2.545 39.231 1.00 90.00 641 ARG A N 1
ATOM 4980 C CA . ARG A 1 641 ? -48.238 -3.855 38.833 1.00 90.00 641 ARG A CA 1
ATOM 4981 C C . ARG A 1 641 ? -49.686 -3.732 38.355 1.00 90.00 641 ARG A C 1
ATOM 4983 O O . ARG A 1 641 ? -50.409 -2.854 38.824 1.00 90.00 641 ARG A O 1
ATOM 4990 N N . ASP A 1 642 ? -50.065 -4.547 37.377 1.00 90.31 642 ASP A N 1
ATOM 4991 C CA . ASP A 1 642 ? -51.446 -4.671 36.901 1.00 90.31 642 ASP A CA 1
ATOM 4992 C C . ASP A 1 642 ? -52.313 -5.485 37.882 1.00 90.31 642 ASP A C 1
ATOM 4994 O O . ASP A 1 642 ? -51.856 -5.880 38.959 1.00 90.31 642 ASP A O 1
ATOM 4998 N N . ALA A 1 643 ? -53.586 -5.701 37.535 1.00 86.94 643 ALA A N 1
ATOM 4999 C CA . ALA A 1 643 ? -54.529 -6.438 38.378 1.00 86.94 643 ALA A CA 1
ATOM 5000 C C . ALA A 1 643 ? -54.105 -7.905 38.596 1.00 86.94 643 ALA A C 1
ATOM 5002 O O . ALA A 1 643 ? -54.466 -8.515 39.600 1.00 86.94 643 ALA A O 1
ATOM 5003 N N . GLU A 1 644 ? -53.300 -8.449 37.685 1.00 84.88 644 GLU A N 1
ATOM 5004 C CA . GLU A 1 644 ? -52.741 -9.798 37.705 1.00 84.88 644 GLU A CA 1
ATOM 5005 C C . GLU A 1 644 ? -51.367 -9.868 38.398 1.00 84.88 644 GLU A C 1
ATOM 5007 O O . GLU A 1 644 ? -50.750 -10.935 38.456 1.00 84.88 644 GLU A O 1
ATOM 5012 N N . GLY A 1 645 ? -50.873 -8.748 38.937 1.00 81.62 645 GLY A N 1
ATOM 5013 C CA . GLY A 1 645 ? -49.610 -8.668 39.666 1.00 81.62 645 GLY A CA 1
ATOM 5014 C C . GLY A 1 645 ? -48.360 -8.612 38.781 1.00 81.62 645 GLY A C 1
ATOM 5015 O O . GLY A 1 645 ? -47.247 -8.716 39.306 1.00 81.62 645 GLY A O 1
ATOM 5016 N N . LYS A 1 646 ? -48.482 -8.427 37.463 1.00 86.19 646 LYS A N 1
ATOM 5017 C CA . LYS A 1 646 ? -47.347 -8.291 36.536 1.00 86.19 646 LYS A CA 1
ATOM 5018 C C . LYS A 1 646 ? -46.887 -6.836 36.410 1.00 86.19 646 LYS A C 1
ATOM 5020 O O . LYS A 1 646 ? -47.709 -5.929 36.505 1.00 86.19 646 LYS A O 1
ATOM 5025 N N . PRO A 1 647 ? -45.587 -6.575 36.173 1.00 87.88 647 PRO A N 1
ATOM 5026 C CA . PRO A 1 647 ? -45.086 -5.217 35.979 1.00 87.88 647 PRO A CA 1
ATOM 5027 C C . PRO A 1 647 ? -45.731 -4.531 34.768 1.00 87.88 647 PRO A C 1
ATOM 5029 O O . PRO A 1 647 ? -45.699 -5.053 33.652 1.00 87.88 647 PRO A O 1
ATOM 5032 N N . VAL A 1 648 ? -46.266 -3.329 34.978 1.00 92.69 648 VAL A N 1
ATOM 5033 C CA . VAL A 1 648 ? -46.796 -2.479 33.907 1.00 92.69 648 VAL A CA 1
ATOM 5034 C C . VAL A 1 648 ? -45.629 -1.965 33.072 1.00 92.69 648 VAL A C 1
ATOM 5036 O O . VAL A 1 648 ? -44.691 -1.370 33.608 1.00 92.69 648 VAL A O 1
ATOM 5039 N N . LYS A 1 649 ? -45.702 -2.155 31.752 1.00 93.25 649 LYS A N 1
ATOM 5040 C CA . LYS A 1 649 ? -44.679 -1.698 30.806 1.00 93.25 649 LYS A CA 1
ATOM 5041 C C . LYS A 1 649 ? -45.146 -0.501 29.986 1.00 93.25 649 LYS A C 1
ATOM 5043 O O . LYS A 1 649 ? -46.328 -0.355 29.684 1.00 93.25 649 LYS A O 1
ATOM 5048 N N . ARG A 1 650 ? -44.198 0.348 29.593 1.00 94.19 650 ARG A N 1
ATOM 5049 C CA . ARG A 1 650 ? -44.390 1.437 28.626 1.00 94.19 650 ARG A CA 1
ATOM 5050 C C . ARG A 1 650 ? -43.290 1.419 27.577 1.00 94.19 650 ARG A C 1
ATOM 5052 O O . ARG A 1 650 ? -42.199 0.917 27.836 1.00 94.19 650 ARG A O 1
ATOM 5059 N N . LYS A 1 651 ? -43.541 2.043 26.427 1.00 95.06 651 LYS A N 1
ATOM 5060 C CA . LYS A 1 651 ? -42.489 2.270 25.432 1.00 95.06 651 LYS A CA 1
ATOM 5061 C C . LYS A 1 651 ? -41.458 3.266 25.962 1.00 95.06 651 LYS A C 1
ATOM 5063 O O . LYS A 1 651 ? -41.840 4.314 26.482 1.00 95.06 651 LYS A O 1
ATOM 5068 N N . SER A 1 652 ? -40.172 2.956 25.824 1.00 94.88 652 SER A N 1
ATOM 5069 C CA . SER A 1 652 ? -39.099 3.888 26.166 1.00 94.88 652 SER A CA 1
ATOM 5070 C C . SER A 1 652 ? -38.901 4.913 25.053 1.00 94.88 652 SER A C 1
ATOM 5072 O O . SER A 1 652 ? -38.646 4.586 23.888 1.00 94.88 652 SER A O 1
ATOM 5074 N N . GLU A 1 653 ? -39.007 6.186 25.425 1.00 93.31 653 GLU A N 1
ATOM 5075 C CA . GLU A 1 653 ? -38.729 7.297 24.523 1.00 93.31 653 GLU A CA 1
ATOM 5076 C C . GLU A 1 653 ? -37.231 7.425 24.256 1.00 93.31 653 GLU A C 1
ATOM 5078 O O . GLU A 1 653 ? -36.832 7.719 23.130 1.00 93.31 653 GLU A O 1
ATOM 5083 N N . GLU A 1 654 ? -36.407 7.145 25.260 1.00 94.06 654 GLU A N 1
ATOM 5084 C CA . GLU A 1 654 ? -34.956 7.262 25.216 1.00 94.06 654 GLU A CA 1
ATOM 5085 C C . GLU A 1 654 ? -34.349 6.224 24.272 1.00 94.06 654 GLU A C 1
ATOM 5087 O O . GLU A 1 654 ? -33.569 6.584 23.384 1.00 94.06 654 GLU A O 1
ATOM 5092 N N . PHE A 1 655 ? -34.806 4.969 24.355 1.00 93.88 655 PHE A N 1
ATOM 5093 C CA . PHE A 1 655 ? -34.476 3.929 23.384 1.00 93.88 655 PHE A CA 1
ATOM 5094 C C . PHE A 1 655 ? -34.815 4.390 21.964 1.00 93.88 655 PHE A C 1
ATOM 5096 O O . PHE A 1 655 ? -33.973 4.337 21.069 1.00 93.88 655 PHE A O 1
ATOM 5103 N N . ARG A 1 656 ? -36.026 4.920 21.749 1.00 93.44 656 ARG A N 1
ATOM 5104 C CA . ARG A 1 656 ? -36.467 5.403 20.433 1.00 93.44 656 ARG A CA 1
ATOM 5105 C C . ARG A 1 656 ? -35.615 6.572 19.927 1.00 93.44 656 ARG A C 1
ATOM 5107 O O . ARG A 1 656 ? -35.280 6.596 18.745 1.00 93.44 656 ARG A O 1
ATOM 5114 N N . ILE A 1 657 ? -35.250 7.526 20.786 1.00 91.44 657 ILE A N 1
ATOM 5115 C CA . ILE A 1 657 ? -34.386 8.665 20.434 1.00 91.44 657 ILE A CA 1
ATOM 5116 C C . ILE A 1 657 ? -33.013 8.163 19.980 1.00 91.44 657 ILE A C 1
ATOM 5118 O O . ILE A 1 657 ? -32.558 8.527 18.896 1.00 91.44 657 ILE A O 1
ATOM 5122 N N . VAL A 1 658 ? -32.381 7.287 20.759 1.00 92.00 658 VAL A N 1
ATOM 5123 C CA . VAL A 1 658 ? -31.057 6.716 20.463 1.00 92.00 658 VAL A CA 1
ATOM 5124 C C . VAL A 1 658 ? -31.088 5.898 19.165 1.00 92.00 658 VAL A C 1
ATOM 5126 O O . VAL A 1 658 ? -30.229 6.074 18.298 1.00 92.00 658 VAL A O 1
ATOM 5129 N N . GLN A 1 659 ? -32.130 5.090 18.957 1.00 90.50 659 GLN A N 1
ATOM 5130 C CA . GLN A 1 659 ? -32.327 4.320 17.723 1.00 90.50 659 GLN A CA 1
ATOM 5131 C C . GLN A 1 659 ? -32.555 5.214 16.495 1.00 90.50 659 GLN A C 1
ATOM 5133 O O . GLN A 1 659 ? -31.981 4.978 15.429 1.00 90.50 659 GLN A O 1
ATOM 5138 N N . ASN A 1 660 ? -33.342 6.285 16.635 1.00 90.75 660 ASN A N 1
ATOM 5139 C CA . ASN A 1 660 ? -33.570 7.263 15.566 1.00 90.75 660 ASN A CA 1
ATOM 5140 C C . ASN A 1 660 ? -32.299 8.037 15.192 1.00 90.75 660 ASN A C 1
ATOM 5142 O O . ASN A 1 660 ? -32.208 8.561 14.084 1.00 90.75 660 ASN A O 1
ATOM 5146 N N . ARG A 1 661 ? -31.305 8.072 16.082 1.00 89.88 661 ARG A N 1
ATOM 5147 C CA . ARG A 1 661 ? -29.970 8.638 15.841 1.00 89.88 661 ARG A CA 1
ATOM 5148 C C . ARG A 1 661 ? -28.966 7.616 15.305 1.00 89.88 661 ARG A C 1
ATOM 5150 O O . ARG A 1 661 ? -27.814 7.967 15.083 1.00 89.88 661 ARG A O 1
ATOM 5157 N N . GLY A 1 662 ? -29.391 6.374 15.061 1.00 90.81 662 GLY A N 1
ATOM 5158 C CA . GLY A 1 662 ? -28.524 5.318 14.538 1.00 90.81 662 GLY A CA 1
ATOM 5159 C C . GLY A 1 662 ? -27.561 4.740 15.576 1.00 90.81 662 GLY A C 1
ATOM 5160 O O . GLY A 1 662 ? -26.529 4.183 15.206 1.00 90.81 662 GLY A O 1
ATOM 5161 N N . LEU A 1 663 ? -27.863 4.882 16.867 1.00 93.75 663 LEU A N 1
ATOM 5162 C CA . LEU A 1 663 ? -26.994 4.461 17.962 1.00 93.75 663 LEU A CA 1
ATOM 5163 C C . LEU A 1 663 ? -27.526 3.199 18.643 1.00 93.75 663 LEU A C 1
ATOM 5165 O O . LEU A 1 663 ? -28.725 2.925 18.670 1.00 93.75 663 LEU A O 1
ATOM 5169 N N . GLN A 1 664 ? -26.606 2.438 19.221 1.00 93.94 664 GLN A N 1
ATOM 5170 C CA . GLN A 1 664 ? -26.871 1.283 20.062 1.00 93.94 664 GLN A CA 1
ATOM 5171 C C . GLN A 1 664 ? -26.076 1.429 21.357 1.00 93.94 664 GLN A C 1
ATOM 5173 O O . GLN A 1 664 ? -24.843 1.409 21.351 1.00 93.94 664 GLN A O 1
ATOM 5178 N N . VAL A 1 665 ? -26.788 1.569 22.470 1.00 95.19 665 VAL A N 1
A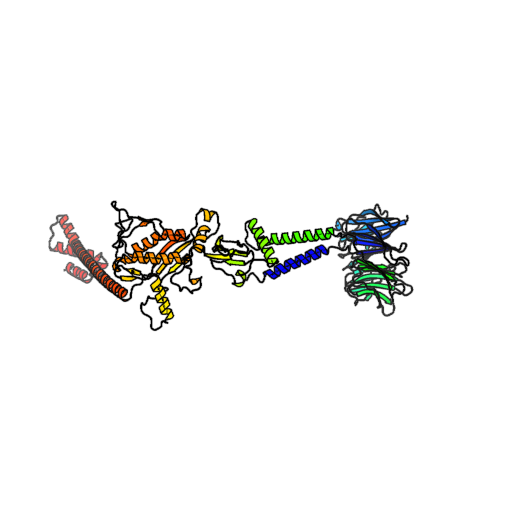TOM 5179 C CA . VAL A 1 665 ? -26.194 1.679 23.804 1.00 95.19 665 VAL A CA 1
ATOM 5180 C C . VAL A 1 665 ? -26.073 0.284 24.407 1.00 95.19 665 VAL A C 1
ATOM 5182 O O . VAL A 1 665 ? -27.032 -0.484 24.424 1.00 95.19 665 VAL A O 1
ATOM 5185 N N . TYR A 1 666 ? -24.876 -0.058 24.877 1.00 93.25 666 TYR A N 1
ATOM 5186 C CA . TYR A 1 666 ? -24.595 -1.348 25.509 1.00 93.25 666 TYR A CA 1
ATOM 5187 C C . TYR A 1 666 ? -24.856 -1.303 27.003 1.00 93.25 666 TYR A C 1
ATOM 5189 O O . TYR A 1 666 ? -25.419 -2.240 27.566 1.00 93.25 666 TYR A O 1
ATOM 5197 N N . THR A 1 667 ? -24.411 -0.231 27.651 1.00 93.88 667 THR A N 1
ATOM 5198 C CA . THR A 1 667 ? -24.591 -0.048 29.084 1.00 93.88 667 THR A CA 1
ATOM 5199 C C . THR A 1 667 ? -24.479 1.421 29.457 1.00 93.88 667 THR A C 1
ATOM 5201 O O . THR A 1 667 ? -23.785 2.195 28.791 1.00 93.88 667 THR A O 1
ATOM 5204 N N . ILE A 1 668 ? -25.157 1.770 30.543 1.00 96.00 668 ILE A N 1
ATOM 5205 C CA . ILE A 1 668 ? -24.954 3.008 31.278 1.00 96.00 668 ILE A CA 1
ATOM 5206 C C . ILE A 1 668 ? -24.540 2.593 32.679 1.00 96.00 668 ILE A C 1
ATOM 5208 O O . ILE A 1 668 ? -25.217 1.789 33.317 1.00 96.00 668 ILE A O 1
ATOM 5212 N N . VAL A 1 669 ? -23.412 3.118 33.136 1.00 94.50 669 VAL A N 1
ATOM 5213 C CA . VAL A 1 669 ? -22.863 2.813 34.452 1.00 94.50 669 VAL A CA 1
ATOM 5214 C C . VAL A 1 669 ? -22.876 4.085 35.278 1.00 94.50 669 VAL A C 1
ATOM 5216 O O . VAL A 1 669 ? -22.397 5.123 34.826 1.00 94.50 669 VAL A O 1
ATOM 5219 N N . ILE A 1 670 ? -23.420 3.987 36.486 1.00 93.50 670 ILE A N 1
ATOM 5220 C CA . ILE A 1 670 ? -23.455 5.072 37.464 1.00 93.50 670 ILE A CA 1
ATOM 5221 C C . ILE A 1 670 ? -22.492 4.693 38.581 1.00 93.50 670 ILE A C 1
ATOM 5223 O O . ILE A 1 670 ? -22.635 3.633 39.189 1.00 93.50 670 ILE A O 1
ATOM 5227 N N . THR A 1 671 ? -21.482 5.521 38.818 1.00 91.12 671 THR A N 1
ATOM 5228 C CA . THR A 1 671 ? -20.430 5.266 39.812 1.00 91.12 671 THR A CA 1
ATOM 5229 C C . THR A 1 671 ? -20.098 6.531 40.590 1.00 91.12 671 THR A C 1
ATOM 5231 O O . THR A 1 671 ? -20.576 7.612 40.255 1.00 91.12 671 THR A O 1
ATOM 5234 N N . ASN A 1 672 ? -19.266 6.395 41.629 1.00 87.25 672 ASN A N 1
ATOM 5235 C CA . ASN A 1 672 ? -18.719 7.513 42.405 1.00 87.25 672 ASN A CA 1
ATOM 5236 C C . ASN A 1 672 ? -19.798 8.524 42.813 1.00 87.25 672 ASN A C 1
ATOM 5238 O O . ASN A 1 672 ? -19.724 9.705 42.473 1.00 87.25 672 ASN A O 1
ATOM 5242 N N . ILE A 1 673 ? -20.825 8.021 43.496 1.00 88.25 673 ILE A N 1
ATOM 5243 C CA . ILE A 1 673 ? -21.890 8.844 44.060 1.00 88.25 673 ILE A CA 1
ATOM 5244 C C . ILE A 1 673 ? -21.269 9.734 45.133 1.00 88.25 673 ILE A C 1
ATOM 5246 O O . ILE A 1 673 ? -20.615 9.227 46.041 1.00 88.25 673 ILE A O 1
ATOM 5250 N N . ARG A 1 674 ? -21.462 11.045 45.011 1.00 87.56 674 ARG A N 1
ATOM 5251 C CA . ARG A 1 674 ? -20.975 12.041 45.968 1.00 87.56 674 ARG A CA 1
ATOM 5252 C C . ARG A 1 674 ? -22.153 12.777 46.584 1.00 87.56 674 ARG A C 1
ATOM 5254 O O . ARG A 1 674 ? -23.098 13.127 45.866 1.00 87.56 674 ARG A O 1
ATOM 5261 N N . LEU A 1 675 ? -22.080 13.004 47.890 1.00 87.88 675 LEU A N 1
ATOM 5262 C CA . LEU A 1 675 ? -23.136 13.622 48.690 1.00 87.88 675 LEU A CA 1
ATOM 5263 C C . LEU A 1 675 ? -22.580 14.832 49.447 1.00 87.88 675 LEU A C 1
ATOM 5265 O O . LEU A 1 675 ? -21.394 14.833 49.773 1.00 87.88 675 LEU A O 1
ATOM 5269 N N . PRO A 1 676 ? -23.399 15.859 49.743 1.00 87.06 676 PRO A N 1
ATOM 5270 C CA . PRO A 1 676 ? -22.967 17.018 50.515 1.00 87.06 676 PRO A CA 1
ATOM 5271 C C . PRO A 1 676 ? -22.180 16.610 51.759 1.00 87.06 676 PRO A C 1
ATOM 5273 O O . PRO A 1 676 ? -22.604 15.711 52.477 1.00 87.06 676 PRO A O 1
ATOM 5276 N N . LYS A 1 677 ? -21.065 17.291 52.045 1.00 83.12 677 LYS A N 1
ATOM 5277 C CA . LYS A 1 677 ? -20.153 16.934 53.150 1.00 83.12 677 LYS A CA 1
ATOM 5278 C C . LYS A 1 677 ? -20.878 16.658 54.476 1.00 83.12 677 LYS A C 1
ATOM 5280 O O . LYS A 1 677 ? -20.621 15.648 55.114 1.00 83.12 677 LYS A O 1
ATOM 5285 N N . LEU A 1 678 ? -21.828 17.521 54.844 1.00 84.44 678 LEU A N 1
ATOM 5286 C CA . LEU A 1 678 ? -22.645 17.361 56.055 1.00 84.44 678 LEU A CA 1
ATOM 5287 C C . LEU A 1 678 ? -23.468 16.062 56.058 1.00 84.44 678 LEU A C 1
ATOM 5289 O O . LEU A 1 678 ? -23.645 15.436 57.097 1.00 84.44 678 LEU A O 1
ATOM 5293 N N . VAL A 1 679 ? -23.971 15.654 54.893 1.00 87.44 679 VAL A N 1
ATOM 5294 C CA . VAL A 1 679 ? -24.732 14.414 54.713 1.00 87.44 679 VAL A CA 1
ATOM 5295 C C . VAL A 1 679 ? -23.806 13.200 54.793 1.00 87.44 679 VAL A C 1
ATOM 5297 O O . VAL A 1 679 ? -24.160 12.221 55.443 1.00 87.44 679 VAL A O 1
ATOM 5300 N N . GLU A 1 680 ? -22.617 13.254 54.181 1.00 85.38 680 GLU A N 1
ATOM 5301 C CA . GLU A 1 680 ? -21.618 12.176 54.281 1.00 85.38 680 GLU A CA 1
ATOM 5302 C C . GLU A 1 680 ? -21.157 11.962 55.727 1.00 85.38 680 GLU A C 1
ATOM 5304 O O . GLU A 1 680 ? -21.118 10.825 56.192 1.00 85.38 680 GLU A O 1
ATOM 5309 N N . GLU A 1 681 ? -20.862 13.041 56.457 1.00 87.00 681 GLU A N 1
ATOM 5310 C CA . GLU A 1 681 ? -20.470 12.989 57.872 1.00 87.00 681 GLU A CA 1
ATOM 5311 C C . GLU A 1 681 ? -21.576 12.378 58.746 1.00 87.00 681 GLU A C 1
ATOM 5313 O O . GLU A 1 681 ? -21.297 11.541 59.612 1.00 87.00 681 GLU A O 1
ATOM 5318 N N . GLN A 1 682 ? -22.837 12.735 58.485 1.00 87.62 682 GLN A N 1
ATOM 5319 C CA . GLN A 1 682 ? -23.985 12.165 59.185 1.00 87.62 682 GLN A CA 1
ATOM 5320 C C . GLN A 1 682 ? -24.153 10.670 58.879 1.00 87.62 682 GLN A C 1
ATOM 5322 O O . GLN A 1 682 ? -24.233 9.865 59.806 1.00 87.62 682 GLN A O 1
ATOM 5327 N N . LEU A 1 683 ? -24.135 10.277 57.599 1.00 86.25 683 LEU A N 1
ATOM 5328 C CA . LEU A 1 683 ? -24.237 8.872 57.187 1.00 86.25 683 LEU A CA 1
ATOM 5329 C C . LEU A 1 683 ? -23.103 8.023 57.766 1.00 86.25 683 LEU A C 1
ATOM 5331 O O . LEU A 1 683 ? -23.339 6.896 58.199 1.00 86.25 683 LEU A O 1
ATOM 5335 N N . PHE A 1 684 ? -21.881 8.556 57.798 1.00 85.69 684 PHE A N 1
ATOM 5336 C CA . PHE A 1 684 ? -20.735 7.880 58.398 1.00 85.69 684 PHE A CA 1
ATOM 5337 C C . PHE A 1 684 ? -20.922 7.681 59.906 1.00 85.69 684 PHE A C 1
ATOM 5339 O O . PHE A 1 684 ? -20.669 6.591 60.418 1.00 85.69 684 PHE A O 1
ATOM 5346 N N . THR A 1 685 ? -21.423 8.700 60.607 1.00 89.19 685 THR A N 1
ATOM 5347 C CA . THR A 1 685 ? -21.716 8.629 62.047 1.00 89.19 685 THR A CA 1
ATOM 5348 C C . THR A 1 685 ? -22.802 7.590 62.346 1.00 89.19 685 THR A C 1
ATOM 5350 O O . THR A 1 685 ? -22.640 6.753 63.238 1.00 89.19 685 THR A O 1
ATOM 5353 N N . ASP A 1 686 ? -23.888 7.588 61.571 1.00 85.94 686 ASP A N 1
ATOM 5354 C CA . ASP A 1 686 ? -24.992 6.633 61.722 1.00 85.94 686 ASP A CA 1
ATOM 5355 C C . ASP A 1 686 ? -24.546 5.197 61.407 1.00 85.94 686 ASP A C 1
ATOM 5357 O O . ASP A 1 686 ? -24.896 4.247 62.120 1.00 85.94 686 ASP A O 1
ATOM 5361 N N . TRP A 1 687 ? -23.711 5.032 60.380 1.00 85.12 687 TRP A N 1
ATOM 5362 C CA . TRP A 1 687 ? -23.083 3.760 60.042 1.00 85.12 687 TRP A CA 1
ATOM 5363 C C . TRP A 1 687 ? -22.178 3.260 61.172 1.00 85.12 687 TRP A C 1
ATOM 5365 O O . TRP A 1 687 ? -22.325 2.111 61.591 1.00 85.12 687 TRP A O 1
ATOM 5375 N N . GLN A 1 688 ? -21.306 4.114 61.720 1.00 89.38 688 GLN A N 1
ATOM 5376 C CA . GLN A 1 688 ? -20.413 3.759 62.827 1.00 89.38 688 GLN A CA 1
ATOM 5377 C C . GLN A 1 688 ? -21.214 3.279 64.043 1.00 89.38 688 GLN A C 1
ATOM 5379 O O . GLN A 1 688 ? -20.943 2.203 64.574 1.00 89.38 688 GLN A O 1
ATOM 5384 N N . LYS A 1 689 ? -22.264 4.011 64.427 1.00 89.31 689 LYS A N 1
ATOM 5385 C CA . LYS A 1 689 ? -23.149 3.636 65.538 1.00 89.31 689 LYS A CA 1
ATOM 5386 C C . LYS A 1 689 ? -23.854 2.296 65.301 1.00 89.31 689 LYS A C 1
ATOM 5388 O O . LYS A 1 689 ? -23.995 1.481 66.219 1.00 89.31 689 LYS A O 1
ATOM 5393 N N . THR A 1 690 ? -24.296 2.053 64.067 1.00 86.31 690 THR A N 1
ATOM 5394 C CA . THR A 1 690 ? -24.923 0.782 63.678 1.00 86.31 690 THR A CA 1
ATOM 5395 C C . THR A 1 690 ? -23.931 -0.375 63.801 1.00 86.31 690 THR A C 1
ATOM 5397 O O . THR A 1 690 ? -24.266 -1.411 64.378 1.00 86.31 690 THR A O 1
ATOM 5400 N N . TRP A 1 691 ? -22.694 -0.187 63.337 1.00 85.25 691 TRP A N 1
ATOM 5401 C CA . TRP A 1 691 ? -21.630 -1.185 63.449 1.00 85.25 691 TRP A CA 1
ATOM 5402 C C . TRP A 1 691 ? -21.213 -1.456 64.886 1.00 85.25 691 TRP A C 1
ATOM 5404 O O . TRP A 1 691 ? -21.089 -2.618 65.262 1.00 85.25 691 TRP A O 1
ATOM 5414 N N . GLU A 1 692 ? -21.056 -0.425 65.711 1.00 91.12 692 GLU A N 1
ATOM 5415 C CA . GLU A 1 692 ? -20.768 -0.579 67.141 1.00 91.12 692 GLU A CA 1
ATOM 5416 C C . GLU A 1 692 ? -21.855 -1.406 67.840 1.00 91.12 692 GLU A C 1
ATOM 5418 O O . GLU A 1 692 ? -21.556 -2.320 68.613 1.00 91.12 692 GLU A O 1
ATOM 5423 N N . THR A 1 693 ? -23.125 -1.161 67.506 1.00 90.50 693 THR A N 1
ATOM 5424 C CA . THR A 1 693 ? -24.256 -1.937 68.034 1.00 90.50 693 THR A CA 1
ATOM 5425 C C . THR A 1 693 ? -24.203 -3.397 67.571 1.00 90.50 693 THR A C 1
ATOM 5427 O O . THR A 1 693 ? -24.364 -4.312 68.382 1.00 90.50 693 THR A O 1
ATOM 5430 N N . GLN A 1 694 ? -23.940 -3.646 66.283 1.00 87.38 694 GLN A N 1
ATOM 5431 C CA . GLN A 1 694 ? -23.813 -5.007 65.752 1.00 87.38 694 GLN A CA 1
ATOM 5432 C C . GLN A 1 694 ? -22.630 -5.761 66.368 1.00 87.38 694 GLN A C 1
ATOM 5434 O O . GLN A 1 694 ? -22.796 -6.911 66.769 1.00 87.38 694 GLN A O 1
ATOM 5439 N N . LEU A 1 695 ? -21.468 -5.119 66.502 1.00 88.00 695 LEU A N 1
ATOM 5440 C CA . LEU A 1 695 ? -20.280 -5.698 67.133 1.00 88.00 695 LEU A CA 1
ATOM 5441 C C . LEU A 1 695 ? -20.532 -6.042 68.601 1.00 88.00 695 LEU A C 1
ATOM 5443 O O . LEU A 1 695 ? -20.137 -7.114 69.049 1.00 88.00 695 LEU A O 1
ATOM 5447 N N . THR A 1 696 ? -21.238 -5.177 69.330 1.00 92.00 696 THR A N 1
ATOM 5448 C CA . THR A 1 696 ? -21.608 -5.429 70.730 1.00 92.00 696 THR A CA 1
ATOM 5449 C C . THR A 1 696 ? -22.528 -6.646 70.844 1.00 92.00 696 THR A C 1
ATOM 5451 O O . THR A 1 696 ? -22.295 -7.532 71.667 1.00 92.00 696 THR A O 1
ATOM 5454 N N . ASN A 1 697 ? -23.538 -6.741 69.975 1.00 89.62 697 ASN A N 1
ATOM 5455 C CA . ASN A 1 697 ? -24.468 -7.871 69.954 1.00 89.62 697 ASN A CA 1
ATOM 5456 C C . ASN A 1 697 ? -23.781 -9.186 69.560 1.00 89.62 697 ASN A C 1
ATOM 5458 O O . ASN A 1 697 ? -24.020 -10.215 70.194 1.00 89.62 697 ASN A O 1
ATOM 5462 N N . LEU A 1 698 ? -22.918 -9.154 68.540 1.00 90.81 698 LEU A N 1
ATOM 5463 C CA . LEU A 1 698 ? -22.130 -10.310 68.109 1.00 90.81 698 LEU A CA 1
ATOM 5464 C C . LEU A 1 698 ? -21.153 -10.750 69.200 1.00 90.81 698 LEU A C 1
ATOM 5466 O O . LEU A 1 698 ? -21.091 -11.936 69.505 1.00 90.81 698 LEU A O 1
ATOM 5470 N N . GLY A 1 699 ? -20.454 -9.810 69.838 1.00 90.50 699 GLY A N 1
ATOM 5471 C CA . GLY A 1 699 ? -19.570 -10.094 70.968 1.00 90.50 699 GLY A CA 1
ATOM 5472 C C . GLY A 1 699 ? -20.313 -10.770 72.119 1.00 90.50 699 GLY A C 1
ATOM 5473 O O . GLY A 1 699 ? -19.865 -11.796 72.621 1.00 90.50 699 GLY A O 1
ATOM 5474 N N . GLY A 1 700 ? -21.500 -10.269 72.475 1.00 91.38 700 GLY A N 1
ATOM 5475 C CA . GLY A 1 700 ? -22.351 -10.894 73.491 1.00 91.38 700 GLY A CA 1
ATOM 5476 C C . GLY A 1 700 ? -22.896 -12.272 73.089 1.00 91.38 700 GLY A C 1
ATOM 5477 O O . GLY A 1 700 ? -23.093 -13.130 73.947 1.00 91.38 700 GLY A O 1
ATOM 5478 N N . ALA A 1 701 ? -23.153 -12.519 71.802 1.00 90.00 701 ALA A N 1
ATOM 5479 C CA . ALA A 1 701 ? -23.543 -13.842 71.310 1.00 90.00 701 ALA A CA 1
ATOM 5480 C C . ALA A 1 701 ? -22.385 -14.849 71.405 1.00 90.00 701 ALA A C 1
ATOM 5482 O O . ALA A 1 701 ? -22.571 -15.919 71.978 1.00 90.00 701 ALA A O 1
ATOM 5483 N N . VAL A 1 702 ? -21.194 -14.467 70.934 1.00 92.06 702 VAL A N 1
ATOM 5484 C CA . VAL A 1 702 ? -19.980 -15.297 70.995 1.00 92.06 702 VAL A CA 1
ATOM 5485 C C . VAL A 1 702 ? -19.604 -15.621 72.438 1.00 92.06 702 VAL A C 1
ATOM 5487 O O . VAL A 1 702 ? -19.238 -16.754 72.737 1.00 92.06 702 VAL A O 1
ATOM 5490 N N . GLU A 1 703 ? -19.708 -14.656 73.352 1.00 91.75 703 GLU A N 1
ATOM 5491 C CA . GLU A 1 703 ? -19.363 -14.896 74.754 1.00 91.75 703 GLU A CA 1
ATOM 5492 C C . GLU A 1 703 ? -20.342 -15.862 75.434 1.00 91.75 703 GLU A C 1
ATOM 5494 O O . GLU A 1 703 ? -19.918 -16.749 76.169 1.00 91.75 703 GLU A O 1
ATOM 5499 N N . ARG A 1 704 ? -21.646 -15.766 75.137 1.00 91.56 704 ARG A N 1
ATOM 5500 C CA . ARG A 1 704 ? -22.634 -16.742 75.628 1.00 91.56 704 ARG A CA 1
ATOM 5501 C C . ARG A 1 704 ? -22.350 -18.153 75.125 1.00 91.56 704 ARG A C 1
ATOM 5503 O O . ARG A 1 704 ? -22.423 -19.093 75.909 1.00 91.56 704 ARG A O 1
ATOM 5510 N N . GLU A 1 705 ? -21.996 -18.292 73.851 1.00 91.81 705 GLU A N 1
ATOM 5511 C CA . GLU A 1 705 ? -21.623 -19.582 73.267 1.00 91.81 705 GLU A CA 1
ATOM 5512 C C . GLU A 1 705 ? -20.348 -20.140 73.916 1.00 91.81 705 GLU A C 1
ATOM 5514 O O . GLU A 1 705 ? -20.305 -21.310 74.285 1.00 91.81 705 GLU A O 1
ATOM 5519 N N . ARG A 1 706 ? -19.334 -19.298 74.156 1.00 91.56 706 ARG A N 1
ATOM 5520 C CA . ARG A 1 706 ? -18.115 -19.698 74.878 1.00 91.56 706 ARG A CA 1
ATOM 5521 C C . ARG A 1 706 ? -18.400 -20.190 76.289 1.00 91.56 706 ARG A C 1
ATOM 5523 O O . ARG A 1 706 ? -17.838 -21.208 76.680 1.00 91.56 706 ARG A O 1
ATOM 5530 N N . ILE A 1 707 ? -19.243 -19.480 77.040 1.00 92.88 707 ILE A N 1
ATOM 5531 C CA . ILE A 1 707 ? -19.639 -19.882 78.396 1.00 92.88 707 ILE A CA 1
ATOM 5532 C C . ILE A 1 707 ? -20.362 -21.229 78.348 1.00 92.88 707 ILE A C 1
ATOM 5534 O O . ILE A 1 707 ? -20.002 -22.126 79.101 1.00 92.88 707 ILE A O 1
ATOM 5538 N N . GLN A 1 708 ? -21.307 -21.407 77.420 1.00 92.56 708 GLN A N 1
ATOM 5539 C CA . GLN A 1 708 ? -22.017 -22.675 77.257 1.00 92.56 708 GLN A CA 1
ATOM 5540 C C . GLN A 1 708 ? -21.058 -23.831 76.941 1.00 92.56 708 GLN A C 1
ATOM 5542 O O . GLN A 1 708 ? -21.111 -24.864 77.602 1.00 92.56 708 GLN A O 1
ATOM 5547 N N . VAL A 1 709 ? -20.144 -23.653 75.982 1.00 92.44 709 VAL A N 1
ATOM 5548 C CA . VAL A 1 709 ? -19.140 -24.671 75.633 1.00 92.44 709 VAL A CA 1
ATOM 5549 C C . VAL A 1 709 ? -18.221 -24.971 76.819 1.00 92.44 709 VAL A C 1
ATOM 5551 O O . VAL A 1 709 ? -17.880 -26.129 77.053 1.00 92.44 709 VAL A O 1
ATOM 5554 N N . ALA A 1 710 ? -17.818 -23.953 77.584 1.00 91.25 710 ALA A N 1
ATOM 5555 C CA . ALA A 1 710 ? -16.993 -24.136 78.774 1.00 91.25 710 ALA A CA 1
ATOM 5556 C C . ALA A 1 710 ? -17.733 -24.909 79.878 1.00 91.25 710 ALA A C 1
ATOM 5558 O O . ALA A 1 710 ? -17.139 -25.793 80.497 1.00 91.25 710 ALA A O 1
ATOM 5559 N N . ASP A 1 711 ? -19.016 -24.619 80.101 1.00 91.88 711 ASP A N 1
ATOM 5560 C CA . ASP A 1 711 ? -19.856 -25.320 81.075 1.00 91.88 711 ASP A CA 1
ATOM 5561 C C . ASP A 1 711 ? -20.124 -26.770 80.650 1.00 91.88 711 ASP A C 1
ATOM 5563 O O . ASP A 1 711 ? -19.970 -27.684 81.461 1.00 91.88 711 ASP A O 1
ATOM 5567 N N . GLU A 1 712 ? -20.442 -27.013 79.375 1.00 92.38 712 GLU A N 1
ATOM 5568 C CA . GLU A 1 712 ? -20.594 -28.361 78.814 1.00 92.38 712 GLU A CA 1
ATOM 5569 C C . GLU A 1 712 ? -19.291 -29.163 78.938 1.00 92.38 712 GLU A C 1
ATOM 5571 O O . GLU A 1 712 ? -19.298 -30.291 79.434 1.00 92.38 712 GLU A O 1
ATOM 5576 N N . ALA A 1 713 ? -18.151 -28.570 78.570 1.00 88.75 713 ALA A N 1
ATOM 5577 C CA . ALA A 1 713 ? -16.842 -29.200 78.717 1.00 88.75 713 ALA A CA 1
ATOM 5578 C C . ALA A 1 713 ? -16.514 -29.507 80.185 1.00 88.75 713 ALA A C 1
ATOM 5580 O O . ALA A 1 713 ? -15.982 -30.574 80.489 1.00 88.75 713 ALA A O 1
ATOM 5581 N N . ARG A 1 714 ? -16.864 -28.606 81.111 1.00 90.56 714 ARG A N 1
ATOM 5582 C CA . ARG A 1 714 ? -16.687 -28.817 82.551 1.00 90.56 714 ARG A CA 1
ATOM 5583 C C . ARG A 1 714 ? -17.548 -29.970 83.065 1.00 90.56 714 ARG A C 1
ATOM 5585 O O . ARG A 1 714 ? -17.046 -30.793 83.826 1.00 90.56 714 ARG A O 1
ATOM 5592 N N . MET A 1 715 ? -18.815 -30.044 82.664 1.00 92.00 715 MET A N 1
ATOM 5593 C CA . MET A 1 715 ? -19.720 -31.130 83.057 1.00 92.00 715 MET A CA 1
ATOM 5594 C C . MET A 1 715 ? -19.271 -32.480 82.492 1.00 92.00 715 MET A C 1
ATOM 5596 O O . MET A 1 715 ? -19.287 -33.481 83.213 1.00 92.00 715 MET A O 1
ATOM 5600 N N . ASN A 1 716 ? -18.804 -32.503 81.243 1.00 91.00 716 ASN A N 1
ATOM 5601 C CA . ASN A 1 716 ? -18.225 -33.697 80.632 1.00 91.00 716 ASN A CA 1
ATOM 5602 C C . ASN A 1 716 ? -16.969 -34.147 81.386 1.00 91.00 716 ASN A C 1
ATOM 5604 O O . ASN A 1 716 ? -16.892 -35.306 81.777 1.00 91.00 716 ASN A O 1
ATOM 5608 N N . ALA A 1 717 ? -16.046 -33.229 81.695 1.00 85.75 717 ALA A N 1
ATOM 5609 C CA . ALA A 1 717 ? -14.834 -33.545 82.452 1.00 85.75 717 ALA A CA 1
ATOM 5610 C C . ALA A 1 717 ? -15.135 -34.084 83.864 1.00 85.75 717 ALA A C 1
ATOM 5612 O O . ALA A 1 717 ? -14.482 -35.019 84.320 1.00 85.75 717 ALA A O 1
ATOM 5613 N N . LEU A 1 718 ? -16.141 -33.535 84.558 1.00 88.94 718 LEU A N 1
ATOM 5614 C CA . LEU A 1 718 ? -16.588 -34.059 85.857 1.00 88.94 718 LEU A CA 1
ATOM 5615 C C . LEU A 1 718 ? -17.177 -35.470 85.739 1.00 88.94 718 LEU A C 1
ATOM 5617 O O . LEU A 1 718 ? -16.943 -36.310 86.606 1.00 88.94 718 LEU A O 1
ATOM 5621 N N . THR A 1 719 ? -17.926 -35.730 84.668 1.00 88.44 719 THR A N 1
ATOM 5622 C CA . THR A 1 719 ? -18.515 -37.048 84.399 1.00 88.44 719 THR A CA 1
ATOM 5623 C C . THR A 1 719 ? -17.431 -38.074 84.077 1.00 88.44 719 THR A C 1
ATOM 5625 O O . THR A 1 719 ? -17.436 -39.163 84.644 1.00 88.44 719 THR A O 1
ATOM 5628 N N . GLU A 1 720 ? -16.471 -37.720 83.221 1.00 85.06 720 GLU A N 1
ATOM 5629 C CA . GLU A 1 720 ? -15.311 -38.560 82.911 1.00 85.06 720 GLU A CA 1
ATOM 5630 C C . GLU A 1 720 ? -14.491 -38.863 84.164 1.00 85.06 720 GLU A C 1
ATOM 5632 O O . GLU A 1 720 ? -14.184 -40.025 84.414 1.00 85.06 720 GLU A O 1
ATOM 5637 N N . TYR A 1 721 ? -14.218 -37.857 85.000 1.00 85.19 721 TYR A N 1
ATOM 5638 C CA . TYR A 1 721 ? -13.528 -38.053 86.273 1.00 85.19 721 TYR A CA 1
ATOM 5639 C C . TYR A 1 721 ? -14.262 -39.051 87.181 1.00 85.19 721 TYR A C 1
ATOM 5641 O O . TYR A 1 721 ? -13.636 -39.962 87.716 1.00 85.19 721 TYR A O 1
ATOM 5649 N N . ALA A 1 722 ? -15.585 -38.921 87.331 1.00 85.44 722 ALA A N 1
ATOM 5650 C CA . ALA A 1 722 ? -16.383 -39.847 88.137 1.00 85.44 722 ALA A CA 1
ATOM 5651 C C . ALA A 1 722 ? -16.373 -41.280 87.575 1.00 85.44 722 ALA A C 1
ATOM 5653 O O . ALA A 1 722 ? -16.321 -42.242 88.339 1.00 85.44 722 ALA A O 1
ATOM 5654 N N . LEU A 1 723 ? -16.399 -41.436 86.248 1.00 84.19 723 LEU A N 1
ATOM 5655 C CA . LEU A 1 723 ? -16.284 -42.746 85.604 1.00 84.19 723 LEU A CA 1
ATOM 5656 C C . LEU A 1 723 ? -14.894 -43.355 85.811 1.00 84.19 723 LEU A C 1
ATOM 5658 O O . LEU A 1 723 ? -14.797 -44.538 86.122 1.00 84.19 723 LEU A O 1
ATOM 5662 N N . TRP A 1 724 ? -13.830 -42.559 85.680 1.00 84.38 724 TRP A N 1
ATOM 5663 C CA . TRP A 1 724 ? -12.458 -43.020 85.897 1.00 84.38 724 TRP A CA 1
ATOM 5664 C C . TRP A 1 724 ? -12.225 -43.501 87.321 1.00 84.38 724 TRP A C 1
ATOM 5666 O O . TRP A 1 724 ? -11.588 -44.530 87.498 1.00 84.38 724 TRP A O 1
ATOM 5676 N N . THR A 1 725 ? -12.738 -42.792 88.326 1.00 82.62 725 THR A N 1
ATOM 5677 C CA . THR A 1 725 ? -12.548 -43.186 89.729 1.00 82.62 725 THR A CA 1
ATOM 5678 C C . THR A 1 725 ? -13.382 -44.394 90.129 1.00 82.62 725 THR A C 1
ATOM 5680 O O . THR A 1 725 ? -13.044 -45.046 91.106 1.00 82.62 725 THR A O 1
ATOM 5683 N N . CYS A 1 726 ? -14.469 -44.701 89.419 1.00 84.06 726 CYS A N 1
ATOM 5684 C CA . CYS A 1 726 ? -15.414 -45.745 89.821 1.00 84.06 726 CYS A CA 1
ATOM 5685 C C . CYS A 1 726 ? -15.384 -46.996 88.929 1.00 84.06 726 CYS A C 1
ATOM 5687 O O . CYS A 1 726 ? -16.225 -47.872 89.123 1.00 84.06 726 CYS A O 1
ATOM 5689 N N . ASP A 1 727 ? -14.481 -47.109 87.952 1.00 83.00 727 ASP A N 1
ATOM 5690 C CA . ASP A 1 727 ? -14.529 -48.173 86.937 1.00 83.00 727 ASP A CA 1
ATOM 5691 C C . ASP A 1 727 ? -14.425 -49.584 87.545 1.00 83.00 727 ASP A C 1
ATOM 5693 O O . ASP A 1 727 ? -15.249 -50.463 87.269 1.00 83.00 727 ASP A O 1
ATOM 5697 N N . THR A 1 728 ? -13.464 -49.807 88.441 1.00 80.50 728 THR A N 1
ATOM 5698 C CA . THR A 1 728 ? -13.296 -51.086 89.138 1.00 80.50 728 THR A CA 1
ATOM 5699 C C . THR A 1 728 ? -14.439 -51.345 90.117 1.00 80.50 728 THR A C 1
ATOM 5701 O O . THR A 1 728 ? -14.917 -52.477 90.188 1.00 80.50 728 THR A O 1
ATOM 5704 N N . LEU A 1 729 ? -14.955 -50.318 90.803 1.00 81.25 729 LEU A N 1
ATOM 5705 C CA . LEU A 1 729 ? -16.145 -50.442 91.658 1.00 81.25 729 LEU A CA 1
ATOM 5706 C C . LEU A 1 729 ? -17.380 -50.861 90.844 1.00 81.25 729 LEU A C 1
ATOM 5708 O O . LEU A 1 729 ? -18.117 -51.765 91.237 1.00 81.25 729 LEU A O 1
ATOM 5712 N N . PHE A 1 730 ? -17.595 -50.255 89.678 1.00 80.38 730 PHE A N 1
ATOM 5713 C CA . PHE A 1 730 ? -18.706 -50.602 88.798 1.00 80.38 730 PHE A CA 1
ATOM 5714 C C . PHE A 1 730 ? -18.592 -52.049 88.303 1.00 80.38 730 PHE A C 1
ATOM 5716 O O . PHE A 1 730 ? -19.576 -52.790 88.345 1.00 80.38 730 PHE A O 1
ATOM 5723 N N . ARG A 1 731 ? -17.383 -52.488 87.920 1.00 80.00 731 ARG A N 1
ATOM 5724 C CA . ARG A 1 731 ? -17.108 -53.891 87.566 1.00 80.00 731 ARG A CA 1
ATOM 5725 C C . ARG A 1 731 ? -17.397 -54.846 88.731 1.00 80.00 731 ARG A C 1
ATOM 5727 O O . ARG A 1 731 ? -18.081 -55.847 88.534 1.00 80.00 731 ARG A O 1
ATOM 5734 N N . GLN A 1 732 ? -16.964 -54.519 89.949 1.00 78.25 732 GLN A N 1
ATOM 5735 C CA . GLN A 1 732 ? -17.233 -55.330 91.145 1.00 78.25 732 GLN A CA 1
ATOM 5736 C C . GLN A 1 732 ? -18.734 -55.466 91.447 1.00 78.25 732 GLN A C 1
ATOM 5738 O O . GLN A 1 732 ? -19.203 -56.569 91.740 1.00 78.25 732 GLN A O 1
ATOM 5743 N N . LEU A 1 733 ? -19.495 -54.372 91.329 1.00 79.81 733 LEU A N 1
ATOM 5744 C CA . LEU A 1 733 ? -20.949 -54.374 91.520 1.00 79.81 733 LEU A CA 1
ATOM 5745 C C . LEU A 1 733 ? -21.671 -55.210 90.453 1.00 79.81 733 LEU A C 1
ATOM 5747 O O . LEU A 1 733 ? -22.602 -55.943 90.785 1.00 79.81 733 LEU A O 1
ATOM 5751 N N . GLN A 1 734 ? -21.239 -55.151 89.187 1.00 80.75 734 GLN A N 1
ATOM 5752 C CA . GLN A 1 734 ? -21.807 -55.983 88.115 1.00 80.75 734 GLN A CA 1
ATOM 5753 C C . GLN A 1 734 ? -21.546 -57.480 88.319 1.00 80.75 734 GLN A C 1
ATOM 5755 O O . GLN A 1 734 ? -22.394 -58.304 87.980 1.00 80.75 734 GLN A O 1
ATOM 5760 N N . GLU A 1 735 ? -20.405 -57.836 88.908 1.00 80.38 735 GLU A N 1
ATOM 5761 C CA . GLU A 1 735 ? -20.068 -59.214 89.276 1.00 80.38 735 GLU A CA 1
ATOM 5762 C C . GLU A 1 735 ? -20.803 -59.708 90.540 1.00 80.38 735 GLU A C 1
ATOM 5764 O O . GLU A 1 735 ? -20.606 -60.847 90.964 1.00 80.38 735 GLU A O 1
ATOM 5769 N N . GLY A 1 736 ? -21.660 -58.878 91.149 1.00 75.81 736 GLY A N 1
ATOM 5770 C CA . GLY A 1 736 ? -22.456 -59.230 92.327 1.00 75.81 736 GLY A CA 1
ATOM 5771 C C . GLY A 1 736 ? -21.667 -59.259 93.639 1.00 75.81 736 GLY A C 1
ATOM 5772 O O . GLY A 1 736 ? -22.144 -59.831 94.622 1.00 75.81 736 GLY A O 1
ATOM 5773 N N . ARG A 1 737 ? -20.466 -58.665 93.677 1.00 74.25 737 ARG A N 1
ATOM 5774 C CA . ARG A 1 737 ? -19.666 -58.543 94.904 1.00 74.25 737 ARG A CA 1
ATOM 5775 C C . ARG A 1 737 ? -20.193 -57.390 95.757 1.00 74.25 737 ARG A C 1
ATOM 5777 O O . ARG A 1 737 ? -20.524 -56.331 95.227 1.00 74.25 737 ARG A O 1
ATOM 5784 N N . GLN A 1 738 ? -20.261 -57.585 97.075 1.00 74.00 738 GLN A N 1
ATOM 5785 C CA . GLN A 1 738 ? -20.537 -56.479 97.993 1.00 74.00 738 GLN A CA 1
ATOM 5786 C C . GLN A 1 738 ? -19.251 -55.674 98.221 1.00 74.00 738 GLN A C 1
ATOM 5788 O O . GLN A 1 738 ? -18.230 -56.285 98.542 1.00 74.00 738 GLN A O 1
ATOM 5793 N N . PRO A 1 739 ? -19.282 -54.343 98.046 1.00 70.44 739 PRO A N 1
ATOM 5794 C CA . PRO A 1 739 ? -18.131 -53.501 98.338 1.00 70.44 739 PRO A CA 1
ATOM 5795 C C . PRO A 1 739 ? -17.827 -53.525 99.843 1.00 70.44 739 PRO A C 1
ATOM 5797 O O . PRO A 1 739 ? -18.730 -53.350 100.661 1.00 70.44 739 PRO A O 1
ATOM 5800 N N . ASP A 1 740 ? -16.563 -53.767 100.191 1.00 73.31 740 ASP A N 1
ATOM 5801 C CA . ASP A 1 740 ? -16.009 -53.562 101.535 1.00 73.31 740 ASP A CA 1
ATOM 5802 C C . ASP A 1 740 ? -15.356 -52.172 101.575 1.00 73.31 740 ASP A C 1
ATOM 5804 O O . ASP A 1 740 ? -14.652 -51.805 100.626 1.00 73.31 740 ASP A O 1
ATOM 5808 N N . ASP A 1 741 ? -15.613 -51.382 102.621 1.00 69.19 741 ASP A N 1
ATOM 5809 C CA . ASP A 1 741 ? -15.339 -49.934 102.635 1.00 69.19 741 ASP A CA 1
ATOM 5810 C C . ASP A 1 741 ? -13.854 -49.589 102.362 1.00 69.19 741 ASP A C 1
ATOM 5812 O O . ASP A 1 741 ? -13.602 -48.732 101.510 1.00 69.19 741 ASP A O 1
ATOM 5816 N N . PRO A 1 742 ? -12.847 -50.259 102.969 1.00 76.38 742 PRO A N 1
ATOM 5817 C CA . PRO A 1 742 ? -11.437 -49.944 102.711 1.00 76.38 742 PRO A CA 1
ATOM 5818 C C . PRO A 1 742 ? -10.960 -50.407 101.326 1.00 76.38 742 PRO A C 1
ATOM 5820 O O . PRO A 1 742 ? -10.292 -49.668 100.612 1.00 76.38 742 PRO A O 1
ATOM 5823 N N . GLN A 1 743 ? -11.354 -51.614 100.905 1.00 75.62 743 GLN A N 1
ATOM 5824 C CA . GLN A 1 743 ? -10.917 -52.194 99.625 1.00 75.62 743 GLN A CA 1
ATOM 5825 C C . GLN A 1 743 ? -11.511 -51.457 98.421 1.00 75.62 743 GLN A C 1
ATOM 5827 O O . GLN A 1 743 ? -10.913 -51.408 97.346 1.00 75.62 743 GLN A O 1
ATOM 5832 N N . THR A 1 744 ? -12.704 -50.893 98.601 1.00 78.75 744 THR A N 1
ATOM 5833 C CA . THR A 1 744 ? -13.372 -50.089 97.580 1.00 78.75 744 THR A CA 1
ATOM 5834 C C . THR A 1 744 ? -12.646 -48.767 97.372 1.00 78.75 744 THR A C 1
ATOM 5836 O O . THR A 1 744 ? -12.408 -48.383 96.229 1.00 78.75 744 THR A O 1
ATOM 5839 N N . LEU A 1 745 ? -12.247 -48.097 98.457 1.00 81.88 745 LEU A N 1
ATOM 5840 C CA . LEU A 1 745 ? -11.486 -46.853 98.382 1.00 81.88 745 LEU A CA 1
ATOM 5841 C C . LEU A 1 745 ? -10.130 -47.065 97.694 1.00 81.88 745 LEU A C 1
ATOM 5843 O O . LEU A 1 745 ? -9.803 -46.314 96.774 1.00 81.88 745 LEU A O 1
ATOM 5847 N N . ASP A 1 746 ? -9.404 -48.126 98.055 1.00 82.44 746 ASP A N 1
ATOM 5848 C CA . ASP A 1 746 ? -8.137 -48.493 97.409 1.00 82.44 746 ASP A CA 1
ATOM 5849 C C . ASP A 1 746 ? -8.311 -48.716 95.906 1.00 82.44 746 ASP A C 1
ATOM 5851 O O . ASP A 1 746 ? -7.551 -48.178 95.101 1.00 82.44 746 ASP A O 1
ATOM 5855 N N . ALA A 1 747 ? -9.340 -49.467 95.502 1.00 81.69 747 ALA A N 1
ATOM 5856 C CA . ALA A 1 747 ? -9.612 -49.730 94.091 1.00 81.69 747 ALA A CA 1
ATOM 5857 C C . ALA A 1 747 ? -9.894 -48.436 93.306 1.00 81.69 747 ALA A C 1
ATOM 5859 O O . ALA A 1 747 ? -9.360 -48.253 92.211 1.00 81.69 747 ALA A O 1
ATOM 5860 N N . MET A 1 748 ? -10.679 -47.518 93.879 1.00 85.25 748 MET A N 1
ATOM 5861 C CA . MET A 1 748 ? -11.001 -46.232 93.254 1.00 85.25 748 MET A CA 1
ATOM 5862 C C . MET A 1 748 ? -9.775 -45.312 93.131 1.00 85.25 748 MET A C 1
ATOM 5864 O O . MET A 1 748 ? -9.583 -44.650 92.106 1.00 85.25 748 MET A O 1
ATOM 5868 N N . LEU A 1 749 ? -8.916 -45.279 94.156 1.00 86.62 749 LEU A N 1
ATOM 5869 C CA . LEU A 1 749 ? -7.662 -44.520 94.132 1.00 86.62 749 LEU A CA 1
ATOM 5870 C C . LEU A 1 749 ? -6.658 -45.124 93.139 1.00 86.62 749 LEU A C 1
ATOM 5872 O O . LEU A 1 749 ? -6.002 -44.385 92.402 1.00 86.62 749 LEU A O 1
ATOM 5876 N N . MET A 1 750 ? -6.571 -46.455 93.046 1.00 85.06 750 MET A N 1
ATOM 5877 C CA . MET A 1 750 ? -5.719 -47.139 92.068 1.00 85.06 750 MET A CA 1
ATOM 5878 C C . MET A 1 750 ? -6.165 -46.889 90.624 1.00 85.06 750 MET A C 1
ATOM 5880 O O . MET A 1 750 ? -5.307 -46.647 89.770 1.00 85.06 750 MET A O 1
ATOM 5884 N N . ASP A 1 751 ? -7.471 -46.885 90.343 1.00 86.88 751 ASP A N 1
ATOM 5885 C CA . ASP A 1 751 ? -7.998 -46.551 89.013 1.00 86.88 751 ASP A CA 1
ATOM 5886 C C . ASP A 1 751 ? -7.634 -45.114 88.616 1.00 86.88 751 ASP A C 1
ATOM 5888 O O . ASP A 1 751 ? -7.150 -44.864 87.506 1.00 86.88 751 ASP A O 1
ATOM 5892 N N . LEU A 1 752 ? -7.781 -44.168 89.550 1.00 86.25 752 LEU A N 1
ATOM 5893 C CA . LEU A 1 752 ? -7.403 -42.775 89.331 1.00 86.25 752 LEU A CA 1
ATOM 5894 C C . LEU A 1 752 ? -5.892 -42.628 89.092 1.00 86.25 752 LEU A C 1
ATOM 5896 O O . LEU A 1 752 ? -5.477 -41.929 88.163 1.00 86.25 752 LEU A O 1
ATOM 5900 N N . ARG A 1 753 ? -5.060 -43.339 89.866 1.00 87.62 753 ARG A N 1
ATOM 5901 C CA . ARG A 1 753 ? -3.602 -43.390 89.665 1.00 87.62 753 ARG A CA 1
ATOM 5902 C C . ARG A 1 753 ? -3.242 -43.901 88.279 1.00 87.62 753 ARG A C 1
ATOM 5904 O O . ARG A 1 753 ? -2.384 -43.316 87.612 1.00 87.62 753 ARG A O 1
ATOM 5911 N N . ALA A 1 754 ? -3.869 -45.000 87.861 1.00 85.31 754 ALA A N 1
ATOM 5912 C CA . ALA A 1 754 ? -3.625 -45.625 86.570 1.00 85.31 754 ALA A CA 1
ATOM 5913 C C . ALA A 1 754 ? -3.956 -44.648 85.439 1.00 85.31 754 ALA A C 1
ATOM 5915 O O . ALA A 1 754 ? -3.124 -44.433 84.558 1.00 85.31 754 ALA A O 1
ATOM 5916 N N . LYS A 1 755 ? -5.103 -43.965 85.521 1.00 85.62 755 LYS A N 1
ATOM 5917 C CA . LYS A 1 755 ? -5.526 -42.989 84.511 1.00 85.62 755 LYS A CA 1
ATOM 5918 C C . LYS A 1 755 ? -4.613 -41.769 84.430 1.00 85.62 755 LYS A C 1
ATOM 5920 O O . LYS A 1 755 ? -4.199 -41.400 83.332 1.00 85.62 755 LYS A O 1
ATOM 5925 N N . ILE A 1 756 ? -4.215 -41.191 85.567 1.00 84.69 756 ILE A N 1
ATOM 5926 C CA . ILE A 1 756 ? -3.249 -40.077 85.584 1.00 84.69 756 ILE A CA 1
ATOM 5927 C C . ILE A 1 756 ? -1.889 -40.522 85.019 1.00 84.69 756 ILE A C 1
ATOM 5929 O O . ILE A 1 756 ? -1.214 -39.735 84.362 1.00 84.69 756 ILE A O 1
ATOM 5933 N N . SER A 1 757 ? -1.480 -41.775 85.241 1.00 83.50 757 SER A N 1
ATOM 5934 C CA . SER A 1 757 ? -0.217 -42.321 84.727 1.00 83.50 757 SER A CA 1
ATOM 5935 C C . SER A 1 757 ? -0.240 -42.592 83.215 1.00 83.50 757 SER A C 1
ATOM 5937 O O . SER A 1 757 ? 0.764 -42.342 82.540 1.00 83.50 757 SER A O 1
ATOM 5939 N N . GLU A 1 758 ? -1.368 -43.078 82.683 1.00 85.12 758 GLU A N 1
ATOM 5940 C CA . GLU A 1 758 ? -1.578 -43.366 81.255 1.00 85.12 758 GLU A CA 1
ATOM 5941 C C . GLU A 1 758 ? -1.543 -42.092 80.396 1.00 85.12 758 GLU A C 1
ATOM 5943 O O . GLU A 1 758 ? -0.958 -42.079 79.310 1.00 85.12 758 GLU A O 1
ATOM 5948 N N . GLU A 1 759 ? -2.123 -40.996 80.889 1.00 83.62 759 GLU A N 1
ATOM 5949 C CA . GLU A 1 759 ? -2.214 -39.736 80.156 1.00 83.62 759 GLU A CA 1
ATOM 5950 C C . GLU A 1 759 ? -1.047 -38.785 80.454 1.00 83.62 759 GLU A C 1
ATOM 5952 O O . GLU A 1 759 ? -0.996 -38.078 81.462 1.00 83.62 759 GLU A O 1
ATOM 5957 N N . LEU A 1 760 ? -0.119 -38.680 79.500 1.00 82.56 760 LEU A N 1
ATOM 5958 C CA . LEU A 1 760 ? 1.124 -37.912 79.644 1.00 82.56 760 LEU A CA 1
ATOM 5959 C C . LEU A 1 760 ? 0.905 -36.416 79.958 1.00 82.56 760 LEU A C 1
ATOM 5961 O O . LEU A 1 760 ? 1.726 -35.797 80.638 1.00 82.56 760 LEU A O 1
ATOM 5965 N N . ASN A 1 761 ? -0.196 -35.831 79.476 1.00 83.69 761 ASN A N 1
ATOM 5966 C CA . ASN A 1 761 ? -0.555 -34.435 79.738 1.00 83.69 761 ASN A CA 1
ATOM 5967 C C . ASN A 1 761 ? -1.190 -34.241 81.120 1.00 83.69 761 ASN A C 1
ATOM 5969 O O . ASN A 1 761 ? -0.841 -33.278 81.806 1.00 83.69 761 ASN A O 1
ATOM 5973 N N . LEU A 1 762 ? -2.076 -35.149 81.541 1.00 81.94 762 LEU A N 1
ATOM 5974 C CA . LEU A 1 762 ? -2.647 -35.146 82.890 1.00 81.94 762 LEU A CA 1
ATOM 5975 C C . LEU A 1 762 ? -1.546 -35.339 83.929 1.00 81.94 762 LEU A C 1
ATOM 5977 O O . LEU A 1 762 ? -1.430 -34.517 84.833 1.00 81.94 762 LEU A O 1
ATOM 5981 N N . ARG A 1 763 ? -0.643 -36.306 83.727 1.00 80.19 763 ARG A N 1
ATOM 5982 C CA . ARG A 1 763 ? 0.512 -36.546 84.603 1.00 80.19 763 ARG A CA 1
ATOM 5983 C C . ARG A 1 763 ? 1.382 -35.307 84.816 1.00 80.19 763 ARG A C 1
ATOM 5985 O O . ARG A 1 763 ? 1.792 -35.012 85.934 1.00 80.19 763 ARG A O 1
ATOM 5992 N N . ARG A 1 764 ? 1.665 -34.563 83.739 1.00 86.38 764 ARG A N 1
ATOM 5993 C CA . ARG A 1 764 ? 2.444 -33.313 83.823 1.00 86.38 764 ARG A CA 1
ATOM 5994 C C . ARG A 1 764 ? 1.713 -32.226 84.603 1.00 86.38 764 ARG A C 1
ATOM 5996 O O . ARG A 1 764 ? 2.361 -31.460 85.303 1.00 86.38 764 ARG A O 1
ATOM 6003 N N . ARG A 1 765 ? 0.392 -32.119 84.447 1.00 87.31 765 ARG A N 1
ATOM 6004 C CA . ARG A 1 765 ? -0.407 -31.072 85.102 1.00 87.31 765 ARG A CA 1
ATOM 6005 C C . ARG A 1 765 ? -0.727 -31.395 86.557 1.00 87.31 765 ARG A C 1
ATOM 6007 O O . ARG A 1 765 ? -0.760 -30.474 87.358 1.00 87.31 765 ARG A O 1
ATOM 6014 N N . MET A 1 766 ? -0.919 -32.671 86.877 1.00 87.31 766 MET A N 1
ATOM 6015 C CA . MET A 1 766 ? -1.353 -33.165 88.185 1.00 87.31 766 MET A CA 1
ATOM 6016 C C . MET A 1 766 ? -0.204 -33.830 88.953 1.00 87.31 766 MET A C 1
ATOM 6018 O O . MET A 1 766 ? -0.375 -34.885 89.549 1.00 87.31 766 MET A O 1
ATOM 6022 N N . THR A 1 767 ? 1.012 -33.278 88.879 1.00 86.31 767 THR A N 1
ATOM 6023 C CA . THR A 1 767 ? 2.191 -33.912 89.505 1.00 86.31 767 THR A CA 1
ATOM 6024 C C . THR A 1 767 ? 2.080 -33.945 91.032 1.00 86.31 767 THR A C 1
ATOM 6026 O O . THR A 1 767 ? 2.509 -34.917 91.649 1.00 86.31 767 THR A O 1
ATOM 6029 N N . ASN A 1 768 ? 1.504 -32.899 91.635 1.00 87.88 768 ASN A N 1
ATOM 6030 C CA . ASN A 1 768 ? 1.325 -32.823 93.084 1.00 87.88 768 ASN A CA 1
ATOM 6031 C C . ASN A 1 768 ? 0.198 -33.754 93.532 1.00 87.88 768 ASN A C 1
ATOM 6033 O O . ASN A 1 768 ? 0.415 -34.579 94.404 1.00 87.88 768 ASN A O 1
ATOM 6037 N N . GLU A 1 769 ? -0.955 -33.698 92.865 1.00 87.12 769 GLU A N 1
ATOM 6038 C CA . GLU A 1 769 ? -2.117 -34.535 93.166 1.00 87.12 769 GLU A CA 1
ATOM 6039 C C . GLU A 1 769 ? -1.814 -36.019 92.949 1.00 87.12 769 GLU A C 1
ATOM 6041 O O . GLU A 1 769 ? -2.290 -36.864 93.696 1.00 87.12 769 GLU A O 1
ATOM 6046 N N . TRP A 1 770 ? -0.997 -36.350 91.945 1.00 84.62 770 TRP A N 1
ATOM 6047 C CA . TRP A 1 770 ? -0.522 -37.714 91.740 1.00 84.62 770 TRP A CA 1
ATOM 6048 C C . TRP A 1 770 ? 0.350 -38.191 92.902 1.00 84.62 770 TRP A C 1
ATOM 6050 O O . TRP A 1 770 ? 0.205 -39.329 93.331 1.00 84.62 770 TRP A O 1
ATOM 6060 N N . ARG A 1 771 ? 1.226 -37.325 93.428 1.00 84.81 771 ARG A N 1
ATOM 6061 C CA . ARG A 1 771 ? 2.061 -37.639 94.591 1.00 84.81 771 ARG A CA 1
ATOM 6062 C C . ARG A 1 771 ? 1.225 -37.784 95.860 1.00 84.81 771 ARG A C 1
ATOM 6064 O O . ARG A 1 771 ? 1.404 -38.764 96.566 1.00 84.81 771 ARG A O 1
ATOM 6071 N N . ASP A 1 772 ? 0.295 -36.864 96.103 1.00 87.94 772 ASP A N 1
ATOM 6072 C CA . ASP A 1 772 ? -0.636 -36.945 97.233 1.00 87.94 772 ASP A CA 1
ATOM 6073 C C . ASP A 1 772 ? -1.463 -38.239 97.165 1.00 87.94 772 ASP A C 1
ATOM 6075 O O . ASP A 1 772 ? -1.746 -38.861 98.184 1.00 87.94 772 ASP A O 1
ATOM 6079 N N . LEU A 1 773 ? -1.827 -38.671 95.955 1.00 85.88 773 LEU A N 1
ATOM 6080 C CA . LEU A 1 773 ? -2.543 -39.919 95.729 1.00 85.88 773 LEU A CA 1
ATOM 6081 C C . LEU A 1 773 ? -1.668 -41.163 95.955 1.00 85.88 773 LEU A C 1
ATOM 6083 O O . LEU A 1 773 ? -2.183 -42.169 96.431 1.00 85.88 773 LEU A O 1
ATOM 6087 N N . GLU A 1 774 ? -0.370 -41.119 95.636 1.00 84.50 774 GLU A N 1
ATOM 6088 C CA . GLU A 1 774 ? 0.565 -42.187 96.025 1.00 84.50 774 GLU A CA 1
ATOM 6089 C C . GLU A 1 774 ? 0.732 -42.254 97.542 1.00 84.50 774 GLU A C 1
ATOM 6091 O O . GLU A 1 774 ? 0.612 -43.336 98.106 1.00 84.50 774 GLU A O 1
ATOM 6096 N N . ASP A 1 775 ? 0.908 -41.106 98.201 1.00 87.19 775 ASP A N 1
ATOM 6097 C CA . ASP A 1 775 ? 1.017 -41.032 99.659 1.00 87.19 775 ASP A CA 1
ATOM 6098 C C . ASP A 1 775 ? -0.263 -41.566 100.344 1.00 87.19 775 ASP A C 1
ATOM 6100 O O . ASP A 1 775 ? -0.178 -42.233 101.371 1.00 87.19 775 ASP A O 1
ATOM 6104 N N . LEU A 1 776 ? -1.448 -41.313 99.766 1.00 84.25 776 LEU A N 1
ATOM 6105 C CA . LEU A 1 776 ? -2.735 -41.844 100.241 1.00 84.25 776 LEU A CA 1
ATOM 6106 C C . LEU A 1 776 ? -2.919 -43.346 100.004 1.00 84.25 776 LEU A C 1
ATOM 6108 O O . LEU A 1 776 ? -3.645 -43.966 100.765 1.00 84.25 776 LEU A O 1
ATOM 6112 N N . LEU A 1 777 ? -2.335 -43.909 98.943 1.00 83.50 777 LEU A N 1
ATOM 6113 C CA . LEU A 1 777 ? -2.375 -45.353 98.671 1.00 83.50 777 LEU A CA 1
ATOM 6114 C C . LEU A 1 777 ? -1.374 -46.134 99.534 1.00 83.50 777 LEU A C 1
ATOM 6116 O O . LEU A 1 777 ? -1.565 -47.327 99.757 1.00 83.50 777 LEU A O 1
ATOM 6120 N N . ASP A 1 778 ? -0.290 -45.482 99.958 1.00 83.31 778 ASP A N 1
ATOM 6121 C CA . ASP A 1 778 ? 0.708 -46.058 100.862 1.00 83.31 778 ASP A CA 1
ATOM 6122 C C . ASP A 1 778 ? 0.256 -46.029 102.337 1.00 83.31 778 ASP A C 1
ATOM 6124 O O . ASP A 1 778 ? 0.716 -46.861 103.128 1.00 83.31 778 ASP A O 1
ATOM 6128 N N . TRP A 1 779 ? -0.592 -45.061 102.709 1.00 78.00 779 TRP A N 1
ATOM 6129 C CA . TRP A 1 779 ? -1.194 -44.916 104.042 1.00 78.00 779 TRP A CA 1
ATOM 6130 C C . TRP A 1 779 ? -2.345 -45.899 104.261 1.00 78.00 779 TRP A C 1
ATOM 6132 O O . TRP A 1 779 ? -2.338 -46.557 105.333 1.00 78.00 779 TRP A O 1
#